Protein 8ZIJ (pdb70)

B-factor: mean 52.5, std 11.7, range [20.95, 113.13]

Radius of gyration: 31.23 Å; Cα contacts (8 Å, |Δi|>4): 1983; chains: 2; bounding box: 86×78×73 Å

Organism: NCBI:txid911720

Nearest PDB structures (foldseek):
  4l0o-assembly2_M-2  TM=8.499E-01  e=2.771E-24  Helicobacter pylori 26695
  4l0o-assembly3_K-4  TM=8.156E-01  e=4.952E-24  Helicobacter pylori 26695
  4l0o-assembly2_O-2  TM=7.856E-01  e=9.749E-25  Helicobacter pylori 26695
  4l0o-assembly2_H  TM=7.831E-01  e=1.095E-24  Helicobacter pylori 26695
  4u1t-assembly2_H  TM=8.055E-01  e=3.362E-23  Micromonospora echinospora

InterPro domains:
  IPR000277 Cys/Met metabolism, pyridoxal phosphate-dependent enzyme [PF01053] (220-529)
  IPR015421 Pyridoxal phosphate-dependent transferase, major domain [G3DSA:3.40.640.10] (189-402)
  IPR015422 Pyridoxal phosphate-dependent transferase, small domain [G3DSA:3.90.1150.10] (408-546)
  IPR015424 Pyridoxal phosphate-dependent transferase [SSF53383] (215-537)
  IPR051750 Cystathionine gamma-synthase-like [PTHR42699] (207-539)

Secondary structure (DSSP, 8-state):
-PSS----HHHHHHHHTT-SSSEEEEEESSHHHHHHHHHHHHHH-TT---EEEEEE--S-S-HHHHHHSEEEEEEEETTSPP-HHHHHHHHHHBPPHHHHHHHHHHGGG-EEEESSS-GGG-B--TTTTSPPS---S--GGGHHHHHHHHHHHHHHT--SSTTSPPPPGGGEEEESSHHHHHHHHHHHHH---EEEES---TTHHHHHHHTT-SS-EEESS--HHHHHHHHHHHHTT---SEEEEESS-TTT-----HHHHHHHHHHHT-EEEEE-TTT-TTTB--GGG-SEEEEE----S-SSS---EEEEE-TTSTTHHHHHHHHHHT----S-HHHHHHHHHHGGGHHHHHHHHHHHHHHHHHHHHTSTTEEEEE-TTTSTTHHHHHHHBPTT----SEEEEEES-HHHHHHHHHH--SEESS--S-SS-EEEETGGG--TT-EEEE--SS-HHHHHHHHHHHHHHH--/-PSS-S--HHHHHHHHTT-SSSEEEEEES-HHHHHHHHHHHHHH-TTS--EEEEEE----S-HHHHHHSEEEEEEEETTPPP-HHHHHHHHHHBPPHHHHHHHHHHGGG-EEEESSS-GGG-B--TTTTSPPSS--S--GGGHHHHHHHHHHHHHHT--SSTTSPPPPGGGEEEESSHHHHHHHHHHHHH----EEEEES--SSSHHHHHHHTT-SEEEEESS--HHHHHHHHHHHHTT---SEEEEESS-TTT-----HHHHHHHHHHHT-EEEEE-TTT-TTTB--GGG-SEEEEE----SBSSS---EEEEE-TTSTTHHHHHHHHHHT----S-HHHHHHHHHHGGGHHHHHHHHHHHHHHHHHHHHTSTTEEEEESTTTSTTHHHHHHHBPTT----SEEEEEESSHHHHHHHHHH--SEESS--SBSS-EEEETTTT---TT-EEEE--S--HHHHHHHHHHHHHHT--

Foldseek 3Di:
DDPPDAFCLLCVLCVLLVNNDFKDKAKFADVVLLVLLVVVVCVVPVPKDKWKKKKALCDDPAPLRRVQLIIIMIITGPVDDDDPQNVQSCVQGGQDRVSSVSNSLCRLQMFMDTPDPDVSRGGHRVQHPHHRPDDDPDGDQLPVLLLLLLQLVQVLQDAPDDVFDGFDSLLKAKAQFLSVLLLLLLLLLVVPAAEEEEAQAPLHNNVSSNVSSRRPHYHYHNHLDVVVVVVVVVCLVVPHAYAEYEEEQQYPPQGAGHQLVSVLVVCVVRPHFYEYEDAFVDSLFFHNLVRHQKYKYWLCLLLQANRAGMIMIGGRPPDPCSVSSSCSPVVPDDPHRRNVRSNSSSVRNVCSSVFFQQLQVLQVVVQVVQQPDPFFPHKRWLVGDPNVVSSVVTTDPPGGTGNKMKTDTPDLLLLVLLVVQQPFAEDDDASHQGKYKYALVVSCVDRSMMMIGGHNDHNVVRVVSNVRSNVRSDD/DDPPDAFCLLCVLCVLLVNNDFWDKFKFADPVLLVLVVVVLCVVPVPWDKWKKKKAQPDDPDVLCRVLLIMIMIITGPVDDDDLQNVLSCVFGGADRVSSRSNVLCVLQIFMDTPDPDVSRGGHRVQHPHDRPDDDPDPPQLVVLLLLLLQLVQVLQAFPDPPFDGFDSLLKAKAQWLLVLLLLLLLLLVCAAEEEAQAPPSSNVSSNCSSPRVDHHYHNHLDVVVVVVVVVCLVVPGAHAEYEEEAQYPAQGAGHQLVVVQVVCVVRPYFYEYECQFVGSLFFHNLVRHQKYKYWCCLLLQANRAGMIMIGGGPRDPCSVSSSCSCVVPDDYHHRNVRSNSSSVRNVCSSVFFQQLQVLQVVVQVVLQPDPFFPHKRFCCGDPCVVVSVVTTDPPGGGGQKMKTHTPDLLLLVQLVVQQPFAEDDDASHQTKYKYFQVVVVVRSMMMIGGHNDDSVVNVVSNVRSNVRSDD

Solvent-accessible surface area: 36436 Å² total

Sequence (947 aa):
GFCPIVGGLTEAALIRVKRPTGVKARIFISREAASRLEHTVKVKDPAAKVSVVQFELRQSNSPDLSNWARFVLVLFPESFEEDAFTFWLNHGDGISNRHAEFCNNLLDFMDSRCDEDEPDYQTCGPRSGDKPAGLPTWTNSGLEEKMVIKSVLAKCIRSENADMLPVQSDDVFLYSTGMMAIGKIARAMKDMDDTAVIFGWLYSGTLPLVKDSGYSKPILYGRGTEEELDKLESYLAAGGKCTVLFTEITSNPQLHSPNLVRIKNLADEYGFTVVVDDTIGTSVNLDILPYADVVTTSLTIFNGACNAMGGSLIVNPNSRHYRRIHTYLQGHFEDLLFPADAVVLSENCIDYPERVKRCSATARAIAHFLAAHPSIDYVNYPTLVPSREEYERYRRDGEGYGYLLSIVFREPDFAVRFFDALDIWKGPSIGTNSSIALPYSVLAVPKHIVRLSVGLESEAWLRDRVTEALAKATPGFCPIVGGLTEAALIRVKRPTGVKARIFISREAASRLEHTVKVKDPAAKVSVVQFELRQSNSPDLSNWARFVLVLFPESFEEDAFTFWLNHGDGISNRHAEFCNNLLDFMDSRCDEDEPDYQTCGPRSGDKPAGLPTWTNSGLEEKMVIKSVLAKCIRSENADMLPVQSDDVFLYSTGMMAIGKIARAMKDDTAVIFGWLYSGTLPLVKDSGYSKPILYGRGTEEELDKLESYLAAGGKCTVLFTEITSNPQLHSPNLVRIKNLADEYGFTVVVDDTIGTSVNLDILPYADVVTTSLTIFNGACNAMGGSLIVNPNSRHYRRIHTYLQGHFEDLLFPADAVVLSENCIDYPERVKRCSATARAIAHFLAAHPSIDYVNYPTLVPSREEYERYRRDGEGYGYLLSIVFREPDFAVRFFDALDIWKGPSIGTNSSIALPYSVLAPKHIVRLSVGLESEAWLRDRVTEALAKATP

Structure (mmCIF, N/CA/C/O backbone):
data_8ZIJ
#
_entry.id   8ZIJ
#
_cell.length_a   85.432
_cell.length_b   102.527
_cell.length_c   128.124
_cell.angle_alpha   90.000
_cell.angle_beta   90.000
_cell.angle_gamma   90.000
#
_symmetry.space_group_name_H-M   'P 21 21 21'
#
loop_
_entity.id
_entity.type
_entity.pdbx_description
1 polymer 'PLP dependent gamma-lyase CndF'
2 non-polymer 'PHOSPHATE ION'
3 non-polymer 'CHLORIDE ION'
4 water water
#
loop_
_atom_site.group_PDB
_atom_site.id
_atom_site.type_symbol
_atom_site.label_atom_id
_atom_site.label_alt_id
_atom_site.label_comp_id
_atom_site.label_asym_id
_atom_site.label_entity_id
_atom_site.label_seq_id
_atom_site.pdbx_PDB_ins_code
_atom_site.Cartn_x
_atom_site.Cartn_y
_atom_site.Cartn_z
_atom_site.occupancy
_atom_site.B_iso_or_equiv
_atom_site.auth_seq_id
_atom_site.auth_comp_id
_atom_site.auth_asym_id
_atom_site.auth_atom_id
_atom_site.pdbx_PDB_model_num
ATOM 1 N N . GLY A 1 66 ? -14.85800 -5.16300 17.05700 1.000 66.14746 64 GLY B N 1
ATOM 2 C CA . GLY A 1 66 ? -16.22100 -5.64600 16.95800 1.000 63.15409 64 GLY B CA 1
ATOM 3 C C . GLY A 1 66 ? -16.36800 -7.05100 17.50600 1.000 65.45414 64 GLY B C 1
ATOM 4 O O . GLY A 1 66 ? -16.17300 -8.02600 16.78500 1.000 67.10503 64 GLY B O 1
ATOM 5 N N . PHE A 1 67 ? -16.69800 -7.14700 18.79000 1.000 69.08708 65 PHE B N 1
ATOM 6 C CA . PHE A 1 67 ? -16.83700 -8.42600 19.47000 1.000 64.36476 65 PHE B CA 1
ATOM 7 C C . PHE A 1 67 ? -18.21300 -9.03900 19.23300 1.000 64.27233 65 PHE B C 1
ATOM 8 O O . PHE A 1 67 ? -19.21700 -8.33800 19.08200 1.000 68.82942 65 PHE B O 1
ATOM 16 N N . CYS A 1 68 ? -18.24400 -10.36000 19.18800 1.000 58.13570 66 CYS B N 1
ATOM 17 C CA . CYS A 1 68 ? -19.47800 -11.08800 18.95800 1.000 58.31504 66 CYS B CA 1
ATOM 18 C C . CYS A 1 68 ? -20.26400 -11.23300 20.25900 1.000 56.94146 66 CYS B C 1
ATOM 19 O O . CYS A 1 68 ? -19.67300 -11.34000 21.33700 1.000 56.43192 66 CYS B O 1
ATOM 22 N N . PRO A 1 69 ? -21.60600 -11.24300 20.18900 1.000 54.67892 67 PRO B N 1
ATOM 23 C CA . PRO A 1 69 ? -22.47400 -11.25700 18.99800 1.000 57.13373 67 PRO B CA 1
ATOM 24 C C . PRO A 1 69 ? -22.44200 -9.98300 18.16700 1.000 60.19280 67 PRO B C 1
ATOM 25 O O . PRO A 1 69 ? -22.22400 -8.88600 18.67000 1.000 62.97718 67 PRO B O 1
ATOM 29 N N . ILE A 1 70 ? -22.66900 -10.13600 16.86700 1.000 61.43531 68 ILE B N 1
ATOM 30 C CA . ILE A 1 70 ? -22.70300 -9.03000 15.92100 1.000 61.18681 68 ILE B CA 1
ATOM 31 C C . ILE A 1 70 ? -24.13500 -8.89300 15.42900 1.000 59.53922 68 ILE B C 1
ATOM 32 O O . ILE A 1 70 ? -24.76200 -9.88900 15.04600 1.000 61.27252 68 ILE B O 1
ATOM 37 N N . VAL A 1 71 ? -24.65400 -7.67100 15.44500 1.000 58.54175 69 VAL B N 1
ATOM 38 C CA . VAL A 1 71 ? -25.94800 -7.38200 14.84400 1.000 64.75124 69 VAL B CA 1
ATOM 39 C C . VAL A 1 71 ? -25.70200 -6.71300 13.50300 1.000 63.54184 69 VAL B C 1
ATOM 40 O O . VAL A 1 71 ? -24.67100 -6.06500 13.28300 1.000 60.48527 69 VAL B O 1
ATOM 44 N N . GLY A 1 72 ? -26.65200 -6.88400 12.58700 1.000 59.42349 70 GLY B N 1
ATOM 45 C CA . GLY A 1 72 ? -26.35700 -6.51000 11.22300 1.000 60.61044 70 GLY B CA 1
ATOM 46 C C . GLY A 1 72 ? -25.35500 -7.48800 10.63200 1.000 63.57632 70 GLY B C 1
ATOM 47 O O . GLY A 1 72 ? -25.25100 -8.64700 11.04800 1.000 64.69846 70 GLY B O 1
ATOM 48 N N . GLY A 1 73 ? -24.59300 -7.00800 9.65400 1.000 52.97189 71 GLY B N 1
ATOM 49 C CA . GLY A 1 73 ? -23.53500 -7.79500 9.06800 1.000 52.47523 71 GLY B CA 1
ATOM 50 C C . GLY A 1 73 ? -23.94500 -8.64700 7.88800 1.000 52.05347 71 GLY B C 1
ATOM 51 O O . GLY A 1 73 ? -23.07400 -9.26500 7.26300 1.000 51.23723 71 GLY B O 1
ATOM 52 N N . LEU A 1 74 ? -25.24200 -8.71400 7.57200 1.000 45.92931 72 LEU B N 1
ATOM 53 C CA . LEU A 1 74 ? -25.67200 -9.48000 6.40700 1.000 47.56471 72 LEU B CA 1
ATOM 54 C C . LEU A 1 74 ? -25.03600 -8.93800 5.13500 1.000 45.64581 72 LEU B C 1
ATOM 55 O O . LEU A 1 74 ? -24.57000 -9.70700 4.28600 1.000 42.01985 72 LEU B O 1
ATOM 60 N N . THR A 1 75 ? -25.00400 -7.61100 4.99000 1.000 44.59524 73 THR B N 1
ATOM 61 C CA . THR A 1 75 ? -24.39200 -7.00900 3.81200 1.000 42.21119 73 THR B CA 1
ATOM 62 C C . THR A 1 75 ? -22.89600 -7.29100 3.77100 1.000 45.86148 73 THR B C 1
ATOM 63 O O . THR A 1 75 ? -22.35100 -7.63200 2.71400 1.000 41.94894 73 THR B O 1
ATOM 67 N N . GLU A 1 76 ? -22.21900 -7.16500 4.91600 1.000 46.83304 74 GLU B N 1
ATOM 68 C CA . GLU A 1 76 ? -20.79100 -7.45600 4.96700 1.000 41.35599 74 GLU B CA 1
ATOM 69 C C . GLU A 1 76 ? -20.52100 -8.92500 4.67200 1.000 42.99174 74 GLU B C 1
ATOM 70 O O . GLU A 1 76 ? -19.52900 -9.26300 4.01700 1.000 51.79229 74 GLU B O 1
ATOM 72 N N . ALA A 1 77 ? -21.40400 -9.81300 5.13300 1.000 45.79060 75 ALA B N 1
ATOM 73 C CA . ALA A 1 77 ? -21.21200 -11.23800 4.88800 1.000 44.76856 75 ALA B CA 1
ATOM 74 C C . ALA A 1 77 ? -21.45900 -11.58800 3.42700 1.000 44.79483 75 ALA B C 1
ATOM 75 O O . ALA A 1 77 ? -20.76800 -12.44600 2.86600 1.000 45.76974 75 ALA B O 1
ATOM 77 N N . ALA A 1 78 ? -22.43500 -10.93600 2.79100 1.000 44.99793 76 ALA B N 1
ATOM 78 C CA . ALA A 1 78 ? -22.67400 -11.18600 1.37400 1.000 44.77780 76 ALA B CA 1
ATOM 79 C C . ALA A 1 78 ? -21.53500 -10.63900 0.52100 1.000 44.24033 76 ALA B C 1
ATOM 80 O O . ALA A 1 78 ? -21.11700 -11.27800 -0.45100 1.000 40.56181 76 ALA B O 1
ATOM 82 N N . LEU A 1 79 ? -21.00500 -9.46800 0.88600 1.000 41.35690 77 LEU B N 1
ATOM 83 C CA . LEU A 1 79 ? -19.87200 -8.90600 0.15900 1.000 41.70235 77 LEU B CA 1
ATOM 84 C C . LEU A 1 79 ? -18.65500 -9.81900 0.23200 1.000 47.54440 77 LEU B C 1
ATOM 85 O O . LEU A 1 79 ? -17.95400 -10.01000 -0.76900 1.000 53.04682 77 LEU B O 1
ATOM 90 N N . ILE A 1 80 ? -18.38200 -10.38600 1.40800 1.000 46.09915 78 ILE B N 1
ATOM 91 C CA . ILE A 1 80 ? -17.24200 -11.28600 1.54300 1.000 46.47246 78 ILE B CA 1
ATOM 92 C C . ILE A 1 80 ? -17.45700 -12.54600 0.71400 1.000 44.95944 78 ILE B C 1
ATOM 93 O O . ILE A 1 80 ? -16.51900 -13.06700 0.09800 1.000 50.57635 78 ILE B O 1
ATOM 98 N N . ARG A 1 81 ? -18.69500 -13.04700 0.67600 1.000 42.09056 79 ARG B N 1
ATOM 99 C CA . ARG A 1 81 ? -18.99700 -14.22700 -0.13000 1.000 45.91701 79 ARG B CA 1
ATOM 100 C C . ARG A 1 81 ? -18.63800 -14.00600 -1.59700 1.000 49.82379 79 ARG B C 1
ATOM 101 O O . ARG A 1 81 ? -18.13500 -14.91700 -2.26500 1.000 55.35177 79 ARG B O 1
ATOM 109 N N . VAL A 1 82 ? -18.87000 -12.79700 -2.11000 1.000 44.99346 80 VAL B N 1
ATOM 110 C CA . VAL A 1 82 ? -18.65200 -12.50200 -3.52100 1.000 47.29747 80 VAL B CA 1
ATOM 111 C C . VAL A 1 82 ? -17.32100 -11.79700 -3.76100 1.000 45.73222 80 VAL B C 1
ATOM 112 O O . VAL A 1 82 ? -17.09700 -11.26500 -4.85200 1.000 50.46277 80 VAL B O 1
ATOM 116 N N . LYS A 1 83 ? -16.42800 -11.78700 -2.76800 1.000 50.07475 81 LYS B N 1
ATOM 117 C CA . LYS A 1 83 ? -15.08400 -11.21800 -2.90600 1.000 51.12262 81 LYS B CA 1
ATOM 118 C C . LYS A 1 83 ? -15.12100 -9.74800 -3.32200 1.000 51.74678 81 LYS B C 1
ATOM 119 O O . LYS A 1 83 ? -14.27900 -9.28400 -4.09200 1.000 60.05384 81 LYS B O 1
ATOM 125 N N . ARG A 1 84 ? -16.10700 -9.00600 -2.82200 1.000 50.59446 82 ARG B N 1
ATOM 126 C CA . ARG A 1 84 ? -16.19000 -7.56100 -3.04000 1.000 53.75929 82 ARG B CA 1
ATOM 127 C C . ARG A 1 84 ? -16.31300 -6.82600 -1.71100 1.000 57.47994 82 ARG B C 1
ATOM 128 O O . ARG A 1 84 ? -17.26100 -6.07500 -1.48400 1.000 55.45690 82 ARG B O 1
ATOM 136 N N . PRO A 1 85 ? -15.34000 -7.00400 -0.79900 1.000 68.15789 83 PRO B N 1
ATOM 137 C CA . PRO A 1 85 ? -15.45000 -6.35600 0.51100 1.000 66.10022 83 PRO B CA 1
ATOM 138 C C . PRO A 1 85 ? -15.02000 -4.89700 0.53000 1.000 65.87430 83 PRO B C 1
ATOM 139 O O . PRO A 1 85 ? -15.11900 -4.26000 1.58500 1.000 64.34487 83 PRO B O 1
ATOM 143 N N . THR A 1 86 ? -14.58100 -4.35000 -0.60400 1.000 65.24920 84 THR B N 1
ATOM 144 C CA . THR A 1 86 ? -14.11000 -2.97500 -0.69300 1.000 68.70524 84 THR B CA 1
ATOM 145 C C . THR A 1 86 ? -14.30800 -2.48100 -2.11900 1.000 66.28602 84 THR B C 1
ATOM 146 O O . THR A 1 86 ? -14.16800 -3.24300 -3.07900 1.000 69.20385 84 THR B O 1
ATOM 150 N N . GLY A 1 87 ? -14.63100 -1.19500 -2.24700 1.000 65.17129 85 GLY B N 1
ATOM 151 C CA . GLY A 1 87 ? -14.69500 -0.54900 -3.54100 1.000 56.47044 85 GLY B CA 1
ATOM 152 C C . GLY A 1 87 ? -16.05600 -0.52900 -4.20100 1.000 66.07263 85 GLY B C 1
ATOM 153 O O . GLY A 1 87 ? -16.19000 0.06600 -5.27900 1.000 71.09505 85 GLY B O 1
ATOM 154 N N . VAL A 1 88 ? -17.06800 -1.15600 -3.60300 1.000 70.23162 86 VAL B N 1
ATOM 155 C CA . VAL A 1 88 ? -18.41400 -1.18800 -4.16700 1.000 56.54710 86 VAL B CA 1
ATOM 156 C C . VAL A 1 88 ? -19.42000 -0.92300 -3.05400 1.000 60.61547 86 VAL B C 1
ATOM 157 O O . VAL A 1 88 ? -19.21300 -1.32400 -1.90400 1.000 60.10110 86 VAL B O 1
ATOM 161 N N . LYS A 1 89 ? -20.50100 -0.22800 -3.39500 1.000 57.79648 87 LYS B N 1
ATOM 162 C CA . LYS A 1 89 ? -21.65500 -0.09700 -2.52000 1.000 54.05915 87 LYS B CA 1
ATOM 163 C C . LYS A 1 89 ? -22.60000 -1.27700 -2.72600 1.000 51.80480 87 LYS B C 1
ATOM 164 O O . LYS A 1 89 ? -22.56800 -1.95800 -3.75300 1.000 55.70179 87 LYS B O 1
ATOM 170 N N . ALA A 1 90 ? -23.45800 -1.50800 -1.73500 1.000 47.96257 88 ALA B N 1
ATOM 171 C CA . ALA A 1 90 ? -24.36900 -2.64200 -1.77900 1.000 49.73077 88 ALA B CA 1
ATOM 172 C C . ALA A 1 90 ? -25.74100 -2.25000 -1.24800 1.000 43.86568 88 ALA B C 1
ATOM 173 O O . ALA A 1 90 ? -25.86900 -1.38800 -0.37500 1.000 46.06818 88 ALA B O 1
ATOM 175 N N . ARG A 1 91 ? -26.76600 -2.89400 -1.80000 1.000 47.05223 89 ARG B N 1
ATOM 176 C CA . ARG A 1 91 ? -28.13000 -2.81400 -1.30000 1.000 46.54675 89 ARG B CA 1
ATOM 177 C C . ARG A 1 91 ? -28.74400 -4.20300 -1.38500 1.000 48.13330 89 ARG B C 1
ATOM 178 O O . ARG A 1 91 ? -28.39300 -4.99600 -2.26300 1.000 52.70800 89 ARG B O 1
ATOM 186 N N . ILE A 1 92 ? -29.66800 -4.49400 -0.47500 1.000 45.67525 90 ILE B N 1
ATOM 187 C CA . ILE A 1 92 ? -30.28600 -5.81200 -0.39400 1.000 46.25440 90 ILE B CA 1
ATOM 188 C C . ILE A 1 92 ? -31.79800 -5.65300 -0.46800 1.000 51.15624 90 ILE B C 1
ATOM 189 O O . ILE A 1 92 ? -32.40700 -5.03900 0.41700 1.000 52.37216 90 ILE B O 1
ATOM 194 N N . PHE A 1 93 ? -32.39700 -6.19700 -1.52300 1.000 49.56522 91 PHE B N 1
ATOM 195 C CA . PHE A 1 93 ? -33.84100 -6.26400 -1.68700 1.000 50.48801 91 PHE B CA 1
ATOM 196 C C . PHE A 1 93 ? -34.29000 -7.72000 -1.70700 1.000 52.73698 91 PHE B C 1
ATOM 197 O O . PHE A 1 93 ? -33.48400 -8.64400 -1.84300 1.000 57.09223 91 PHE B O 1
ATOM 205 N N . ILE A 1 94 ? -35.60300 -7.91800 -1.56300 1.000 58.06575 92 ILE B N 1
ATOM 206 C CA . ILE A 1 94 ? -36.20100 -9.24500 -1.64900 1.000 58.36354 92 ILE B CA 1
ATOM 207 C C . ILE A 1 94 ? -36.86000 -9.49200 -2.99900 1.000 55.85524 92 ILE B C 1
ATOM 208 O O . ILE A 1 94 ? -37.38500 -10.58800 -3.23600 1.000 64.07148 92 ILE B O 1
ATOM 213 N N . SER A 1 95 ? -36.82600 -8.51700 -3.90200 1.000 58.67186 93 SER B N 1
ATOM 214 C CA . SER A 1 95 ? -37.46300 -8.64500 -5.20500 1.000 63.28635 93 SER B CA 1
ATOM 215 C C . SER A 1 95 ? -36.48400 -8.27400 -6.30800 1.000 63.87273 93 SER B C 1
ATOM 216 O O . SER A 1 95 ? -35.72000 -7.31200 -6.17900 1.000 62.47169 93 SER B O 1
ATOM 219 N N . ARG A 1 96 ? -36.56500 -8.96300 -7.42700 1.000 64.17736 94 ARG B N 1
ATOM 220 C CA . ARG A 1 96 ? -35.72000 -8.67400 -8.55500 1.000 60.42034 94 ARG B CA 1
ATOM 221 C C . ARG A 1 96 ? -36.14400 -7.40900 -9.23400 1.000 63.03847 94 ARG B C 1
ATOM 222 O O . ARG A 1 96 ? -35.37000 -6.79900 -9.93300 1.000 62.67987 94 ARG B O 1
ATOM 230 N N . GLU A 1 97 ? -37.40200 -7.04700 -9.08400 1.000 60.08020 95 GLU B N 1
ATOM 231 C CA . GLU A 1 97 ? -37.89000 -5.83900 -9.74100 1.000 61.66020 95 GLU B CA 1
ATOM 232 C C . GLU A 1 97 ? -37.28600 -4.59200 -9.10900 1.000 61.31353 95 GLU B C 1
ATOM 233 O O . GLU A 1 97 ? -36.83100 -3.68400 -9.81500 1.000 61.47775 95 GLU B O 1
ATOM 235 N N . ALA A 1 98 ? -37.27300 -4.53200 -7.77500 1.000 66.65179 96 ALA B N 1
ATOM 236 C CA . ALA A 1 98 ? -36.65200 -3.40300 -7.09000 1.000 61.42604 96 ALA B CA 1
ATOM 237 C C . ALA A 1 98 ? -35.16500 -3.32200 -7.40800 1.000 61.95601 96 ALA B C 1
ATOM 238 O O . ALA A 1 98 ? -34.62000 -2.22700 -7.59200 1.000 62.90689 96 ALA B O 1
ATOM 240 N N . ALA A 1 99 ? -34.49100 -4.47400 -7.45800 1.000 61.84168 97 ALA B N 1
ATOM 241 C CA . ALA A 1 99 ? -33.09300 -4.50600 -7.87400 1.000 55.90816 97 ALA B CA 1
ATOM 242 C C . ALA A 1 99 ? -32.91000 -3.86500 -9.24300 1.000 60.26382 97 ALA B C 1
ATOM 243 O O . ALA A 1 99 ? -31.94400 -3.12500 -9.46800 1.000 58.68925 97 ALA B O 1
ATOM 245 N N . SER A 1 100 ? -33.82800 -4.14100 -10.17300 1.000 58.11226 98 SER B N 1
ATOM 246 C CA . SER A 1 100 ? -33.72400 -3.56500 -11.51000 1.000 59.46730 98 SER B CA 1
ATOM 247 C C . SER A 1 100 ? -33.96700 -2.06100 -11.48400 1.000 62.37967 98 SER B C 1
ATOM 248 O O . SER A 1 100 ? -33.30900 -1.30700 -12.21200 1.000 62.44506 98 SER B O 1
ATOM 251 N N . ARG A 1 101 ? -34.90900 -1.60500 -10.65400 1.000 60.21049 99 ARG B N 1
ATOM 252 C CA . ARG A 1 101 ? -35.20500 -0.17800 -10.58900 1.000 58.68104 99 ARG B CA 1
ATOM 253 C C . ARG A 1 101 ? -34.04000 0.61200 -10.01100 1.000 60.61782 99 ARG B C 1
ATOM 254 O O . ARG A 1 101 ? -33.87800 1.79500 -10.32900 1.000 70.37355 99 ARG B O 1
ATOM 256 N N . LEU A 1 102 ? -33.22100 -0.01700 -9.16600 1.000 64.53476 100 LEU B N 1
ATOM 257 C CA . LEU A 1 102 ? -31.99600 0.62800 -8.70600 1.000 60.28371 100 LEU B CA 1
ATOM 258 C C . LEU A 1 102 ? -30.90900 0.55600 -9.77100 1.000 58.37172 100 LEU B C 1
ATOM 259 O O . LEU A 1 102 ? -30.17400 1.52800 -9.97500 1.000 55.97675 100 LEU B O 1
ATOM 264 N N . GLU A 1 103 ? -30.79800 -0.58600 -10.45600 1.000 57.06875 101 GLU B N 1
ATOM 265 C CA . GLU A 1 103 ? -29.81600 -0.71700 -11.52800 1.000 59.19746 101 GLU B CA 1
ATOM 266 C C . GLU A 1 103 ? -30.05300 0.31200 -12.62600 1.000 64.19465 101 GLU B C 1
ATOM 267 O O . GLU A 1 103 ? -29.09800 0.87900 -13.17300 1.000 61.58188 101 GLU B O 1
ATOM 273 N N . HIS A 1 104 ? -31.32100 0.57800 -12.95300 1.000 65.94965 102 HIS B N 1
ATOM 274 C CA . HIS A 1 104 ? -31.62200 1.51100 -14.03400 1.000 63.21336 102 HIS B CA 1
ATOM 275 C C . HIS A 1 104 ? -31.30200 2.94800 -13.64400 1.000 61.90228 102 HIS B C 1
ATOM 276 O O . HIS A 1 104 ? -30.83600 3.73000 -14.48000 1.000 70.56054 102 HIS B O 1
ATOM 283 N N . THR A 1 105 ? -31.55100 3.32000 -12.38800 1.000 60.22170 103 THR B N 1
ATOM 284 C CA . THR A 1 105 ? -31.26900 4.68800 -11.96300 1.000 60.80413 103 THR B CA 1
ATOM 285 C C . THR A 1 105 ? -29.77200 4.96700 -11.96500 1.000 65.69142 103 THR B C 1
ATOM 286 O O . THR A 1 105 ? -29.34200 6.08200 -12.28400 1.000 68.28240 103 THR B O 1
ATOM 290 N N . VAL A 1 106 ? -28.96200 3.97100 -11.60500 1.000 66.19655 104 VAL B N 1
ATOM 291 C CA . VAL A 1 106 ? -27.51500 4.13000 -11.69800 1.000 68.92629 104 VAL B CA 1
ATOM 292 C C . VAL A 1 106 ? -27.07600 4.16400 -13.15800 1.000 65.19871 104 VAL B C 1
ATOM 293 O O . VAL A 1 106 ? -26.18400 4.93300 -13.53500 1.000 61.61010 104 VAL B O 1
ATOM 297 N N . LYS A 1 107 ? -27.70400 3.34600 -14.00700 1.000 64.67885 105 LYS B N 1
ATOM 298 C CA . LYS A 1 107 ? -27.27400 3.26100 -15.39600 1.000 67.08805 105 LYS B CA 1
ATOM 299 C C . LYS A 1 107 ? -27.64900 4.49300 -16.20800 1.000 68.67226 105 LYS B C 1
ATOM 300 O O . LYS A 1 107 ? -27.04700 4.72600 -17.26200 1.000 76.68727 105 LYS B O 1
ATOM 302 N N . VAL A 1 108 ? -28.61300 5.29000 -15.75400 1.000 64.33732 106 VAL B N 1
ATOM 303 C CA . VAL A 1 108 ? -28.91100 6.52900 -16.46300 1.000 68.25449 106 VAL B CA 1
ATOM 304 C C . VAL A 1 108 ? -28.08200 7.69300 -15.92200 1.000 70.76516 106 VAL B C 1
ATOM 305 O O . VAL A 1 108 ? -27.66500 8.56700 -16.69100 1.000 66.71552 106 VAL B O 1
ATOM 309 N N . LYS A 1 109 ? -27.83800 7.73200 -14.60900 1.000 71.08497 107 LYS B N 1
ATOM 310 C CA . LYS A 1 109 ? -26.91800 8.70700 -14.03700 1.000 69.35552 107 LYS B CA 1
ATOM 311 C C . LYS A 1 109 ? -25.48200 8.48000 -14.50700 1.000 68.54575 107 LYS B C 1
ATOM 312 O O . LYS A 1 109 ? -24.72700 9.44500 -14.65700 1.000 64.18591 107 LYS B O 1
ATOM 318 N N . ASP A 1 110 ? -25.09000 7.22100 -14.76600 1.000 70.64398 108 ASP B N 1
ATOM 319 C CA . ASP A 1 110 ? -23.74600 6.88700 -15.23200 1.000 73.48557 108 ASP B CA 1
ATOM 320 C C . ASP A 1 110 ? -23.77500 5.56200 -15.98600 1.000 72.85508 108 ASP B C 1
ATOM 321 O O . ASP A 1 110 ? -23.73700 4.49100 -15.36600 1.000 69.40370 108 ASP B O 1
ATOM 326 N N . PRO A 1 111 ? -23.83500 5.59300 -17.32100 1.000 75.24172 109 PRO B N 1
ATOM 327 C CA . PRO A 1 111 ? -23.95600 4.33700 -18.07800 1.000 69.10203 109 PRO B CA 1
ATOM 328 C C . PRO A 1 111 ? -22.73800 3.43800 -17.97800 1.000 70.14620 109 PRO B C 1
ATOM 329 O O . PRO A 1 111 ? -22.88100 2.22100 -18.14800 1.000 68.65112 109 PRO B O 1
ATOM 333 N N . ALA A 1 112 ? -21.56300 3.97500 -17.66200 1.000 69.37143 110 ALA B N 1
ATOM 334 C CA . ALA A 1 112 ? -20.35100 3.17000 -17.62300 1.000 67.58614 110 ALA B CA 1
ATOM 335 C C . ALA A 1 112 ? -20.10300 2.54200 -16.26000 1.000 69.83574 110 ALA B C 1
ATOM 336 O O . ALA A 1 112 ? -19.09000 1.85800 -16.08400 1.000 63.58261 110 ALA B O 1
ATOM 338 N N . ALA A 1 113 ? -20.99000 2.76600 -15.29500 1.000 71.29113 111 ALA B N 1
ATOM 339 C CA . ALA A 1 113 ? -20.83300 2.18300 -13.97300 1.000 65.37379 111 ALA B CA 1
ATOM 340 C C . ALA A 1 113 ? -21.22400 0.71200 -14.02000 1.000 56.57156 111 ALA B C 1
ATOM 341 O O . ALA A 1 113 ? -22.27300 0.35800 -14.56800 1.000 52.51763 111 ALA B O 1
ATOM 343 N N . LYS A 1 114 ? -20.38900 -0.14100 -13.43600 1.000 53.70200 112 LYS B N 1
ATOM 344 C CA . LYS A 1 114 ? -20.70100 -1.56200 -13.33300 1.000 49.52709 112 LYS B CA 1
ATOM 345 C C . LYS A 1 114 ? -21.76200 -1.77500 -12.25700 1.000 57.10160 112 LYS B C 1
ATOM 346 O O . LYS A 1 114 ? -21.60800 -1.29500 -11.12800 1.000 54.23879 112 LYS B O 1
ATOM 352 N N . VAL A 1 115 ? -22.85800 -2.44600 -12.61300 1.000 54.18648 113 VAL B N 1
ATOM 353 C CA . VAL A 1 115 ? -23.92600 -2.76900 -11.67000 1.000 47.31647 113 VAL B CA 1
ATOM 354 C C . VAL A 1 115 ? -24.31200 -4.23000 -11.86200 1.000 53.97115 113 VAL B C 1
ATOM 355 O O . VAL A 1 115 ? -24.75600 -4.62100 -12.94800 1.000 56.54910 113 VAL B O 1
ATOM 359 N N . SER A 1 116 ? -24.13300 -5.03400 -10.81600 1.000 57.16246 114 SER B N 1
ATOM 360 C CA . SER A 1 116 ? -24.46200 -6.45200 -10.83200 1.000 51.35897 114 SER B CA 1
ATOM 361 C C . SER A 1 116 ? -25.61100 -6.74900 -9.87700 1.000 52.82307 114 SER B C 1
ATOM 362 O O . SER A 1 116 ? -25.83700 -6.02600 -8.90300 1.000 56.68450 114 SER B O 1
ATOM 365 N N . VAL A 1 117 ? -26.34200 -7.82000 -10.17600 1.000 50.22024 115 VAL B N 1
ATOM 366 C CA . VAL A 1 117 ? -27.48500 -8.25700 -9.38300 1.000 46.91975 115 VAL B CA 1
ATOM 367 C C . VAL A 1 117 ? -27.27600 -9.72900 -9.04800 1.000 51.28223 115 VAL B C 1
ATOM 368 O O . VAL A 1 117 ? -27.32200 -10.58300 -9.94200 1.000 49.70561 115 VAL B O 1
ATOM 372 N N . VAL A 1 118 ? -27.03700 -10.02600 -7.77100 1.000 51.79192 116 VAL B N 1
ATOM 373 C CA . VAL A 1 118 ? -26.70800 -11.37100 -7.30400 1.000 48.78690 116 VAL B CA 1
ATOM 374 C C . VAL A 1 118 ? -27.85400 -11.88300 -6.44100 1.000 48.97822 116 VAL B C 1
ATOM 375 O O . VAL A 1 118 ? -28.23900 -11.23600 -5.45900 1.000 48.85593 116 VAL B O 1
ATOM 379 N N . GLN A 1 119 ? -28.39200 -13.04600 -6.80200 1.000 45.92038 117 GLN B N 1
ATOM 380 C CA . GLN A 1 119 ? -29.49400 -13.66700 -6.07600 1.000 48.91901 117 GLN B CA 1
ATOM 381 C C . GLN A 1 119 ? -28.94900 -14.69600 -5.09100 1.000 45.11785 117 GLN B C 1
ATOM 382 O O . GLN A 1 119 ? -28.27900 -15.65200 -5.49500 1.000 43.05730 117 GLN B O 1
ATOM 388 N N . PHE A 1 120 ? -29.23800 -14.49900 -3.80700 1.000 43.88051 118 PHE B N 1
ATOM 389 C CA . PHE A 1 120 ? -28.93500 -15.47400 -2.76700 1.000 45.34331 118 PHE B CA 1
ATOM 390 C C . PHE A 1 120 ? -30.19700 -16.24800 -2.41500 1.000 45.28147 118 PHE B C 1
ATOM 391 O O . PHE A 1 120 ? -31.28600 -15.67200 -2.35300 1.000 50.32420 118 PHE B O 1
ATOM 399 N N . GLU A 1 121 ? -30.05400 -17.55300 -2.18800 1.000 42.41596 119 GLU B N 1
ATOM 400 C CA . GLU A 1 121 ? -31.22700 -18.35800 -1.87900 1.000 42.90620 119 GLU B CA 1
ATOM 401 C C . GLU A 1 121 ? -30.82600 -19.66400 -1.21000 1.000 42.93746 119 GLU B C 1
ATOM 402 O O . GLU A 1 121 ? -29.79400 -20.25200 -1.54300 1.000 42.36012 119 GLU B O 1
ATOM 408 N N . LEU A 1 122 ? -31.64700 -20.09600 -0.25500 1.000 42.59780 120 LEU B N 1
ATOM 409 C CA . LEU A 1 122 ? -31.59000 -21.44800 0.29700 1.000 45.17094 120 LEU B CA 1
ATOM 410 C C . LEU A 1 122 ? -32.47700 -22.30200 -0.60400 1.000 47.09804 120 LEU B C 1
ATOM 411 O O . LEU A 1 122 ? -33.70500 -22.27700 -0.48300 1.000 42.97761 120 LEU B O 1
ATOM 416 N N . ARG A 1 123 ? -31.86300 -23.05400 -1.51900 1.000 44.21579 121 ARG B N 1
ATOM 417 C CA . ARG A 1 123 ? -32.62200 -23.63700 -2.62300 1.000 48.16241 121 ARG B CA 1
ATOM 418 C C . ARG A 1 123 ? -33.58100 -24.72200 -2.14200 1.000 49.44242 121 ARG B C 1
ATOM 419 O O . ARG A 1 123 ? -34.80100 -24.60600 -2.30700 1.000 50.36967 121 ARG B O 1
ATOM 427 N N . GLN A 1 124 ? -33.04800 -25.79300 -1.56300 1.000 48.19449 122 GLN B N 1
ATOM 428 C CA . GLN A 1 124 ? -33.84600 -26.92300 -1.10800 1.000 45.98501 122 GLN B CA 1
ATOM 429 C C . GLN A 1 124 ? -33.85200 -27.00600 0.41300 1.000 47.19629 122 GLN B C 1
ATOM 430 O O . GLN A 1 124 ? -32.83900 -26.73800 1.06500 1.000 48.51610 122 GLN B O 1
ATOM 436 N N . SER A 1 125 ? -34.99700 -27.39700 0.96800 1.000 53.03794 123 SER B N 1
ATOM 437 C CA . SER A 1 125 ? -35.16300 -27.51300 2.41000 1.000 51.39191 123 SER B CA 1
ATOM 438 C C . SER A 1 125 ? -36.38200 -28.37000 2.70400 1.000 49.75352 123 SER B C 1
ATOM 439 O O . SER A 1 125 ? -37.37500 -28.33000 1.97400 1.000 53.84105 123 SER B O 1
ATOM 442 N N . ASN A 1 126 ? -36.29600 -29.14500 3.78800 1.000 52.40486 124 ASN B N 1
ATOM 443 C CA . ASN A 1 126 ? -37.47200 -29.86600 4.25500 1.000 53.82451 124 ASN B CA 1
ATOM 444 C C . ASN A 1 126 ? -38.47000 -28.95000 4.94300 1.000 53.75395 124 ASN B C 1
ATOM 445 O O . ASN A 1 126 ? -39.59600 -29.37700 5.21700 1.000 52.23177 124 ASN B O 1
ATOM 450 N N . SER A 1 127 ? -38.08600 -27.70700 5.21400 1.000 56.16337 125 SER B N 1
ATOM 451 C CA . SER A 1 127 ? -38.97900 -26.69400 5.76100 1.000 51.59318 125 SER B CA 1
ATOM 452 C C . SER A 1 127 ? -39.31100 -25.68800 4.67000 1.000 52.61147 125 SER B C 1
ATOM 453 O O . SER A 1 127 ? -38.41400 -24.95100 4.22900 1.000 53.44649 125 SER B O 1
ATOM 456 N N . PRO A 1 128 ? -40.55600 -25.60900 4.19400 1.000 60.79141 126 PRO B N 1
ATOM 457 C CA . PRO A 1 128 ? -40.87800 -24.58000 3.19200 1.000 57.76846 126 PRO B CA 1
ATOM 458 C C . PRO A 1 128 ? -40.77200 -23.17300 3.74700 1.000 55.72021 126 PRO B C 1
ATOM 459 O O . PRO A 1 128 ? -40.57100 -22.23000 2.97200 1.000 57.11822 126 PRO B O 1
ATOM 463 N N . ASP A 1 129 ? -40.89900 -23.01200 5.06600 1.000 54.81910 127 ASP B N 1
ATOM 464 C CA . ASP A 1 129 ? -40.63700 -21.72800 5.70700 1.000 51.89908 127 ASP B CA 1
ATOM 465 C C . ASP A 1 129 ? -39.23000 -21.23300 5.38700 1.000 51.74086 127 ASP B C 1
ATOM 466 O O . ASP A 1 129 ? -39.04300 -20.08700 4.96200 1.000 53.46877 127 ASP B O 1
ATOM 471 N N . LEU A 1 130 ? -38.22300 -22.08400 5.60600 1.000 53.91022 128 LEU B N 1
ATOM 472 C CA . LEU A 1 130 ? -36.83700 -21.68900 5.36600 1.000 48.02355 128 LEU B CA 1
ATOM 473 C C . LEU A 1 130 ? -36.59200 -21.36000 3.89700 1.000 50.38717 128 LEU B C 1
ATOM 474 O O . LEU A 1 130 ? -36.06700 -20.29000 3.57000 1.000 51.58120 128 LEU B O 1
ATOM 479 N N . SER A 1 131 ? -36.97100 -22.26800 2.99400 1.000 47.99206 129 SER B N 1
ATOM 480 C CA . SER A 1 131 ? -36.67300 -22.06700 1.57800 1.000 50.48554 129 SER B CA 1
ATOM 481 C C . SER A 1 131 ? -37.37600 -20.83900 1.01500 1.000 45.84256 129 SER B C 1
ATOM 482 O O . SER A 1 131 ? -36.83200 -20.16100 0.13700 1.000 41.09584 129 SER B O 1
ATOM 485 N N . ASN A 1 132 ? -38.57500 -20.52900 1.51300 1.000 49.23875 130 ASN B N 1
ATOM 486 C CA . ASN A 1 132 ? -39.33300 -19.41700 0.95200 1.000 56.44856 130 ASN B CA 1
ATOM 487 C C . ASN A 1 132 ? -38.77500 -18.06500 1.37700 1.000 51.39052 130 ASN B C 1
ATOM 488 O O . ASN A 1 132 ? -38.86400 -17.09500 0.61600 1.000 56.38335 130 ASN B O 1
ATOM 493 N N . TRP A 1 133 ? -38.20000 -17.97400 2.57400 1.000 46.35645 131 TRP B N 1
ATOM 494 C CA . TRP A 1 133 ? -37.81500 -16.68400 3.12300 1.000 47.20107 131 TRP B CA 1
ATOM 495 C C . TRP A 1 133 ? -36.31400 -16.46600 3.21000 1.000 42.88588 131 TRP B C 1
ATOM 496 O O . TRP A 1 133 ? -35.88100 -15.31000 3.22800 1.000 46.20663 131 TRP B O 1
ATOM 507 N N . ALA A 1 134 ? -35.51300 -17.53200 3.24400 1.000 44.09698 132 ALA B N 1
ATOM 508 C CA . ALA A 1 134 ? -34.05500 -17.40100 3.25800 1.000 46.60778 132 ALA B CA 1
ATOM 509 C C . ALA A 1 134 ? -33.55100 -17.18900 1.82900 1.000 45.14873 132 ALA B C 1
ATOM 510 O O . ALA A 1 134 ? -32.86200 -18.02100 1.23500 1.000 46.69362 132 ALA B O 1
ATOM 512 N N . ARG A 1 135 ? -33.94000 -16.04600 1.26800 1.000 45.69124 133 ARG B N 1
ATOM 513 C CA . ARG A 1 135 ? -33.49200 -15.62100 -0.04900 1.000 46.65570 133 ARG B CA 1
ATOM 514 C C . ARG A 1 135 ? -33.50700 -14.10100 -0.08700 1.000 46.86388 133 ARG B C 1
ATOM 515 O O . ARG A 1 135 ? -34.33600 -13.46200 0.56800 1.000 52.68163 133 ARG B O 1
ATOM 523 N N . PHE A 1 136 ? -32.58100 -13.52500 -0.84900 1.000 36.56605 134 PHE B N 1
ATOM 524 C CA . PHE A 1 136 ? -32.52600 -12.07700 -1.00100 1.000 43.99910 134 PHE B CA 1
ATOM 525 C C . PHE A 1 136 ? -31.70800 -11.73800 -2.24000 1.000 44.39656 134 PHE B C 1
ATOM 526 O O . PHE A 1 136 ? -30.98900 -12.57800 -2.78600 1.000 41.77901 134 PHE B O 1
ATOM 534 N N . VAL A 1 137 ? -31.82700 -10.48500 -2.67100 1.000 40.76765 135 VAL B N 1
ATOM 535 C CA . VAL A 1 137 ? -31.17000 -9.99100 -3.87500 1.000 45.94898 135 VAL B CA 1
ATOM 536 C C . VAL A 1 137 ? -30.15900 -8.93100 -3.46400 1.000 46.53233 135 VAL B C 1
ATOM 537 O O . VAL A 1 137 ? -30.51900 -7.93600 -2.82400 1.000 47.93441 135 VAL B O 1
ATOM 541 N N . LEU A 1 138 ? -28.89800 -9.14600 -3.83100 1.000 44.14178 136 LEU B N 1
ATOM 542 C CA . LEU A 1 138 ? -27.81500 -8.21600 -3.54000 1.000 40.94448 136 LEU B CA 1
ATOM 543 C C . LEU A 1 138 ? -27.49000 -7.40600 -4.78800 1.000 45.80996 136 LEU B C 1
ATOM 544 O O . LEU A 1 138 ? -27.31200 -7.97400 -5.87200 1.000 49.00091 136 LEU B O 1
ATOM 549 N N . VAL A 1 139 ? -27.40500 -6.08700 -4.63400 1.000 43.48820 137 VAL B N 1
ATOM 550 C CA . VAL A 1 139 ? -27.14900 -5.17200 -5.74300 1.000 46.52187 137 VAL B CA 1
ATOM 551 C C . VAL A 1 139 ? -25.83400 -4.45600 -5.47700 1.000 49.09213 137 VAL B C 1
ATOM 552 O O . VAL A 1 139 ? -25.69500 -3.76100 -4.46300 1.000 48.70200 137 VAL B O 1
ATOM 556 N N . LEU A 1 140 ? -24.87600 -4.62100 -6.38600 1.000 50.91688 138 LEU B N 1
ATOM 557 C CA . LEU A 1 140 ? -23.56000 -4.00200 -6.28800 1.000 51.31030 138 LEU B CA 1
ATOM 558 C C . LEU A 1 140 ? -23.41500 -2.87400 -7.30400 1.000 54.14278 138 LEU B C 1
ATOM 559 O O . LEU A 1 140 ? -23.80800 -3.01700 -8.46600 1.000 51.79683 138 LEU B O 1
ATOM 564 N N . PHE A 1 141 ? -22.83800 -1.75900 -6.86100 1.000 57.27599 139 PHE B N 1
ATOM 565 C CA . PHE A 1 141 ? -22.64200 -0.58700 -7.71200 1.000 52.31713 139 PHE B CA 1
ATOM 566 C C . PHE A 1 141 ? -21.48600 0.23200 -7.12700 1.000 53.92485 139 PHE B C 1
ATOM 567 O O . PHE A 1 141 ? -21.17200 0.11000 -5.94600 1.000 57.27477 139 PHE B O 1
ATOM 575 N N . PRO A 1 142 ? -20.83400 1.05600 -7.96100 1.000 55.27677 140 PRO B N 1
ATOM 576 C CA . PRO A 1 142 ? -19.61500 1.74700 -7.49800 1.000 60.97604 140 PRO B CA 1
ATOM 577 C C . PRO A 1 142 ? -19.88400 2.73300 -6.37200 1.000 57.73081 140 PRO B C 1
ATOM 578 O O . PRO A 1 142 ? -20.99100 3.25000 -6.20300 1.000 64.11348 140 PRO B O 1
ATOM 582 N N . GLU A 1 143 ? -18.83200 2.99300 -5.58600 1.000 63.63012 141 GLU B N 1
ATOM 583 C CA . GLU A 1 143 ? -18.92100 3.95700 -4.49200 1.000 69.69046 141 GLU B CA 1
ATOM 584 C C . GLU A 1 143 ? -19.10500 5.38900 -4.97800 1.000 70.51976 141 GLU B C 1
ATOM 585 O O . GLU A 1 143 ? -19.51300 6.24700 -4.18800 1.000 67.42715 141 GLU B O 1
ATOM 591 N N . SER A 1 144 ? -18.80400 5.66700 -6.24800 1.000 68.41294 142 SER B N 1
ATOM 592 C CA . SER A 1 144 ? -18.96900 7.01800 -6.77500 1.000 65.86181 142 SER B CA 1
ATOM 593 C C . SER A 1 144 ? -20.42700 7.45500 -6.78700 1.000 70.08729 142 SER B C 1
ATOM 594 O O . SER A 1 144 ? -20.71400 8.65500 -6.69900 1.000 73.24221 142 SER B O 1
ATOM 597 N N . PHE A 1 145 ? -21.35700 6.50800 -6.88700 1.000 70.06050 143 PHE B N 1
ATOM 598 C CA . PHE A 1 145 ? -22.77000 6.84800 -6.99500 1.000 65.69692 143 PHE B CA 1
ATOM 599 C C . PHE A 1 145 ? -23.29800 7.37700 -5.66900 1.000 68.49267 143 PHE B C 1
ATOM 600 O O . PHE A 1 145 ? -23.31400 6.66100 -4.66300 1.000 71.31492 143 PHE B O 1
ATOM 608 N N . GLU A 1 146 ? -23.73400 8.63300 -5.67300 1.000 70.00508 144 GLU B N 1
ATOM 609 C CA . GLU A 1 146 ? -24.38600 9.23700 -4.52200 1.000 65.78420 144 GLU B CA 1
ATOM 610 C C . GLU A 1 146 ? -25.89000 9.02500 -4.63300 1.000 73.56511 144 GLU B C 1
ATOM 611 O O . GLU A 1 146 ? -26.47800 9.24100 -5.69800 1.000 70.36639 144 GLU B O 1
ATOM 613 N N . GLU A 1 147 ? -26.50700 8.59100 -3.53700 1.000 77.53505 145 GLU B N 1
ATOM 614 C CA . GLU A 1 147 ? -27.92700 8.27400 -3.56100 1.000 72.86587 145 GLU B CA 1
ATOM 615 C C . GLU A 1 147 ? -28.74300 9.56000 -3.59500 1.000 73.51759 145 GLU B C 1
ATOM 616 O O . GLU A 1 147 ? -28.53200 10.46300 -2.78000 1.000 75.88274 145 GLU B O 1
ATOM 618 N N . ASP A 1 148 ? -29.67500 9.64300 -4.54000 1.000 71.94126 146 ASP B N 1
ATOM 619 C CA . ASP A 1 148 ? -30.53700 10.80800 -4.65000 1.000 70.79670 146 ASP B CA 1
ATOM 620 C C . ASP A 1 148 ? -31.84300 10.54500 -3.90200 1.000 69.94608 146 ASP B C 1
ATOM 621 O O . ASP A 1 148 ? -31.98400 9.55300 -3.18100 1.000 66.04957 146 ASP B O 1
ATOM 626 N N . ALA A 1 149 ? -32.81500 11.44500 -4.06600 1.000 66.95162 147 ALA B N 1
ATOM 627 C CA . ALA A 1 149 ? -34.06500 11.32800 -3.32400 1.000 62.73278 147 ALA B CA 1
ATOM 628 C C . ALA A 1 149 ? -34.80400 10.04400 -3.67700 1.000 65.65157 147 ALA B C 1
ATOM 629 O O . ALA A 1 149 ? -35.36300 9.38100 -2.79600 1.000 70.22219 147 ALA B O 1
ATOM 631 N N . PHE A 1 150 ? -34.82000 9.67400 -4.95900 1.000 66.13776 148 PHE B N 1
ATOM 632 C CA . PHE A 1 150 ? -35.58200 8.49800 -5.36700 1.000 64.04710 148 PHE B CA 1
ATOM 633 C C . PHE A 1 150 ? -34.95000 7.21300 -4.84600 1.000 67.97531 148 PHE B C 1
ATOM 634 O O . PHE A 1 150 ? -35.62000 6.40300 -4.19300 1.000 67.23326 148 PHE B O 1
ATOM 642 N N . THR A 1 151 ? -33.66100 6.99800 -5.14200 1.000 64.99762 149 THR B N 1
ATOM 643 C CA . THR A 1 151 ? -33.00100 5.76200 -4.72600 1.000 65.95695 149 THR B CA 1
ATOM 644 C C . THR A 1 151 ? -33.04300 5.58500 -3.21600 1.000 65.49764 149 THR B C 1
ATOM 645 O O . THR A 1 151 ? -33.01200 4.45200 -2.72200 1.000 65.62339 149 THR B O 1
ATOM 649 N N . PHE A 1 152 ? -33.11700 6.68800 -2.47200 1.000 61.09359 150 PHE B N 1
ATOM 650 C CA . PHE A 1 152 ? -33.29700 6.59900 -1.03000 1.000 65.16327 150 PHE B CA 1
ATOM 651 C C . PHE A 1 152 ? -34.64400 5.97200 -0.69000 1.000 69.28606 150 PHE B C 1
ATOM 652 O O . PHE A 1 152 ? -34.72300 5.02700 0.10300 1.000 67.35715 150 PHE B O 1
ATOM 660 N N . TRP A 1 153 ? -35.71900 6.48700 -1.29000 1.000 68.49623 151 TRP B N 1
ATOM 661 C CA . TRP A 1 153 ? -37.05500 5.99100 -0.97700 1.000 65.05208 151 TRP B CA 1
ATOM 662 C C . TRP A 1 153 ? -37.33300 4.63700 -1.61700 1.000 68.11102 151 TRP B C 1
ATOM 663 O O . TRP A 1 153 ? -38.16900 3.87900 -1.11100 1.000 72.74742 151 TRP B O 1
ATOM 674 N N . LEU A 1 154 ? -36.64600 4.30700 -2.71300 1.000 63.11691 152 LEU B N 1
ATOM 675 C CA . LEU A 1 154 ? -36.79900 2.97800 -3.29600 1.000 60.89148 152 LEU B CA 1
ATOM 676 C C . LEU A 1 154 ? -36.23900 1.90700 -2.36700 1.000 64.71534 152 LEU B C 1
ATOM 677 O O . LEU A 1 154 ? -36.83300 0.83300 -2.22000 1.000 65.42970 152 LEU B O 1
ATOM 682 N N . ASN A 1 155 ? -35.10100 2.18500 -1.72400 1.000 65.69648 153 ASN B N 1
ATOM 683 C CA . ASN A 1 155 ? -34.54900 1.23700 -0.76000 1.000 65.22215 153 ASN B CA 1
ATOM 684 C C . ASN A 1 155 ? -35.35000 1.23500 0.53700 1.000 64.56484 153 ASN B C 1
ATOM 685 O O . ASN A 1 155 ? -35.51800 0.18400 1.16500 1.000 64.78715 153 ASN B O 1
ATOM 690 N N . HIS A 1 156 ? -35.84200 2.40300 0.95800 1.000 63.04286 154 HIS B N 1
ATOM 691 C CA . HIS A 1 156 ? -36.65500 2.46900 2.17000 1.000 64.76686 154 HIS B CA 1
ATOM 692 C C . HIS A 1 156 ? -37.87800 1.56600 2.06400 1.000 62.85378 154 HIS B C 1
ATOM 693 O O . HIS A 1 156 ? -38.21900 0.85600 3.01800 1.000 63.71407 154 HIS B O 1
ATOM 700 N N . GLY A 1 157 ? -38.54800 1.57700 0.91000 1.000 54.74227 155 GLY B N 1
ATOM 701 C CA . GLY A 1 157 ? -39.74400 0.77100 0.74900 1.000 53.29992 155 GLY B CA 1
ATOM 702 C C . GLY A 1 157 ? -39.47700 -0.67600 0.39900 1.000 57.29319 155 GLY B C 1
ATOM 703 O O . GLY A 1 157 ? -40.27300 -1.55200 0.75000 1.000 56.05162 155 GLY B O 1
ATOM 704 N N . ASP A 1 158 ? -38.36700 -0.95300 -0.28500 1.000 57.74244 156 ASP B N 1
ATOM 705 C CA . ASP A 1 158 ? -38.06000 -2.29200 -0.77200 1.000 59.33736 156 ASP B CA 1
ATOM 706 C C . ASP A 1 158 ? -36.87800 -2.93800 -0.06600 1.000 52.03678 156 ASP B C 1
ATOM 707 O O . ASP A 1 158 ? -36.55400 -4.09200 -0.36500 1.000 53.27607 156 ASP B O 1
ATOM 712 N N . GLY A 1 159 ? -36.21400 -2.22600 0.83900 1.000 54.72390 157 GLY B N 1
ATOM 713 C CA . GLY A 1 159 ? -35.12800 -2.82900 1.58500 1.000 55.19448 157 GLY B CA 1
ATOM 714 C C . GLY A 1 159 ? -35.60100 -3.97900 2.45600 1.000 49.87970 157 GLY B C 1
ATOM 715 O O . GLY A 1 159 ? -36.72200 -3.98800 2.96600 1.000 53.81460 157 GLY B O 1
ATOM 716 N N . ILE A 1 160 ? -34.72200 -4.97000 2.60600 1.000 52.38460 158 ILE B N 1
ATOM 717 C CA . ILE A 1 160 ? -34.99500 -6.09000 3.49500 1.000 50.77185 158 ILE B CA 1
ATOM 718 C C . ILE A 1 160 ? -35.20900 -5.57800 4.91700 1.000 45.39694 158 ILE B C 1
ATOM 719 O O . ILE A 1 160 ? -34.50000 -4.68200 5.39300 1.000 47.52527 158 ILE B O 1
ATOM 724 N N . SER A 1 161 ? -36.21100 -6.12900 5.59600 1.000 46.65820 159 SER B N 1
ATOM 725 C CA . SER A 1 161 ? -36.47100 -5.72200 6.96700 1.000 44.07185 159 SER B CA 1
ATOM 726 C C . SER A 1 161 ? -35.33400 -6.17300 7.87800 1.000 43.06862 159 SER B C 1
ATOM 727 O O . SER A 1 161 ? -34.56500 -7.08200 7.55300 1.000 45.55107 159 SER B O 1
ATOM 730 N N . ASN A 1 162 ? -35.22900 -5.50800 9.03200 1.000 46.43513 160 ASN B N 1
ATOM 731 C CA . ASN A 1 162 ? -34.18500 -5.84100 9.99700 1.000 40.56532 160 ASN B CA 1
ATOM 732 C C . ASN A 1 162 ? -34.28400 -7.29600 10.43800 1.000 39.41698 160 ASN B C 1
ATOM 733 O O . ASN A 1 162 ? -33.28800 -8.03000 10.42900 1.000 43.26426 160 ASN B O 1
ATOM 738 N N . ARG A 1 163 ? -35.47900 -7.72700 10.84700 1.000 43.96365 161 ARG B N 1
ATOM 739 C CA . ARG A 1 163 ? -35.66300 -9.11600 11.25700 1.000 45.40152 161 ARG B CA 1
ATOM 740 C C . ARG A 1 163 ? -35.38600 -10.06800 10.10100 1.000 50.71594 161 ARG B C 1
ATOM 741 O O . ARG A 1 163 ? -34.76700 -11.12300 10.28800 1.000 53.16935 161 ARG B O 1
ATOM 749 N N . HIS A 1 164 ? -35.84100 -9.70800 8.89800 1.000 39.65389 162 HIS B N 1
ATOM 750 C CA . HIS A 1 164 ? -35.56400 -10.51200 7.71200 1.000 43.10360 162 HIS B CA 1
ATOM 751 C C . HIS A 1 164 ? -34.06600 -10.58900 7.43700 1.000 46.49487 162 HIS B C 1
ATOM 752 O O . HIS A 1 164 ? -33.55500 -11.63700 7.02300 1.000 45.92926 162 HIS B O 1
ATOM 759 N N . ALA A 1 165 ? -33.34900 -9.48200 7.65200 1.000 42.16914 163 ALA B N 1
ATOM 760 C CA . ALA A 1 165 ? -31.90400 -9.48200 7.44600 1.000 43.55346 163 ALA B CA 1
ATOM 761 C C . ALA A 1 165 ? -31.19900 -10.40200 8.43400 1.000 47.41816 163 ALA B C 1
ATOM 762 O O . ALA A 1 165 ? -30.27200 -11.13000 8.05800 1.000 46.28948 163 ALA B O 1
ATOM 764 N N . GLU A 1 166 ? -31.62200 -10.38500 9.70100 1.000 46.02502 164 GLU B N 1
ATOM 765 C CA . GLU A 1 166 ? -30.98900 -11.24300 10.69800 1.000 51.38803 164 GLU B CA 1
ATOM 766 C C . GLU A 1 166 ? -31.30800 -12.71000 10.44300 1.000 51.62010 164 GLU B C 1
ATOM 767 O O . GLU A 1 166 ? -30.46300 -13.58500 10.66800 1.000 54.88128 164 GLU B O 1
ATOM 773 N N . PHE A 1 167 ? -32.52500 -12.99300 9.97700 1.000 44.64343 165 PHE B N 1
ATOM 774 C CA . PHE A 1 167 ? -32.89200 -14.35800 9.62100 1.000 42.78664 165 PHE B CA 1
ATOM 775 C C . PHE A 1 167 ? -32.01100 -14.89000 8.49600 1.000 44.26761 165 PHE B C 1
ATOM 776 O O . PHE A 1 167 ? -31.53400 -16.03000 8.55600 1.000 41.47764 165 PHE B O 1
ATOM 784 N N . CYS A 1 168 ? -31.76600 -14.06900 7.47100 1.000 42.67680 166 CYS B N 1
ATOM 785 C CA . CYS A 1 168 ? -30.92500 -14.50100 6.35800 1.000 43.41351 166 CYS B CA 1
ATOM 786 C C . CYS A 1 168 ? -29.47700 -14.69600 6.79100 1.000 42.39629 166 CYS B C 1
ATOM 787 O O . CYS A 1 168 ? -28.82700 -15.66400 6.38100 1.000 40.37437 166 CYS B O 1
ATOM 790 N N . ASN A 1 169 ? -28.95000 -13.79100 7.61800 1.000 43.41422 167 ASN B N 1
ATOM 791 C CA . ASN A 1 169 ? -27.54600 -13.89400 8.00100 1.000 43.31944 167 ASN B CA 1
ATOM 792 C C . ASN A 1 169 ? -27.27400 -15.17000 8.78800 1.000 42.94888 167 ASN B C 1
ATOM 793 O O . ASN A 1 169 ? -26.20800 -15.77900 8.64600 1.000 45.55890 167 ASN B O 1
ATOM 798 N N . ASN A 1 170 ? -28.22900 -15.59800 9.61700 1.000 41.43525 168 ASN B N 1
ATOM 799 C CA . ASN A 1 170 ? -28.05900 -16.84400 10.35500 1.000 42.89547 168 ASN B CA 1
ATOM 800 C C . ASN A 1 170 ? -28.07600 -18.06300 9.44200 1.000 40.58509 168 ASN B C 1
ATOM 801 O O . ASN A 1 170 ? -27.52900 -19.10700 9.81300 1.000 36.43449 168 ASN B O 1
ATOM 806 N N . LEU A 1 171 ? -28.69200 -17.95900 8.26500 1.000 43.96250 169 LEU B N 1
ATOM 807 C CA . LEU A 1 171 ? -28.78700 -19.07000 7.32900 1.000 37.78351 169 LEU B CA 1
ATOM 808 C C . LEU A 1 171 ? -27.89300 -18.91300 6.10800 1.000 39.29066 169 LEU B C 1
ATOM 809 O O . LEU A 1 171 ? -27.94400 -19.76400 5.21200 1.000 40.35350 169 LEU B O 1
ATOM 814 N N . LEU A 1 172 ? -27.06800 -17.86100 6.05400 1.000 38.64515 170 LEU B N 1
ATOM 815 C CA . LEU A 1 172 ? -26.31600 -17.55300 4.84000 1.000 38.10309 170 LEU B CA 1
ATOM 816 C C . LEU A 1 172 ? -25.40300 -18.69700 4.41800 1.000 39.43965 170 LEU B C 1
ATOM 817 O O . LEU A 1 172 ? -25.17300 -18.89500 3.21900 1.000 42.13564 170 LEU B O 1
ATOM 822 N N . ASP A 1 173 ? -24.87100 -19.45700 5.37600 1.000 38.41647 171 ASP B N 1
ATOM 823 C CA . ASP A 1 173 ? -24.00700 -20.57700 5.03200 1.000 39.67574 171 ASP B CA 1
ATOM 824 C C . ASP A 1 173 ? -24.75300 -21.66700 4.27400 1.000 42.02270 171 ASP B C 1
ATOM 825 O O . ASP A 1 173 ? -24.12600 -22.43600 3.53700 1.000 40.48219 171 ASP B O 1
ATOM 830 N N . PHE A 1 174 ? -26.06900 -21.74900 4.43600 1.000 41.05680 172 PHE B N 1
ATOM 831 C CA . PHE A 1 174 ? -26.88700 -22.72400 3.73100 1.000 42.50488 172 PHE B CA 1
ATOM 832 C C . PHE A 1 174 ? -27.39500 -22.20000 2.39600 1.000 40.08483 172 PHE B C 1
ATOM 833 O O . PHE A 1 174 ? -28.15100 -22.90300 1.71700 1.000 38.07063 172 PHE B O 1
ATOM 841 N N . MET A 1 175 ? -26.99300 -20.99500 2.00300 1.000 37.09209 173 MET B N 1
ATOM 842 C CA . MET A 1 175 ? -27.49700 -20.34100 0.80700 1.000 36.74223 173 MET B CA 1
ATOM 843 C C . MET A 1 175 ? -26.43300 -20.29900 -0.27900 1.000 39.56747 173 MET B C 1
ATOM 844 O O . MET A 1 175 ? -25.23300 -20.21200 -0.00200 1.000 43.84506 173 MET B O 1
ATOM 849 N N . ASP A 1 176 ? -26.89500 -20.33300 -1.52100 1.000 36.11077 174 ASP B N 1
ATOM 850 C CA . ASP A 1 176 ? -26.04600 -20.20400 -2.69100 1.000 34.75522 174 ASP B CA 1
ATOM 851 C C . ASP A 1 176 ? -26.35200 -18.88900 -3.39200 1.000 40.06303 174 ASP B C 1
ATOM 852 O O . ASP A 1 176 ? -27.39500 -18.27000 -3.16700 1.000 45.58531 174 ASP B O 1
ATOM 857 N N . SER A 1 177 ? -25.42800 -18.46000 -4.24500 1.000 36.53400 175 SER B N 1
ATOM 858 C CA . SER A 1 177 ? -25.56600 -17.20100 -4.96300 1.000 43.12749 175 SER B CA 1
ATOM 859 C C . SER A 1 177 ? -25.41700 -17.45000 -6.45500 1.000 43.18693 175 SER B C 1
ATOM 860 O O . SER A 1 177 ? -24.48800 -18.14300 -6.88300 1.000 47.32846 175 SER B O 1
ATOM 863 N N . ARG A 1 178 ? -26.33900 -16.89700 -7.23900 1.000 44.57734 176 ARG B N 1
ATOM 864 C CA . ARG A 1 178 ? -26.28200 -16.96700 -8.69000 1.000 44.56615 176 ARG B CA 1
ATOM 865 C C . ARG A 1 178 ? -26.42800 -15.57100 -9.27500 1.000 48.35458 176 ARG B C 1
ATOM 866 O O . ARG A 1 178 ? -27.04800 -14.68700 -8.67500 1.000 44.20754 176 ARG B O 1
ATOM 874 N N . CYS A 1 179 ? -25.83300 -15.37600 -10.44800 1.000 49.03796 177 CYS B N 1
ATOM 875 C CA . CYS A 1 179 ? -25.94100 -14.12500 -11.18200 1.000 53.09104 177 CYS B CA 1
ATOM 876 C C . CYS A 1 179 ? -26.18300 -14.44000 -12.65000 1.000 59.07663 177 CYS B C 1
ATOM 877 O O . CYS A 1 179 ? -25.64400 -15.41600 -13.17900 1.000 54.45921 177 CYS B O 1
ATOM 880 N N . ASP A 1 180 ? -26.99900 -13.61100 -13.30600 1.000 60.19480 178 ASP B N 1
ATOM 881 C CA . ASP A 1 180 ? -27.29800 -13.83900 -14.71600 1.000 61.04611 178 ASP B CA 1
ATOM 882 C C . ASP A 1 180 ? -26.07400 -13.57400 -15.58600 1.000 62.52607 178 ASP B C 1
ATOM 883 O O . ASP A 1 180 ? -25.75300 -14.36500 -16.48000 1.000 60.86133 178 ASP B O 1
ATOM 888 N N . GLU A 1 181 ? -25.38600 -12.46200 -15.34400 1.000 61.54097 179 GLU B N 1
ATOM 889 C CA . GLU A 1 181 ? -24.12900 -12.19300 -16.02400 1.000 63.72310 179 GLU B CA 1
ATOM 890 C C . GLU A 1 181 ? -23.09100 -13.25800 -15.67700 1.000 63.24810 179 GLU B C 1
ATOM 891 O O . GLU A 1 181 ? -23.19400 -13.96500 -14.67100 1.000 65.25314 179 GLU B O 1
ATOM 897 N N . ASP A 1 182 ? -22.07300 -13.36700 -16.53400 1.000 70.99159 180 ASP B N 1
ATOM 898 C CA . ASP A 1 182 ? -21.03400 -14.38600 -16.37900 1.000 67.30335 180 ASP B CA 1
ATOM 899 C C . ASP A 1 182 ? -19.90400 -13.81400 -15.52800 1.000 67.69430 180 ASP B C 1
ATOM 900 O O . ASP A 1 182 ? -18.82700 -13.45600 -16.01100 1.000 69.40254 180 ASP B O 1
ATOM 905 N N . GLU A 1 183 ? -20.16400 -13.73500 -14.23000 1.000 62.40923 181 GLU B N 1
ATOM 906 C CA . GLU A 1 183 ? -19.15200 -13.36700 -13.24100 1.000 63.64646 181 GLU B CA 1
ATOM 907 C C . GLU A 1 183 ? -18.97600 -14.53000 -12.28000 1.000 60.95443 181 GLU B C 1
ATOM 908 O O . GLU A 1 183 ? -19.86900 -14.77800 -11.44500 1.000 61.17906 181 GLU B O 1
ATOM 914 N N . PRO A 1 184 ? -17.87200 -15.27600 -12.35300 1.000 55.76419 182 PRO B N 1
ATOM 915 C CA . PRO A 1 184 ? -17.73700 -16.46200 -11.49200 1.000 54.51252 182 PRO B CA 1
ATOM 916 C C . PRO A 1 184 ? -17.64700 -16.13700 -10.01100 1.000 53.37661 182 PRO B C 1
ATOM 917 O O . PRO A 1 184 ? -18.02100 -16.98200 -9.18700 1.000 53.68259 182 PRO B O 1
ATOM 921 N N . ASP A 1 185 ? -17.16700 -14.94500 -9.64400 1.000 53.01275 183 ASP B N 1
ATOM 922 C CA . ASP A 1 185 ? -17.12600 -14.55900 -8.23700 1.000 46.74653 183 ASP B CA 1
ATOM 923 C C . ASP A 1 185 ? -18.51500 -14.47600 -7.61400 1.000 48.96952 183 ASP B C 1
ATOM 924 O O . ASP A 1 185 ? -18.63500 -14.55300 -6.38600 1.000 52.94024 183 ASP B O 1
ATOM 929 N N . TYR A 1 186 ? -19.55900 -14.31900 -8.42700 1.000 46.73703 184 TYR B N 1
ATOM 930 C CA . TYR A 1 186 ? -20.92700 -14.20500 -7.93900 1.000 47.44323 184 TYR B CA 1
ATOM 931 C C . TYR A 1 186 ? -21.67700 -15.52800 -7.97400 1.000 47.21988 184 TYR B C 1
ATOM 932 O O . TYR A 1 186 ? -22.86800 -15.56000 -7.64300 1.000 49.46963 184 TYR B O 1
ATOM 941 N N . GLN A 1 187 ? -21.01700 -16.61100 -8.37200 1.000 46.80696 185 GLN B N 1
ATOM 942 C CA . GLN A 1 187 ? -21.60000 -17.95100 -8.40100 1.000 46.35811 185 GLN B CA 1
ATOM 943 C C . GLN A 1 187 ? -20.94000 -18.74700 -7.27700 1.000 47.78165 185 GLN B C 1
ATOM 944 O O . GLN A 1 187 ? -19.86700 -19.32500 -7.45300 1.000 46.38966 185 GLN B O 1
ATOM 950 N N . THR A 1 188 ? -21.57800 -18.76000 -6.11100 1.000 47.23076 186 THR B N 1
ATOM 951 C CA . THR A 1 188 ? -21.00200 -19.36800 -4.92200 1.000 46.37581 186 THR B CA 1
ATOM 952 C C . THR A 1 188 ? -21.93000 -20.43600 -4.36300 1.000 42.96809 186 THR B C 1
ATOM 953 O O . THR A 1 188 ? -23.15500 -20.35500 -4.49200 1.000 39.65490 186 THR B O 1
ATOM 957 N N . CYS A 1 189 ? -21.32200 -21.44700 -3.75000 1.000 42.58298 187 CYS B N 1
ATOM 958 C CA . CYS A 1 189 ? -22.03000 -22.48400 -3.01600 1.000 43.00396 187 CYS B CA 1
ATOM 959 C C . CYS A 1 189 ? -21.81800 -22.24400 -1.52800 1.000 40.82598 187 CYS B C 1
ATOM 960 O O . CYS A 1 189 ? -20.68900 -21.99700 -1.09300 1.000 47.29867 187 CYS B O 1
ATOM 963 N N . GLY A 1 190 ? -22.89600 -22.29400 -0.75600 1.000 43.57036 188 GLY B N 1
ATOM 964 C CA . GLY A 1 190 ? -22.80300 -22.08400 0.66800 1.000 45.04585 188 GLY B CA 1
ATOM 965 C C . GLY A 1 190 ? -21.97300 -23.15500 1.34500 1.000 44.78618 188 GLY B C 1
ATOM 966 O O . GLY A 1 190 ? -22.00300 -24.32800 0.96000 1.000 44.93850 188 GLY B O 1
ATOM 967 N N . PRO A 1 191 ? -21.19800 -22.76500 2.36300 1.000 46.90881 189 PRO B N 1
ATOM 968 C CA . PRO A 1 191 ? -20.37100 -23.75600 3.07700 1.000 39.46732 189 PRO B CA 1
ATOM 969 C C . PRO A 1 191 ? -21.17000 -24.91300 3.64600 1.000 41.16067 189 PRO B C 1
ATOM 970 O O . PRO A 1 191 ? -20.65500 -26.03600 3.72000 1.000 44.03697 189 PRO B O 1
ATOM 974 N N . ARG A 1 192 ? -22.41800 -24.67400 4.04800 1.000 42.49965 190 ARG B N 1
ATOM 975 C CA . ARG A 1 192 ? -23.28400 -25.69700 4.62000 1.000 45.76700 190 ARG B CA 1
ATOM 976 C C . ARG A 1 192 ? -24.47800 -25.99800 3.71800 1.000 46.87027 190 ARG B C 1
ATOM 977 O O . ARG A 1 192 ? -25.49600 -26.52000 4.18800 1.000 43.48663 190 ARG B O 1
ATOM 985 N N . SER A 1 193 ? -24.37600 -25.65400 2.43500 1.000 42.72807 191 SER B N 1
ATOM 986 C CA . SER A 1 193 ? -25.46400 -25.88400 1.49600 1.000 45.71130 191 SER B CA 1
ATOM 987 C C . SER A 1 193 ? -25.84900 -27.35900 1.47800 1.000 44.12956 191 SER B C 1
ATOM 988 O O . SER A 1 193 ? -24.98900 -28.23800 1.36600 1.000 43.00051 191 SER B O 1
ATOM 991 N N . GLY A 1 194 ? -27.14900 -27.62800 1.61900 1.000 43.48589 192 GLY B N 1
ATOM 992 C CA . GLY A 1 194 ? -27.67200 -28.97200 1.67600 1.000 46.11332 192 GLY B CA 1
ATOM 993 C C . GLY A 1 194 ? -27.87500 -29.50600 3.08300 1.000 50.36179 192 GLY B C 1
ATOM 994 O O . GLY A 1 194 ? -28.71400 -30.39100 3.28400 1.000 48.98991 192 GLY B O 1
ATOM 995 N N . ASP A 1 195 ? -27.11500 -29.00600 4.05500 1.000 48.10548 193 ASP B N 1
ATOM 996 C CA . ASP A 1 195 ? -27.24300 -29.47200 5.42600 1.000 52.65969 193 ASP B CA 1
ATOM 997 C C . ASP A 1 195 ? -28.47300 -28.86300 6.09200 1.000 50.46687 193 ASP B C 1
ATOM 998 O O . ASP A 1 195 ? -29.05700 -27.88900 5.61100 1.000 50.79573 193 ASP B O 1
ATOM 1003 N N . LYS A 1 196 ? -28.86800 -29.46100 7.21700 1.000 53.06387 194 LYS B N 1
ATOM 1004 C CA . LYS A 1 196 ? -30.03400 -28.87900 7.87000 1.000 54.41790 194 LYS B CA 1
ATOM 1005 C C . LYS A 1 196 ? -29.60200 -27.87500 8.93900 1.000 52.42186 194 LYS B C 1
ATOM 1006 O O . LYS A 1 196 ? -28.63000 -28.11400 9.66400 1.000 52.37412 194 LYS B O 1
ATOM 1012 N N . PRO A 1 197 ? -30.28200 -26.73400 9.01200 1.000 53.25180 195 PRO B N 1
ATOM 1013 C CA . PRO A 1 197 ? -29.95200 -25.74200 10.04100 1.000 45.82490 195 PRO B CA 1
ATOM 1014 C C . PRO A 1 197 ? -30.22100 -26.27300 11.44100 1.000 54.37779 195 PRO B C 1
ATOM 1015 O O . PRO A 1 197 ? -31.10300 -27.10700 11.65900 1.000 51.81219 195 PRO B O 1
ATOM 1019 N N . ALA A 1 198 ? -29.44800 -25.77500 12.40200 1.000 58.54769 196 ALA B N 1
ATOM 1020 C CA . ALA A 1 198 ? -29.57900 -26.18800 13.79500 1.000 55.66368 196 ALA B CA 1
ATOM 1021 C C . ALA A 1 198 ? -31.01400 -26.07400 14.30100 1.000 63.37194 196 ALA B C 1
ATOM 1022 O O . ALA A 1 198 ? -31.63700 -27.07400 14.65600 1.000 67.59778 196 ALA B O 1
ATOM 1024 N N . GLY A 1 199 ? -31.53400 -24.85100 14.33200 1.000 57.85502 197 GLY B N 1
ATOM 1025 C CA . GLY A 1 199 ? -32.88900 -24.61400 14.79600 1.000 59.48357 197 GLY B CA 1
ATOM 1026 C C . GLY A 1 199 ? -33.72300 -23.82300 13.80800 1.000 61.53952 197 GLY B C 1
ATOM 1027 O O . GLY A 1 199 ? -33.19300 -23.03900 13.02100 1.000 72.25026 197 GLY B O 1
ATOM 1028 N N . LEU A 1 200 ? -35.03000 -24.06600 13.81000 1.000 51.49186 198 LEU B N 1
ATOM 1029 C CA . LEU A 1 200 ? -36.00500 -23.38900 12.96600 1.000 49.87982 198 LEU B CA 1
ATOM 1030 C C . LEU A 1 200 ? -36.57700 -22.13500 13.62600 1.000 48.55394 198 LEU B C 1
ATOM 1031 O O . LEU A 1 200 ? -36.40000 -21.94400 14.80400 1.000 50.20760 198 LEU B O 1
ATOM 1036 N N . PRO A 1 201 ? -37.26400 -21.27800 12.85600 1.000 45.97124 199 PRO B N 1
ATOM 1037 C CA . PRO A 1 201 ? -37.89500 -20.05900 13.37200 1.000 51.66237 199 PRO B CA 1
ATOM 1038 C C . PRO A 1 201 ? -39.07600 -20.37200 14.28400 1.000 55.42049 199 PRO B C 1
ATOM 1039 O O . PRO A 1 201 ? -39.69300 -21.42900 14.15200 1.000 53.33414 199 PRO B O 1
ATOM 1043 N N . THR A 1 202 ? -39.38200 -19.45800 15.20000 1.000 54.67302 200 THR B N 1
ATOM 1044 C CA . THR A 1 202 ? -40.49000 -19.64600 16.12800 1.000 54.11967 200 THR B CA 1
ATOM 1045 C C . THR A 1 202 ? -41.83000 -19.59400 15.40300 1.000 52.54675 200 THR B C 1
ATOM 1046 O O . THR A 1 202 ? -42.78900 -20.25500 15.80100 1.000 57.30776 200 THR B O 1
ATOM 1050 N N . TRP A 1 203 ? -41.89000 -18.80300 14.33600 1.000 55.51195 201 TRP B N 1
ATOM 1051 C CA . TRP A 1 203 ? -43.10900 -18.66700 13.55700 1.000 51.71144 201 TRP B CA 1
ATOM 1052 C C . TRP A 1 203 ? -43.26300 -19.85300 12.61000 1.000 48.73419 201 TRP B C 1
ATOM 1053 O O . TRP A 1 203 ? -42.29700 -20.53600 12.26000 1.000 52.65484 201 TRP B O 1
ATOM 1064 N N . THR A 1 204 ? -44.50500 -20.09900 12.20100 1.000 50.53391 202 THR B N 1
ATOM 1065 C CA . THR A 1 204 ? -44.83700 -21.23000 11.34900 1.000 49.80690 202 THR B CA 1
ATOM 1066 C C . THR A 1 204 ? -45.75700 -20.78000 10.22500 1.000 54.30759 202 THR B C 1
ATOM 1067 O O . THR A 1 204 ? -46.48400 -19.79000 10.35400 1.000 55.83755 202 THR B O 1
ATOM 1071 N N . ASN A 1 205 ? -45.71800 -21.52900 9.12300 1.000 52.47541 203 ASN B N 1
ATOM 1072 C CA . ASN A 1 205 ? -46.62300 -21.33500 7.99300 1.000 41.00840 203 ASN B CA 1
ATOM 1073 C C . ASN A 1 205 ? -46.58500 -19.89500 7.48700 1.000 45.77166 203 ASN B C 1
ATOM 1074 O O . ASN A 1 205 ? -47.61700 -19.25900 7.26100 1.000 52.70349 203 ASN B O 1
ATOM 1079 N N . SER A 1 206 ? -45.36800 -19.37600 7.32200 1.000 44.53860 204 SER B N 1
ATOM 1080 C CA . SER A 1 206 ? -45.13100 -18.03300 6.79600 1.000 48.70186 204 SER B CA 1
ATOM 1081 C C . SER A 1 206 ? -45.85300 -16.95200 7.59600 1.000 48.51486 204 SER B C 1
ATOM 1082 O O . SER A 1 206 ? -46.12500 -15.86800 7.07100 1.000 48.88709 204 SER B O 1
ATOM 1085 N N . GLY A 1 207 ? -46.17600 -17.22400 8.85900 1.000 50.47187 205 GLY B N 1
ATOM 1086 C CA . GLY A 1 207 ? -46.93400 -16.26900 9.65100 1.000 49.29830 205 GLY B CA 1
ATOM 1087 C C . GLY A 1 207 ? -48.32600 -15.99700 9.12700 1.000 52.42014 205 GLY B C 1
ATOM 1088 O O . GLY A 1 207 ? -48.84400 -14.89000 9.31100 1.000 49.59216 205 GLY B O 1
ATOM 1089 N N . LEU A 1 208 ? -48.94800 -16.98100 8.47100 1.000 48.57341 206 LEU B N 1
ATOM 1090 C CA . LEU A 1 208 ? -50.28000 -16.77200 7.91200 1.000 51.57810 206 LEU B CA 1
ATOM 1091 C C . LEU A 1 208 ? -51.31000 -16.50600 9.00300 1.000 55.68408 206 LEU B C 1
ATOM 1092 O O . LEU A 1 208 ? -52.22900 -15.69900 8.81500 1.000 59.77420 206 LEU B O 1
ATOM 1097 N N . GLU A 1 209 ? -51.16900 -17.16800 10.15500 1.000 53.82612 207 GLU B N 1
ATOM 1098 C CA . GLU A 1 209 ? -52.07200 -16.91300 11.27400 1.000 51.83165 207 GLU B CA 1
ATOM 1099 C C . GLU A 1 209 ? -51.97600 -15.46500 11.73900 1.000 50.80874 207 GLU B C 1
ATOM 1100 O O . GLU A 1 209 ? -52.99400 -14.78500 11.91000 1.000 49.50711 207 GLU B O 1
ATOM 1106 N N . GLU A 1 210 ? -50.75300 -14.97200 11.94000 1.000 48.74000 208 GLU B N 1
ATOM 1107 C CA . GLU A 1 210 ? -50.57800 -13.59800 12.39500 1.000 47.19049 208 GLU B CA 1
ATOM 1108 C C . GLU A 1 210 ? -50.94900 -12.59500 11.31000 1.000 44.97047 208 GLU B C 1
ATOM 1109 O O . GLU A 1 210 ? -51.47400 -11.51900 11.61700 1.000 48.70402 208 GLU B O 1
ATOM 1115 N N . LYS A 1 211 ? -50.69300 -12.92500 10.04300 1.000 42.61862 209 LYS B N 1
ATOM 1116 C CA . LYS A 1 211 ? -51.08200 -12.02800 8.96200 1.000 48.41511 209 LYS B CA 1
ATOM 1117 C C . LYS A 1 211 ? -52.59400 -11.87200 8.89200 1.000 49.50417 209 LYS B C 1
ATOM 1118 O O . LYS A 1 211 ? -53.09400 -10.78400 8.58400 1.000 49.29912 209 LYS B O 1
ATOM 1124 N N . MET A 1 212 ? -53.33500 -12.94100 9.19300 1.000 54.76960 210 MET B N 1
ATOM 1125 C CA . MET A 1 212 ? -54.79100 -12.85900 9.17600 1.000 52.24936 210 MET B CA 1
ATOM 1126 C C . MET A 1 212 ? -55.30300 -11.95100 10.28800 1.000 50.65605 210 MET B C 1
ATOM 1127 O O . MET A 1 212 ? -56.29100 -11.23200 10.10100 1.000 52.30075 210 MET B O 1
ATOM 1132 N N . VAL A 1 213 ? -54.64600 -11.97300 11.45100 1.000 45.98516 211 VAL B N 1
ATOM 1133 C CA . VAL A 1 213 ? -54.99200 -11.04300 12.52500 1.000 40.96229 211 VAL B CA 1
ATOM 1134 C C . VAL A 1 213 ? -54.80000 -9.60500 12.06200 1.000 52.40920 211 VAL B C 1
ATOM 1135 O O . VAL A 1 213 ? -55.65800 -8.74200 12.28500 1.000 54.96587 211 VAL B O 1
ATOM 1139 N N . ILE A 1 214 ? -53.66900 -9.32800 11.40600 1.000 48.17498 212 ILE B N 1
ATOM 1140 C CA . ILE A 1 214 ? -53.39100 -7.98000 10.91600 1.000 44.45647 212 ILE B CA 1
ATOM 1141 C C . ILE A 1 214 ? -54.49100 -7.52400 9.96400 1.000 47.12311 212 ILE B C 1
ATOM 1142 O O . ILE A 1 214 ? -55.06400 -6.43900 10.12200 1.000 46.26034 212 ILE B O 1
ATOM 1147 N N . LYS A 1 215 ? -54.80100 -8.34800 8.96000 1.000 52.00531 213 LYS B N 1
ATOM 1148 C CA . LYS A 1 215 ? -55.84600 -7.99600 8.00400 1.000 49.68095 213 LYS B CA 1
ATOM 1149 C C . LYS A 1 215 ? -57.19600 -7.83000 8.69200 1.000 53.14610 213 LYS B C 1
ATOM 1150 O O . LYS A 1 215 ? -57.99200 -6.96100 8.31600 1.000 54.67689 213 LYS B O 1
ATOM 1156 N N . SER A 1 216 ? -57.47200 -8.65600 9.70200 1.000 51.08233 214 SER B N 1
ATOM 1157 C CA . SER A 1 216 ? -58.75100 -8.58000 10.40100 1.000 49.47540 214 SER B CA 1
ATOM 1158 C C . SER A 1 216 ? -58.88900 -7.26600 11.16400 1.000 49.31606 214 SER B C 1
ATOM 1159 O O . SER A 1 216 ? -59.93900 -6.61400 11.11100 1.000 51.18369 214 SER B O 1
ATOM 1162 N N . VAL A 1 217 ? -57.84000 -6.86500 11.88700 1.000 53.87058 215 VAL B N 1
ATOM 1163 C CA . VAL A 1 217 ? -57.88900 -5.61700 12.64600 1.000 46.79307 215 VAL B CA 1
ATOM 1164 C C . VAL A 1 217 ? -58.03200 -4.42600 11.70600 1.000 48.77890 215 VAL B C 1
ATOM 1165 O O . VAL A 1 217 ? -58.81100 -3.50000 11.96700 1.000 50.10553 215 VAL B O 1
ATOM 1169 N N . LEU A 1 218 ? -57.28200 -4.42800 10.60100 1.000 47.16118 216 LEU B N 1
ATOM 1170 C CA . LEU A 1 218 ? -57.39200 -3.34400 9.63000 1.000 47.47481 216 LEU B CA 1
ATOM 1171 C C . LEU A 1 218 ? -58.80300 -3.25600 9.05900 1.000 47.61870 216 LEU B C 1
ATOM 1172 O O . LEU A 1 218 ? -59.35100 -2.15800 8.90700 1.000 50.56316 216 LEU B O 1
ATOM 1177 N N . ALA A 1 219 ? -59.40300 -4.40300 8.73300 1.000 46.60548 217 ALA B N 1
ATOM 1178 C CA . ALA A 1 219 ? -60.75800 -4.40900 8.19000 1.000 46.34514 217 ALA B CA 1
ATOM 1179 C C . ALA A 1 219 ? -61.77600 -3.92400 9.21500 1.000 49.36723 217 ALA B C 1
ATOM 1180 O O . ALA A 1 219 ? -62.68100 -3.15200 8.88000 1.000 48.02913 217 ALA B O 1
ATOM 1182 N N . LYS A 1 220 ? -61.64500 -4.36500 10.46700 1.000 48.59223 218 LYS B N 1
ATOM 1183 C CA . LYS A 1 220 ? -62.59000 -3.95200 11.50000 1.000 51.82833 218 LYS B CA 1
ATOM 1184 C C . LYS A 1 220 ? -62.52600 -2.44800 11.73600 1.000 53.81789 218 LYS B C 1
ATOM 1185 O O . LYS A 1 220 ? -63.55800 -1.78000 11.85700 1.000 57.17863 218 LYS B O 1
ATOM 1191 N N . CYS A 1 221 ? -61.32200 -1.89500 11.80700 1.000 53.54947 219 CYS B N 1
ATOM 1192 C CA . CYS A 1 221 ? -61.17000 -0.48600 12.14400 1.000 49.07152 219 CYS B CA 1
ATOM 1193 C C . CYS A 1 221 ? -61.55400 0.48600 11.01700 1.000 45.58878 219 CYS B C 1
ATOM 1194 O O . CYS A 1 221 ? -61.65100 1.68600 11.30200 1.000 51.82152 219 CYS B O 1
ATOM 1197 N N . ILE A 1 222 ? -61.66500 0.00900 9.80800 1.000 48.74489 220 ILE B N 1
ATOM 1198 C CA . ILE A 1 222 ? -61.94100 0.89600 8.72500 1.000 52.93632 220 ILE B CA 1
ATOM 1199 C C . ILE A 1 222 ? -63.39900 0.96700 8.33900 1.000 52.24474 220 ILE B C 1
ATOM 1200 O O . ILE A 1 222 ? -63.75700 1.58900 7.37300 1.000 51.88636 220 ILE B O 1
ATOM 1205 N N . ARG A 1 223 ? -64.24400 0.37000 9.14900 1.000 54.32486 221 ARG B N 1
ATOM 1206 C CA . ARG A 1 223 ? -65.67900 0.39200 8.89100 1.000 58.60077 221 ARG B CA 1
ATOM 1207 C C . ARG A 1 223 ? -66.20400 1.82300 8.95400 1.000 52.44664 221 ARG B C 1
ATOM 1208 O O . ARG A 1 223 ? -65.85900 2.57900 9.86200 1.000 56.83265 221 ARG B O 1
ATOM 1210 N N . SER A 1 224 ? -67.03900 2.19000 7.98600 1.000 56.32975 222 SER B N 1
ATOM 1211 C CA . SER A 1 224 ? -67.60400 3.52500 7.93500 1.000 58.63470 222 SER B CA 1
ATOM 1212 C C . SER A 1 224 ? -68.64200 3.67300 9.00200 1.000 64.83227 222 SER B C 1
ATOM 1213 O O . SER A 1 224 ? -69.27400 2.70500 9.34900 1.000 70.33099 222 SER B O 1
ATOM 1216 N N . GLU A 1 225 ? -68.90200 4.87800 9.48200 1.000 66.40433 223 GLU B N 1
ATOM 1217 C CA . GLU A 1 225 ? -69.84900 4.94600 10.60000 1.000 62.50194 223 GLU B CA 1
ATOM 1218 C C . GLU A 1 225 ? -71.29800 4.73600 10.16600 1.000 74.08818 223 GLU B C 1
ATOM 1219 O O . GLU A 1 225 ? -72.16300 4.55800 11.03200 1.000 80.71671 223 GLU B O 1
ATOM 1221 N N . ASN A 1 226 ? -71.57700 4.72600 8.86400 1.000 69.55608 224 ASN B N 1
ATOM 1222 C CA . ASN A 1 226 ? -72.91100 4.46600 8.33700 1.000 75.31971 224 ASN B CA 1
ATOM 1223 C C . ASN A 1 226 ? -72.98200 3.05200 7.76500 1.000 84.00121 224 ASN B C 1
ATOM 1224 O O . ASN A 1 226 ? -72.05200 2.59600 7.09200 1.000 83.40831 224 ASN B O 1
ATOM 1229 N N . ALA A 1 227 ? -74.06700 2.34500 8.07800 1.000 86.81156 225 ALA B N 1
ATOM 1230 C CA . ALA A 1 227 ? -74.13600 0.90600 7.86500 1.000 84.51097 225 ALA B CA 1
ATOM 1231 C C . ALA A 1 227 ? -74.68100 0.51900 6.49400 1.000 86.98188 225 ALA B C 1
ATOM 1232 O O . ALA A 1 227 ? -74.94900 -0.66500 6.26400 1.000 87.80479 225 ALA B O 1
ATOM 1234 N N . ASP A 1 228 ? -74.83700 1.47700 5.57700 1.000 79.77450 226 ASP B N 1
ATOM 1235 C CA . ASP A 1 228 ? -75.22800 1.14700 4.21200 1.000 83.15945 226 ASP B CA 1
ATOM 1236 C C . ASP A 1 228 ? -74.02800 0.80600 3.33600 1.000 88.30896 226 ASP B C 1
ATOM 1237 O O . ASP A 1 228 ? -74.21500 0.28300 2.23100 1.000 89.74049 226 ASP B O 1
ATOM 1242 N N . MET A 1 229 ? -72.81200 1.12600 3.78000 1.000 85.82216 227 MET B N 1
ATOM 1243 C CA . MET A 1 229 ? -71.60400 0.83100 3.02300 1.000 71.85208 227 MET B CA 1
ATOM 1244 C C . MET A 1 229 ? -71.21300 -0.61600 3.27800 1.000 71.26702 227 MET B C 1
ATOM 1245 O O . MET A 1 229 ? -71.29000 -1.09900 4.41200 1.000 72.52238 227 MET B O 1
ATOM 1250 N N . LEU A 1 230 ? -70.79800 -1.30600 2.22300 1.000 64.93559 228 LEU B N 1
ATOM 1251 C CA . LEU A 1 230 ? -70.27400 -2.65100 2.39800 1.000 67.54190 228 LEU B CA 1
ATOM 1252 C C . LEU A 1 230 ? -69.01900 -2.60400 3.26800 1.000 69.28460 228 LEU B C 1
ATOM 1253 O O . LEU A 1 230 ? -68.20000 -1.68800 3.12900 1.000 72.08457 228 LEU B O 1
ATOM 1258 N N . PRO A 1 231 ? -68.84400 -3.55300 4.18200 1.000 71.21337 229 PRO B N 1
ATOM 1259 C CA . PRO A 1 231 ? -67.65400 -3.53800 5.03200 1.000 64.83525 229 PRO B CA 1
ATOM 1260 C C . PRO A 1 231 ? -66.44000 -4.09000 4.30600 1.000 68.73119 229 PRO B C 1
ATOM 1261 O O . PRO A 1 231 ? -66.53800 -4.97400 3.45100 1.000 65.28368 229 PRO B O 1
ATOM 1265 N N . VAL A 1 232 ? -65.27800 -3.53700 4.64900 1.000 63.77452 230 VAL B N 1
ATOM 1266 C CA . VAL A 1 232 ? -64.02600 -4.10900 4.17900 1.000 58.86670 230 VAL B CA 1
ATOM 1267 C C . VAL A 1 232 ? -63.82800 -5.45500 4.85900 1.000 58.07551 230 VAL B C 1
ATOM 1268 O O . VAL A 1 232 ? -64.02400 -5.58700 6.07500 1.000 57.81179 230 VAL B O 1
ATOM 1272 N N . GLN A 1 233 ? -63.46200 -6.46400 4.07900 1.000 61.79920 231 GLN B N 1
ATOM 1273 C CA . GLN A 1 233 ? -63.21800 -7.80000 4.59800 1.000 56.29959 231 GLN B CA 1
ATOM 1274 C C . GLN A 1 233 ? -61.72100 -8.07400 4.68500 1.000 53.26412 231 GLN B C 1
ATOM 1275 O O . GLN A 1 233 ? -60.89200 -7.31400 4.18100 1.000 49.91115 231 GLN B O 1
ATOM 1281 N N . SER A 1 234 ? -61.38700 -9.18200 5.35200 1.000 55.68334 232 SER B N 1
ATOM 1282 C CA . SER A 1 234 ? -59.99500 -9.61200 5.45300 1.000 50.77388 232 SER B CA 1
ATOM 1283 C C . SER A 1 234 ? -59.34800 -9.71700 4.07700 1.000 54.43807 232 SER B C 1
ATOM 1284 O O . SER A 1 234 ? -58.18300 -9.34500 3.89800 1.000 54.71139 232 SER B O 1
ATOM 1287 N N . ASP A 1 235 ? -60.09100 -10.22500 3.09400 1.000 52.53613 233 ASP B N 1
ATOM 1288 C CA . ASP A 1 235 ? -59.54100 -10.47400 1.77000 1.000 51.72222 233 ASP B CA 1
ATOM 1289 C C . ASP A 1 235 ? -59.47100 -9.22600 0.89900 1.000 58.67833 233 ASP B C 1
ATOM 1290 O O . ASP A 1 235 ? -58.90700 -9.29100 -0.19800 1.000 58.88023 233 ASP B O 1
ATOM 1295 N N . ASP A 1 236 ? -60.01500 -8.09700 1.35100 1.000 57.56464 234 ASP B N 1
ATOM 1296 C CA . ASP A 1 236 ? -59.81500 -6.82500 0.67000 1.000 48.90706 234 ASP B CA 1
ATOM 1297 C C . ASP A 1 236 ? -58.57700 -6.08600 1.15700 1.000 50.55181 234 ASP B C 1
ATOM 1298 O O . ASP A 1 236 ? -58.27600 -5.00300 0.64400 1.000 52.26725 234 ASP B O 1
ATOM 1303 N N . VAL A 1 237 ? -57.85800 -6.64200 2.13000 1.000 51.90807 235 VAL B N 1
ATOM 1304 C CA . VAL A 1 237 ? -56.67100 -6.02300 2.70800 1.000 54.29746 235 VAL B CA 1
ATOM 1305 C C . VAL A 1 237 ? -55.44100 -6.77000 2.21400 1.000 54.66342 235 VAL B C 1
ATOM 1306 O O . VAL A 1 237 ? -55.36400 -7.99900 2.32900 1.000 54.42184 235 VAL B O 1
ATOM 1310 N N . PHE A 1 238 ? -54.48200 -6.02800 1.67100 1.000 50.44324 236 PHE B N 1
ATOM 1311 C CA . PHE A 1 238 ? -53.23300 -6.58600 1.17100 1.000 52.35318 236 PHE B CA 1
ATOM 1312 C C . PHE A 1 238 ? -52.07600 -6.08300 2.02300 1.000 46.21115 236 PHE B C 1
ATOM 1313 O O . PHE A 1 238 ? -51.97200 -4.88100 2.28800 1.000 46.04662 236 PHE B O 1
ATOM 1321 N N . LEU A 1 239 ? -51.22100 -7.00600 2.45600 1.000 46.09339 237 LEU B N 1
ATOM 1322 C CA . LEU A 1 239 ? -50.09500 -6.70300 3.32800 1.000 41.86298 237 LEU B CA 1
ATOM 1323 C C . LEU A 1 239 ? -48.79200 -6.70100 2.53900 1.000 44.43590 237 LEU B C 1
ATOM 1324 O O . LEU A 1 239 ? -48.56200 -7.57600 1.70000 1.000 45.90264 237 LEU B O 1
ATOM 1329 N N . TYR A 1 240 ? -47.94600 -5.70700 2.80800 1.000 44.44265 238 TYR B N 1
ATOM 1330 C CA . TYR A 1 240 ? -46.65000 -5.57700 2.15600 1.000 42.26809 238 TYR B CA 1
ATOM 1331 C C . TYR A 1 240 ? -45.58200 -5.26100 3.19900 1.000 46.52390 238 TYR B C 1
ATOM 1332 O O . TYR A 1 240 ? -45.85500 -5.17900 4.40000 1.000 49.61366 238 TYR B O 1
ATOM 1341 N N . SER A 1 241 ? -44.34600 -5.08000 2.72500 1.000 51.76771 239 SER B N 1
ATOM 1342 C CA . SER A 1 241 ? -43.21700 -4.92200 3.63900 1.000 56.02276 239 SER B CA 1
ATOM 1343 C C . SER A 1 241 ? -43.21200 -3.55100 4.30500 1.000 47.86537 239 SER B C 1
ATOM 1344 O O . SER A 1 241 ? -42.84000 -3.42700 5.47700 1.000 45.86054 239 SER B O 1
ATOM 1347 N N . THR A 1 242 ? -43.59200 -2.50800 3.56800 1.000 46.23192 240 THR B N 1
ATOM 1348 C CA . THR A 1 242 ? -43.60500 -1.14500 4.08200 1.000 45.81130 240 THR B CA 1
ATOM 1349 C C . THR A 1 242 ? -44.84400 -0.43200 3.56800 1.000 48.34561 240 THR B C 1
ATOM 1350 O O . THR A 1 242 ? -45.54000 -0.91600 2.67100 1.000 52.53451 240 THR B O 1
ATOM 1354 N N . GLY A 1 243 ? -45.11500 0.73800 4.14700 1.000 43.65701 241 GLY B N 1
ATOM 1355 C CA . GLY A 1 243 ? -46.12600 1.60600 3.57000 1.000 44.02479 241 GLY B CA 1
ATOM 1356 C C . GLY A 1 243 ? -45.73300 2.09200 2.18900 1.000 48.01281 241 GLY B C 1
ATOM 1357 O O . GLY A 1 243 ? -46.58200 2.25200 1.30900 1.000 46.80891 241 GLY B O 1
ATOM 1358 N N . MET A 1 244 ? -44.43400 2.32200 1.97800 1.000 52.33335 242 MET B N 1
ATOM 1359 C CA . MET A 1 244 ? -43.95200 2.76600 0.67400 1.000 51.56480 242 MET B CA 1
ATOM 1360 C C . MET A 1 244 ? -44.19300 1.71000 -0.39900 1.000 47.29665 242 MET B C 1
ATOM 1361 O O . MET A 1 244 ? -44.62400 2.03700 -1.51100 1.000 50.38031 242 MET B O 1
ATOM 1366 N N . MET A 1 245 ? -43.92100 0.43700 -0.09100 1.000 48.80196 243 MET B N 1
ATOM 1367 C CA . MET A 1 245 ? -44.15400 -0.62000 -1.07300 1.000 47.60338 243 MET B CA 1
ATOM 1368 C C . MET A 1 245 ? -45.63600 -0.73800 -1.41600 1.000 48.94258 243 MET B C 1
ATOM 1369 O O . MET A 1 245 ? -45.99400 -0.95400 -2.57900 1.000 51.07442 243 MET B O 1
ATOM 1374 N N . ALA A 1 246 ? -46.51300 -0.59700 -0.41800 1.000 46.66967 244 ALA B N 1
ATOM 1375 C CA . ALA A 1 246 ? -47.94800 -0.63200 -0.68500 1.000 46.49527 244 ALA B CA 1
ATOM 1376 C C . ALA A 1 246 ? -48.36000 0.49500 -1.62500 1.000 50.62593 244 ALA B C 1
ATOM 1377 O O . ALA A 1 246 ? -49.26400 0.32700 -2.45300 1.000 47.31506 244 ALA B O 1
ATOM 1379 N N . ILE A 1 247 ? -47.71100 1.65400 -1.50500 1.000 51.50138 245 ILE B N 1
ATOM 1380 C CA . ILE A 1 247 ? -47.99100 2.76900 -2.40400 1.000 48.42038 245 ILE B CA 1
ATOM 1381 C C . ILE A 1 247 ? -47.51500 2.44300 -3.81400 1.000 50.20021 245 ILE B C 1
ATOM 1382 O O . ILE A 1 247 ? -48.17900 2.77400 -4.80400 1.000 50.00720 245 ILE B O 1
ATOM 1387 N N . GLY A 1 248 ? -46.36500 1.77800 -3.92400 1.000 49.25487 246 GLY B N 1
ATOM 1388 C CA . GLY A 1 248 ? -45.87100 1.38200 -5.23100 1.000 48.81291 246 GLY B CA 1
ATOM 1389 C C . GLY A 1 248 ? -46.79500 0.40300 -5.92600 1.000 55.52408 246 GLY B C 1
ATOM 1390 O O . GLY A 1 248 ? -47.03800 0.51000 -7.13000 1.000 56.26040 246 GLY B O 1
ATOM 1391 N N . LYS A 1 249 ? -47.32200 -0.57000 -5.17600 1.000 53.12163 247 LYS B N 1
ATOM 1392 C CA . LYS A 1 249 ? -48.15200 -1.60300 -5.78400 1.000 51.29742 247 LYS B CA 1
ATOM 1393 C C . LYS A 1 249 ? -49.44700 -1.02700 -6.34400 1.000 58.02037 247 LYS B C 1
ATOM 1394 O O . LYS A 1 249 ? -49.90700 -1.45200 -7.41000 1.000 66.39661 247 LYS B O 1
ATOM 1400 N N . ILE A 1 250 ? -50.04600 -0.05500 -5.65500 1.000 51.99862 248 ILE B N 1
ATOM 1401 C CA . ILE A 1 250 ? -51.26800 0.54500 -6.18300 1.000 55.00262 248 ILE B CA 1
ATOM 1402 C C . ILE A 1 250 ? -50.95400 1.50000 -7.33100 1.000 55.16593 248 ILE B C 1
ATOM 1403 O O . ILE A 1 250 ? -51.78100 1.68300 -8.23200 1.000 52.72047 248 ILE B O 1
ATOM 1408 N N . ALA A 1 251 ? -49.76300 2.10500 -7.33600 1.000 55.98025 249 ALA B N 1
ATOM 1409 C CA . ALA A 1 251 ? -49.40900 3.03500 -8.40400 1.000 59.26474 249 ALA B CA 1
ATOM 1410 C C . ALA A 1 251 ? -49.19700 2.30800 -9.72700 1.000 61.39023 249 ALA B C 1
ATOM 1411 O O . ALA A 1 251 ? -49.69300 2.74500 -10.77200 1.000 57.64101 249 ALA B O 1
ATOM 1413 N N . ARG A 1 252 ? -48.46000 1.19400 -9.70500 1.000 60.23890 250 ARG B N 1
ATOM 1414 C CA . ARG A 1 252 ? -48.26800 0.42600 -10.93200 1.000 62.22979 250 ARG B CA 1
ATOM 1415 C C . ARG A 1 252 ? -49.57000 -0.22100 -11.38600 1.000 64.46057 250 ARG B C 1
ATOM 1416 O O . ARG A 1 252 ? -49.82500 -0.33300 -12.59100 1.000 74.00724 250 ARG B O 1
ATOM 1424 N N . ALA A 1 253 ? -50.40200 -0.65600 -10.43600 1.000 61.99611 251 ALA B N 1
ATOM 1425 C CA . ALA A 1 253 ? -51.66900 -1.28600 -10.79300 1.000 67.60635 251 ALA B CA 1
ATOM 1426 C C . ALA A 1 253 ? -52.54900 -0.34500 -11.60600 1.000 68.73431 251 ALA B C 1
ATOM 1427 O O . ALA A 1 253 ? -53.17000 -0.75900 -12.59100 1.000 69.59095 251 ALA B O 1
ATOM 1429 N N . MET A 1 254 ? -52.60200 0.93100 -11.21800 1.000 69.41038 252 MET B N 1
ATOM 1430 C CA . MET A 1 254 ? -53.38900 1.90500 -11.96500 1.000 65.96395 252 MET B CA 1
ATOM 1431 C C . MET A 1 254 ? -52.81900 2.15200 -13.35800 1.000 72.82028 252 MET B C 1
ATOM 1432 O O . MET A 1 254 ? -53.58100 2.39800 -14.30000 1.000 70.07349 252 MET B O 1
ATOM 1437 N N . LYS A 1 255 ? -51.49100 2.09000 -13.50600 1.000 73.21056 253 LYS B N 1
ATOM 1438 C CA . LYS A 1 255 ? -50.85300 2.41900 -14.77700 1.000 74.67035 253 LYS B CA 1
ATOM 1439 C C . LYS A 1 255 ? -51.27200 1.48300 -15.90600 1.000 81.11919 253 LYS B C 1
ATOM 1440 O O . LYS A 1 255 ? -51.11600 1.83800 -17.08000 1.000 84.89881 253 LYS B O 1
ATOM 1446 N N . ASP A 1 256 ? -51.81000 0.30700 -15.58600 1.000 81.10471 254 ASP B N 1
ATOM 1447 C CA . ASP A 1 256 ? -52.33400 -0.61900 -16.59000 1.000 83.40916 254 ASP B CA 1
ATOM 1448 C C . ASP A 1 256 ? -53.84000 -0.40100 -16.70300 1.000 83.45753 254 ASP B C 1
ATOM 1449 O O . ASP A 1 256 ? -54.61300 -0.88300 -15.87000 1.000 77.39454 254 ASP B O 1
ATOM 1454 N N . MET A 1 257 ? -54.25400 0.32200 -17.74200 1.000 79.61544 255 MET B N 1
ATOM 1455 C CA . MET A 1 257 ? -55.65800 0.68200 -17.93000 1.000 82.00961 255 MET B CA 1
ATOM 1456 C C . MET A 1 257 ? -55.89200 1.26700 -19.31900 1.000 78.83381 255 MET B C 1
ATOM 1457 O O . MET A 1 257 ? -55.52600 2.41100 -19.59000 1.000 80.81519 255 MET B O 1
ATOM 1459 N N . ASP A 1 260 ? -54.06200 6.00400 -20.19500 1.000 67.83434 258 ASP B N 1
ATOM 1460 C CA . ASP A 1 260 ? -53.99500 6.32000 -18.77400 1.000 76.10183 258 ASP B CA 1
ATOM 1461 C C . ASP A 1 260 ? -52.57100 6.69600 -18.36900 1.000 79.20746 258 ASP B C 1
ATOM 1462 O O . ASP A 1 260 ? -51.73600 5.82300 -18.12400 1.000 79.70463 258 ASP B O 1
ATOM 1464 N N . ASP A 1 261 ? -52.29200 7.99900 -18.29800 1.000 78.77442 259 ASP B N 1
ATOM 1465 C CA . ASP A 1 261 ? -50.93800 8.46000 -18.02300 1.000 74.54147 259 ASP B CA 1
ATOM 1466 C C . ASP A 1 261 ? -50.79600 9.46700 -16.89300 1.000 72.14359 259 ASP B C 1
ATOM 1467 O O . ASP A 1 261 ? -49.67100 9.65100 -16.41400 1.000 70.69642 259 ASP B O 1
ATOM 1472 N N . THR A 1 262 ? -51.86200 10.12700 -16.45100 1.000 61.31531 260 THR B N 1
ATOM 1473 C CA . THR A 1 262 ? -51.71400 11.26800 -15.55900 1.000 59.81138 260 THR B CA 1
ATOM 1474 C C . THR A 1 262 ? -52.02800 10.86400 -14.12500 1.000 60.47899 260 THR B C 1
ATOM 1475 O O . THR A 1 262 ? -53.08900 10.29600 -13.84800 1.000 59.23676 260 THR B O 1
ATOM 1479 N N . ALA A 1 263 ? -51.11200 11.18600 -13.21700 1.000 53.37200 261 ALA B N 1
ATOM 1480 C CA . ALA A 1 263 ? -51.27500 10.94800 -11.79200 1.000 54.04754 261 ALA B CA 1
ATOM 1481 C C . ALA A 1 263 ? -51.22100 12.28300 -11.06800 1.000 51.93470 261 ALA B C 1
ATOM 1482 O O . ALA A 1 263 ? -50.41900 13.15500 -11.42000 1.000 52.97868 261 ALA B O 1
ATOM 1484 N N . VAL A 1 264 ? -52.05600 12.44000 -10.04900 1.000 44.15217 262 VAL B N 1
ATOM 1485 C CA . VAL A 1 264 ? -52.10300 13.67500 -9.27900 1.000 49.60300 262 VAL B CA 1
ATOM 1486 C C . VAL A 1 264 ? -51.67700 13.36100 -7.85500 1.000 43.74369 262 VAL B C 1
ATOM 1487 O O . VAL A 1 264 ? -52.22600 12.45100 -7.22300 1.000 46.48070 262 VAL B O 1
ATOM 1491 N N . ILE A 1 265 ? -50.69700 14.10700 -7.36000 1.000 44.80886 263 ILE B N 1
ATOM 1492 C CA . ILE A 1 265 ? -50.25100 14.02000 -5.97700 1.000 46.30926 263 ILE B CA 1
ATOM 1493 C C . ILE A 1 265 ? -50.74000 15.28400 -5.28800 1.000 51.84873 263 ILE B C 1
ATOM 1494 O O . ILE A 1 265 ? -50.30100 16.39300 -5.61800 1.000 49.87523 263 ILE B O 1
ATOM 1499 N N . PHE A 1 266 ? -51.64500 15.11700 -4.32700 1.000 48.46903 264 PHE B N 1
ATOM 1500 C CA . PHE A 1 266 ? -52.40400 16.21800 -3.73700 1.000 48.55839 264 PHE B CA 1
ATOM 1501 C C . PHE A 1 266 ? -52.01000 16.37900 -2.27200 1.000 55.57592 264 PHE B C 1
ATOM 1502 O O . PHE A 1 266 ? -52.49700 15.64900 -1.40400 1.000 50.33175 264 PHE B O 1
ATOM 1510 N N . GLY A 1 267 ? -51.13900 17.34900 -2.00600 1.000 59.20578 265 GLY B N 1
ATOM 1511 C CA . GLY A 1 267 ? -50.71700 17.68200 -0.65900 1.000 59.17808 265 GLY B CA 1
ATOM 1512 C C . GLY A 1 267 ? -50.16100 16.52200 0.13800 1.000 67.26153 265 GLY B C 1
ATOM 1513 O O . GLY A 1 267 ? -50.65200 16.21200 1.22900 1.000 69.24832 265 GLY B O 1
ATOM 1514 N N . TRP A 1 268 ? -49.12700 15.87200 -0.39800 1.000 65.72535 266 TRP B N 1
ATOM 1515 C CA . TRP A 1 268 ? -48.47100 14.74000 0.25800 1.000 62.92675 266 TRP B CA 1
ATOM 1516 C C . TRP A 1 268 ? -46.97300 14.99100 0.15900 1.000 61.82678 266 TRP B C 1
ATOM 1517 O O . TRP A 1 268 ? -46.29200 14.44500 -0.71100 1.000 69.63300 266 TRP B O 1
ATOM 1528 N N . LEU A 1 269 ? -46.46700 15.81900 1.06100 1.000 62.65678 267 LEU B N 1
ATOM 1529 C CA . LEU A 1 269 ? -45.07100 16.21800 1.05100 1.000 74.50929 267 LEU B CA 1
ATOM 1530 C C . LEU A 1 269 ? -44.22400 15.30800 1.94000 1.000 72.01150 267 LEU B C 1
ATOM 1531 O O . LEU A 1 269 ? -44.73100 14.51400 2.73600 1.000 68.00172 267 LEU B O 1
ATOM 1536 N N . TYR A 1 270 ? -42.90700 15.44000 1.78100 1.000 79.33319 268 TYR B N 1
ATOM 1537 C CA . TYR A 1 270 ? -41.91200 14.81300 2.65100 1.000 80.84767 268 TYR B CA 1
ATOM 1538 C C . TYR A 1 270 ? -42.10500 13.30100 2.73700 1.000 78.70492 268 TYR B C 1
ATOM 1539 O O . TYR A 1 270 ? -42.23600 12.72100 3.81800 1.000 79.01895 268 TYR B O 1
ATOM 1548 N N . SER A 1 271 ? -42.08700 12.65600 1.57500 1.000 70.37672 269 SER B N 1
ATOM 1549 C CA . SER A 1 271 ? -42.38200 11.23400 1.48500 1.000 69.21562 269 SER B CA 1
ATOM 1550 C C . SER A 1 271 ? -41.84600 10.71800 0.15900 1.000 63.40626 269 SER B C 1
ATOM 1551 O O . SER A 1 271 ? -41.40200 11.48400 -0.70000 1.000 57.64491 269 SER B O 1
ATOM 1554 N N . GLY A 1 272 ? -41.91700 9.40300 -0.00100 1.000 62.00737 270 GLY B N 1
ATOM 1555 C CA . GLY A 1 272 ? -41.44800 8.68500 -1.16200 1.000 62.16412 270 GLY B CA 1
ATOM 1556 C C . GLY A 1 272 ? -42.50100 8.48200 -2.22200 1.000 62.69470 270 GLY B C 1
ATOM 1557 O O . GLY A 1 272 ? -42.25100 7.77900 -3.20700 1.000 63.24189 270 GLY B O 1
ATOM 1558 N N . THR A 1 273 ? -43.68100 9.07900 -2.04800 1.000 62.73526 271 THR B N 1
ATOM 1559 C CA . THR A 1 273 ? -44.76600 8.88200 -3.00200 1.000 61.37722 271 THR B CA 1
ATOM 1560 C C . THR A 1 273 ? -44.41800 9.47800 -4.36000 1.000 56.66566 271 THR B C 1
ATOM 1561 O O . THR A 1 273 ? -44.51800 8.79800 -5.38700 1.000 60.84533 271 THR B O 1
ATOM 1565 N N . LEU A 1 274 ? -44.01000 10.74800 -4.38300 1.000 55.95764 272 LEU B N 1
ATOM 1566 C CA . LEU A 1 274 ? -43.65700 11.38600 -5.65200 1.000 64.94070 272 LEU B CA 1
ATOM 1567 C C . LEU A 1 274 ? -42.56200 10.63100 -6.39400 1.000 59.64647 272 LEU B C 1
ATOM 1568 O O . LEU A 1 274 ? -42.73600 10.37100 -7.60200 1.000 58.24033 272 LEU B O 1
ATOM 1573 N N . PRO A 1 275 ? -41.43700 10.24200 -5.77800 1.000 60.00156 273 PRO B N 1
ATOM 1574 C CA . PRO A 1 275 ? -40.47100 9.41200 -6.51500 1.000 60.18496 273 PRO B CA 1
ATOM 1575 C C . PRO A 1 275 ? -41.07100 8.11500 -7.02800 1.000 59.02472 273 PRO B C 1
ATOM 1576 O O . PRO A 1 275 ? -40.77700 7.70200 -8.15600 1.000 64.24372 273 PRO B O 1
ATOM 1580 N N . LEU A 1 276 ? -41.91200 7.46000 -6.22600 1.000 57.65487 274 LEU B N 1
ATOM 1581 C CA . LEU A 1 276 ? -42.46400 6.17400 -6.63800 1.000 61.55415 274 LEU B CA 1
ATOM 1582 C C . LEU A 1 276 ? -43.52000 6.34600 -7.72000 1.000 59.96415 274 LEU B C 1
ATOM 1583 O O . LEU A 1 276 ? -43.60900 5.52700 -8.64300 1.000 58.38252 274 LEU B O 1
ATOM 1588 N N . VAL A 1 277 ? -44.33400 7.39800 -7.62200 1.000 62.40646 275 VAL B N 1
ATOM 1589 C CA . VAL A 1 277 ? -45.33100 7.65100 -8.65600 1.000 65.64038 275 VAL B CA 1
ATOM 1590 C C . VAL A 1 277 ? -44.65300 7.99400 -9.97600 1.000 61.02359 275 VAL B C 1
ATOM 1591 O O . VAL A 1 277 ? -45.03800 7.48600 -11.03600 1.000 62.84525 275 VAL B O 1
ATOM 1595 N N . LYS A 1 278 ? -43.62100 8.84200 -9.93200 1.000 61.05959 276 LYS B N 1
ATOM 1596 C CA . LYS A 1 278 ? -42.88700 9.17700 -11.14700 1.000 52.25841 276 LYS B CA 1
ATOM 1597 C C . LYS A 1 278 ? -42.21300 7.94500 -11.73700 1.000 53.64724 276 LYS B C 1
ATOM 1598 O O . LYS A 1 278 ? -42.26900 7.71800 -12.95100 1.000 61.50357 276 LYS B O 1
ATOM 1600 N N . ASP A 1 279 ? -41.58700 7.12800 -10.88800 1.000 54.34477 277 ASP B N 1
ATOM 1601 C CA . ASP A 1 279 ? -40.90800 5.92400 -11.35200 1.000 51.20628 277 ASP B CA 1
ATOM 1602 C C . ASP A 1 279 ? -41.87600 4.89700 -11.92400 1.000 53.23830 277 ASP B C 1
ATOM 1603 O O . ASP A 1 279 ? -41.46000 4.04900 -12.71900 1.000 63.17070 277 ASP B O 1
ATOM 1608 N N . SER A 1 280 ? -43.15000 4.95000 -11.54000 1.000 56.99368 278 SER B N 1
ATOM 1609 C CA . SER A 1 280 ? -44.11400 3.94300 -11.96100 1.000 60.91119 278 SER B CA 1
ATOM 1610 C C . SER A 1 280 ? -44.63700 4.14300 -13.38100 1.000 62.68876 278 SER B C 1
ATOM 1611 O O . SER A 1 280 ? -45.48800 3.35800 -13.81200 1.000 65.88108 278 SER B O 1
ATOM 1614 N N . GLY A 1 281 ? -44.17800 5.15800 -14.11400 1.000 56.94915 279 GLY B N 1
ATOM 1615 C CA . GLY A 1 281 ? -44.52400 5.29700 -15.51600 1.000 64.14959 279 GLY B CA 1
ATOM 1616 C C . GLY A 1 281 ? -45.44200 6.44800 -15.86500 1.000 69.31736 279 GLY B C 1
ATOM 1617 O O . GLY A 1 281 ? -45.85500 6.55600 -17.02800 1.000 77.20777 279 GLY B O 1
ATOM 1618 N N . TYR A 1 282 ? -45.79000 7.29700 -14.89600 1.000 67.88174 280 TYR B N 1
ATOM 1619 C CA . TYR A 1 282 ? -46.71500 8.41800 -15.09900 1.000 68.80561 280 TYR B CA 1
ATOM 1620 C C . TYR A 1 282 ? -45.96100 9.61400 -15.63000 1.000 70.18033 280 TYR B C 1
ATOM 1621 O O . TYR A 1 282 ? -45.29600 10.35200 -14.88600 1.000 70.96359 280 TYR B O 1
ATOM 1630 N N . SER A 1 283 ? -46.09100 9.79000 -16.94000 1.000 69.94396 281 SER B N 1
ATOM 1631 C CA . SER A 1 283 ? -45.27800 10.76300 -17.65000 1.000 74.34745 281 SER B CA 1
ATOM 1632 C C . SER A 1 283 ? -45.88000 12.13900 -17.61700 1.000 70.05661 281 SER B C 1
ATOM 1633 O O . SER A 1 283 ? -45.22800 13.07600 -18.04300 1.000 73.31516 281 SER B O 1
ATOM 1636 N N . LYS A 1 284 ? -47.10400 12.28400 -17.11600 1.000 68.08415 282 LYS B N 1
ATOM 1637 C CA . LYS A 1 284 ? -47.76900 13.57000 -16.87600 1.000 65.06681 282 LYS B CA 1
ATOM 1638 C C . LYS A 1 284 ? -48.20400 13.61300 -15.41600 1.000 62.76459 282 LYS B C 1
ATOM 1639 O O . LYS A 1 284 ? -49.39500 13.42700 -15.09900 1.000 67.09397 282 LYS B O 1
ATOM 1645 N N . PRO A 1 285 ? -47.28600 13.90900 -14.50200 1.000 59.40046 283 PRO B N 1
ATOM 1646 C CA . PRO A 1 285 ? -47.64100 14.09400 -13.09600 1.000 57.54110 283 PRO B CA 1
ATOM 1647 C C . PRO A 1 285 ? -48.02200 15.53300 -12.81400 1.000 59.40808 283 PRO B C 1
ATOM 1648 O O . PRO A 1 285 ? -47.49700 16.47300 -13.41500 1.000 59.05808 283 PRO B O 1
ATOM 1652 N N . ILE A 1 286 ? -48.92900 15.69500 -11.85600 1.000 53.20814 284 ILE B N 1
ATOM 1653 C CA . ILE A 1 286 ? -49.31100 17.00900 -11.36000 1.000 50.08207 284 ILE B CA 1
ATOM 1654 C C . ILE A 1 286 ? -49.17400 16.99600 -9.84700 1.000 52.21501 284 ILE B C 1
ATOM 1655 O O . ILE A 1 286 ? -49.84300 16.20600 -9.16800 1.000 52.14773 284 ILE B O 1
ATOM 1660 N N . LEU A 1 287 ? -48.31700 17.86700 -9.31800 1.000 51.84973 285 LEU B N 1
ATOM 1661 C CA . LEU A 1 287 ? -48.02900 17.92800 -7.89100 1.000 49.78518 285 LEU B CA 1
ATOM 1662 C C . LEU A 1 287 ? -48.73200 19.14700 -7.30700 1.000 48.81447 285 LEU B C 1
ATOM 1663 O O . LEU A 1 287 ? -48.42900 20.28300 -7.68500 1.000 50.03821 285 LEU B O 1
ATOM 1668 N N . TYR A 1 288 ? -49.66700 18.90600 -6.39100 1.000 51.28230 286 TYR B N 1
ATOM 1669 C CA . TYR A 1 288 ? -50.36500 19.95700 -5.65600 1.000 47.39885 286 TYR B CA 1
ATOM 1670 C C . TYR A 1 288 ? -49.87200 19.90200 -4.21500 1.000 48.98166 286 TYR B C 1
ATOM 1671 O O . TYR A 1 288 ? -50.33200 19.07500 -3.42500 1.000 55.57547 286 TYR B O 1
ATOM 1680 N N . GLY A 1 289 ? -48.93600 20.79100 -3.87600 1.000 56.64677 287 GLY B N 1
ATOM 1681 C CA . GLY A 1 289 ? -48.22400 20.66500 -2.61600 1.000 57.69004 287 GLY B CA 1
ATOM 1682 C C . GLY A 1 289 ? -49.05400 21.00000 -1.39400 1.000 63.80214 287 GLY B C 1
ATOM 1683 O O . GLY A 1 289 ? -48.87700 20.39100 -0.33500 1.000 64.95172 287 GLY B O 1
ATOM 1684 N N . ARG A 1 290 ? -49.97000 21.95900 -1.51300 1.000 58.01697 288 ARG B N 1
ATOM 1685 C CA . ARG A 1 290 ? -50.67500 22.45800 -0.34000 1.000 57.10398 288 ARG B CA 1
ATOM 1686 C C . ARG A 1 290 ? -51.95900 21.70000 -0.03800 1.000 58.70708 288 ARG B C 1
ATOM 1687 O O . ARG A 1 290 ? -52.36300 21.62500 1.12900 1.000 58.62530 288 ARG B O 1
ATOM 1695 N N . GLY A 1 291 ? -52.60500 21.12900 -1.05000 1.000 58.34898 289 GLY B N 1
ATOM 1696 C CA . GLY A 1 291 ? -53.87300 20.46500 -0.82700 1.000 50.18430 289 GLY B CA 1
ATOM 1697 C C . GLY A 1 291 ? -55.03800 21.41000 -0.65000 1.000 54.10468 289 GLY B C 1
ATOM 1698 O O . GLY A 1 291 ? -55.99300 21.08000 0.06000 1.000 55.83575 289 GLY B O 1
ATOM 1699 N N . THR A 1 292 ? -54.98600 22.58200 -1.27400 1.000 52.42571 290 THR B N 1
ATOM 1700 C CA . THR A 1 292 ? -55.99000 23.61500 -1.07800 1.000 51.10563 290 THR B CA 1
ATOM 1701 C C . THR A 1 292 ? -57.11700 23.49400 -2.10100 1.000 53.55138 290 THR B C 1
ATOM 1702 O O . THR A 1 292 ? -57.04300 22.73800 -3.07200 1.000 53.38489 290 THR B O 1
ATOM 1706 N N . GLU A 1 293 ? -58.18100 24.26400 -1.86300 1.000 53.69679 291 GLU B N 1
ATOM 1707 C CA . GLU A 1 293 ? -59.28700 24.31400 -2.81100 1.000 51.94659 291 GLU B CA 1
ATOM 1708 C C . GLU A 1 293 ? -58.87700 24.99100 -4.11200 1.000 57.10067 291 GLU B C 1
ATOM 1709 O O . GLU A 1 293 ? -59.40500 24.65100 -5.17800 1.000 53.24507 291 GLU B O 1
ATOM 1715 N N . GLU A 1 294 ? -57.94700 25.94900 -4.04600 1.000 54.47285 292 GLU B N 1
ATOM 1716 C CA . GLU A 1 294 ? -57.44700 26.58600 -5.26000 1.000 51.33451 292 GLU B CA 1
ATOM 1717 C C . GLU A 1 294 ? -56.76600 25.57000 -6.16600 1.000 55.24102 292 GLU B C 1
ATOM 1718 O O . GLU A 1 294 ? -56.87900 25.64500 -7.39600 1.000 56.04236 292 GLU B O 1
ATOM 1724 N N . GLU A 1 295 ? -56.05400 24.61000 -5.57500 1.000 51.59419 293 GLU B N 1
ATOM 1725 C CA . GLU A 1 295 ? -55.46100 23.54300 -6.36800 1.000 46.90534 293 GLU B CA 1
ATOM 1726 C C . GLU A 1 295 ? -56.52500 22.58700 -6.89200 1.000 51.62619 293 GLU B C 1
ATOM 1727 O O . GLU A 1 295 ? -56.39200 22.06400 -8.00500 1.000 50.51018 293 GLU B O 1
ATOM 1733 N N . LEU A 1 296 ? -57.58600 22.35100 -6.11400 1.000 48.40525 294 LEU B N 1
ATOM 1734 C CA . LEU A 1 296 ? -58.71400 21.58000 -6.62600 1.000 47.41157 294 LEU B CA 1
ATOM 1735 C C . LEU A 1 296 ? -59.41300 22.31000 -7.76600 1.000 50.78549 294 LEU B C 1
ATOM 1736 O O . LEU A 1 296 ? -59.96200 21.66900 -8.66900 1.000 50.38524 294 LEU B O 1
ATOM 1741 N N . ASP A 1 297 ? -59.40800 23.64500 -7.73800 1.000 48.91085 295 ASP B N 1
ATOM 1742 C CA . ASP A 1 297 ? -59.98200 24.41400 -8.83700 1.000 43.37100 295 ASP B CA 1
ATOM 1743 C C . ASP A 1 297 ? -59.19300 24.19600 -10.12300 1.000 57.93575 295 ASP B C 1
ATOM 1744 O O . ASP A 1 297 ? -59.77300 23.95700 -11.19000 1.000 59.22492 295 ASP B O 1
ATOM 1749 N N . LYS A 1 298 ? -57.86100 24.27300 -10.03700 1.000 56.80856 296 LYS B N 1
ATOM 1750 C CA . LYS A 1 298 ? -57.02000 24.01600 -11.20200 1.000 50.94912 296 LYS B CA 1
ATOM 1751 C C . LYS A 1 298 ? -57.25400 22.61800 -11.75900 1.000 49.60484 296 LYS B C 1
ATOM 1752 O O . LYS A 1 298 ? -57.32600 22.43200 -12.98000 1.000 49.04542 296 LYS B O 1
ATOM 1758 N N . LEU A 1 299 ? -57.36500 21.62000 -10.88000 1.000 48.86759 297 LEU B N 1
ATOM 1759 C CA . LEU A 1 299 ? -57.61400 20.25800 -11.34000 1.000 48.31065 297 LEU B CA 1
ATOM 1760 C C . LEU A 1 299 ? -58.96500 20.14500 -12.03500 1.000 51.34572 297 LEU B C 1
ATOM 1761 O O . LEU A 1 299 ? -59.08400 19.47900 -13.07000 1.000 55.96324 297 LEU B O 1
ATOM 1766 N N . GLU A 1 300 ? -59.99700 20.78600 -11.48100 1.000 50.50995 298 GLU B N 1
ATOM 1767 C CA . GLU A 1 300 ? -61.32300 20.70300 -12.08600 1.000 53.58560 298 GLU B CA 1
ATOM 1768 C C . GLU A 1 300 ? -61.36400 21.40400 -13.43900 1.000 53.06156 298 GLU B C 1
ATOM 1769 O O . GLU A 1 300 ? -61.96300 20.88800 -14.39000 1.000 53.32644 298 GLU B O 1
ATOM 1775 N N . SER A 1 301 ? -60.73500 22.57700 -13.54700 1.000 48.19867 299 SER B N 1
ATOM 1776 C CA . SER A 1 301 ? -60.66100 23.25800 -14.83700 1.000 51.98710 299 SER B CA 1
ATOM 1777 C C . SER A 1 301 ? -59.93900 22.40300 -15.87000 1.000 58.38251 299 SER B C 1
ATOM 1778 O O . SER A 1 301 ? -60.35200 22.33700 -17.03300 1.000 58.32105 299 SER B O 1
ATOM 1781 N N . TYR A 1 302 ? -58.86000 21.73600 -15.45900 1.000 54.92160 300 TYR B N 1
ATOM 1782 C CA . TYR A 1 302 ? -58.12500 20.86700 -16.37000 1.000 52.59983 300 TYR B CA 1
ATOM 1783 C C . TYR A 1 302 ? -58.97200 19.68100 -16.80900 1.000 55.38992 300 TYR B C 1
ATOM 1784 O O . TYR A 1 302 ? -59.02000 19.35300 -17.99900 1.000 57.87022 300 TYR B O 1
ATOM 1793 N N . LEU A 1 303 ? -59.66700 19.04000 -15.86700 1.000 57.02113 301 LEU B N 1
ATOM 1794 C CA . LEU A 1 303 ? -60.46700 17.86900 -16.21100 1.000 56.45250 301 LEU B CA 1
ATOM 1795 C C . LEU A 1 303 ? -61.65400 18.25000 -17.08600 1.000 60.38229 301 LEU B C 1
ATOM 1796 O O . LEU A 1 303 ? -61.96400 17.55300 -18.06100 1.000 56.87892 301 LEU B O 1
ATOM 1801 N N . ALA A 1 304 ? -62.33300 19.35000 -16.75200 1.000 62.58822 302 ALA B N 1
ATOM 1802 C CA . ALA A 1 304 ? -63.46600 19.79600 -17.55500 1.000 60.67630 302 ALA B CA 1
ATOM 1803 C C . ALA A 1 304 ? -63.03700 20.20600 -18.95800 1.000 60.90663 302 ALA B C 1
ATOM 1804 O O . ALA A 1 304 ? -63.79000 20.00700 -19.91800 1.000 65.38774 302 ALA B O 1
ATOM 1806 N N . ALA A 1 305 ? -61.83700 20.77100 -19.09900 1.000 64.25239 303 ALA B N 1
ATOM 1807 C CA . ALA A 1 305 ? -61.31700 21.21000 -20.39000 1.000 58.04122 303 ALA B CA 1
ATOM 1808 C C . ALA A 1 305 ? -60.78300 20.07100 -21.24900 1.000 59.21381 303 ALA B C 1
ATOM 1809 O O . ALA A 1 305 ? -60.23500 20.33900 -22.32300 1.000 67.11905 303 ALA B O 1
ATOM 1811 N N . GLY A 1 306 ? -60.90900 18.82200 -20.80800 1.000 63.96937 304 GLY B N 1
ATOM 1812 C CA . GLY A 1 306 ? -60.43000 17.68000 -21.56000 1.000 61.18959 304 GLY B CA 1
ATOM 1813 C C . GLY A 1 306 ? -59.22100 16.99300 -20.96500 1.000 63.84713 304 GLY B C 1
ATOM 1814 O O . GLY A 1 306 ? -58.84200 15.91900 -21.44900 1.000 60.75592 304 GLY B O 1
ATOM 1815 N N . GLY A 1 307 ? -58.60000 17.57500 -19.94200 1.000 58.32421 305 GLY B N 1
ATOM 1816 C CA . GLY A 1 307 ? -57.50800 16.92700 -19.24400 1.000 59.25459 305 GLY B CA 1
ATOM 1817 C C . GLY A 1 307 ? -57.88300 15.55200 -18.73200 1.000 62.73185 305 GLY B C 1
ATOM 1818 O O . GLY A 1 307 ? -59.04000 15.31000 -18.37500 1.000 66.77163 305 GLY B O 1
ATOM 1819 N N . LYS A 1 308 ? -56.91800 14.64200 -18.69400 1.000 60.90785 306 LYS B N 1
ATOM 1820 C CA . LYS A 1 308 ? -57.14800 13.28000 -18.24500 1.000 59.78118 306 LYS B CA 1
ATOM 1821 C C . LYS A 1 308 ? -56.45700 13.05100 -16.90800 1.000 61.58386 306 LYS B C 1
ATOM 1822 O O . LYS A 1 308 ? -55.44100 13.68100 -16.60100 1.000 68.60015 306 LYS B O 1
ATOM 1828 N N . CYS A 1 309 ? -57.03000 12.15800 -16.10300 1.000 53.82100 307 CYS B N 1
ATOM 1829 C CA . CYS A 1 309 ? -56.44200 11.80900 -14.81700 1.000 49.50506 307 CYS B CA 1
ATOM 1830 C C . CYS A 1 309 ? -56.70400 10.33800 -14.54100 1.000 44.89036 307 CYS B C 1
ATOM 1831 O O . CYS A 1 309 ? -57.84700 9.88300 -14.63800 1.000 50.07927 307 CYS B O 1
ATOM 1834 N N . THR A 1 310 ? -55.64900 9.60400 -14.18700 1.000 42.47216 308 THR B N 1
ATOM 1835 C CA . THR A 1 310 ? -55.77000 8.18500 -13.87400 1.000 47.75916 308 THR B CA 1
ATOM 1836 C C . THR A 1 310 ? -55.97200 7.92600 -12.38400 1.000 54.92692 308 THR B C 1
ATOM 1837 O O . THR A 1 310 ? -56.82700 7.11700 -12.00500 1.000 52.88252 308 THR B O 1
ATOM 1841 N N . VAL A 1 311 ? -55.20700 8.60300 -11.52900 1.000 53.20753 309 VAL B N 1
ATOM 1842 C CA . VAL A 1 311 ? -55.20200 8.31400 -10.10100 1.000 53.81550 309 VAL B CA 1
ATOM 1843 C C . VAL A 1 311 ? -54.81700 9.58000 -9.34800 1.000 50.28354 309 VAL B C 1
ATOM 1844 O O . VAL A 1 311 ? -54.00800 10.38400 -9.82200 1.000 47.61151 309 VAL B O 1
ATOM 1848 N N . LEU A 1 312 ? -55.41500 9.76000 -8.17000 1.000 46.22934 310 LEU B N 1
ATOM 1849 C CA . LEU A 1 312 ? -55.08200 10.85400 -7.26700 1.000 43.00388 310 LEU B CA 1
ATOM 1850 C C . LEU A 1 312 ? -54.57200 10.27600 -5.95500 1.000 45.37007 310 LEU B C 1
ATOM 1851 O O . LEU A 1 312 ? -55.24300 9.44200 -5.33600 1.000 45.32288 310 LEU B O 1
ATOM 1856 N N . PHE A 1 313 ? -53.38900 10.71600 -5.54000 1.000 44.78135 311 PHE B N 1
ATOM 1857 C CA . PHE A 1 313 ? -52.78000 10.30500 -4.28200 1.000 43.32343 311 PHE B CA 1
ATOM 1858 C C . PHE A 1 313 ? -52.87500 11.44400 -3.27800 1.000 46.41759 311 PHE B C 1
ATOM 1859 O O . PHE A 1 313 ? -52.51200 12.58400 -3.58900 1.000 41.88928 311 PHE B O 1
ATOM 1867 N N . THR A 1 314 ? -53.35900 11.13200 -2.07700 1.000 40.30309 312 THR B N 1
ATOM 1868 C CA . THR A 1 314 ? -53.40900 12.11100 -1.00300 1.000 40.85088 312 THR B CA 1
ATOM 1869 C C . THR A 1 314 ? -53.30500 11.39300 0.33500 1.000 43.61452 312 THR B C 1
ATOM 1870 O O . THR A 1 314 ? -53.54400 10.18700 0.43900 1.000 43.25100 312 THR B O 1
ATOM 1874 N N . GLU A 1 315 ? -52.94700 12.15600 1.36300 1.000 39.47953 313 GLU B N 1
ATOM 1875 C CA . GLU A 1 315 ? -52.87300 11.66900 2.73300 1.000 50.39395 313 GLU B CA 1
ATOM 1876 C C . GLU A 1 315 ? -53.84200 12.49200 3.56600 1.000 49.99260 313 GLU B C 1
ATOM 1877 O O . GLU A 1 315 ? -53.96300 13.70600 3.37100 1.000 53.08589 313 GLU B O 1
ATOM 1883 N N . ILE A 1 316 ? -54.52600 11.83800 4.50300 1.000 48.15002 314 ILE B N 1
ATOM 1884 C CA . ILE A 1 316 ? -55.68300 12.47200 5.12700 1.000 56.61648 314 ILE B CA 1
ATOM 1885 C C . ILE A 1 316 ? -55.24700 13.55100 6.10800 1.000 66.22785 314 ILE B C 1
ATOM 1886 O O . ILE A 1 316 ? -55.79400 14.65800 6.11200 1.000 72.68512 314 ILE B O 1
ATOM 1891 N N . THR A 1 317 ? -54.28700 13.25700 6.97000 1.000 49.58463 315 THR B N 1
ATOM 1892 C CA . THR A 1 317 ? -53.72300 14.27000 7.84600 1.000 45.84881 315 THR B CA 1
ATOM 1893 C C . THR A 1 317 ? -52.29400 14.47000 7.37900 1.000 48.35334 315 THR B C 1
ATOM 1894 O O . THR A 1 317 ? -51.51500 13.51300 7.33400 1.000 47.36511 315 THR B O 1
ATOM 1898 N N . SER A 1 318 ? -51.96400 15.69400 6.99500 1.000 48.57361 316 SER B N 1
ATOM 1899 C CA . SER A 1 318 ? -50.72600 15.90900 6.27100 1.000 51.62260 316 SER B CA 1
ATOM 1900 C C . SER A 1 318 ? -49.55700 16.12600 7.22500 1.000 51.05299 316 SER B C 1
ATOM 1901 O O . SER A 1 318 ? -49.72100 16.35800 8.42500 1.000 47.43408 316 SER B O 1
ATOM 1904 N N . ASN A 1 319 ? -48.35900 16.04500 6.65800 1.000 52.90123 317 ASN B N 1
ATOM 1905 C CA . ASN A 1 319 ? -47.10000 16.16100 7.35900 1.000 49.65151 317 ASN B CA 1
ATOM 1906 C C . ASN A 1 319 ? -46.32400 17.34500 6.80000 1.000 54.00932 317 ASN B C 1
ATOM 1907 O O . ASN A 1 319 ? -46.14100 17.43300 5.57800 1.000 62.75298 317 ASN B O 1
ATOM 1912 N N . PRO A 1 320 ? -45.85700 18.27100 7.64100 1.000 57.88422 318 PRO B N 1
ATOM 1913 C CA . PRO A 1 320 ? -46.03400 18.34000 9.09100 1.000 54.02056 318 PRO B CA 1
ATOM 1914 C C . PRO A 1 320 ? -47.07700 19.36100 9.53700 1.000 51.60727 318 PRO B C 1
ATOM 1915 O O . PRO A 1 320 ? -47.12300 19.71200 10.70900 1.000 54.10162 318 PRO B O 1
ATOM 1919 N N . GLN A 1 321 ? -47.92600 19.86300 8.64600 1.000 54.05060 319 GLN B N 1
ATOM 1920 C CA . GLN A 1 321 ? -48.86000 20.92400 8.99900 1.000 52.20067 319 GLN B CA 1
ATOM 1921 C C . GLN A 1 321 ? -50.23200 20.40700 9.41900 1.000 50.59048 319 GLN B C 1
ATOM 1922 O O . GLN A 1 321 ? -51.10900 21.21900 9.73600 1.000 51.44516 319 GLN B O 1
ATOM 1928 N N . LEU A 1 322 ? -50.43800 19.08900 9.42600 1.000 46.21483 320 LEU B N 1
ATOM 1929 C CA . LEU A 1 322 ? -51.67800 18.48200 9.91700 1.000 46.63384 320 LEU B CA 1
ATOM 1930 C C . LEU A 1 322 ? -52.89600 18.99400 9.14900 1.000 46.90549 320 LEU B C 1
ATOM 1931 O O . LEU A 1 322 ? -53.97700 19.18400 9.71200 1.000 48.07893 320 LEU B O 1
ATOM 1936 N N . HIS A 1 323 ? -52.72000 19.21600 7.85100 1.000 54.86321 321 HIS B N 1
ATOM 1937 C CA . HIS A 1 323 ? -53.79600 19.68700 6.99100 1.000 50.96660 321 HIS B CA 1
ATOM 1938 C C . HIS A 1 323 ? -54.71200 18.53400 6.58700 1.000 45.87567 321 HIS B C 1
ATOM 1939 O O . HIS A 1 323 ? -54.27600 17.38800 6.44200 1.000 49.81199 321 HIS B O 1
ATOM 1946 N N . SER A 1 324 ? -55.99700 18.84500 6.41600 1.000 43.26237 322 SER B N 1
ATOM 1947 C CA . SER A 1 324 ? -56.97400 17.86800 5.94400 1.000 48.85959 322 SER B CA 1
ATOM 1948 C C . SER A 1 324 ? -57.46200 18.24100 4.55100 1.000 47.99180 322 SER B C 1
ATOM 1949 O O . SER A 1 324 ? -58.05000 19.31900 4.37400 1.000 46.80078 322 SER B O 1
ATOM 1952 N N . PRO A 1 325 ? -57.25600 17.39400 3.54500 1.000 43.93791 323 PRO B N 1
ATOM 1953 C CA . PRO A 1 325 ? -57.79800 17.67900 2.21400 1.000 50.00504 323 PRO B CA 1
ATOM 1954 C C . PRO A 1 325 ? -59.30500 17.46400 2.15600 1.000 48.71600 323 PRO B C 1
ATOM 1955 O O . PRO A 1 325 ? -59.89400 16.72100 2.94500 1.000 50.30641 323 PRO B O 1
ATOM 1959 N N . ASN A 1 326 ? -59.92800 18.12900 1.18600 1.000 46.30992 324 ASN B N 1
ATOM 1960 C CA . ASN A 1 326 ? -61.37100 18.03200 0.97100 1.000 51.23235 324 ASN B CA 1
ATOM 1961 C C . ASN A 1 326 ? -61.66300 16.73000 0.23200 1.000 46.46156 324 ASN B C 1
ATOM 1962 O O . ASN A 1 326 ? -61.78000 16.69800 -0.99200 1.000 47.10200 324 ASN B O 1
ATOM 1967 N N . LEU A 1 327 ? -61.80000 15.63900 0.99200 1.000 48.98254 325 LEU B N 1
ATOM 1968 C CA . LEU A 1 327 ? -62.05600 14.34100 0.37500 1.000 48.73216 325 LEU B CA 1
ATOM 1969 C C . LEU A 1 327 ? -63.42700 14.29600 -0.28000 1.000 51.20702 325 LEU B C 1
ATOM 1970 O O . LEU A 1 327 ? -63.60600 13.60700 -1.29100 1.000 51.60864 325 LEU B O 1
ATOM 1975 N N . VAL A 1 328 ? -64.40400 15.00700 0.28600 1.000 58.53560 326 VAL B N 1
ATOM 1976 C CA . VAL A 1 328 ? -65.74000 15.04200 -0.30200 1.000 53.32174 326 VAL B CA 1
ATOM 1977 C C . VAL A 1 328 ? -65.68000 15.60300 -1.71900 1.000 48.88517 326 VAL B C 1
ATOM 1978 O O . VAL A 1 328 ? -66.22600 15.01800 -2.66100 1.000 48.37348 326 VAL B O 1
ATOM 1982 N N . ARG A 1 329 ? -65.00700 16.74300 -1.89200 1.000 46.69201 327 ARG B N 1
ATOM 1983 C CA . ARG A 1 329 ? -64.87000 17.31700 -3.22600 1.000 44.70830 327 ARG B CA 1
ATOM 1984 C C . ARG A 1 329 ? -64.01300 16.43400 -4.12600 1.000 49.09745 327 ARG B C 1
ATOM 1985 O O . ARG A 1 329 ? -64.32400 16.25800 -5.31000 1.000 42.79051 327 ARG B O 1
ATOM 1993 N N . ILE A 1 330 ? -62.92700 15.87500 -3.58500 1.000 48.72809 328 ILE B N 1
ATOM 1994 C CA . ILE A 1 330 ? -62.08300 14.97300 -4.36400 1.000 44.33423 328 ILE B CA 1
ATOM 1995 C C . ILE A 1 330 ? -62.89400 13.78300 -4.86100 1.000 49.06055 328 ILE B C 1
ATOM 1996 O O . ILE A 1 330 ? -62.84100 13.42300 -6.04300 1.000 56.15720 328 ILE B O 1
ATOM 2001 N N . LYS A 1 331 ? -63.66000 13.15500 -3.96600 1.000 49.32217 329 LYS B N 1
ATOM 2002 C CA . LYS A 1 331 ? -64.45800 12.00100 -4.36500 1.000 46.69562 329 LYS B CA 1
ATOM 2003 C C . LYS A 1 331 ? -65.51900 12.38700 -5.38500 1.000 54.99932 329 LYS B C 1
ATOM 2004 O O . LYS A 1 331 ? -65.87800 11.57500 -6.24600 1.000 60.40152 329 LYS B O 1
ATOM 2010 N N . ASN A 1 332 ? -66.02300 13.62100 -5.31700 1.000 46.69590 330 ASN B N 1
ATOM 2011 C CA . ASN A 1 332 ? -67.00100 14.06800 -6.30200 1.000 47.88548 330 ASN B CA 1
ATOM 2012 C C . ASN A 1 332 ? -66.37000 14.20300 -7.68300 1.000 50.14886 330 ASN B C 1
ATOM 2013 O O . ASN A 1 332 ? -66.95800 13.77500 -8.68200 1.000 52.69062 330 ASN B O 1
ATOM 2018 N N . LEU A 1 333 ? -65.17600 14.79900 -7.75800 1.000 49.06977 331 LEU B N 1
ATOM 2019 C CA . LEU A 1 333 ? -64.46000 14.87200 -9.02800 1.000 48.42827 331 LEU B CA 1
ATOM 2020 C C . LEU A 1 333 ? -64.14000 13.48300 -9.56200 1.000 54.60647 331 LEU B C 1
ATOM 2021 O O . LEU A 1 333 ? -64.22200 13.23900 -10.77300 1.000 53.17104 331 LEU B O 1
ATOM 2026 N N . ALA A 1 334 ? -63.76900 12.55800 -8.67300 1.000 51.72146 332 ALA B N 1
ATOM 2027 C CA . ALA A 1 334 ? -63.46200 11.19800 -9.10200 1.000 54.34757 332 ALA B CA 1
ATOM 2028 C C . ALA A 1 334 ? -64.68500 10.52300 -9.71000 1.000 54.43395 332 ALA B C 1
ATOM 2029 O O . ALA A 1 334 ? -64.57300 9.80000 -10.70600 1.000 49.93430 332 ALA B O 1
ATOM 2031 N N . ASP A 1 335 ? -65.86400 10.74900 -9.12300 1.000 51.57409 333 ASP B N 1
ATOM 2032 C CA . ASP A 1 335 ? -67.08500 10.16700 -9.66800 1.000 53.86557 333 ASP B CA 1
ATOM 2033 C C . ASP A 1 335 ? -67.43500 10.75500 -11.03100 1.000 56.59795 333 ASP B C 1
ATOM 2034 O O . ASP A 1 335 ? -67.99100 10.05300 -11.88200 1.000 53.56451 333 ASP B O 1
ATOM 2039 N N . GLU A 1 336 ? -67.12100 12.03100 -11.26100 1.000 50.81943 334 GLU B N 1
ATOM 2040 C CA . GLU A 1 336 ? -67.44700 12.65300 -12.53900 1.000 53.75149 334 GLU B CA 1
ATOM 2041 C C . GLU A 1 336 ? -66.45200 12.23700 -13.61700 1.000 59.44460 334 GLU B C 1
ATOM 2042 O O . GLU A 1 336 ? -66.84500 11.72600 -14.67100 1.000 59.88675 334 GLU B O 1
ATOM 2048 N N . TYR A 1 337 ? -65.15800 12.34300 -13.33200 1.000 59.14795 335 TYR B N 1
ATOM 2049 C CA . TYR A 1 337 ? -64.14400 12.18100 -14.36200 1.000 50.41288 335 TYR B CA 1
ATOM 2050 C C . TYR A 1 337 ? -63.50400 10.80500 -14.34900 1.000 53.08194 335 TYR B C 1
ATOM 2051 O O . TYR A 1 337 ? -62.68400 10.51000 -15.22400 1.000 56.44011 335 TYR B O 1
ATOM 2060 N N . GLY A 1 338 ? -63.85900 9.96100 -13.38800 1.000 51.69388 336 GLY B N 1
ATOM 2061 C CA . GLY A 1 338 ? -63.50500 8.55800 -13.43700 1.000 52.98142 336 GLY B CA 1
ATOM 2062 C C . GLY A 1 338 ? -62.05200 8.25300 -13.15200 1.000 49.79705 336 GLY B C 1
ATOM 2063 O O . GLY A 1 338 ? -61.43600 7.45600 -13.86400 1.000 61.73783 336 GLY B O 1
ATOM 2064 N N . PHE A 1 339 ? -61.49600 8.85000 -12.10500 1.000 47.00292 337 PHE B N 1
ATOM 2065 C CA . PHE A 1 339 ? -60.17800 8.46500 -11.63400 1.000 50.01129 337 PHE B CA 1
ATOM 2066 C C . PHE A 1 339 ? -60.30800 7.87900 -10.23600 1.000 48.41630 337 PHE B C 1
ATOM 2067 O O . PHE A 1 339 ? -61.28700 8.12200 -9.52600 1.000 56.00949 337 PHE B O 1
ATOM 2075 N N . THR A 1 340 ? -59.31000 7.09600 -9.84700 1.000 40.48745 338 THR B N 1
ATOM 2076 C CA . THR A 1 340 ? -59.32100 6.43300 -8.55300 1.000 48.52202 338 THR B CA 1
ATOM 2077 C C . THR A 1 340 ? -58.57500 7.26700 -7.52300 1.000 48.26559 338 THR B C 1
ATOM 2078 O O . THR A 1 340 ? -57.57300 7.91600 -7.83600 1.000 48.24984 338 THR B O 1
ATOM 2082 N N . VAL A 1 341 ? -59.07800 7.25000 -6.29300 1.000 43.31636 339 VAL B N 1
ATOM 2083 C CA . VAL A 1 341 ? -58.51700 8.02700 -5.19500 1.000 47.02695 339 VAL B CA 1
ATOM 2084 C C . VAL A 1 341 ? -57.81100 7.06700 -4.24800 1.000 44.80761 339 VAL B C 1
ATOM 2085 O O . VAL A 1 341 ? -58.41800 6.10700 -3.75600 1.000 41.31655 339 VAL B O 1
ATOM 2089 N N . VAL A 1 342 ? -56.52700 7.31700 -4.00800 1.000 44.43050 340 VAL B N 1
ATOM 2090 C CA . VAL A 1 342 ? -55.72700 6.56100 -3.05100 1.000 46.62245 340 VAL B CA 1
ATOM 2091 C C . VAL A 1 342 ? -55.44100 7.48500 -1.87400 1.000 44.41330 340 VAL B C 1
ATOM 2092 O O . VAL A 1 342 ? -54.85700 8.56200 -2.04900 1.000 38.75240 340 VAL B O 1
ATOM 2096 N N . VAL A 1 343 ? -55.86600 7.07600 -0.68000 1.000 43.53576 341 VAL B N 1
ATOM 2097 C CA . VAL A 1 343 ? -55.74600 7.89400 0.52200 1.000 40.11890 341 VAL B CA 1
ATOM 2098 C C . VAL A 1 343 ? -54.90700 7.14800 1.54800 1.000 41.46710 341 VAL B C 1
ATOM 2099 O O . VAL A 1 343 ? -55.21300 6.00200 1.89600 1.000 45.68601 341 VAL B O 1
ATOM 2103 N N . ASP A 1 344 ? -53.85500 7.80400 2.03000 1.000 41.66445 342 ASP B N 1
ATOM 2104 C CA . ASP A 1 344 ? -53.02600 7.28600 3.11100 1.000 44.42099 342 ASP B CA 1
ATOM 2105 C C . ASP A 1 344 ? -53.55600 7.81600 4.43800 1.000 42.08509 342 ASP B C 1
ATOM 2106 O O . ASP A 1 344 ? -53.65600 9.03400 4.62600 1.000 39.86899 342 ASP B O 1
ATOM 2111 N N . ASP A 1 345 ? -53.90200 6.90800 5.35200 1.000 40.06901 343 ASP B N 1
ATOM 2112 C CA . ASP A 1 345 ? -54.43800 7.28100 6.65700 1.000 40.62055 343 ASP B CA 1
ATOM 2113 C C . ASP A 1 345 ? -53.46600 6.97200 7.79400 1.000 43.26235 343 ASP B C 1
ATOM 2114 O O . ASP A 1 345 ? -53.88800 6.72900 8.92500 1.000 50.87422 343 ASP B O 1
ATOM 2119 N N . THR A 1 346 ? -52.16400 6.96000 7.50300 1.000 41.00468 344 THR B N 1
ATOM 2120 C CA . THR A 1 346 ? -51.17500 6.66000 8.53400 1.000 39.79333 344 THR B CA 1
ATOM 2121 C C . THR A 1 346 ? -51.24400 7.66500 9.67900 1.000 44.06488 344 THR B C 1
ATOM 2122 O O . THR A 1 346 ? -51.32700 7.28400 10.85200 1.000 45.05209 344 THR B O 1
ATOM 2126 N N . ILE A 1 347 ? -51.19400 8.94600 9.32800 1.000 41.13841 345 ILE B N 1
ATOM 2127 C CA . ILE A 1 347 ? -51.22700 10.02200 10.31100 1.000 39.43538 345 ILE B CA 1
ATOM 2128 C C . ILE A 1 347 ? -52.59900 10.20500 10.94900 1.000 41.65841 345 ILE B C 1
ATOM 2129 O O . ILE A 1 347 ? -52.71800 10.23700 12.17400 1.000 48.45771 345 ILE B O 1
ATOM 2134 N N . GLY A 1 348 ? -53.63300 10.32700 10.12300 1.000 44.44788 346 GLY B N 1
ATOM 2135 C CA . GLY A 1 348 ? -54.95300 10.52200 10.63900 1.000 43.36445 346 GLY B CA 1
ATOM 2136 C C . GLY A 1 348 ? -55.55200 9.36200 11.37300 1.000 45.17467 346 GLY B C 1
ATOM 2137 O O . GLY A 1 348 ? -56.28600 9.56300 12.30400 1.000 48.09161 346 GLY B O 1
ATOM 2138 N N . THR A 1 349 ? -55.20600 8.15900 10.91100 1.000 45.22807 347 THR B N 1
ATOM 2139 C CA . THR A 1 349 ? -55.65000 6.86000 11.44400 1.000 38.75351 347 THR B CA 1
ATOM 2140 C C . THR A 1 349 ? -57.12700 6.49600 11.23500 1.000 44.50842 347 THR B C 1
ATOM 2141 O O . THR A 1 349 ? -58.03400 7.32700 11.26300 1.000 46.58615 347 THR B O 1
ATOM 2145 N N . SER A 1 350 ? -57.36400 5.21900 11.00400 1.000 45.92830 348 SER B N 1
ATOM 2146 C CA . SER A 1 350 ? -58.71000 4.77700 10.80800 1.000 44.63780 348 SER B CA 1
ATOM 2147 C C . SER A 1 350 ? -59.44900 4.80300 12.11900 1.000 41.49732 348 SER B C 1
ATOM 2148 O O . SER A 1 350 ? -60.63400 4.82200 12.12700 1.000 40.27841 348 SER B O 1
ATOM 2151 N N . VAL A 1 351 ? -58.73800 4.80400 13.23000 1.000 41.66177 349 VAL B N 1
ATOM 2152 C CA . VAL A 1 351 ? -59.41000 4.85300 14.52400 1.000 42.84526 349 VAL B CA 1
ATOM 2153 C C . VAL A 1 351 ? -60.13000 6.18200 14.70500 1.000 40.45217 349 VAL B C 1
ATOM 2154 O O . VAL A 1 351 ? -61.26800 6.22800 15.18800 1.000 44.49929 349 VAL B O 1
ATOM 2158 N N . ASN A 1 352 ? -59.47800 7.28400 14.33500 1.000 40.91851 350 ASN B N 1
ATOM 2159 C CA . ASN A 1 352 ? -60.05000 8.60900 14.52800 1.000 39.89058 350 ASN B CA 1
ATOM 2160 C C . ASN A 1 352 ? -60.88600 9.08100 13.34700 1.000 42.53400 350 ASN B C 1
ATOM 2161 O O . ASN A 1 352 ? -61.75400 9.94300 13.52800 1.000 42.20562 350 ASN B O 1
ATOM 2166 N N . LEU A 1 353 ? -60.65700 8.54400 12.15100 1.000 42.16118 351 LEU B N 1
ATOM 2167 C CA . LEU A 1 353 ? -61.24700 9.09500 10.94100 1.000 42.08003 351 LEU B CA 1
ATOM 2168 C C . LEU A 1 353 ? -61.99600 8.02800 10.16000 1.000 44.78659 351 LEU B C 1
ATOM 2169 O O . LEU A 1 353 ? -61.56700 6.87200 10.08800 1.000 46.19237 351 LEU B O 1
ATOM 2174 N N . ASP A 1 354 ? -63.10700 8.43700 9.56000 1.000 40.82896 352 ASP B N 1
ATOM 2175 C CA . ASP A 1 354 ? -63.90200 7.59500 8.67700 1.000 42.81701 352 ASP B CA 1
ATOM 2176 C C . ASP A 1 354 ? -63.78000 8.17800 7.27300 1.000 43.24791 352 ASP B C 1
ATOM 2177 O O . ASP A 1 354 ? -64.54800 9.05700 6.88100 1.000 47.67161 352 ASP B O 1
ATOM 2182 N N . ILE A 1 355 ? -62.80400 7.68200 6.51500 1.000 42.24475 353 ILE B N 1
ATOM 2183 C CA . ILE A 1 355 ? -62.52600 8.17700 5.17300 1.000 46.97389 353 ILE B CA 1
ATOM 2184 C C . ILE A 1 355 ? -62.83300 7.15000 4.10000 1.000 47.71169 353 ILE B C 1
ATOM 2185 O O . ILE A 1 355 ? -62.70300 7.46100 2.90700 1.000 50.99876 353 ILE B O 1
ATOM 2190 N N . LEU A 1 356 ? -63.23600 5.93900 4.48200 1.000 48.76817 354 LEU B N 1
ATOM 2191 C CA . LEU A 1 356 ? -63.59400 4.90800 3.50800 1.000 48.32318 354 LEU B CA 1
ATOM 2192 C C . LEU A 1 356 ? -64.63200 5.34600 2.47900 1.000 55.40148 354 LEU B C 1
ATOM 2193 O O . LEU A 1 356 ? -64.51700 4.91800 1.31600 1.000 50.50740 354 LEU B O 1
ATOM 2198 N N . PRO A 1 357 ? -65.64600 6.15600 2.80600 1.000 53.97869 355 PRO B N 1
ATOM 2199 C CA . PRO A 1 357 ? -66.60500 6.57500 1.77000 1.000 53.08934 355 PRO B CA 1
ATOM 2200 C C . PRO A 1 357 ? -65.98700 7.30300 0.58900 1.000 56.14052 355 PRO B C 1
ATOM 2201 O O . PRO A 1 357 ? -66.60900 7.34100 -0.48100 1.000 65.69211 355 PRO B O 1
ATOM 2205 N N . TYR A 1 358 ? -64.79100 7.87100 0.73000 1.000 50.72662 356 TYR B N 1
ATOM 2206 C CA . TYR A 1 358 ? -64.23800 8.75200 -0.28900 1.000 54.29900 356 TYR B CA 1
ATOM 2207 C C . TYR A 1 358 ? -63.02900 8.17200 -1.00600 1.000 56.60344 356 TYR B C 1
ATOM 2208 O O . TYR A 1 358 ? -62.52500 8.80000 -1.94300 1.000 59.24775 356 TYR B O 1
ATOM 2217 N N . ALA A 1 359 ? -62.55700 6.99700 -0.60800 1.000 52.22135 357 ALA B N 1
ATOM 2218 C CA . ALA A 1 359 ? -61.34500 6.41900 -1.16400 1.000 44.27830 357 ALA B CA 1
ATOM 2219 C C . ALA A 1 359 ? -61.65700 5.09500 -1.84300 1.000 48.32170 357 ALA B C 1
ATOM 2220 O O . ALA A 1 359 ? -62.44900 4.29500 -1.33500 1.000 43.99016 357 ALA B O 1
ATOM 2222 N N . ASP A 1 360 ? -61.03100 4.87300 -3.00000 1.000 45.22770 358 ASP B N 1
ATOM 2223 C CA . ASP A 1 360 ? -61.09400 3.56100 -3.62800 1.000 43.63527 358 ASP B CA 1
ATOM 2224 C C . ASP A 1 360 ? -60.07900 2.61700 -2.99900 1.000 47.71816 358 ASP B C 1
ATOM 2225 O O . ASP A 1 360 ? -60.35500 1.42400 -2.82800 1.000 48.40590 358 ASP B O 1
ATOM 2230 N N . VAL A 1 361 ? -58.91000 3.14100 -2.64000 1.000 44.88060 359 VAL B N 1
ATOM 2231 C CA . VAL A 1 361 ? -57.85600 2.37900 -1.98500 1.000 43.84890 359 VAL B CA 1
ATOM 2232 C C . VAL A 1 361 ? -57.34700 3.18400 -0.79500 1.000 43.42351 359 VAL B C 1
ATOM 2233 O O . VAL A 1 361 ? -57.07000 4.38200 -0.92300 1.000 43.68076 359 VAL B O 1
ATOM 2237 N N . VAL A 1 362 ? -57.24000 2.53100 0.36100 1.000 45.53715 360 VAL B N 1
ATOM 2238 C CA . VAL A 1 362 ? -56.63400 3.11200 1.55500 1.000 42.12085 360 VAL B CA 1
ATOM 2239 C C . VAL A 1 362 ? -55.30500 2.41400 1.80000 1.000 42.20398 360 VAL B C 1
ATOM 2240 O O . VAL A 1 362 ? -55.23100 1.17900 1.76700 1.000 42.85642 360 VAL B O 1
ATOM 2244 N N . THR A 1 363 ? -54.25600 3.20000 2.03300 1.000 40.08288 361 THR B N 1
ATOM 2245 C CA . THR A 1 363 ? -52.93500 2.67600 2.34400 1.000 39.88072 361 THR B CA 1
ATOM 2246 C C . THR A 1 363 ? -52.52900 3.09000 3.75100 1.000 40.87389 361 THR B C 1
ATOM 2247 O O . THR A 1 363 ? -52.91000 4.15800 4.23800 1.000 37.65156 361 THR B O 1
ATOM 2251 N N . THR A 1 364 ? -51.74200 2.23600 4.39900 1.000 42.28574 362 THR B N 1
ATOM 2252 C CA . THR A 1 364 ? -51.33200 2.47800 5.77300 1.000 42.74268 362 THR B CA 1
ATOM 2253 C C . THR A 1 364 ? -49.93000 1.93000 5.98000 1.000 43.25353 362 THR B C 1
ATOM 2254 O O . THR A 1 364 ? -49.60200 0.84400 5.49300 1.000 39.14938 362 THR B O 1
ATOM 2258 N N . SER A 1 365 ? -49.10300 2.69900 6.68600 1.000 37.69221 363 SER B N 1
ATOM 2259 C CA . SER A 1 365 ? -47.78600 2.23800 7.11400 1.000 40.36330 363 SER B CA 1
ATOM 2260 C C . SER A 1 365 ? -47.95100 1.58000 8.48000 1.000 47.83019 363 SER B C 1
ATOM 2261 O O . SER A 1 365 ? -48.08200 2.26000 9.50200 1.000 43.29174 363 SER B O 1
ATOM 2264 N N . LEU A 1 366 ? -47.95900 0.24600 8.49500 1.000 46.56612 364 LEU B N 1
ATOM 2265 C CA . LEU A 1 366 ? -48.09800 -0.49100 9.74500 1.000 43.10920 364 LEU B CA 1
ATOM 2266 C C . LEU A 1 366 ? -46.89500 -0.30700 10.66000 1.000 48.41410 364 LEU B C 1
ATOM 2267 O O . LEU A 1 366 ? -47.00100 -0.57100 11.86300 1.000 52.00208 364 LEU B O 1
ATOM 2272 N N . THR A 1 367 ? -45.76000 0.14300 10.11500 1.000 50.64706 365 THR B N 1
ATOM 2273 C CA . THR A 1 367 ? -44.58500 0.42900 10.93500 1.000 45.90522 365 THR B CA 1
ATOM 2274 C C . THR A 1 367 ? -44.86500 1.51900 11.96700 1.000 49.43450 365 THR B C 1
ATOM 2275 O O . THR A 1 367 ? -44.21600 1.56100 13.02000 1.000 49.09422 365 THR B O 1
ATOM 2288 N N . ILE A 1 369 ? -47.94000 4.00600 14.08300 1.000 39.51746 367 ILE B N 1
ATOM 2289 C CA . ILE A 1 369 ? -48.68000 3.84200 15.33100 1.000 38.67813 367 ILE B CA 1
ATOM 2290 C C . ILE A 1 369 ? -49.49900 2.55800 15.35500 1.000 39.50456 367 ILE B C 1
ATOM 2291 O O . ILE A 1 369 ? -49.89100 2.10200 16.43600 1.000 39.68232 367 ILE B O 1
ATOM 2296 N N . PHE A 1 370 ? -49.78400 1.97000 14.19100 1.000 38.42933 368 PHE B N 1
ATOM 2297 C CA . PHE A 1 370 ? -50.39000 0.64300 14.15900 1.000 37.94097 368 PHE B CA 1
ATOM 2298 C C . PHE A 1 370 ? -49.58500 -0.34600 14.99300 1.000 41.55620 368 PHE B C 1
ATOM 2299 O O . PHE A 1 370 ? -50.15200 -1.20900 15.67400 1.000 40.88455 368 PHE B O 1
ATOM 2307 N N . ASN A 1 371 ? -48.25800 -0.22500 14.95900 1.000 44.30020 369 ASN B N 1
ATOM 2308 C CA . ASN A 1 371 ? -47.34800 -1.03700 15.75700 1.000 45.67785 369 ASN B CA 1
ATOM 2309 C C . ASN A 1 371 ? -46.88400 -0.32800 17.02000 1.000 42.87121 369 ASN B C 1
ATOM 2310 O O . ASN A 1 371 ? -46.84100 -0.94300 18.08800 1.000 38.40312 369 ASN B O 1
ATOM 2315 N N . GLY A 1 372 ? -46.51200 0.94700 16.91400 1.000 42.59567 370 GLY B N 1
ATOM 2316 C CA . GLY A 1 372 ? -46.16700 1.74800 18.07200 1.000 41.81763 370 GLY B CA 1
ATOM 2317 C C . GLY A 1 372 ? -44.80300 1.48100 18.67500 1.000 41.34977 370 GLY B C 1
ATOM 2318 O O . GLY A 1 372 ? -44.17800 2.39400 19.22300 1.000 44.19015 370 GLY B O 1
ATOM 2319 N N . ALA A 1 373 ? -44.31700 0.24700 18.56600 1.000 38.36851 371 ALA B N 1
ATOM 2320 C CA . ALA A 1 373 ? -43.15200 -0.19000 19.32300 1.000 40.93258 371 ALA B CA 1
ATOM 2321 C C . ALA A 1 373 ? -41.83300 0.00500 18.58500 1.000 43.35445 371 ALA B C 1
ATOM 2322 O O . ALA A 1 373 ? -40.78000 -0.31800 19.14600 1.000 40.58776 371 ALA B O 1
ATOM 2324 N N . CYS A 1 374 ? -41.85900 0.53700 17.36000 1.000 45.06070 372 CYS B N 1
ATOM 2325 C CA . CYS A 1 374 ? -40.64200 0.82400 16.59500 1.000 47.07458 372 CYS B CA 1
ATOM 2326 C C . CYS A 1 374 ? -39.74300 -0.40600 16.48100 1.000 51.65489 372 CYS B C 1
ATOM 2327 O O . CYS A 1 374 ? -38.51400 -0.30900 16.51600 1.000 48.49306 372 CYS B O 1
ATOM 2330 N N . ASN A 1 375 ? -40.36200 -1.58100 16.32300 1.000 49.14891 373 ASN B N 1
ATOM 2331 C CA . ASN A 1 375 ? -39.60900 -2.82900 16.28800 1.000 44.40979 373 ASN B CA 1
ATOM 2332 C C . ASN A 1 375 ? -40.17300 -3.80300 15.25700 1.000 43.65278 373 ASN B C 1
ATOM 2333 O O . ASN A 1 375 ? -39.99600 -5.02000 15.38500 1.000 39.86418 373 ASN B O 1
ATOM 2338 N N . ALA A 1 376 ? -40.84100 -3.28900 14.22900 1.000 46.67834 374 ALA B N 1
ATOM 2339 C CA . ALA A 1 376 ? -41.40500 -4.12700 13.18200 1.000 41.38120 374 ALA B CA 1
ATOM 2340 C C . ALA A 1 376 ? -41.74000 -3.24700 11.99200 1.000 45.80378 374 ALA B C 1
ATOM 2341 O O . ALA A 1 376 ? -42.01200 -2.05300 12.14400 1.000 48.75264 374 ALA B O 1
ATOM 2343 N N . MET A 1 377 ? -41.71600 -3.85100 10.80900 1.000 41.60956 375 MET B N 1
ATOM 2344 C CA . MET A 1 377 ? -42.00000 -3.15900 9.56300 1.000 38.79362 375 MET B CA 1
ATOM 2345 C C . MET A 1 377 ? -43.22700 -3.76600 8.89800 1.000 45.52893 375 MET B C 1
ATOM 2346 O O . MET A 1 377 ? -43.40700 -4.98800 8.90300 1.000 44.74320 375 MET B O 1
ATOM 2351 N N . GLY A 1 378 ? -44.05200 -2.91200 8.29600 1.000 43.76800 376 GLY B N 1
ATOM 2352 C CA . GLY A 1 378 ? -45.24100 -3.37900 7.61300 1.000 38.78679 376 GLY B CA 1
ATOM 2353 C C . GLY A 1 378 ? -45.99600 -2.29900 6.86400 1.000 44.92789 376 GLY B C 1
ATOM 2354 O O . GLY A 1 378 ? -45.97200 -1.12600 7.24900 1.000 45.48600 376 GLY B O 1
ATOM 2355 N N . GLY A 1 379 ? -46.66600 -2.69000 5.79000 1.000 41.15311 377 GLY B N 1
ATOM 2356 C CA . GLY A 1 379 ? -47.52000 -1.78000 5.05000 1.000 37.67126 377 GLY B CA 1
ATOM 2357 C C . GLY A 1 379 ? -48.77400 -2.49400 4.60300 1.000 42.82413 377 GLY B C 1
ATOM 2358 O O . GLY A 1 379 ? -48.78500 -3.71100 4.40200 1.000 41.46898 377 GLY B O 1
ATOM 2359 N N . SER A 1 380 ? -49.84500 -1.72200 4.44100 1.000 40.81459 378 SER B N 1
ATOM 2360 C CA . SER A 1 380 ? -51.15100 -2.29200 4.15600 1.000 39.62395 378 SER B CA 1
ATOM 2361 C C . SER A 1 380 ? -51.80400 -1.57400 2.98500 1.000 41.10883 378 SER B C 1
ATOM 2362 O O . SER A 1 380 ? -51.55900 -0.39000 2.73600 1.000 35.24394 378 SER B O 1
ATOM 2365 N N . LEU A 1 381 ? -52.63900 -2.31800 2.26600 1.000 40.47323 379 LEU B N 1
ATOM 2366 C CA . LEU A 1 381 ? -53.36700 -1.81000 1.10900 1.000 42.38857 379 LEU B CA 1
ATOM 2367 C C . LEU A 1 381 ? -54.79900 -2.31500 1.22200 1.000 44.81900 379 LEU B C 1
ATOM 2368 O O . LEU A 1 381 ? -55.03600 -3.52500 1.14100 1.000 46.86808 379 LEU B O 1
ATOM 2373 N N . ILE A 1 382 ? -55.74600 -1.40300 1.42500 1.000 45.80909 380 ILE B N 1
ATOM 2374 C CA . ILE A 1 382 ? -57.15500 -1.74700 1.60600 1.000 49.01884 380 ILE B CA 1
ATOM 2375 C C . ILE A 1 382 ? -57.92100 -1.30600 0.36600 1.000 44.61385 380 ILE B C 1
ATOM 2376 O O . ILE A 1 382 ? -57.92200 -0.11900 0.01900 1.000 48.63451 380 ILE B O 1
ATOM 2381 N N . VAL A 1 383 ? -58.57900 -2.25500 -0.29500 1.000 45.88727 381 VAL B N 1
ATOM 2382 C CA . VAL A 1 383 ? -59.39600 -1.97600 -1.47200 1.000 47.43565 381 VAL B CA 1
ATOM 2383 C C . VAL A 1 383 ? -60.84400 -1.81600 -1.02600 1.000 48.09899 381 VAL B C 1
ATOM 2384 O O . VAL A 1 383 ? -61.42500 -2.73300 -0.43400 1.000 49.90771 381 VAL B O 1
ATOM 2388 N N . ASN A 1 384 ? -61.42300 -0.65400 -1.30800 1.000 50.58331 382 ASN B N 1
ATOM 2389 C CA . ASN A 1 384 ? -62.78900 -0.35300 -0.88500 1.000 53.65072 382 ASN B CA 1
ATOM 2390 C C . ASN A 1 384 ? -63.78300 -1.18700 -1.68600 1.000 55.68074 382 ASN B C 1
ATOM 2391 O O . ASN A 1 384 ? -63.85500 -1.03600 -2.91300 1.000 55.68703 382 ASN B O 1
ATOM 2396 N N . PRO A 1 385 ? -64.56300 -2.06600 -1.04800 1.000 54.72362 383 PRO B N 1
ATOM 2397 C CA . PRO A 1 385 ? -65.56700 -2.83700 -1.80100 1.000 53.79177 383 PRO B CA 1
ATOM 2398 C C . PRO A 1 385 ? -66.66400 -1.98000 -2.40400 1.000 55.68887 383 PRO B C 1
ATOM 2399 O O . PRO A 1 385 ? -67.36300 -2.44300 -3.31500 1.000 55.82421 383 PRO B O 1
ATOM 2403 N N . ASN A 1 386 ? -66.83600 -0.74900 -1.93400 1.000 55.30923 384 ASN B N 1
ATOM 2404 C CA . ASN A 1 386 ? -67.81200 0.17500 -2.49300 1.000 53.59238 384 ASN B CA 1
ATOM 2405 C C . ASN A 1 386 ? -67.26500 0.96100 -3.67300 1.000 56.61537 384 ASN B C 1
ATOM 2406 O O . ASN A 1 386 ? -67.96400 1.84000 -4.18900 1.000 57.07058 384 ASN B O 1
ATOM 2411 N N . SER A 1 387 ? -66.03900 0.67500 -4.10500 1.000 57.25407 385 SER B N 1
ATOM 2412 C CA . SER A 1 387 ? -65.43000 1.42200 -5.19200 1.000 55.74995 385 SER B CA 1
ATOM 2413 C C . SER A 1 387 ? -65.96200 0.95100 -6.53500 1.000 54.49102 385 SER B C 1
ATOM 2414 O O . SER A 1 387 ? -66.20300 -0.24100 -6.74800 1.000 57.36772 385 SER B O 1
ATOM 2417 N N . ARG A 1 388 ? -66.12100 1.90500 -7.44800 1.000 54.46009 386 ARG B N 1
ATOM 2418 C CA . ARG A 1 388 ? -66.55400 1.60300 -8.80300 1.000 57.22038 386 ARG B CA 1
ATOM 2419 C C . ARG A 1 388 ? -65.53100 0.73800 -9.53200 1.000 62.28793 386 ARG B C 1
ATOM 2420 O O . ARG A 1 388 ? -65.86500 0.10900 -10.54000 1.000 69.87570 386 ARG B O 1
ATOM 2428 N N . HIS A 1 389 ? -64.28800 0.70000 -9.04100 1.000 59.38212 387 HIS B N 1
ATOM 2429 C CA . HIS A 1 389 ? -63.20600 -0.08500 -9.62700 1.000 53.63269 387 HIS B CA 1
ATOM 2430 C C . HIS A 1 389 ? -62.74500 -1.22800 -8.72700 1.000 57.12928 387 HIS B C 1
ATOM 2431 O O . HIS A 1 389 ? -61.62800 -1.72400 -8.90000 1.000 62.40039 387 HIS B O 1
ATOM 2438 N N . TYR A 1 390 ? -63.56700 -1.64400 -7.76000 1.000 51.41352 388 TYR B N 1
ATOM 2439 C CA . TYR A 1 390 ? -63.15300 -2.69700 -6.83400 1.000 56.22947 388 TYR B CA 1
ATOM 2440 C C . TYR A 1 390 ? -62.74900 -3.96500 -7.57700 1.000 58.26705 388 TYR B C 1
ATOM 2441 O O . TYR A 1 390 ? -61.70000 -4.55400 -7.29400 1.000 59.67190 388 TYR B O 1
ATOM 2450 N N . ARG A 1 391 ? -63.51700 -4.38100 -8.54900 1.000 62.21707 389 ARG B N 1
ATOM 2451 C CA . ARG A 1 391 ? -63.18600 -5.60700 -9.22100 1.000 61.44576 389 ARG B CA 1
ATOM 2452 C C . ARG A 1 391 ? -61.88900 -5.52600 -9.98600 1.000 62.99237 389 ARG B C 1
ATOM 2453 O O . ARG A 1 391 ? -61.10400 -6.44900 -9.96700 1.000 55.81872 389 ARG B O 1
ATOM 2455 N N . ARG A 1 392 ? -61.66200 -4.41500 -10.66100 1.000 64.71211 390 ARG B N 1
ATOM 2456 C CA . ARG A 1 392 ? -60.45700 -4.27200 -11.44300 1.000 59.90448 390 ARG B CA 1
ATOM 2457 C C . ARG A 1 392 ? -59.25500 -4.17900 -10.57200 1.000 64.67212 390 ARG B C 1
ATOM 2458 O O . ARG A 1 392 ? -58.23900 -4.76800 -10.86900 1.000 65.89150 390 ARG B O 1
ATOM 2460 N N . ILE A 1 393 ? -59.37700 -3.45500 -9.47400 1.000 60.90783 391 ILE B N 1
ATOM 2461 C CA . ILE A 1 393 ? -58.22700 -3.24200 -8.60100 1.000 56.42143 391 ILE B CA 1
ATOM 2462 C C . ILE A 1 393 ? -57.90400 -4.50900 -7.81300 1.000 57.75923 391 ILE B C 1
ATOM 2463 O O . ILE A 1 393 ? -56.73600 -4.89300 -7.67900 1.000 54.69398 391 ILE B O 1
ATOM 2468 N N . HIS A 1 394 ? -58.93100 -5.17200 -7.27100 1.000 56.26550 392 HIS B N 1
ATOM 2469 C CA . HIS A 1 394 ? -58.69100 -6.34800 -6.43700 1.000 55.64217 392 HIS B CA 1
ATOM 2470 C C . HIS A 1 394 ? -58.05600 -7.49000 -7.22900 1.000 59.97624 392 HIS B C 1
ATOM 2471 O O . HIS A 1 394 ? -57.08200 -8.10200 -6.77300 1.000 61.55624 392 HIS B O 1
ATOM 2478 N N . THR A 1 395 ? -58.59200 -7.79800 -8.41700 1.000 55.96891 393 THR B N 1
ATOM 2479 C CA . THR A 1 395 ? -58.03400 -8.90500 -9.19600 1.000 60.16718 393 THR B CA 1
ATOM 2480 C C . THR A 1 395 ? -56.59100 -8.63200 -9.59900 1.000 62.79260 393 THR B C 1
ATOM 2481 O O . THR A 1 395 ? -55.76000 -9.54900 -9.60600 1.000 65.04330 393 THR B O 1
ATOM 2485 N N . TYR A 1 396 ? -56.26900 -7.38300 -9.94600 1.000 56.45110 394 TYR B N 1
ATOM 2486 C CA . TYR A 1 396 ? -54.88100 -7.05900 -10.25700 1.000 55.42226 394 TYR B CA 1
ATOM 2487 C C . TYR A 1 396 ? -53.98900 -7.26600 -9.04000 1.000 62.95562 394 TYR B C 1
ATOM 2488 O O . TYR A 1 396 ? -52.92400 -7.88500 -9.13600 1.000 64.44992 394 TYR B O 1
ATOM 2497 N N . LEU A 1 397 ? -54.40300 -6.74100 -7.88300 1.000 60.99579 395 LEU B N 1
ATOM 2498 C CA . LEU A 1 397 ? -53.55900 -6.84100 -6.69700 1.000 58.19416 395 LEU B CA 1
ATOM 2499 C C . LEU A 1 397 ? -53.38400 -8.28700 -6.24900 1.000 62.50963 395 LEU B C 1
ATOM 2500 O O . LEU A 1 397 ? -52.27500 -8.69600 -5.88800 1.000 64.91925 395 LEU B O 1
ATOM 2505 N N . GLN A 1 398 ? -54.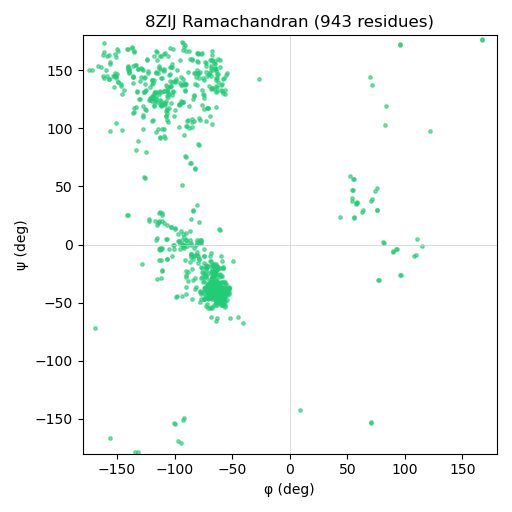46000 -9.08100 -6.25600 1.000 60.03126 396 GLN B N 1
ATOM 2506 C CA . GLN A 1 398 ? -54.29500 -10.49200 -5.91200 1.000 67.11386 396 GLN B CA 1
ATOM 2507 C C . GLN A 1 398 ? -53.57500 -11.25000 -7.01800 1.000 63.32143 396 GLN B C 1
ATOM 2508 O O . GLN A 1 398 ? -52.73800 -12.11500 -6.73800 1.000 62.39962 396 GLN B O 1
ATOM 2514 N N . GLY A 1 399 ? -53.88100 -10.93900 -8.27900 1.000 65.76793 397 GLY B N 1
ATOM 2515 C CA . GLY A 1 399 ? -53.24400 -11.64100 -9.37800 1.000 63.81804 397 GLY B CA 1
ATOM 2516 C C . GLY A 1 399 ? -51.75900 -11.37100 -9.49600 1.000 67.54183 397 GLY B C 1
ATOM 2517 O O . GLY A 1 399 ? -51.05600 -12.12300 -10.17700 1.000 76.71235 397 GLY B O 1
ATOM 2518 N N . HIS A 1 400 ? -51.26900 -10.31000 -8.85200 1.000 65.01081 398 HIS B N 1
ATOM 2519 C CA . HIS A 1 400 ? -49.85500 -9.94900 -8.86700 1.000 67.16192 398 HIS B CA 1
ATOM 2520 C C . HIS A 1 400 ? -49.23200 -10.01400 -7.47500 1.000 65.84720 398 HIS B C 1
ATOM 2521 O O . HIS A 1 400 ? -48.18300 -9.40600 -7.24100 1.000 67.56485 398 HIS B O 1
ATOM 2528 N N . PHE A 1 401 ? -49.84900 -10.74700 -6.54900 1.000 60.27791 399 PHE B N 1
ATOM 2529 C CA . PHE A 1 401 ? -49.44300 -10.71100 -5.14900 1.000 62.81436 399 PHE B CA 1
ATOM 2530 C C . PHE A 1 401 ? -48.27600 -11.65300 -4.88100 1.000 67.33624 399 PHE B C 1
ATOM 2531 O O . PHE A 1 401 ? -48.34200 -12.84900 -5.18500 1.000 64.49286 399 PHE B O 1
ATOM 2539 N N . GLU A 1 402 ? -47.20800 -11.10300 -4.31000 1.000 61.78289 400 GLU B N 1
ATOM 2540 C CA . GLU A 1 402 ? -46.14700 -11.87700 -3.68200 1.000 63.23774 400 GLU B CA 1
ATOM 2541 C C . GLU A 1 402 ? -46.07800 -11.52600 -2.20200 1.000 61.85983 400 GLU B C 1
ATOM 2542 O O . GLU A 1 402 ? -46.06500 -10.34400 -1.84100 1.000 62.13358 400 GLU B O 1
ATOM 2548 N N . ASP A 1 403 ? -46.05200 -12.54900 -1.34900 1.000 52.82071 401 ASP B N 1
ATOM 2549 C CA . ASP A 1 403 ? -45.97300 -12.33200 0.09300 1.000 54.86184 401 ASP B CA 1
ATOM 2550 C C . ASP A 1 403 ? -44.56700 -11.85900 0.44600 1.000 53.85965 401 ASP B C 1
ATOM 2551 O O . ASP A 1 403 ? -43.62100 -12.65300 0.45000 1.000 55.13011 401 ASP B O 1
ATOM 2556 N N . LEU A 1 404 ? -44.42600 -10.57200 0.76000 1.000 48.32380 402 LEU B N 1
ATOM 2557 C CA . LEU A 1 404 ? -43.12600 -10.00100 1.08100 1.000 46.96867 402 LEU B CA 1
ATOM 2558 C C . LEU A 1 404 ? -43.02800 -9.48300 2.50800 1.000 46.06403 402 LEU B C 1
ATOM 2559 O O . LEU A 1 404 ? -41.99500 -8.91200 2.87300 1.000 50.07086 402 LEU B O 1
ATOM 2564 N N . LEU A 1 405 ? -44.06300 -9.66500 3.32100 1.000 48.52490 403 LEU B N 1
ATOM 2565 C CA . LEU A 1 405 ? -44.03500 -9.27900 4.72700 1.000 46.21235 403 LEU B CA 1
ATOM 2566 C C . LEU A 1 405 ? -43.41200 -10.42000 5.52300 1.000 48.90896 403 LEU B C 1
ATOM 2567 O O . LEU A 1 405 ? -44.03300 -11.47500 5.69400 1.000 46.07359 403 LEU B O 1
ATOM 2572 N N . PHE A 1 406 ? -42.18400 -10.21700 5.99400 1.000 41.86887 404 PHE B N 1
ATOM 2573 C CA . PHE A 1 406 ? -41.47200 -11.27200 6.70000 1.000 37.61449 404 PHE B CA 1
ATOM 2574 C C . PHE A 1 406 ? -42.26900 -11.71800 7.91700 1.000 43.55461 404 PHE B C 1
ATOM 2575 O O . PHE A 1 406 ? -42.75900 -10.86800 8.68100 1.000 45.29375 404 PHE B O 1
ATOM 2583 N N . PRO A 1 407 ? -42.44700 -13.02400 8.13200 1.000 42.35516 405 PRO B N 1
ATOM 2584 C CA . PRO A 1 407 ? -43.33800 -13.50000 9.20300 1.000 45.35188 405 PRO B CA 1
ATOM 2585 C C . PRO A 1 407 ? -43.03700 -12.94400 10.58800 1.000 47.51370 405 PRO B C 1
ATOM 2586 O O . PRO A 1 407 ? -43.97700 -12.59900 11.31600 1.000 48.09468 405 PRO B O 1
ATOM 2590 N N . ALA A 1 408 ? -41.76400 -12.87100 10.98900 1.000 48.68733 406 ALA B N 1
ATOM 2591 C CA . ALA A 1 408 ? -41.44700 -12.35000 12.31600 1.000 47.99847 406 ALA B CA 1
ATOM 2592 C C . ALA A 1 408 ? -41.96400 -10.92600 12.48600 1.000 49.01245 406 ALA B C 1
ATOM 2593 O O . ALA A 1 408 ? -42.45200 -10.55900 13.56200 1.000 47.08675 406 ALA B O 1
ATOM 2595 N N . ASP A 1 409 ? -41.87600 -10.11400 11.43000 1.000 44.46321 407 ASP B N 1
ATOM 2596 C CA . ASP A 1 409 ? -42.45900 -8.77800 11.48200 1.000 45.17849 407 ASP B CA 1
ATOM 2597 C C . ASP A 1 409 ? -43.97100 -8.85300 11.63600 1.000 44.21521 407 ASP B C 1
ATOM 2598 O O . ASP A 1 409 ? -44.56400 -8.08300 12.39900 1.000 49.81390 407 ASP B O 1
ATOM 2603 N N . ALA A 1 410 ? -44.61100 -9.78000 10.92100 1.000 42.24175 408 ALA B N 1
ATOM 2604 C CA . ALA A 1 410 ? -46.05800 -9.92800 11.03000 1.000 47.83914 408 ALA B CA 1
ATOM 2605 C C . ALA A 1 410 ? -46.46600 -10.43500 12.40700 1.000 46.51777 408 ALA B C 1
ATOM 2606 O O . ALA A 1 410 ? -47.58200 -10.15700 12.86100 1.000 44.62848 408 ALA B O 1
ATOM 2608 N N . VAL A 1 411 ? -45.58900 -11.18400 13.07800 1.000 44.78226 409 VAL B N 1
ATOM 2609 C CA . VAL A 1 411 ? -45.89300 -11.65700 14.42600 1.000 45.40710 409 VAL B CA 1
ATOM 2610 C C . VAL A 1 411 ? -45.94800 -10.48600 15.39900 1.000 48.44257 409 VAL B C 1
ATOM 2611 O O . VAL A 1 411 ? -46.87600 -10.37200 16.20900 1.000 51.94428 409 VAL B O 1
ATOM 2615 N N . VAL A 1 412 ? -44.95200 -9.59900 15.33600 1.000 44.41945 410 VAL B N 1
ATOM 2616 C CA . VAL A 1 412 ? -44.92900 -8.44600 16.22900 1.000 44.92108 410 VAL B CA 1
ATOM 2617 C C . VAL A 1 412 ? -46.07800 -7.49800 15.90700 1.000 49.04059 410 VAL B C 1
ATOM 2618 O O . VAL A 1 412 ? -46.72700 -6.95900 16.81300 1.000 48.68290 410 VAL B O 1
ATOM 2622 N N . LEU A 1 413 ? -46.35300 -7.28300 14.61800 1.000 48.82005 411 LEU B N 1
ATOM 2623 C CA . LEU A 1 413 ? -47.46300 -6.41500 14.23600 1.000 45.82761 411 LEU B CA 1
ATOM 2624 C C . LEU A 1 413 ? -48.79300 -6.97500 14.72600 1.000 49.23984 411 LEU B C 1
ATOM 2625 O O . LEU A 1 413 ? -49.63300 -6.23100 15.24400 1.000 49.00963 411 LEU B O 1
ATOM 2630 N N . SER A 1 414 ? -48.99400 -8.28800 14.58700 1.000 46.42262 412 SER B N 1
ATOM 2631 C CA . SER A 1 414 ? -50.24400 -8.89300 15.03500 1.000 46.04540 412 SER B CA 1
ATOM 2632 C C . SER A 1 414 ? -50.40800 -8.79600 16.54700 1.000 44.14500 412 SER B C 1
ATOM 2633 O O . SER A 1 414 ? -51.53500 -8.66500 17.03800 1.000 45.42508 412 SER B O 1
ATOM 2636 N N . GLU A 1 415 ? -49.30800 -8.85100 17.29600 1.000 40.55071 413 GLU B N 1
ATOM 2637 C CA . GLU A 1 415 ? -49.39300 -8.70400 18.74600 1.000 47.79717 413 GLU B CA 1
ATOM 2638 C C . GLU A 1 415 ? -49.64900 -7.25200 19.13800 1.000 50.15964 413 GLU B C 1
ATOM 2639 O O . GLU A 1 415 ? -50.51600 -6.96600 19.97200 1.000 53.15097 413 GLU B O 1
ATOM 2645 N N . ASN A 1 416 ? -48.90300 -6.32000 18.54200 1.000 49.59373 414 ASN B N 1
ATOM 2646 C CA . ASN A 1 416 ? -48.97400 -4.92100 18.94300 1.000 45.90840 414 ASN B CA 1
ATOM 2647 C C . ASN A 1 416 ? -50.21100 -4.20500 18.41400 1.000 48.43445 414 ASN B C 1
ATOM 2648 O O . ASN A 1 416 ? -50.58000 -3.15700 18.95400 1.000 50.54486 414 ASN B O 1
ATOM 2653 N N . CYS A 1 417 ? -50.85700 -4.73200 17.37600 1.000 48.01485 415 CYS B N 1
ATOM 2654 C CA . CYS A 1 417 ? -52.02900 -4.06400 16.82300 1.000 53.69109 415 CYS B CA 1
ATOM 2655 C C . CYS A 1 417 ? -53.30400 -4.33600 17.60900 1.000 47.03068 415 CYS B C 1
ATOM 2656 O O . CYS A 1 417 ? -54.32600 -3.69900 17.33000 1.000 43.87343 415 CYS B O 1
ATOM 2659 N N . ILE A 1 418 ? -53.27300 -5.26400 18.56800 1.000 45.80228 416 ILE B N 1
ATOM 2660 C CA . ILE A 1 418 ? -54.46200 -5.57400 19.35800 1.000 48.02291 416 ILE B CA 1
ATOM 2661 C C . ILE A 1 418 ? -54.93600 -4.34900 20.13100 1.000 52.57205 416 ILE B C 1
ATOM 2662 O O . ILE A 1 418 ? -56.14100 -4.16300 20.33800 1.000 48.21023 416 ILE B O 1
ATOM 2667 N N . ASP A 1 419 ? -54.00900 -3.48600 20.55200 1.000 49.89097 417 ASP B N 1
ATOM 2668 C CA . ASP A 1 419 ? -54.34700 -2.25100 21.24900 1.000 48.44915 417 ASP B CA 1
ATOM 2669 C C . ASP A 1 419 ? -54.01400 -1.01800 20.41300 1.000 51.46414 417 ASP B C 1
ATOM 2670 O O . ASP A 1 419 ? -53.72000 0.05100 20.95800 1.000 45.28887 417 ASP B O 1
ATOM 2675 N N . TYR A 1 420 ? -54.03100 -1.16300 19.08700 1.000 48.01143 418 TYR B N 1
ATOM 2676 C CA . TYR A 1 420 ? -53.85400 -0.00300 18.21800 1.000 44.67882 418 TYR B CA 1
ATOM 2677 C C . TYR A 1 420 ? -54.98100 1.01400 18.36700 1.000 46.49345 418 TYR B C 1
ATOM 2678 O O . TYR A 1 420 ? -54.67500 2.21800 18.43700 1.000 46.24524 418 TYR B O 1
ATOM 2687 N N . PRO A 1 421 ? -56.26300 0.63100 18.43700 1.000 45.09617 419 PRO B N 1
ATOM 2688 C CA . PRO A 1 421 ? -57.29200 1.64100 18.74800 1.000 43.29631 419 PRO B CA 1
ATOM 2689 C C . PRO A 1 421 ? -57.04300 2.36800 20.05800 1.000 45.33873 419 PRO B C 1
ATOM 2690 O O . PRO A 1 421 ? -57.04900 3.60500 20.08600 1.000 49.15988 419 PRO B O 1
ATOM 2694 N N . GLU A 1 422 ? -56.80300 1.63000 21.14500 1.000 44.13222 420 GLU B N 1
ATOM 2695 C CA . GLU A 1 422 ? -56.61600 2.26200 22.44900 1.000 43.36756 420 GLU B CA 1
ATOM 2696 C C . GLU A 1 422 ? -55.39500 3.17200 22.45500 1.000 43.46834 420 GLU B C 1
ATOM 2697 O O . GLU A 1 422 ? -55.41700 4.25100 23.05800 1.000 44.11597 420 GLU B O 1
ATOM 2703 N N . ARG A 1 423 ? -54.31800 2.75800 21.78600 1.000 41.31500 421 ARG B N 1
ATOM 2704 C CA . ARG A 1 423 ? -53.10900 3.57200 21.79300 1.000 44.41395 421 ARG B CA 1
ATOM 2705 C C . ARG A 1 423 ? -53.31000 4.85900 21.00200 1.000 44.08845 421 ARG B C 1
ATOM 2706 O O . ARG A 1 423 ? -52.76700 5.90800 21.36800 1.000 45.45710 421 ARG B O 1
ATOM 2714 N N . VAL A 1 424 ? -54.09200 4.80400 19.92000 1.000 40.05126 422 VAL B N 1
ATOM 2715 C CA . VAL A 1 424 ? -54.44400 6.02700 19.20400 1.000 44.35878 422 VAL B CA 1
ATOM 2716 C C . VAL A 1 424 ? -55.24500 6.96000 20.10400 1.000 42.05890 422 VAL B C 1
ATOM 2717 O O . VAL A 1 424 ? -54.98700 8.16900 20.15600 1.000 37.13026 422 VAL B O 1
ATOM 2721 N N . LYS A 1 425 ? -56.18800 6.39200 20.84800 1.000 46.15914 423 LYS B N 1
ATOM 2722 C CA . LYS A 1 425 ? -57.01500 7.17200 21.76200 1.000 40.28768 423 LYS B CA 1
ATOM 2723 C C . LYS A 1 425 ? -56.17000 7.85900 22.83600 1.000 38.15932 423 LYS B C 1
ATOM 2724 O O . LYS A 1 425 ? -56.42900 9.00600 23.19900 1.000 43.83294 423 LYS B O 1
ATOM 2730 N N . ARG A 1 426 ? -55.16200 7.15100 23.33900 1.000 41.70622 424 ARG B N 1
ATOM 2731 C CA . ARG A 1 426 ? -54.28100 7.69000 24.36900 1.000 38.29626 424 ARG B CA 1
ATOM 2732 C C . ARG A 1 426 ? -53.37400 8.77700 23.80400 1.000 40.65642 424 ARG B C 1
ATOM 2733 O O . ARG A 1 426 ? -53.34100 9.90100 24.32100 1.000 36.67666 424 ARG B O 1
ATOM 2741 N N . CYS A 1 427 ? -52.63300 8.46100 22.73700 1.000 40.59272 425 CYS B N 1
ATOM 2742 C CA . CYS A 1 427 ? -51.74300 9.44700 22.12800 1.000 41.11823 425 CYS B CA 1
ATOM 2743 C C . CYS A 1 427 ? -52.50200 10.69200 21.68200 1.000 43.86954 425 CYS B C 1
ATOM 2744 O O . CYS A 1 427 ? -52.04800 11.81800 21.91600 1.000 43.97054 425 CYS B O 1
ATOM 2747 N N . SER A 1 428 ? -53.66500 10.51100 21.04800 1.000 36.54483 426 SER B N 1
ATOM 2748 C CA . SER A 1 428 ? -54.43000 11.66200 20.57600 1.000 37.89671 426 SER B CA 1
ATOM 2749 C C . SER A 1 428 ? -54.89400 12.53500 21.73400 1.000 43.83245 426 SER B C 1
ATOM 2750 O O . SER A 1 428 ? -54.88600 13.76800 21.63300 1.000 46.30577 426 SER B O 1
ATOM 2753 N N . ALA A 1 429 ? -55.30900 11.91700 22.84100 1.000 41.81887 427 ALA B N 1
ATOM 2754 C CA . ALA A 1 429 ? -55.71700 12.69300 24.00600 1.000 40.41973 427 ALA B CA 1
ATOM 2755 C C . ALA A 1 429 ? -54.54800 13.49800 24.55900 1.000 39.23480 427 ALA B C 1
ATOM 2756 O O . ALA A 1 429 ? -54.68200 14.69300 24.84700 1.000 41.10572 427 ALA B O 1
ATOM 2758 N N . THR A 1 430 ? -53.38400 12.86000 24.70700 1.000 43.90561 428 THR B N 1
ATOM 2759 C CA . THR A 1 430 ? -52.20400 13.58400 25.16700 1.000 45.09725 428 THR B CA 1
ATOM 2760 C C . THR A 1 430 ? -51.78700 14.65100 24.16100 1.000 49.37328 428 THR B C 1
ATOM 2761 O O . THR A 1 430 ? -51.45300 15.77800 24.54500 1.000 52.99518 428 THR B O 1
ATOM 2765 N N . ALA A 1 431 ? -51.80000 14.31200 22.86800 1.000 44.47346 429 ALA B N 1
ATOM 2766 C CA . ALA A 1 431 ? -51.35300 15.25400 21.84500 1.000 42.49916 429 ALA B CA 1
ATOM 2767 C C . ALA A 1 431 ? -52.26300 16.47300 21.77500 1.000 42.02669 429 ALA B C 1
ATOM 2768 O O . ALA A 1 431 ? -51.79400 17.59000 21.53300 1.000 37.80498 429 ALA B O 1
ATOM 2770 N N . ARG A 1 432 ? -53.56900 16.27600 21.97000 1.000 41.87660 430 ARG B N 1
ATOM 2771 C CA . ARG A 1 432 ? -54.49300 17.40500 21.97700 1.000 41.41841 430 ARG B CA 1
ATOM 2772 C C . ARG A 1 432 ? -54.22600 18.33400 23.15600 1.000 47.27893 430 ARG B C 1
ATOM 2773 O O . ARG A 1 432 ? -54.22000 19.56100 22.99900 1.000 47.40521 430 ARG B O 1
ATOM 2781 N N . ALA A 1 433 ? -53.98900 17.76900 24.34300 1.000 42.91230 431 ALA B N 1
ATOM 2782 C CA . ALA A 1 433 ? -53.72600 18.59800 25.51500 1.000 44.66770 431 ALA B CA 1
ATOM 2783 C C . ALA A 1 433 ? -52.40800 19.35000 25.37900 1.000 46.14130 431 ALA B C 1
ATOM 2784 O O . ALA A 1 433 ? -52.33000 20.53900 25.71000 1.000 46.78634 431 ALA B O 1
ATOM 2786 N N . ILE A 1 434 ? -51.36100 18.67400 24.90400 1.000 42.58934 432 ILE B N 1
ATOM 2787 C CA . ILE A 1 434 ? -50.06300 19.32500 24.76400 1.000 45.73032 432 ILE B CA 1
ATOM 2788 C C . ILE A 1 434 ? -50.11500 20.40500 23.68800 1.000 49.80194 432 ILE B C 1
ATOM 2789 O O . ILE A 1 434 ? -49.54000 21.48900 23.85000 1.000 50.52812 432 ILE B O 1
ATOM 2794 N N . ALA A 1 435 ? -50.81900 20.13800 22.58300 1.000 42.31919 433 ALA B N 1
ATOM 2795 C CA . ALA A 1 435 ? -50.92400 21.13100 21.51700 1.000 46.15696 433 ALA B CA 1
ATOM 2796 C C . ALA A 1 435 ? -51.60400 22.40300 22.00800 1.000 49.32284 433 ALA B C 1
ATOM 2797 O O . ALA A 1 435 ? -51.13600 23.51300 21.72900 1.000 48.13963 433 ALA B O 1
ATOM 2799 N N . HIS A 1 436 ? -52.70600 22.26100 22.75000 1.000 45.84149 434 HIS B N 1
ATOM 2800 C CA . HIS A 1 436 ? -53.39000 23.43400 23.28400 1.000 45.63899 434 HIS B CA 1
ATOM 2801 C C . HIS A 1 436 ? -52.55500 24.13000 24.34900 1.000 46.65848 434 HIS B C 1
ATOM 2802 O O . HIS A 1 436 ? -52.61400 25.35800 24.47600 1.000 46.81957 434 HIS B O 1
ATOM 2809 N N . PHE A 1 437 ? -51.77500 23.36900 25.12100 1.000 47.76135 435 PHE B N 1
ATOM 2810 C CA . PHE A 1 437 ? -50.83500 23.97900 26.05500 1.000 48.90937 435 PHE B CA 1
ATOM 2811 C C . PHE A 1 437 ? -49.79200 24.80000 25.31000 1.000 53.50160 435 PHE B C 1
ATOM 2812 O O . PHE A 1 437 ? -49.50000 25.94300 25.68300 1.000 55.34108 435 PHE B O 1
ATOM 2820 N N . LEU A 1 438 ? -49.22300 24.23400 24.24400 1.000 51.46363 436 LEU B N 1
ATOM 2821 C CA . LEU A 1 438 ? -48.22900 24.96400 23.46700 1.000 49.92304 436 LEU B CA 1
ATOM 2822 C C . LEU A 1 438 ? -48.84700 26.16800 22.76600 1.000 57.34356 436 LEU B C 1
ATOM 2823 O O . LEU A 1 438 ? -48.24900 27.24800 22.74100 1.000 55.82534 436 LEU B O 1
ATOM 2828 N N . ALA A 1 439 ? -50.05800 26.01400 22.22100 1.000 56.16506 437 ALA B N 1
ATOM 2829 C CA . ALA A 1 439 ? -50.67200 27.10200 21.46300 1.000 56.66663 437 ALA B CA 1
ATOM 2830 C C . ALA A 1 439 ? -50.86200 28.34500 22.32400 1.000 56.19578 437 ALA B C 1
ATOM 2831 O O . ALA A 1 439 ? -50.69300 29.47300 21.84600 1.000 56.77093 437 ALA B O 1
ATOM 2833 N N . ALA A 1 440 ? -51.20400 28.16000 23.59700 1.000 58.59474 438 ALA B N 1
ATOM 2834 C CA . ALA A 1 440 ? -51.38600 29.27000 24.52400 1.000 60.63291 438 ALA B CA 1
ATOM 2835 C C . ALA A 1 440 ? -50.07200 29.85200 25.02700 1.000 55.42133 438 ALA B C 1
ATOM 2836 O O . ALA A 1 440 ? -50.10000 30.75600 25.86800 1.000 54.94229 438 ALA B O 1
ATOM 2838 N N . HIS A 1 441 ? -48.93100 29.37000 24.54000 1.000 58.25074 439 HIS B N 1
ATOM 2839 C CA . HIS A 1 441 ? -47.72900 29.92200 25.15000 1.000 54.72061 439 HIS B CA 1
ATOM 2840 C C . HIS A 1 441 ? -47.26600 31.16300 24.39100 1.000 57.55063 439 HIS B C 1
ATOM 2841 O O . HIS A 1 441 ? -47.28400 31.18000 23.15700 1.000 57.72180 439 HIS B O 1
ATOM 2848 N N . PRO A 1 442 ? -46.84700 32.19700 25.12700 1.000 63.66500 440 PRO B N 1
ATOM 2849 C CA . PRO A 1 442 ? -46.49100 33.47000 24.47500 1.000 62.10040 440 PRO B CA 1
ATOM 2850 C C . PRO A 1 442 ? -45.34900 33.36200 23.47500 1.000 58.37243 440 PRO B C 1
ATOM 2851 O O . PRO A 1 442 ? -45.26400 34.19100 22.56000 1.000 57.92639 440 PRO B O 1
ATOM 2855 N N . SER A 1 443 ? -44.45900 32.38200 23.62500 1.000 59.73515 441 SER B N 1
ATOM 2856 C CA . SER A 1 443 ? -43.36600 32.20000 22.67700 1.000 58.11975 441 SER B CA 1
ATOM 2857 C C . SER A 1 443 ? -43.80400 31.49200 21.40200 1.000 58.04746 441 SER B C 1
ATOM 2858 O O . SER A 1 443 ? -43.02600 31.43400 20.44400 1.000 59.72700 441 SER B O 1
ATOM 2861 N N . ILE A 1 444 ? -45.02000 30.95600 21.37200 1.000 57.80418 442 ILE B N 1
ATOM 2862 C CA . ILE A 1 444 ? -45.50400 30.15400 20.25500 1.000 55.06539 442 ILE B CA 1
ATOM 2863 C C . ILE A 1 444 ? -46.26000 31.05000 19.28400 1.000 62.47719 442 ILE B C 1
ATOM 2864 O O . ILE A 1 444 ? -47.22700 31.71700 19.66800 1.000 59.68093 442 ILE B O 1
ATOM 2869 N N . ASP A 1 445 ? -45.82000 31.06800 18.02600 1.000 60.80885 443 ASP B N 1
ATOM 2870 C CA . ASP A 1 445 ? -46.59400 31.70900 16.97200 1.000 56.65833 443 ASP B CA 1
ATOM 2871 C C . ASP A 1 445 ? -47.91200 30.96300 16.80000 1.000 59.67006 443 ASP B C 1
ATOM 2872 O O . ASP A 1 445 ? -48.98300 31.51300 17.07600 1.000 65.50135 443 ASP B O 1
ATOM 2877 N N . TYR A 1 446 ? -47.84200 29.70900 16.36000 1.000 55.32355 444 TYR B N 1
ATOM 2878 C CA . TYR A 1 446 ? -49.02900 28.87000 16.26400 1.000 57.12575 444 TYR B CA 1
ATOM 2879 C C . TYR A 1 446 ? -48.60400 27.40800 16.25400 1.000 54.16049 444 TYR B C 1
ATOM 2880 O O . TYR A 1 446 ? -47.44500 27.07900 15.98400 1.000 53.70367 444 TYR B O 1
ATOM 2889 N N . VAL A 1 447 ? -49.56600 26.53600 16.54800 1.000 47.74021 445 VAL B N 1
ATOM 2890 C CA . VAL A 1 447 ? -49.35400 25.09400 16.59900 1.000 48.48734 445 VAL B CA 1
ATOM 2891 C C . VAL A 1 447 ? -50.22100 24.45500 15.52500 1.000 50.65704 445 VAL B C 1
ATOM 2892 O O . VAL A 1 447 ? -51.41200 24.77000 15.41500 1.000 43.92017 445 VAL B O 1
ATOM 2896 N N . ASN A 1 448 ? -49.62600 23.57100 14.72900 1.000 45.09341 446 ASN B N 1
ATOM 2897 C CA . ASN A 1 448 ? -50.36700 22.82700 13.71700 1.000 44.45577 446 ASN B CA 1
ATOM 2898 C C . ASN A 1 448 ? -50.91100 21.55500 14.35700 1.000 41.22712 446 ASN B C 1
ATOM 2899 O O . ASN A 1 448 ? -50.15500 20.62300 14.64900 1.000 42.24804 446 ASN B O 1
ATOM 2904 N N . TYR A 1 449 ? -52.22700 21.52800 14.58100 1.000 44.23442 447 TYR B N 1
ATOM 2905 C CA . TYR A 1 449 ? -52.95000 20.39700 15.14200 1.000 40.36707 447 TYR B CA 1
ATOM 2906 C C . TYR A 1 449 ? -54.39100 20.56300 14.70100 1.000 38.33066 447 TYR B C 1
ATOM 2907 O O . TYR A 1 449 ? -54.86700 21.70500 14.63400 1.000 40.33269 447 TYR B O 1
ATOM 2916 N N . PRO A 1 450 ? -55.10800 19.48000 14.37800 1.000 45.91691 448 PRO B N 1
ATOM 2917 C CA . PRO A 1 450 ? -56.42900 19.62900 13.73800 1.000 41.36041 448 PRO B CA 1
ATOM 2918 C C . PRO A 1 450 ? -57.44700 20.42600 14.54800 1.000 45.54396 448 PRO B C 1
ATOM 2919 O O . PRO A 1 450 ? -58.46800 20.82300 13.97700 1.000 50.19375 448 PRO B O 1
ATOM 2923 N N . THR A 1 451 ? -57.21700 20.67600 15.83900 1.000 38.92502 449 THR B N 1
ATOM 2924 C CA . THR A 1 451 ? -58.12900 21.53100 16.59200 1.000 44.61359 449 THR B CA 1
ATOM 2925 C C . THR A 1 451 ? -57.81800 23.01100 16.42500 1.000 43.66794 449 THR B C 1
ATOM 2926 O O . THR A 1 451 ? -58.64200 23.84700 16.81200 1.000 44.77885 449 THR B O 1
ATOM 2930 N N . LEU A 1 452 ? -56.66100 23.35200 15.86300 1.000 43.78553 450 LEU B N 1
ATOM 2931 C CA . LEU A 1 452 ? -56.23900 24.73800 15.72200 1.000 41.01875 450 LEU B CA 1
ATOM 2932 C C . LEU A 1 452 ? -56.11000 25.20500 14.28000 1.000 45.68899 450 LEU B C 1
ATOM 2933 O O . LEU A 1 452 ? -56.32500 26.38900 14.01400 1.000 47.63267 450 LEU B O 1
ATOM 2938 N N . VAL A 1 453 ? -55.78200 24.31600 13.34600 1.000 47.80862 451 VAL B N 1
ATOM 2939 C CA . VAL A 1 453 ? -55.47000 24.69300 11.96800 1.000 43.16465 451 VAL B CA 1
ATOM 2940 C C . VAL A 1 453 ? -56.71700 25.19200 11.24200 1.000 45.30701 451 VAL B C 1
ATOM 2941 O O . VAL A 1 453 ? -57.84400 24.88100 11.65800 1.000 44.59037 451 VAL B O 1
ATOM 2945 N N . PRO A 1 454 ? -56.56600 25.95900 10.15600 1.000 45.57741 452 PRO B N 1
ATOM 2946 C CA . PRO A 1 454 ? -57.75500 26.44200 9.43000 1.000 38.44591 452 PRO B CA 1
ATOM 2947 C C . PRO A 1 454 ? -58.58200 25.34000 8.79100 1.000 43.31789 452 PRO B C 1
ATOM 2948 O O . PRO A 1 454 ? -59.77500 25.55200 8.54600 1.000 49.67812 452 PRO B O 1
ATOM 2952 N N . SER A 1 455 ? -57.99800 24.17700 8.50200 1.000 40.23902 453 SER B N 1
ATOM 2953 C CA . SER A 1 455 ? -58.75000 23.06800 7.93200 1.000 40.44051 453 SER B CA 1
ATOM 2954 C C . SER A 1 455 ? -59.42600 22.21100 8.99400 1.000 40.77567 453 SER B C 1
ATOM 2955 O O . SER A 1 455 ? -59.72400 21.04000 8.72800 1.000 41.49144 453 SER B O 1
ATOM 2958 N N . ARG A 1 456 ? -59.65700 22.75900 10.19100 1.000 46.28376 454 ARG B N 1
ATOM 2959 C CA . ARG A 1 456 ? -60.32400 21.99000 11.23800 1.000 42.28958 454 ARG B CA 1
ATOM 2960 C C . ARG A 1 456 ? -61.71100 21.54300 10.80100 1.000 47.27775 454 ARG B C 1
ATOM 2961 O O . ARG A 1 456 ? -62.12200 20.41000 11.08000 1.000 47.15414 454 ARG B O 1
ATOM 2969 N N . GLU A 1 457 ? -62.43200 22.40500 10.08100 1.000 47.27973 455 GLU B N 1
ATOM 2970 C CA . GLU A 1 457 ? -63.78700 22.05200 9.67900 1.000 45.15703 455 GLU B CA 1
ATOM 2971 C C . GLU A 1 457 ? -63.78000 20.86400 8.73500 1.000 46.18373 455 GLU B C 1
ATOM 2972 O O . GLU A 1 457 ? -64.72000 20.06100 8.74000 1.000 51.35581 455 GLU B O 1
ATOM 2978 N N . GLU A 1 458 ? -62.69700 20.67000 8.01700 1.000 46.66926 456 GLU B N 1
ATOM 2979 C CA . GLU A 1 458 ? -62.60400 19.53700 7.13000 1.000 47.07197 456 GLU B CA 1
ATOM 2980 C C . GLU A 1 458 ? -62.32500 18.30400 7.95400 1.000 49.90391 456 GLU B C 1
ATOM 2981 O O . GLU A 1 458 ? -62.90000 17.27900 7.72100 1.000 46.27799 456 GLU B O 1
ATOM 2987 N N . TYR A 1 459 ? -61.43400 18.40900 8.92400 1.000 44.61764 457 TYR B N 1
ATOM 2988 C CA . TYR A 1 459 ? -61.17200 17.28700 9.82100 1.000 44.03975 457 TYR B CA 1
ATOM 2989 C C . TYR A 1 459 ? -62.44600 16.82500 10.51500 1.000 43.68339 457 TYR B C 1
ATOM 2990 O O . TYR A 1 459 ? -62.67200 15.61900 10.67300 1.000 47.94644 457 TYR B O 1
ATOM 2999 N N . GLU A 1 460 ? -63.29200 17.76900 10.94000 1.000 44.52599 458 GLU B N 1
ATOM 3000 C CA . GLU A 1 460 ? -64.52600 17.41200 11.63000 1.000 45.37346 458 GLU B CA 1
ATOM 3001 C C . GLU A 1 460 ? -65.53600 16.74200 10.70800 1.000 43.78519 458 GLU B C 1
ATOM 3002 O O . GLU A 1 460 ? -66.50900 16.16100 11.19900 1.000 49.04429 458 GLU B O 1
ATOM 3008 N N . ARG A 1 461 ? -65.28900 16.74700 9.42500 1.000 47.12006 459 ARG B N 1
ATOM 3009 C CA . ARG A 1 461 ? -66.17600 16.11800 8.48500 1.000 51.68679 459 ARG B CA 1
ATOM 3010 C C . ARG A 1 461 ? -66.00800 14.62200 8.49100 1.000 51.23425 459 ARG B C 1
ATOM 3011 O O . ARG A 1 461 ? -66.92300 13.90200 8.21300 1.000 55.57193 459 ARG B O 1
ATOM 3019 N N . TYR A 1 462 ? -64.82000 14.16600 8.82200 1.000 48.60778 460 TYR B N 1
ATOM 3020 C CA . TYR A 1 462 ? -64.48700 12.74900 8.80200 1.000 50.09674 460 TYR B CA 1
ATOM 3021 C C . TYR A 1 462 ? -64.20300 12.17000 10.17900 1.000 44.89229 460 TYR B C 1
ATOM 3022 O O . TYR A 1 462 ? -64.15200 10.94200 10.31200 1.000 41.44364 460 TYR B O 1
ATOM 3031 N N . ARG A 1 463 ? -64.01500 13.01200 11.19500 1.000 40.50726 461 ARG B N 1
ATOM 3032 C CA . ARG A 1 463 ? -63.74900 12.51900 12.54100 1.000 44.20077 461 ARG B CA 1
ATOM 3033 C C . ARG A 1 463 ? -64.93300 11.72100 13.06500 1.000 37.34358 461 ARG B C 1
ATOM 3034 O O . ARG A 1 463 ? -66.08100 12.16400 12.98200 1.000 40.25757 461 ARG B O 1
ATOM 3042 N N . ARG A 1 464 ? -64.65200 10.54000 13.60500 1.000 44.07893 462 ARG B N 1
ATOM 3043 C CA . ARG A 1 464 ? -65.69700 9.75800 14.24600 1.000 44.47940 462 ARG B CA 1
ATOM 3044 C C . ARG A 1 464 ? -66.09200 10.40500 15.56900 1.000 46.47745 462 ARG B C 1
ATOM 3045 O O . ARG A 1 464 ? -65.26100 10.97900 16.27700 1.000 48.36352 462 ARG B O 1
ATOM 3053 N N . ASP A 1 465 ? -67.37500 10.30600 15.90500 1.000 43.30394 463 ASP B N 1
ATOM 3054 C CA . ASP A 1 465 ? -67.84500 10.89600 17.15000 1.000 55.15206 463 ASP B CA 1
ATOM 3055 C C . ASP A 1 465 ? -67.26000 10.14600 18.34100 1.000 45.94729 463 ASP B C 1
ATOM 3056 O O . ASP A 1 465 ? -67.21800 8.91300 18.36700 1.000 47.18227 463 ASP B O 1
ATOM 3061 N N . GLY A 1 466 ? -66.78400 10.90400 19.32300 1.000 47.15397 464 GLY B N 1
ATOM 3062 C CA . GLY A 1 466 ? -66.11500 10.33300 20.47000 1.000 49.06752 464 GLY B CA 1
ATOM 3063 C C . GLY A 1 466 ? -64.65800 9.98900 20.25900 1.000 48.16374 464 GLY B C 1
ATOM 3064 O O . GLY A 1 466 ? -64.02100 9.47800 21.19000 1.000 39.23650 464 GLY B O 1
ATOM 3065 N N . GLU A 1 467 ? -64.10700 10.25300 19.07700 1.000 46.24114 465 GLU B N 1
ATOM 3066 C CA . GLU A 1 467 ? -62.69000 10.05900 18.81800 1.000 42.12505 465 GLU B CA 1
ATOM 3067 C C . GLU A 1 467 ? -62.01000 11.41600 18.69000 1.000 43.74901 465 GLU B C 1
ATOM 3068 O O . GLU A 1 467 ? -62.66300 12.44700 18.50400 1.000 38.76007 465 GLU B O 1
ATOM 3074 N N . GLY A 1 468 ? -60.68600 11.40400 18.78100 1.000 41.73796 466 GLY B N 1
ATOM 3075 C CA . GLY A 1 468 ? -59.90100 12.61000 18.94600 1.000 36.30829 466 GLY B CA 1
ATOM 3076 C C . GLY A 1 468 ? -59.27700 13.11400 17.66300 1.000 39.58543 466 GLY B C 1
ATOM 3077 O O . GLY A 1 468 ? -59.76500 12.85100 16.55700 1.000 47.77360 466 GLY B O 1
ATOM 3078 N N . TYR A 1 469 ? -58.16700 13.84000 17.81200 1.000 40.60842 467 TYR B N 1
ATOM 3079 C CA . TYR A 1 469 ? -57.61400 14.65700 16.73800 1.000 38.37773 467 TYR B CA 1
ATOM 3080 C C . TYR A 1 469 ? -56.17400 14.28900 16.39200 1.000 41.26503 467 TYR B C 1
ATOM 3081 O O . TYR A 1 469 ? -55.44500 15.11500 15.83400 1.000 39.95540 467 TYR B O 1
ATOM 3090 N N . GLY A 1 470 ? -55.74000 13.07900 16.72400 1.000 39.31790 468 GLY B N 1
ATOM 3091 C CA . GLY A 1 470 ? -54.48600 12.55000 16.23000 1.000 34.98526 468 GLY B CA 1
ATOM 3092 C C . GLY A 1 470 ? -53.33100 12.74500 17.19600 1.000 40.58738 468 GLY B C 1
ATOM 3093 O O . GLY A 1 470 ? -53.41800 13.44800 18.20500 1.000 44.42415 468 GLY B O 1
ATOM 3094 N N . TYR A 1 471 ? -52.21100 12.11300 16.84100 1.000 39.39951 469 TYR B N 1
ATOM 3095 C CA . TYR A 1 471 ? -51.02700 12.06600 17.68200 1.000 39.36547 469 TYR B CA 1
ATOM 3096 C C . TYR A 1 471 ? -49.89500 12.95400 17.19000 1.000 41.28752 469 TYR B C 1
ATOM 3097 O O . TYR A 1 471 ? -48.93000 13.16500 17.93300 1.000 43.18762 469 TYR B O 1
ATOM 3106 N N . LEU A 1 472 ? -49.98000 13.47000 15.97000 1.000 40.65661 470 LEU B N 1
ATOM 3107 C CA . LEU A 1 472 ? -48.93000 14.29200 15.39000 1.000 39.17193 470 LEU B CA 1
ATOM 3108 C C . LEU A 1 472 ? -49.27600 15.76700 15.52800 1.000 40.85873 470 LEU B C 1
ATOM 3109 O O . LEU A 1 472 ? -50.44100 16.15800 15.41000 1.000 45.55615 470 LEU B O 1
ATOM 3114 N N . LEU A 1 473 ? -48.25800 16.57700 15.79400 1.000 42.41601 471 LEU B N 1
ATOM 3115 C CA . LEU A 1 473 ? -48.40200 18.02400 15.79700 1.000 40.49228 471 LEU B CA 1
ATOM 3116 C C . LEU A 1 473 ? -47.07500 18.63000 15.36900 1.000 46.69426 471 LEU B C 1
ATOM 3117 O O . LEU A 1 473 ? -46.04400 17.95200 15.32700 1.000 45.95239 471 LEU B O 1
ATOM 3122 N N . SER A 1 474 ? -47.10500 19.92200 15.05700 1.000 44.45657 472 SER B N 1
ATOM 3123 C CA . SER A 1 474 ? -45.88100 20.66100 14.79200 1.000 49.94174 472 SER B CA 1
ATOM 3124 C C . SER A 1 474 ? -45.99400 22.04900 15.40300 1.000 47.42656 472 SER B C 1
ATOM 3125 O O . SER A 1 474 ? -47.09000 22.59300 15.55600 1.000 47.51729 472 SER B O 1
ATOM 3128 N N . ILE A 1 475 ? -44.84300 22.61200 15.75600 1.000 53.76377 473 ILE B N 1
ATOM 3129 C CA . ILE A 1 475 ? -44.76600 23.87000 16.48700 1.000 58.23972 473 ILE B CA 1
ATOM 3130 C C . ILE A 1 475 ? -44.04900 24.89700 15.62200 1.000 58.51173 473 ILE B C 1
ATOM 3131 O O . ILE A 1 475 ? -42.92400 24.65700 15.16500 1.000 62.66049 473 ILE B O 1
ATOM 3136 N N . VAL A 1 476 ? -44.69700 26.03700 15.40200 1.000 54.85112 474 VAL B N 1
ATOM 3137 C CA . VAL A 1 476 ? -44.09800 27.18100 14.72500 1.000 57.21434 474 VAL B CA 1
ATOM 3138 C C . VAL A 1 476 ? -43.81400 28.23500 15.78600 1.000 57.74656 474 VAL B C 1
ATOM 3139 O O . VAL A 1 476 ? -44.74000 28.86100 16.31600 1.000 61.77578 474 VAL B O 1
ATOM 3143 N N . PHE A 1 477 ? -42.54100 28.41800 16.11800 1.000 61.46877 475 PHE B N 1
ATOM 3144 C CA . PHE A 1 477 ? -42.16200 29.36800 17.15200 1.000 63.32171 475 PHE B CA 1
ATOM 3145 C C . PHE A 1 477 ? -42.13800 30.79200 16.60100 1.000 65.55548 475 PHE B C 1
ATOM 3146 O O . PHE A 1 477 ? -42.13400 31.01900 15.38800 1.000 64.92277 475 PHE B O 1
ATOM 3154 N N . ARG A 1 478 ? -42.12300 31.76200 17.52100 1.000 67.75475 476 ARG B N 1
ATOM 3155 C CA . ARG A 1 478 ? -42.05100 33.16200 17.11300 1.000 66.14294 476 ARG B CA 1
ATOM 3156 C C . ARG A 1 478 ? -40.67200 33.50500 16.56400 1.000 70.05238 476 ARG B C 1
ATOM 3157 O O . ARG A 1 478 ? -40.55800 34.20600 15.55200 1.000 70.04388 476 ARG B O 1
ATOM 3165 N N . GLU A 1 479 ? -39.61600 33.01400 17.21000 1.000 76.96504 477 GLU B N 1
ATOM 3166 C CA . GLU A 1 479 ? -38.24400 33.30800 16.81500 1.000 76.06685 477 GLU B CA 1
ATOM 3167 C C . GLU A 1 479 ? -37.51500 32.00600 16.51300 1.000 72.09130 477 GLU B C 1
ATOM 3168 O O . GLU A 1 479 ? -37.48400 31.10800 17.37300 1.000 72.92213 477 GLU B O 1
ATOM 3174 N N . PRO A 1 480 ? -36.92800 31.85000 15.32200 1.000 69.70773 478 PRO B N 1
ATOM 3175 C CA . PRO A 1 480 ? -36.17600 30.61800 15.02900 1.000 72.09957 478 PRO B CA 1
ATOM 3176 C C . PRO A 1 480 ? -35.07400 30.31600 16.02900 1.000 70.56814 478 PRO B C 1
ATOM 3177 O O . PRO A 1 480 ? -34.81100 29.13700 16.29900 1.000 71.61860 478 PRO B O 1
ATOM 3181 N N . ASP A 1 481 ? -34.41500 31.33900 16.58000 1.000 69.29409 479 ASP B N 1
ATOM 3182 C CA . ASP A 1 481 ? -33.41700 31.10100 17.61900 1.000 73.08367 479 ASP B CA 1
ATOM 3183 C C . ASP A 1 481 ? -34.02800 30.34900 18.79400 1.000 72.84778 479 ASP B C 1
ATOM 3184 O O . ASP A 1 481 ? -33.44700 29.38100 19.29600 1.000 71.60967 479 ASP B O 1
ATOM 3189 N N . PHE A 1 482 ? -35.21500 30.77400 19.23200 1.000 71.33197 480 PHE B N 1
ATOM 3190 C CA . PHE A 1 482 ? -35.89700 30.08900 20.32600 1.000 65.64069 480 PHE B CA 1
ATOM 3191 C C . PHE A 1 482 ? -36.21200 28.64500 19.95500 1.000 65.13871 480 PHE B C 1
ATOM 3192 O O . PHE A 1 482 ? -36.15300 27.75000 20.80600 1.000 63.79472 480 PHE B O 1
ATOM 3200 N N . ALA A 1 483 ? -36.55300 28.40100 18.68600 1.000 65.38583 481 ALA B N 1
ATOM 3201 C CA . ALA A 1 483 ? -36.87000 27.04500 18.24700 1.000 66.90888 481 ALA B CA 1
ATOM 3202 C C . ALA A 1 483 ? -35.68900 26.10200 18.44300 1.000 65.08448 481 ALA B C 1
ATOM 3203 O O . ALA A 1 483 ? -35.86400 24.97000 18.91100 1.000 65.03726 481 ALA B O 1
ATOM 3205 N N . VAL A 1 484 ? -34.47800 26.54700 18.09700 1.000 64.83579 482 VAL B N 1
ATOM 3206 C CA . VAL A 1 484 ? -33.32100 25.66300 18.21100 1.000 67.07789 482 VAL B CA 1
ATOM 3207 C C . VAL A 1 484 ? -32.94200 25.45800 19.67500 1.000 61.72353 482 VAL B C 1
ATOM 3208 O O . VAL A 1 484 ? -32.57400 24.34800 20.07800 1.000 65.00582 482 VAL B O 1
ATOM 3212 N N . ARG A 1 485 ? -33.02300 26.51100 20.49800 1.000 62.28705 483 ARG B N 1
ATOM 3213 C CA . ARG A 1 485 ? -32.75700 26.33100 21.92200 1.000 59.74438 483 ARG B CA 1
ATOM 3214 C C . ARG A 1 485 ? -33.81700 25.45800 22.57700 1.000 60.97596 483 ARG B C 1
ATOM 3215 O O . ARG A 1 485 ? -33.51000 24.71300 23.51400 1.000 66.58920 483 ARG B O 1
ATOM 3223 N N . PHE A 1 486 ? -35.06400 25.53800 22.10200 1.000 63.36612 484 PHE B N 1
ATOM 3224 C CA . PHE A 1 486 ? -36.11600 24.68600 22.64700 1.000 61.18042 484 PHE B CA 1
ATOM 3225 C C . PHE A 1 486 ? -35.91800 23.23500 22.23200 1.000 63.18004 484 PHE B C 1
ATOM 3226 O O . PHE A 1 486 ? -36.07500 22.32200 23.05200 1.000 61.79354 484 PHE B O 1
ATOM 3234 N N . PHE A 1 487 ? -35.52400 23.01700 20.99800 1.000 59.62233 485 PHE B N 1
ATOM 3235 C CA . PHE A 1 487 ? -35.32000 21.67600 20.53500 1.000 56.37569 485 PHE B CA 1
ATOM 3236 C C . PHE A 1 487 ? -34.12700 21.02000 21.17400 1.000 59.52202 485 PHE B C 1
ATOM 3237 O O . PHE A 1 487 ? -34.16000 19.85100 21.45800 1.000 61.84818 485 PHE B O 1
ATOM 3245 N N . ASP A 1 488 ? -33.06600 21.76600 21.40400 1.000 60.78087 486 ASP B N 1
ATOM 3246 C CA . ASP A 1 488 ? -31.88700 21.18400 21.98800 1.000 57.49240 486 ASP B CA 1
ATOM 3247 C C . ASP A 1 488 ? -32.10200 20.87900 23.43000 1.000 55.40737 486 ASP B C 1
ATOM 3248 O O . ASP A 1 488 ? -31.50700 19.98200 23.96700 1.000 57.54214 486 ASP B O 1
ATOM 3253 N N . ALA A 1 489 ? -32.97400 21.62700 24.05900 1.000 51.93132 487 ALA B N 1
ATOM 3254 C CA . ALA A 1 489 ? -33.26800 21.40300 25.46600 1.000 51.04994 487 ALA B CA 1
ATOM 3255 C C . ALA A 1 489 ? -34.34600 20.35200 25.69400 1.000 57.81321 487 ALA B C 1
ATOM 3256 O O . ALA A 1 489 ? -34.54200 19.93200 26.84000 1.000 64.89003 487 ALA B O 1
ATOM 3258 N N . LEU A 1 490 ? -35.04300 19.91300 24.64800 1.000 57.55002 488 LEU B N 1
ATOM 3259 C CA . LEU A 1 490 ? -36.17200 19.00200 24.80600 1.000 55.41727 488 LEU B CA 1
ATOM 3260 C C . LEU A 1 490 ? -35.64300 17.59100 25.03200 1.000 61.21386 488 LEU B C 1
ATOM 3261 O O . LEU A 1 490 ? -35.15300 16.94600 24.10100 1.000 60.69112 488 LEU B O 1
ATOM 3266 N N . ASP A 1 491 ? -35.75600 17.10100 26.26700 1.000 62.07220 489 ASP B N 1
ATOM 3267 C CA . ASP A 1 491 ? -35.24000 15.77800 26.62300 1.000 64.84766 489 ASP B CA 1
ATOM 3268 C C . ASP A 1 491 ? -36.28800 14.70500 26.32400 1.000 59.96887 489 ASP B C 1
ATOM 3269 O O . ASP A 1 491 ? -36.88000 14.08800 27.21000 1.000 62.41462 489 ASP B O 1
ATOM 3274 N N . ILE A 1 492 ? -36.50600 14.49200 25.02700 1.000 58.97154 490 ILE B N 1
ATOM 3275 C CA . ILE A 1 492 ? -37.27800 13.36500 24.51800 1.000 59.36609 490 ILE B CA 1
ATOM 3276 C C . ILE A 1 492 ? -36.53500 12.80400 23.31300 1.000 52.85126 490 ILE B C 1
ATOM 3277 O O . ILE A 1 492 ? -35.57900 13.39900 22.81300 1.000 58.36450 490 ILE B O 1
ATOM 3282 N N . TRP A 1 493 ? -36.98200 11.63700 22.85300 1.000 59.31788 491 TRP B N 1
ATOM 3283 C CA . TRP A 1 493 ? -36.36300 11.01500 21.69100 1.000 52.65487 491 TRP B CA 1
ATOM 3284 C C . TRP A 1 493 ? -36.41500 11.95900 20.49700 1.000 52.82729 491 TRP B C 1
ATOM 3285 O O . TRP A 1 493 ? -37.38800 12.69300 20.30500 1.000 54.01583 491 TRP B O 1
ATOM 3296 N N . LYS A 1 494 ? -35.36400 11.94500 19.69900 1.000 57.87593 492 LYS B N 1
ATOM 3297 C CA . LYS A 1 494 ? -35.23800 12.76500 18.50800 1.000 52.78507 492 LYS B CA 1
ATOM 3298 C C . LYS A 1 494 ? -34.95800 11.88400 17.32500 1.000 48.90441 492 LYS B C 1
ATOM 3299 O O . LYS A 1 494 ? -34.11400 11.04400 17.39100 1.000 49.60490 492 LYS B O 1
ATOM 3305 N N . GLY A 1 495 ? -35.66000 12.09600 16.23300 1.000 51.89145 493 GLY B N 1
ATOM 3306 C CA . GLY A 1 495 ? -35.50900 11.27500 15.05800 1.000 49.98206 493 GLY B CA 1
ATOM 3307 C C . GLY A 1 495 ? -36.63000 11.50000 14.06700 1.000 54.06603 493 GLY B C 1
ATOM 3308 O O . GLY A 1 495 ? -37.57700 12.25300 14.32000 1.000 51.01385 493 GLY B O 1
ATOM 3309 N N . PRO A 1 496 ? -36.54400 10.84300 12.90900 1.000 60.27377 494 PRO B N 1
ATOM 3310 C CA . PRO A 1 496 ? -37.50700 11.09500 11.83100 1.000 55.87169 494 PRO B CA 1
ATOM 3311 C C . PRO A 1 496 ? -38.79700 10.29200 11.90000 1.000 54.33516 494 PRO B C 1
ATOM 3312 O O . PRO A 1 496 ? -39.71400 10.57600 11.11800 1.000 55.19831 494 PRO B O 1
ATOM 3316 N N . SER A 1 497 ? -38.90400 9.31600 12.79600 1.000 48.96639 495 SER B N 1
ATOM 3317 C CA . SER A 1 497 ? -40.06800 8.44300 12.80100 1.000 52.97599 495 SER B CA 1
ATOM 3318 C C . SER A 1 497 ? -41.22500 9.05800 13.58500 1.000 47.41558 495 SER B C 1
ATOM 3319 O O . SER A 1 497 ? -41.04900 9.94800 14.42100 1.000 45.56956 495 SER B O 1
ATOM 3322 N N . ILE A 1 498 ? -42.42900 8.56500 13.29500 1.000 42.81654 496 ILE B N 1
ATOM 3323 C CA . ILE A 1 498 ? -43.65300 9.01100 13.94600 1.000 45.36481 496 ILE B CA 1
ATOM 3324 C C . ILE A 1 498 ? -44.48300 7.78300 14.29800 1.000 48.13434 496 ILE B C 1
ATOM 3325 O O . ILE A 1 498 ? -44.23900 6.67600 13.81200 1.000 43.41706 496 ILE B O 1
ATOM 3330 N N . GLY A 1 499 ? -45.48300 7.99300 15.14600 1.000 44.68273 497 GLY B N 1
ATOM 3331 C CA . GLY A 1 499 ? -46.32600 6.89100 15.57100 1.000 49.20793 497 GLY B CA 1
ATOM 3332 C C . GLY A 1 499 ? -45.62900 5.91700 16.49500 1.000 41.43114 497 GLY B C 1
ATOM 3333 O O . GLY A 1 499 ? -45.85000 4.70400 16.39400 1.000 43.44446 497 GLY B O 1
ATOM 3334 N N . THR A 1 500 ? -44.78100 6.41400 17.38100 1.000 43.82857 498 THR B N 1
ATOM 3335 C CA . THR A 1 500 ? -44.07400 5.57700 18.33600 1.000 49.62458 498 THR B CA 1
ATOM 3336 C C . THR A 1 500 ? -44.73500 5.68100 19.70500 1.000 47.45254 498 THR B C 1
ATOM 3337 O O . THR A 1 500 ? -45.40600 6.66600 20.02300 1.000 48.42262 498 THR B O 1
ATOM 3341 N N . ASN A 1 501 ? -44.54700 4.63700 20.51400 1.000 45.60937 499 ASN B N 1
ATOM 3342 C CA . ASN A 1 501 ? -45.07100 4.66200 21.87500 1.000 41.69854 499 ASN B CA 1
ATOM 3343 C C . ASN A 1 501 ? -44.36400 5.69700 22.74200 1.000 45.92664 499 ASN B C 1
ATOM 3344 O O . ASN A 1 501 ? -44.92100 6.12300 23.75900 1.000 43.76156 499 ASN B O 1
ATOM 3349 N N . SER A 1 502 ? -43.16100 6.11400 22.35900 1.000 47.80004 500 SER B N 1
ATOM 3350 C CA . SER A 1 502 ? -42.44300 7.18400 23.03100 1.000 43.97816 500 SER B CA 1
ATOM 3351 C C . SER A 1 502 ? -42.52300 8.45300 22.19400 1.000 49.45069 500 SER B C 1
ATOM 3352 O O . SER A 1 502 ? -42.55600 8.40300 20.96200 1.000 49.84991 500 SER B O 1
ATOM 3355 N N . SER A 1 503 ? -42.56400 9.59600 22.87200 1.000 47.85117 501 SER B N 1
ATOM 3356 C CA . SER A 1 503 ? -42.63300 10.86300 22.15900 1.000 50.93421 501 SER B CA 1
ATOM 3357 C C . SER A 1 503 ? -41.31500 11.14300 21.44700 1.000 49.02813 501 SER B C 1
ATOM 3358 O O . SER A 1 503 ? -40.23500 10.78400 21.92400 1.000 48.58746 501 SER B O 1
ATOM 3361 N N . ILE A 1 504 ? -41.41200 11.80000 20.29400 1.000 47.52565 502 ILE B N 1
ATOM 3362 C CA . ILE A 1 504 ? -40.25900 12.01000 19.42500 1.000 46.79475 502 ILE B CA 1
ATOM 3363 C C . ILE A 1 504 ? -40.43800 13.33000 18.68300 1.000 51.19847 502 ILE B C 1
ATOM 3364 O O . ILE A 1 504 ? -41.54600 13.67900 18.26300 1.000 52.06124 502 ILE B O 1
ATOM 3369 N N . ALA A 1 505 ? -39.34100 14.07000 18.54100 1.000 48.82561 503 ALA B N 1
ATOM 3370 C CA . ALA A 1 505 ? -39.34200 15.38700 17.92200 1.000 51.42699 503 ALA B CA 1
ATOM 3371 C C . ALA A 1 505 ? -38.35400 15.43600 16.76300 1.000 52.32449 503 ALA B C 1
ATOM 3372 O O . ALA A 1 505 ? -37.43200 14.62100 16.66900 1.000 57.63584 503 ALA B O 1
ATOM 3374 N N . LEU A 1 506 ? -38.55600 16.41300 15.87000 1.000 53.97252 504 LEU B N 1
ATOM 3375 C CA . LEU A 1 506 ? -37.66100 16.59400 14.73100 1.000 54.19556 504 LEU B CA 1
ATOM 3376 C C . LEU A 1 506 ? -37.74600 18.00000 14.22800 1.000 54.13789 504 LEU B C 1
ATOM 3377 O O . LEU A 1 506 ? -38.84400 18.59700 14.21800 1.000 51.84984 504 LEU B O 1
ATOM 3382 N N . PRO A 1 507 ? -36.64600 18.62600 13.78500 1.000 64.28719 505 PRO B N 1
ATOM 3383 C CA . PRO A 1 507 ? -36.68200 19.90600 13.12500 1.000 62.51810 505 PRO B CA 1
ATOM 3384 C C . PRO A 1 507 ? -36.74000 19.78400 11.59700 1.000 66.11797 505 PRO B C 1
ATOM 3385 O O . PRO A 1 507 ? -36.63700 18.69200 11.03400 1.000 62.85856 505 PRO B O 1
ATOM 3389 N N . TYR A 1 508 ? -36.90400 20.93800 10.94800 1.000 70.48487 506 TYR B N 1
ATOM 3390 C CA . TYR A 1 508 ? -36.94300 20.99600 9.48800 1.000 71.93279 506 TYR B CA 1
ATOM 3391 C C . TYR A 1 508 ? -35.62400 20.55400 8.86300 1.000 77.56598 506 TYR B C 1
ATOM 3392 O O . TYR A 1 508 ? -35.62300 19.98900 7.76400 1.000 77.87334 506 TYR B O 1
ATOM 3401 N N . SER A 1 509 ? -34.49600 20.85300 9.51600 1.000 76.81216 507 SER B N 1
ATOM 3402 C CA . SER A 1 509 ? -33.18100 20.42800 9.04400 1.000 76.43732 507 SER B CA 1
ATOM 3403 C C . SER A 1 509 ? -33.16700 18.96900 8.59100 1.000 81.30780 507 SER B C 1
ATOM 3404 O O . SER A 1 509 ? -32.90500 18.66800 7.42100 1.000 82.41942 507 SER B O 1
ATOM 3407 N N . VAL A 1 510 ? -33.45200 18.04800 9.51700 1.000 78.55959 508 VAL B N 1
ATOM 3408 C CA . VAL A 1 510 ? -33.48700 16.62700 9.18600 1.000 78.01890 508 VAL B CA 1
ATOM 3409 C C . VAL A 1 510 ? -34.62500 16.30600 8.21700 1.000 80.27606 508 VAL B C 1
ATOM 3410 O O . VAL A 1 510 ? -34.60600 15.25800 7.56000 1.000 82.67471 508 VAL B O 1
ATOM 3414 N N . LEU A 1 511 ? -35.60000 17.20400 8.07700 1.000 78.63317 509 LEU B N 1
ATOM 3415 C CA . LEU A 1 511 ? -36.72900 16.98800 7.17800 1.000 84.24880 509 LEU B CA 1
ATOM 3416 C C . LEU A 1 511 ? -36.36300 17.30000 5.73000 1.000 86.96991 509 LEU B C 1
ATOM 3417 O O . LEU A 1 511 ? -37.20100 17.78600 4.96300 1.000 83.79873 509 LEU B O 1
ATOM 3422 N N . ALA A 1 512 ? -35.11700 17.03200 5.35100 1.000 84.41455 510 ALA B N 1
ATOM 3423 C CA . ALA A 1 512 ? -34.66300 17.22500 3.97900 1.000 85.60264 510 ALA B CA 1
ATOM 3424 C C . ALA A 1 512 ? -33.46400 16.33100 3.67900 1.000 86.08255 510 ALA B C 1
ATOM 3425 O O . ALA A 1 512 ? -33.36600 15.74700 2.59900 1.000 93.90750 510 ALA B O 1
ATOM 3427 N N . VAL A 1 525 ? -44.60300 26.51500 4.20100 1.000 74.06182 523 VAL B N 1
ATOM 3428 C CA . VAL A 1 525 ? -44.10800 25.90300 5.42900 1.000 81.45633 523 VAL B CA 1
ATOM 3429 C C . VAL A 1 525 ? -42.86100 26.63500 5.94800 1.000 80.10349 523 VAL B C 1
ATOM 3430 O O . VAL A 1 525 ? -41.85400 26.75600 5.24800 1.000 80.13452 523 VAL B O 1
ATOM 3434 N N . PRO A 1 526 ? -42.95400 27.18400 7.16000 1.000 76.19780 524 PRO B N 1
ATOM 3435 C CA . PRO A 1 526 ? -41.78200 27.83300 7.76100 1.000 73.44604 524 PRO B CA 1
ATOM 3436 C C . PRO A 1 526 ? -40.66900 26.82200 7.99400 1.000 76.28078 524 PRO B C 1
ATOM 3437 O O . PRO A 1 526 ? -40.91800 25.66600 8.34200 1.000 79.33000 524 PRO B O 1
ATOM 3441 N N . LYS A 1 527 ? -39.43000 27.27000 7.80200 1.000 78.53833 525 LYS B N 1
ATOM 3442 C CA . LYS A 1 527 ? -38.28000 26.37500 7.79200 1.000 79.26611 525 LYS B CA 1
ATOM 3443 C C . LYS A 1 527 ? -37.60700 26.23300 9.15300 1.000 77.99085 525 LYS B C 1
ATOM 3444 O O . LYS A 1 527 ? -36.52800 25.63900 9.23400 1.000 81.80603 525 LYS B O 1
ATOM 3450 N N . HIS A 1 528 ? -38.21000 26.76400 10.21800 1.000 72.36529 526 HIS B N 1
ATOM 3451 C CA . HIS A 1 528 ? -37.78500 26.48800 11.58500 1.000 69.45117 526 HIS B CA 1
ATOM 3452 C C . HIS A 1 528 ? -38.81100 25.65200 12.34600 1.000 69.37854 526 HIS B C 1
ATOM 3453 O O . HIS A 1 528 ? -38.80900 25.64200 13.58100 1.000 60.74661 526 HIS B O 1
ATOM 3460 N N . ILE A 1 529 ? -39.69100 24.95300 11.62600 1.000 68.82423 527 ILE B N 1
ATOM 3461 C CA . ILE A 1 529 ? -40.76900 24.20200 12.25700 1.000 63.24429 527 ILE B CA 1
ATOM 3462 C C . ILE A 1 529 ? -40.21200 23.00900 13.02900 1.000 62.53560 527 ILE B C 1
ATOM 3463 O O . ILE A 1 529 ? -39.21700 22.38600 12.63400 1.000 67.65315 527 ILE B O 1
ATOM 3468 N N . VAL A 1 530 ? -40.85700 22.69400 14.15000 1.000 61.16070 528 VAL B N 1
ATOM 3469 C CA . VAL A 1 530 ? -40.49500 21.56100 14.99500 1.000 58.17455 528 VAL B CA 1
ATOM 3470 C C . VAL A 1 530 ? -41.69600 20.63000 15.05500 1.000 58.82059 528 VAL B C 1
ATOM 3471 O O . VAL A 1 530 ? -42.79100 21.04900 15.45300 1.000 53.25223 528 VAL B O 1
ATOM 3475 N N . ARG A 1 531 ? -41.49300 19.37100 14.67800 1.000 53.55875 529 ARG B N 1
ATOM 3476 C CA . ARG A 1 531 ? -42.56700 18.39100 14.62900 1.000 43.23667 529 ARG B CA 1
ATOM 3477 C C . ARG A 1 531 ? -42.47800 17.44700 15.81800 1.000 48.65638 529 ARG B C 1
ATOM 3478 O O . ARG A 1 531 ? -41.38600 17.03800 16.22000 1.000 50.22065 529 ARG B O 1
ATOM 3486 N N . LEU A 1 532 ? -43.63600 17.09700 16.37200 1.000 48.42392 530 LEU B N 1
ATOM 3487 C CA . LEU A 1 532 ? -43.72300 16.26700 17.56500 1.000 42.10334 530 LEU B CA 1
ATOM 3488 C C . LEU A 1 532 ? -44.71800 15.14200 17.32900 1.000 42.10177 530 LEU B C 1
ATOM 3489 O O . LEU A 1 532 ? -45.86500 15.39400 16.94800 1.000 44.56207 530 LEU B O 1
ATOM 3494 N N . SER A 1 533 ? -44.27500 13.90600 17.53900 1.000 39.97691 531 SER B N 1
ATOM 3495 C CA . SER A 1 533 ? -45.14800 12.73800 17.50100 1.000 42.92207 531 SER B CA 1
ATOM 3496 C C . SER A 1 533 ? -45.32900 12.26300 18.93800 1.000 46.09380 531 SER B C 1
ATOM 3497 O O . SER A 1 533 ? -44.38500 11.75300 19.55000 1.000 48.67878 531 SER B O 1
ATOM 3500 N N . VAL A 1 534 ? -46.53600 12.43200 19.47100 1.000 39.88217 532 VAL B N 1
ATOM 3501 C CA . VAL A 1 534 ? -46.79100 12.21100 20.89100 1.000 42.85588 532 VAL B CA 1
ATOM 3502 C C . VAL A 1 534 ? -47.02600 10.72700 21.14400 1.000 46.00483 532 VAL B C 1
ATOM 3503 O O . VAL A 1 534 ? -47.86600 10.09600 20.49100 1.000 43.11292 532 VAL B O 1
ATOM 3507 N N . GLY A 1 535 ? -46.29400 10.17200 22.10300 1.000 40.75633 533 GLY B N 1
ATOM 3508 C CA . GLY A 1 535 ? -46.40700 8.77200 22.47000 1.000 45.36750 533 GLY B CA 1
ATOM 3509 C C . GLY A 1 535 ? -47.40200 8.52600 23.58400 1.000 49.81736 533 GLY B C 1
ATOM 3510 O O . GLY A 1 535 ? -48.38900 9.25100 23.74100 1.000 47.10688 533 GLY B O 1
ATOM 3511 N N . LEU A 1 536 ? -47.13400 7.48700 24.37700 1.000 44.17974 534 LEU B N 1
ATOM 3512 C CA . LEU A 1 536 ? -48.06700 7.01100 25.39200 1.000 43.97297 534 LEU B CA 1
ATOM 3513 C C . LEU A 1 536 ? -47.84200 7.64100 26.76100 1.000 47.08045 534 LEU B C 1
ATOM 3514 O O . LEU A 1 536 ? -48.58500 7.33300 27.69900 1.000 43.59066 534 LEU B O 1
ATOM 3519 N N . GLU A 1 537 ? -46.82600 8.48500 26.90500 1.000 50.07760 535 GLU B N 1
ATOM 3520 C CA . GLU A 1 537 ? -46.58400 9.15600 28.17400 1.000 45.65981 535 GLU B CA 1
ATOM 3521 C C . GLU A 1 537 ? -47.74000 10.09200 28.53200 1.000 45.05558 535 GLU B C 1
ATOM 3522 O O . GLU A 1 537 ? -48.43600 10.62000 27.66200 1.000 48.60810 535 GLU B O 1
ATOM 3528 N N . SER A 1 538 ? -47.94100 10.28200 29.83500 1.000 42.66435 536 SER B N 1
ATOM 3529 C CA . SER A 1 538 ? -48.97100 11.16000 30.38200 1.000 44.70938 536 SER B CA 1
ATOM 3530 C C . SER A 1 538 ? -48.66500 12.62600 30.07300 1.000 42.46168 536 SER B C 1
ATOM 3531 O O . SER A 1 538 ? -47.53700 12.98200 29.72300 1.000 45.34715 536 SER B O 1
ATOM 3534 N N . GLU A 1 539 ? -49.64800 13.46400 30.27200 1.000 43.53532 537 GLU B N 1
ATOM 3535 C CA . GLU A 1 539 ? -49.49300 14.86400 30.05000 1.000 46.85974 537 GLU B CA 1
ATOM 3536 C C . GLU A 1 539 ? -48.54600 15.47500 31.05300 1.000 49.16599 537 GLU B C 1
ATOM 3537 O O . GLU A 1 539 ? -47.83500 16.38000 30.71700 1.000 54.59184 537 GLU B O 1
ATOM 3543 N N . ALA A 1 540 ? -48.53000 14.95700 32.27500 1.000 52.64302 538 ALA B N 1
ATOM 3544 C CA . ALA A 1 540 ? -47.63500 15.43500 33.32300 1.000 50.07241 538 ALA B CA 1
ATOM 3545 C C . ALA A 1 540 ? -46.18400 15.21600 32.92600 1.000 49.47785 538 ALA B C 1
ATOM 3546 O O . ALA A 1 540 ? -45.34900 16.11700 33.05800 1.000 48.86821 538 ALA B O 1
ATOM 3548 N N . TRP A 1 541 ? -45.87300 14.02900 32.40500 1.000 46.64153 539 TRP B N 1
ATOM 3549 C CA . TRP A 1 541 ? -44.53000 13.77200 31.90000 1.000 43.11488 539 TRP B CA 1
ATOM 3550 C C . TRP A 1 541 ? -44.21500 14.67000 30.70700 1.000 47.81936 539 TRP B C 1
ATOM 3551 O O . TRP A 1 541 ? -43.17000 15.33100 30.66900 1.000 53.83190 539 TRP B O 1
ATOM 3562 N N . LEU A 1 542 ? -45.12100 14.71900 29.72500 1.000 44.44087 540 LEU B N 1
ATOM 3563 C CA . LEU A 1 542 ? -44.83400 15.46300 28.50100 1.000 49.30533 540 LEU B CA 1
ATOM 3564 C C . LEU A 1 542 ? -44.88400 16.97000 28.72800 1.000 50.21488 540 LEU B C 1
ATOM 3565 O O . LEU A 1 542 ? -44.01800 17.70200 28.23300 1.000 49.39575 540 LEU B O 1
ATOM 3570 N N . ARG A 1 543 ? -45.89100 17.45700 29.46200 1.000 45.67035 541 ARG B N 1
ATOM 3571 C CA . ARG A 1 543 ? -45.91600 18.87300 29.82300 1.000 47.72439 541 ARG B CA 1
ATOM 3572 C C . ARG A 1 543 ? -44.64400 19.27400 30.55600 1.000 52.86388 541 ARG B C 1
ATOM 3573 O O . ARG A 1 543 ? -44.12500 20.37800 30.35500 1.000 51.88354 541 ARG B O 1
ATOM 3581 N N . ASP A 1 544 ? -44.11800 18.38300 31.39900 1.000 48.90868 542 ASP B N 1
ATOM 3582 C CA . ASP A 1 544 ? -42.91000 18.70100 32.15100 1.000 51.31096 542 ASP B CA 1
ATOM 3583 C C . ASP A 1 544 ? -41.70000 18.78000 31.22900 1.000 52.89155 542 ASP B C 1
ATOM 3584 O O . ASP A 1 544 ? -40.89100 19.71000 31.32900 1.000 54.42840 542 ASP B O 1
ATOM 3589 N N . ARG A 1 545 ? -41.55500 17.80400 30.32900 1.000 49.50782 543 ARG B N 1
ATOM 3590 C CA . ARG A 1 545 ? -40.46500 17.85200 29.36000 1.000 48.60317 543 ARG B CA 1
ATOM 3591 C C . ARG A 1 545 ? -40.54600 19.11300 28.51000 1.000 48.94244 543 ARG B C 1
ATOM 3592 O O . ARG A 1 545 ? -39.51900 19.71800 28.18200 1.000 49.33891 543 ARG B O 1
ATOM 3600 N N . VAL A 1 546 ? -41.76200 19.53300 28.15800 1.000 52.66359 544 VAL B N 1
ATOM 3601 C CA . VAL A 1 546 ? -41.92900 20.71400 27.31800 1.000 54.22384 544 VAL B CA 1
ATOM 3602 C C . VAL A 1 546 ? -41.68700 21.98800 28.11900 1.000 54.77006 544 VAL B C 1
ATOM 3603 O O . VAL A 1 546 ? -41.05300 22.93100 27.63000 1.000 57.49703 544 VAL B O 1
ATOM 3607 N N . THR A 1 547 ? -42.17700 22.03700 29.35900 1.000 52.46735 545 THR B N 1
ATOM 3608 C CA . THR A 1 547 ? -42.00000 23.22800 30.18500 1.000 51.48542 545 THR B CA 1
ATOM 3609 C C . THR A 1 547 ? -40.52500 23.51400 30.44900 1.000 59.70882 545 THR B C 1
ATOM 3610 O O . THR A 1 547 ? -40.06400 24.65000 30.28700 1.000 62.26167 545 THR B O 1
ATOM 3614 N N . GLU A 1 548 ? -39.76700 22.49100 30.85600 1.000 56.64894 546 GLU B N 1
ATOM 3615 C CA . GLU A 1 548 ? -38.34700 22.68500 31.14000 1.000 58.23307 546 GLU B CA 1
ATOM 3616 C C . GLU A 1 548 ? -37.59000 23.16400 29.90500 1.000 61.59112 546 GLU B C 1
ATOM 3617 O O . GLU A 1 548 ? -36.71100 24.02800 30.00400 1.000 64.16081 546 GLU B O 1
ATOM 3623 N N . ALA A 1 549 ? -37.91000 22.61000 28.73500 1.000 57.35416 547 ALA B N 1
ATOM 3624 C CA . ALA A 1 549 ? -37.27000 23.07100 27.50700 1.000 61.71002 547 ALA B CA 1
ATOM 3625 C C . ALA A 1 549 ? -37.63300 24.52100 27.20800 1.000 65.29599 547 ALA B C 1
ATOM 3626 O O . ALA A 1 549 ? -36.78000 25.30300 26.77200 1.000 66.25458 547 ALA B O 1
ATOM 3628 N N . LEU A 1 550 ? -38.89800 24.89500 27.42400 1.000 67.44646 548 LEU B N 1
ATOM 3629 C CA . LEU A 1 550 ? -39.30000 26.28500 27.22900 1.000 64.97445 548 LEU B CA 1
ATOM 3630 C C . LEU A 1 550 ? -38.50000 27.21500 28.13200 1.000 67.13120 548 LEU B C 1
ATOM 3631 O O . LEU A 1 550 ? -38.08500 28.30000 27.70700 1.000 68.53408 548 LEU B O 1
ATOM 3636 N N . ALA A 1 551 ? -38.28600 26.81000 29.38600 1.000 57.23306 549 ALA B N 1
ATOM 3637 C CA . ALA A 1 551 ? -37.47300 27.60800 30.29900 1.000 59.10675 549 ALA B CA 1
ATOM 3638 C C . ALA A 1 551 ? -36.03800 27.71200 29.79900 1.000 64.88161 549 ALA B C 1
ATOM 3639 O O . ALA A 1 551 ? -35.46600 28.80600 29.73400 1.000 68.65652 549 ALA B O 1
ATOM 3641 N N . LYS A 1 552 ? -35.43700 26.57200 29.44500 1.000 64.55068 550 LYS B N 1
ATOM 3642 C CA . LYS A 1 552 ? -34.05600 26.55300 28.97600 1.000 61.33205 550 LYS B CA 1
ATOM 3643 C C . LYS A 1 552 ? -33.87100 27.31500 27.67000 1.000 59.67574 550 LYS B C 1
ATOM 3644 O O . LYS A 1 552 ? -32.75000 27.73100 27.36200 1.000 65.38985 550 LYS B O 1
ATOM 3650 N N . ALA A 1 553 ? -34.93900 27.50500 26.89600 1.000 67.42246 551 ALA B N 1
ATOM 3651 C CA . ALA A 1 553 ? -34.84400 28.19000 25.61400 1.000 68.61220 551 ALA B CA 1
ATOM 3652 C C . ALA A 1 553 ? -34.77400 29.70700 25.74800 1.000 70.16102 551 ALA B C 1
ATOM 3653 O O . ALA A 1 553 ? -34.45500 30.38300 24.76300 1.000 68.68193 551 ALA B O 1
ATOM 3655 N N . THR A 1 554 ? -35.06100 30.25600 26.92500 1.000 71.41503 552 THR B N 1
ATOM 3656 C CA . THR A 1 554 ? -34.97400 31.70500 27.06200 1.000 75.87467 552 THR B CA 1
ATOM 3657 C C . THR A 1 554 ? -33.57600 32.11300 27.52000 1.000 82.31419 552 THR B C 1
ATOM 3658 O O . THR A 1 554 ? -32.99700 31.46700 28.39900 1.000 81.59169 552 THR B O 1
ATOM 3662 N N . PRO A 1 555 ? -33.01300 33.18200 26.93600 1.000 84.07460 553 PRO B N 1
ATOM 3663 C CA . PRO A 1 555 ? -31.68000 33.68000 27.29800 1.000 84.61958 553 PRO B CA 1
ATOM 3664 C C . PRO A 1 555 ? -31.63000 34.26300 28.70800 1.000 83.27626 553 PRO B C 1
ATOM 3665 O O . PRO A 1 555 ? -32.56700 34.95900 29.10400 1.000 85.10873 553 PRO B O 1
ATOM 3669 N N . GLY B 1 66 ? -31.92300 8.14300 12.32600 1.000 69.72919 64 GLY A N 1
ATOM 3670 C CA . GLY B 1 66 ? -32.36200 6.82000 12.73100 1.000 72.19524 64 GLY A CA 1
ATOM 3671 C C . GLY B 1 66 ? -33.80600 6.51100 12.38700 1.000 75.16505 64 GLY A C 1
ATOM 3672 O O . GLY B 1 66 ? -34.71600 6.74600 13.18700 1.000 84.62429 64 GLY A O 1
ATOM 3673 N N . PHE B 1 67 ? -34.03700 5.95600 11.20600 1.000 66.82255 65 PHE A N 1
ATOM 3674 C CA . PHE B 1 67 ? -35.38100 5.60500 10.75200 1.000 69.97374 65 PHE A CA 1
ATOM 3675 C C . PHE B 1 67 ? -35.89600 4.30300 11.32000 1.000 66.66853 65 PHE A C 1
ATOM 3676 O O . PHE B 1 67 ? -35.23400 3.31000 11.30300 1.000 72.52188 65 PHE A O 1
ATOM 3684 N N . CYS B 1 68 ? -37.13800 4.30700 11.71400 1.000 61.77375 66 CYS A N 1
ATOM 3685 C CA . CYS B 1 68 ? -37.77200 3.20000 12.41900 1.000 61.99209 66 CYS A CA 1
ATOM 3686 C C . CYS B 1 68 ? -38.07000 2.05400 11.45100 1.000 61.96263 66 CYS A C 1
ATOM 3687 O O . CYS B 1 68 ? -38.45200 2.30000 10.30400 1.000 65.02948 66 CYS A O 1
ATOM 3690 N N . PRO B 1 69 ? -37.92700 0.78000 11.88000 1.000 64.02835 67 PRO A N 1
ATOM 3691 C CA . PRO B 1 69 ? -37.59100 0.23700 13.21700 1.000 55.94204 67 PRO A CA 1
ATOM 3692 C C . PRO B 1 69 ? -36.17000 0.51500 13.70000 1.000 60.18748 67 PRO A C 1
ATOM 3693 O O . PRO B 1 69 ? -35.24500 0.66200 12.90700 1.000 64.44680 67 PRO A O 1
ATOM 3697 N N . ILE B 1 70 ? -35.98400 0.57900 15.01700 1.000 63.02662 68 ILE A N 1
ATOM 3698 C CA . ILE B 1 70 ? -34.69400 0.85000 15.64200 1.000 52.22808 68 ILE A CA 1
ATOM 3699 C C . ILE B 1 70 ? -34.22800 -0.39700 16.38100 1.000 59.66692 68 ILE A C 1
ATOM 3700 O O . ILE B 1 70 ? -35.00700 -1.01900 17.11500 1.000 61.65681 68 ILE A O 1
ATOM 3705 N N . VAL B 1 71 ? -32.96600 -0.77400 16.17100 1.000 56.26147 69 VAL A N 1
ATOM 3706 C CA . VAL B 1 71 ? -32.30500 -1.79800 16.97200 1.000 60.44584 69 VAL A CA 1
ATOM 3707 C C . VAL B 1 71 ? -31.35400 -1.10000 17.93600 1.000 61.40347 69 VAL A C 1
ATOM 3708 O O . VAL B 1 71 ? -30.86800 0.00700 17.67300 1.000 58.20207 69 VAL A O 1
ATOM 3712 N N . GLY B 1 72 ? -31.09000 -1.74300 19.07300 1.000 65.35869 70 GLY A N 1
ATOM 3713 C CA . GLY B 1 72 ? -30.39200 -1.03400 20.12900 1.000 64.64655 70 GLY A CA 1
ATOM 3714 C C . GLY B 1 72 ? -31.29400 0.01600 20.75700 1.000 62.41666 70 GLY A C 1
ATOM 3715 O O . GLY B 1 72 ? -32.52300 -0.10900 20.77600 1.000 65.55606 70 GLY A O 1
ATOM 3716 N N . GLY B 1 73 ? -30.67400 1.06500 21.29400 1.000 51.35128 71 GLY A N 1
ATOM 3717 C CA . GLY B 1 73 ? -31.41600 2.18800 21.82000 1.000 52.18957 71 GLY A CA 1
ATOM 3718 C C . GLY B 1 73 ? -31.80500 2.09100 23.28000 1.000 54.39149 71 GLY A C 1
ATOM 3719 O O . GLY B 1 73 ? -32.36900 3.05700 23.81500 1.000 50.46372 71 GLY A O 1
ATOM 3720 N N . LEU B 1 74 ? -31.54500 0.95800 23.93900 1.000 46.67217 72 LEU A N 1
ATOM 3721 C CA . LEU B 1 74 ? -31.88900 0.83700 25.35200 1.000 44.79117 72 LEU A CA 1
ATOM 3722 C C . LEU B 1 74 ? -31.17800 1.89100 26.18900 1.000 48.23573 72 LEU A C 1
ATOM 3723 O O . LEU B 1 74 ? -31.79000 2.51300 27.06500 1.000 49.80223 72 LEU A O 1
ATOM 3728 N N . THR B 1 75 ? -29.88800 2.11600 25.92700 1.000 47.04284 73 THR A N 1
ATOM 3729 C CA . THR B 1 75 ? -29.14800 3.11100 26.69500 1.000 47.22672 73 THR A CA 1
ATOM 3730 C C . THR B 1 75 ? -29.68400 4.51500 26.44500 1.000 54.75291 73 THR A C 1
ATOM 3731 O O . THR B 1 75 ? -29.88200 5.28600 27.39100 1.000 53.34447 73 THR A O 1
ATOM 3735 N N . GLU B 1 76 ? -29.94600 4.85800 25.18100 1.000 47.52150 74 GLU A N 1
ATOM 3736 C CA . GLU B 1 76 ? -30.47700 6.18100 24.87300 1.000 48.70019 74 GLU A CA 1
ATOM 3737 C C . GLU B 1 76 ? -31.86500 6.37400 25.47300 1.000 49.57326 74 GLU A C 1
ATOM 3738 O O . GLU B 1 76 ? -32.19600 7.46500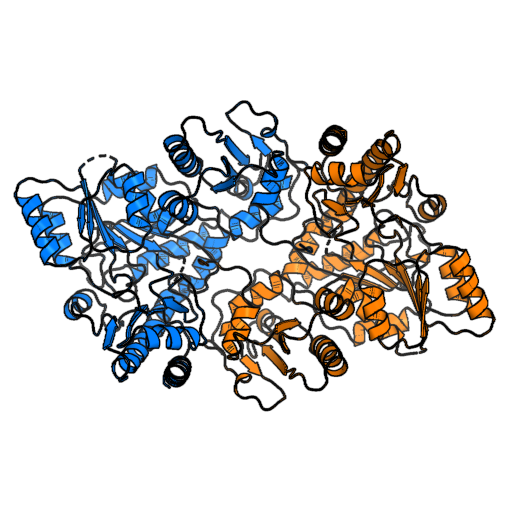 25.95000 1.000 49.72444 74 GLU A O 1
ATOM 3744 N N . ALA B 1 77 ? -32.68700 5.32200 25.46900 1.000 49.59484 75 ALA A N 1
ATOM 3745 C CA . ALA B 1 77 ? -34.03200 5.43700 26.02400 1.000 47.65199 75 ALA A CA 1
ATOM 3746 C C . ALA B 1 77 ? -34.00100 5.52200 27.54600 1.000 50.35024 75 ALA A C 1
ATOM 3747 O O . ALA B 1 77 ? -34.81400 6.23200 28.14900 1.000 48.34558 75 ALA A O 1
ATOM 3749 N N . ALA B 1 78 ? -33.07800 4.79900 28.18500 1.000 49.30369 76 ALA A N 1
ATOM 3750 C CA . ALA B 1 78 ? -32.95600 4.88100 29.63700 1.000 51.62011 76 ALA A CA 1
ATOM 3751 C C . ALA B 1 78 ? -32.41700 6.24100 30.06700 1.000 49.43806 76 ALA A C 1
ATOM 3752 O O . ALA B 1 78 ? -32.82800 6.77800 31.10200 1.000 45.91725 76 ALA A O 1
ATOM 3754 N N . LEU B 1 79 ? -31.48400 6.80200 29.29300 1.000 45.78695 77 LEU A N 1
ATOM 3755 C CA . LEU B 1 79 ? -30.98200 8.14000 29.59000 1.000 50.30989 77 LEU A CA 1
ATOM 3756 C C . LEU B 1 79 ? -32.09800 9.17400 29.52400 1.000 57.47389 77 LEU A C 1
ATOM 3757 O O . LEU B 1 79 ? -32.16900 10.07700 30.36600 1.000 61.23419 77 LEU A O 1
ATOM 3762 N N . ILE B 1 80 ? -32.97900 9.05900 28.52600 1.000 48.18239 78 ILE A N 1
ATOM 3763 C CA . ILE B 1 80 ? -34.08300 10.00300 28.38500 1.000 44.37472 78 ILE A CA 1
ATOM 3764 C C . ILE B 1 80 ? -35.04400 9.88900 29.56300 1.000 50.41351 78 ILE A C 1
ATOM 3765 O O . ILE B 1 80 ? -35.55900 10.89800 30.06100 1.000 53.75234 78 ILE A O 1
ATOM 3770 N N . ARG B 1 81 ? -35.29900 8.66300 30.02900 1.000 46.10948 79 ARG A N 1
ATOM 3771 C CA . ARG B 1 81 ? -36.19700 8.46700 31.16400 1.000 47.86948 79 ARG A CA 1
ATOM 3772 C C . ARG B 1 81 ? -35.72100 9.22900 32.39600 1.000 52.75026 79 ARG A C 1
ATOM 3773 O O . ARG B 1 81 ? -36.53700 9.76700 33.15300 1.000 57.94933 79 ARG A O 1
ATOM 3781 N N . VAL B 1 82 ? -34.40700 9.28900 32.61400 1.000 53.22524 80 VAL A N 1
ATOM 3782 C CA . VAL B 1 82 ? -33.84600 9.92000 33.80300 1.000 54.69700 80 VAL A CA 1
ATOM 3783 C C . VAL B 1 82 ? -33.35800 11.33800 33.52200 1.000 55.18130 80 VAL A C 1
ATOM 3784 O O . VAL B 1 82 ? -32.62000 11.90600 34.33200 1.000 55.00036 80 VAL A O 1
ATOM 3788 N N . LYS B 1 83 ? -33.75100 11.91900 32.38500 1.000 54.15640 81 LYS A N 1
ATOM 3789 C CA . LYS B 1 83 ? -33.42300 13.30100 32.02800 1.000 50.67765 81 LYS A CA 1
ATOM 3790 C C . LYS B 1 83 ? -31.91800 13.54800 32.00100 1.000 61.80482 81 LYS A C 1
ATOM 3791 O O . LYS B 1 83 ? -31.45300 14.63600 32.35100 1.000 61.64047 81 LYS A O 1
ATOM 3797 N N . ARG B 1 84 ? -31.14200 12.55000 31.58500 1.000 62.59348 82 ARG A N 1
ATOM 3798 C CA . ARG B 1 84 ? -29.69800 12.70200 31.39200 1.000 64.95770 82 ARG A CA 1
ATOM 3799 C C . ARG B 1 84 ? -29.29400 12.27100 29.98900 1.000 70.11409 82 ARG A C 1
ATOM 3800 O O . ARG B 1 84 ? -28.44400 11.39000 29.81800 1.000 73.34854 82 ARG A O 1
ATOM 3808 N N . PRO B 1 85 ? -29.86800 12.87800 28.94700 1.000 76.88413 83 PRO A N 1
ATOM 3809 C CA . PRO B 1 85 ? -29.49500 12.49800 27.58300 1.000 74.39694 83 PRO A CA 1
ATOM 3810 C C . PRO B 1 85 ? -28.20000 13.13900 27.11900 1.000 78.80790 83 PRO A C 1
ATOM 3811 O O . PRO B 1 85 ? -27.79800 12.92700 25.96900 1.000 76.97060 83 PRO A O 1
ATOM 3815 N N . THR B 1 86 ? -27.54400 13.90600 27.99000 1.000 80.90300 84 THR A N 1
ATOM 3816 C CA . THR B 1 86 ? -26.33300 14.63900 27.65900 1.000 80.08116 84 THR A CA 1
ATOM 3817 C C . THR B 1 86 ? -25.49300 14.81600 28.91600 1.000 79.58850 84 THR A C 1
ATOM 3818 O O . THR B 1 86 ? -26.03200 14.98500 30.01300 1.000 81.06337 84 THR A O 1
ATOM 3822 N N . GLY B 1 87 ? -24.17200 14.76900 28.74800 1.000 80.21663 85 GLY A N 1
ATOM 3823 C CA . GLY B 1 87 ? -23.24500 15.11000 29.80700 1.000 84.22933 85 GLY A CA 1
ATOM 3824 C C . GLY B 1 87 ? -22.75900 13.96800 30.67400 1.000 82.13245 85 GLY A C 1
ATOM 3825 O O . GLY B 1 87 ? -21.91100 14.19900 31.54600 1.000 77.49542 85 GLY A O 1
ATOM 3826 N N . VAL B 1 88 ? -23.26000 12.75000 30.47700 1.000 78.93270 86 VAL A N 1
ATOM 3827 C CA . VAL B 1 88 ? -22.85600 11.60700 31.28600 1.000 69.60224 86 VAL A CA 1
ATOM 3828 C C . VAL B 1 88 ? -22.63100 10.39900 30.38800 1.000 70.95500 86 VAL A C 1
ATOM 3829 O O . VAL B 1 88 ? -23.29500 10.22900 29.36100 1.000 72.22206 86 VAL A O 1
ATOM 3833 N N . LYS B 1 89 ? -21.78100 9.50800 30.85700 1.000 63.26783 87 LYS A N 1
ATOM 3834 C CA . LYS B 1 89 ? -21.56600 8.25800 30.18300 1.000 57.06753 87 LYS A CA 1
ATOM 3835 C C . LYS B 1 89 ? -22.46800 7.24300 30.84600 1.000 58.11815 87 LYS A C 1
ATOM 3836 O O . LYS B 1 89 ? -22.86900 7.39500 31.96900 1.000 61.92961 87 LYS A O 1
ATOM 3842 N N . ALA B 1 90 ? -22.77000 6.17600 30.16100 1.000 51.99014 88 ALA A N 1
ATOM 3843 C CA . ALA B 1 90 ? -23.70800 5.20100 30.69100 1.000 49.40776 88 ALA A CA 1
ATOM 3844 C C . ALA B 1 90 ? -23.22900 3.78800 30.39500 1.000 48.37243 88 ALA A C 1
ATOM 3845 O O . ALA B 1 90 ? -22.58800 3.52900 29.37400 1.000 51.82478 88 ALA A O 1
ATOM 3847 N N . ARG B 1 91 ? -23.54900 2.88200 31.31600 1.000 49.00802 89 ARG A N 1
ATOM 3848 C CA . ARG B 1 91 ? -23.36600 1.45000 31.13600 1.000 43.83565 89 ARG A CA 1
ATOM 3849 C C . ARG B 1 91 ? -24.56600 0.74400 31.74400 1.000 45.20716 89 ARG A C 1
ATOM 3850 O O . ARG B 1 91 ? -25.17000 1.23300 32.70200 1.000 50.39778 89 ARG A O 1
ATOM 3858 N N . ILE B 1 92 ? -24.91200 -0.41000 31.18300 1.000 42.84092 90 ILE A N 1
ATOM 3859 C CA . ILE B 1 92 ? -26.07000 -1.16900 31.63300 1.000 43.58867 90 ILE A CA 1
ATOM 3860 C C . ILE B 1 92 ? -25.62100 -2.58200 31.96600 1.000 50.07727 90 ILE A C 1
ATOM 3861 O O . ILE B 1 92 ? -25.16300 -3.31700 31.08400 1.000 56.22867 90 ILE A O 1
ATOM 3866 N N . PHE B 1 93 ? -25.74800 -2.95600 33.23300 1.000 49.90700 91 PHE A N 1
ATOM 3867 C CA . PHE B 1 93 ? -25.50200 -4.31100 33.69700 1.000 46.39440 91 PHE A CA 1
ATOM 3868 C C . PHE B 1 93 ? -26.80700 -4.90600 34.20800 1.000 47.53338 91 PHE A C 1
ATOM 3869 O O . PHE B 1 93 ? -27.79700 -4.20200 34.42400 1.000 50.18202 91 PHE A O 1
ATOM 3877 N N . ILE B 1 94 ? -26.80500 -6.22700 34.39600 1.000 54.84685 92 ILE A N 1
ATOM 3878 C CA . ILE B 1 94 ? -27.96900 -6.92500 34.92600 1.000 52.54516 92 ILE A CA 1
ATOM 3879 C C . ILE B 1 94 ? -27.83400 -7.24100 36.40500 1.000 52.73039 92 ILE A C 1
ATOM 3880 O O . ILE B 1 94 ? -28.75300 -7.82800 36.99100 1.000 55.56057 92 ILE A O 1
ATOM 3885 N N . SER B 1 95 ? -26.71700 -6.87400 37.02800 1.000 52.77801 93 SER A N 1
ATOM 3886 C CA . SER B 1 95 ? -26.48100 -7.13900 38.43900 1.000 61.03178 93 SER A CA 1
ATOM 3887 C C . SER B 1 95 ? -26.03000 -5.86100 39.12700 1.000 60.37101 93 SER A C 1
ATOM 3888 O O . SER B 1 95 ? -25.25100 -5.08600 38.56300 1.000 60.52146 93 SER A O 1
ATOM 3891 N N . ARG B 1 96 ? -26.52300 -5.64700 40.34900 1.000 59.50019 94 ARG A N 1
ATOM 3892 C CA . ARG B 1 96 ? -26.07300 -4.50900 41.14000 1.000 60.94890 94 ARG A CA 1
ATOM 3893 C C . ARG B 1 96 ? -24.61000 -4.63200 41.53700 1.000 60.64768 94 ARG A C 1
ATOM 3894 O O . ARG B 1 96 ? -23.96600 -3.61400 41.80800 1.000 63.19240 94 ARG A O 1
ATOM 3902 N N . GLU B 1 97 ? -24.07500 -5.85400 41.57300 1.000 56.57093 95 GLU A N 1
ATOM 3903 C CA . GLU B 1 97 ? -22.68400 -6.04900 41.96500 1.000 59.29567 95 GLU A CA 1
ATOM 3904 C C . GLU B 1 97 ? -21.73300 -5.54300 40.88700 1.000 57.70987 95 GLU A C 1
ATOM 3905 O O . GLU B 1 97 ? -20.76200 -4.83800 41.18300 1.000 63.74821 95 GLU A O 1
ATOM 3911 N N . ALA B 1 98 ? -21.99900 -5.89200 39.62600 1.000 59.90454 96 ALA A N 1
ATOM 3912 C CA . ALA B 1 98 ? -21.16800 -5.40000 38.53100 1.000 61.91502 96 ALA A CA 1
ATOM 3913 C C . ALA B 1 98 ? -21.24600 -3.88400 38.41100 1.000 59.06360 96 ALA A C 1
ATOM 3914 O O . ALA B 1 98 ? -20.23100 -3.21900 38.16900 1.000 57.28102 96 ALA A O 1
ATOM 3916 N N . ALA B 1 99 ? -22.44700 -3.32200 38.56300 1.000 59.73280 97 ALA A N 1
ATOM 3917 C CA . ALA B 1 99 ? -22.60400 -1.87100 38.56500 1.000 60.61123 97 ALA A CA 1
ATOM 3918 C C . ALA B 1 99 ? -21.71400 -1.21600 39.61300 1.000 58.47757 97 ALA A C 1
ATOM 3919 O O . ALA B 1 99 ? -21.10400 -0.17100 39.36200 1.000 57.06893 97 ALA A O 1
ATOM 3921 N N . SER B 1 100 ? -21.62700 -1.82400 40.79600 1.000 60.27109 98 SER A N 1
ATOM 3922 C CA . SER B 1 100 ? -20.81700 -1.25800 41.86800 1.000 58.31404 98 SER A CA 1
ATOM 3923 C C . SER B 1 100 ? -19.33200 -1.31200 41.53300 1.000 59.70597 98 SER A C 1
ATOM 3924 O O . SER B 1 100 ? -18.58100 -0.38800 41.86800 1.000 59.71295 98 SER A O 1
ATOM 3927 N N . ARG B 1 101 ? -18.88700 -2.38400 40.87400 1.000 57.03830 99 ARG A N 1
ATOM 3928 C CA . ARG B 1 101 ? -17.47300 -2.50700 40.53900 1.000 57.50231 99 ARG A CA 1
ATOM 3929 C C . ARG B 1 101 ? -17.03700 -1.44700 39.53600 1.000 57.45015 99 ARG A C 1
ATOM 3930 O O . ARG B 1 101 ? -15.86100 -1.06900 39.51000 1.000 58.97542 99 ARG A O 1
ATOM 3938 N N . LEU B 1 102 ? -17.96100 -0.95300 38.71100 1.000 56.66727 100 LEU A N 1
ATOM 3939 C CA . LEU B 1 102 ? -17.64200 0.17900 37.84900 1.000 57.17223 100 LEU A CA 1
ATOM 3940 C C . LEU B 1 102 ? -17.66300 1.48700 38.63100 1.000 56.92536 100 LEU A C 1
ATOM 3941 O O . LEU B 1 102 ? -16.79900 2.34700 38.42800 1.000 57.42872 100 LEU A O 1
ATOM 3946 N N . GLU B 1 103 ? -18.63800 1.64700 39.53000 1.000 58.64290 101 GLU A N 1
ATOM 3947 C CA . GLU B 1 103 ? -18.69600 2.84200 40.36600 1.000 58.06169 101 GLU A CA 1
ATOM 3948 C C . GLU B 1 103 ? -17.43500 2.98600 41.20800 1.000 63.73842 101 GLU A C 1
ATOM 3949 O O . GLU B 1 103 ? -16.93100 4.09900 41.40200 1.000 66.07528 101 GLU A O 1
ATOM 3955 N N . HIS B 1 104 ? -16.90400 1.86900 41.70700 1.000 63.48256 102 HIS A N 1
ATOM 3956 C CA . HIS B 1 104 ? -15.71700 1.92800 42.55100 1.000 65.28704 102 HIS A CA 1
ATOM 3957 C C . HIS B 1 104 ? -14.48400 2.32000 41.74400 1.000 63.41138 102 HIS A C 1
ATOM 3958 O O . HIS B 1 104 ? -13.62800 3.06600 42.23200 1.000 69.00233 102 HIS A O 1
ATOM 3965 N N . THR B 1 105 ? -14.37800 1.82800 40.50700 1.000 63.53142 103 THR A N 1
ATOM 3966 C CA . THR B 1 105 ? -13.22700 2.15700 39.67100 1.000 62.74952 103 THR A CA 1
ATOM 3967 C C . THR B 1 105 ? -13.23100 3.62700 39.26700 1.000 68.88635 103 THR A C 1
ATOM 3968 O O . THR B 1 105 ? -12.17000 4.25800 39.18900 1.000 74.86948 103 THR A O 1
ATOM 3972 N N . VAL B 1 106 ? -14.41300 4.19400 39.01900 1.000 66.55167 104 VAL A N 1
ATOM 3973 C CA . VAL B 1 106 ? -14.49600 5.62000 38.72000 1.000 70.93955 104 VAL A CA 1
ATOM 3974 C C . VAL B 1 106 ? -14.16100 6.44400 39.95700 1.000 71.81462 104 VAL A C 1
ATOM 3975 O O . VAL B 1 106 ? -13.49000 7.48000 39.86900 1.000 68.76899 104 VAL A O 1
ATOM 3979 N N . LYS B 1 107 ? -14.61700 5.99400 41.12800 1.000 68.30773 105 LYS A N 1
ATOM 3980 C CA . LYS B 1 107 ? -14.39800 6.71500 42.37300 1.000 70.17441 105 LYS A CA 1
ATOM 3981 C C . LYS B 1 107 ? -12.95000 6.62400 42.84600 1.000 75.98542 105 LYS A C 1
ATOM 3982 O O . LYS B 1 107 ? -12.57500 7.35400 43.76900 1.000 75.38300 105 LYS A O 1
ATOM 3988 N N . VAL B 1 108 ? -12.18300 5.68000 42.34500 1.000 74.59997 106 VAL A N 1
ATOM 3989 C CA . VAL B 1 108 ? -10.80600 5.57300 42.76900 1.000 73.26122 106 VAL A CA 1
ATOM 3990 C C . VAL B 1 108 ? -9.93700 6.50700 41.94800 1.000 76.12386 106 VAL A C 1
ATOM 3991 O O . VAL B 1 108 ? -8.85600 6.89000 42.33400 1.000 73.94992 106 VAL A O 1
ATOM 3995 N N . LYS B 1 109 ? -10.43000 6.87700 40.79400 1.000 76.09799 107 LYS A N 1
ATOM 3996 C CA . LYS B 1 109 ? -9.70800 7.77400 39.96100 1.000 77.00209 107 LYS A CA 1
ATOM 3997 C C . LYS B 1 109 ? -10.12700 9.16800 40.38100 1.000 77.89741 107 LYS A C 1
ATOM 3998 O O . LYS B 1 109 ? -9.33500 10.07200 40.34300 1.000 82.72694 107 LYS A O 1
ATOM 4004 N N . ASP B 1 110 ? -11.35700 9.34300 40.83100 1.000 72.10264 108 ASP A N 1
ATOM 4005 C CA . ASP B 1 110 ? -11.80100 10.65000 41.27700 1.000 75.66835 108 ASP A CA 1
ATOM 4006 C C . ASP B 1 110 ? -12.85000 10.42800 42.34200 1.000 77.54023 108 ASP A C 1
ATOM 4007 O O . ASP B 1 110 ? -13.94900 10.05700 42.02100 1.000 73.23667 108 ASP A O 1
ATOM 4012 N N . PRO B 1 111 ? -12.50500 10.63800 43.62100 1.000 77.65704 109 PRO A N 1
ATOM 4013 C CA . PRO B 1 111 ? -13.41400 10.40100 44.74400 1.000 74.00865 109 PRO A CA 1
ATOM 4014 C C . PRO B 1 111 ? -14.60900 11.33200 44.73000 1.000 75.29030 109 PRO A C 1
ATOM 4015 O O . PRO B 1 111 ? -15.62700 11.01900 45.35600 1.000 76.28051 109 PRO A O 1
ATOM 4019 N N . ALA B 1 112 ? -14.51900 12.46200 44.03000 1.000 74.25783 110 ALA A N 1
ATOM 4020 C CA . ALA B 1 112 ? -15.59400 13.44300 43.93900 1.000 75.25417 110 ALA A CA 1
ATOM 4021 C C . ALA B 1 112 ? -16.50700 13.25900 42.72400 1.000 79.80074 110 ALA A C 1
ATOM 4022 O O . ALA B 1 112 ? -17.41800 14.07200 42.53800 1.000 83.96535 110 ALA A O 1
ATOM 4024 N N . ALA B 1 113 ? -16.31800 12.21100 41.91800 1.000 75.08703 111 ALA A N 1
ATOM 4025 C CA . ALA B 1 113 ? -17.09300 12.02800 40.68900 1.000 69.79631 111 ALA A CA 1
ATOM 4026 C C . ALA B 1 113 ? -18.54900 11.67800 40.99800 1.000 71.33784 111 ALA A C 1
ATOM 4027 O O . ALA B 1 113 ? -18.81600 10.87400 41.89700 1.000 69.83536 111 ALA A O 1
ATOM 4029 N N . LYS B 1 114 ? -19.50300 12.30300 40.28100 1.000 71.81431 112 LYS A N 1
ATOM 4030 C CA . LYS B 1 114 ? -20.90200 11.93700 40.47800 1.000 72.85785 112 LYS A CA 1
ATOM 4031 C C . LYS B 1 114 ? -21.07900 10.61100 39.75500 1.000 68.18169 112 LYS A C 1
ATOM 4032 O O . LYS B 1 114 ? -20.81600 10.52600 38.55100 1.000 66.97570 112 LYS A O 1
ATOM 4038 N N . VAL B 1 115 ? -21.47300 9.56800 40.47600 1.000 67.89601 113 VAL A N 1
ATOM 4039 C CA . VAL B 1 115 ? -21.74300 8.26300 39.88800 1.000 67.19552 113 VAL A CA 1
ATOM 4040 C C . VAL B 1 115 ? -23.04100 7.79500 40.51000 1.000 69.92940 113 VAL A C 1
ATOM 4041 O O . VAL B 1 115 ? -23.12200 7.64400 41.73300 1.000 69.55144 113 VAL A O 1
ATOM 4045 N N . SER B 1 116 ? -24.06100 7.61700 39.68600 1.000 66.62173 114 SER A N 1
ATOM 4046 C CA . SER B 1 116 ? -25.36000 7.17300 40.15100 1.000 64.44212 114 SER A CA 1
ATOM 4047 C C . SER B 1 116 ? -25.62000 5.78000 39.61000 1.000 63.02205 114 SER A C 1
ATOM 4048 O O . SER B 1 116 ? -25.12200 5.40200 38.54400 1.000 59.13096 114 SER A O 1
ATOM 4051 N N . VAL B 1 117 ? -26.40600 5.02200 40.36300 1.000 56.56454 115 VAL A N 1
ATOM 4052 C CA . VAL B 1 117 ? -26.76600 3.65700 40.02000 1.000 51.70817 115 VAL A CA 1
ATOM 4053 C C . VAL B 1 117 ? -28.28300 3.59100 40.08200 1.000 53.70679 115 VAL A C 1
ATOM 4054 O O . VAL B 1 117 ? -28.86600 3.65500 41.17100 1.000 53.81257 115 VAL A O 1
ATOM 4058 N N . VAL B 1 118 ? -28.92200 3.45800 38.92400 1.000 54.19713 116 VAL A N 1
ATOM 4059 C CA . VAL B 1 118 ? -30.37400 3.50800 38.81000 1.000 51.48676 116 VAL A CA 1
ATOM 4060 C C . VAL B 1 118 ? -30.86500 2.12000 38.43300 1.000 52.32213 116 VAL A C 1
ATOM 4061 O O . VAL B 1 118 ? -30.44300 1.55700 37.41500 1.000 53.81432 116 VAL A O 1
ATOM 4065 N N . GLN B 1 119 ? -31.76100 1.57500 39.24800 1.000 50.32869 117 GLN A N 1
ATOM 4066 C CA . GLN B 1 119 ? -32.30700 0.24600 39.01800 1.000 51.23130 117 GLN A CA 1
ATOM 4067 C C . GLN B 1 119 ? -33.62400 0.36800 38.26600 1.000 53.86939 117 GLN A C 1
ATOM 4068 O O . GLN B 1 119 ? -34.56400 1.01200 38.74500 1.000 54.73701 117 GLN A O 1
ATOM 4074 N N . PHE B 1 120 ? -33.68800 -0.24400 37.09000 1.000 54.51369 118 PHE A N 1
ATOM 4075 C CA . PHE B 1 120 ? -34.92400 -0.35600 36.33400 1.000 46.97517 118 PHE A CA 1
ATOM 4076 C C . PHE B 1 120 ? -35.50900 -1.74200 36.55700 1.000 52.69805 118 PHE A C 1
ATOM 4077 O O . PHE B 1 120 ? -34.77800 -2.73700 36.58900 1.000 57.34367 118 PHE A O 1
ATOM 4085 N N . GLU B 1 121 ? -36.82800 -1.80600 36.70200 1.000 52.54277 119 GLU A N 1
ATOM 4086 C CA . GLU B 1 121 ? -37.48000 -3.07600 36.97900 1.000 57.01418 119 GLU A CA 1
ATOM 4087 C C . GLU B 1 121 ? -38.95100 -2.97900 36.61000 1.000 53.71882 119 GLU A C 1
ATOM 4088 O O . GLU B 1 121 ? -39.57500 -1.92300 36.75100 1.000 55.54060 119 GLU A O 1
ATOM 4094 N N . LEU B 1 122 ? -39.52400 -4.09400 36.21200 1.000 51.40830 120 LEU A N 1
ATOM 4095 C CA . LEU B 1 122 ? -40.92400 -4.18200 35.87700 1.000 56.93896 120 LEU A CA 1
ATOM 4096 C C . LEU B 1 122 ? -41.63400 -4.42300 37.17700 1.000 59.60049 120 LEU A C 1
ATOM 4097 O O . LEU B 1 122 ? -41.59800 -5.49800 37.70200 1.000 62.15866 120 LEU A O 1
ATOM 4102 N N . ARG B 1 123 ? -42.29500 -3.38800 37.68200 1.000 61.35625 121 ARG A N 1
ATOM 4103 C CA . ARG B 1 123 ? -42.95600 -3.41200 38.99200 1.000 69.67677 121 ARG A CA 1
ATOM 4104 C C . ARG B 1 123 ? -44.15400 -4.32200 39.31900 1.000 73.53124 121 ARG A C 1
ATOM 4105 O O . ARG B 1 123 ? -44.14800 -4.97600 40.36300 1.000 84.10886 121 ARG A O 1
ATOM 4107 N N . GLN B 1 124 ? -45.17200 -4.37900 38.46500 1.000 67.80892 122 GLN A N 1
ATOM 4108 C CA . GLN B 1 124 ? -46.34800 -5.13800 38.81900 1.000 71.28203 122 GLN A CA 1
ATOM 4109 C C . GLN B 1 124 ? -46.79500 -6.15900 37.81800 1.000 77.35256 122 GLN A C 1
ATOM 4110 O O . GLN B 1 124 ? -47.50100 -5.80500 36.89600 1.000 81.22230 122 GLN A O 1
ATOM 4112 N N . SER B 1 125 ? -46.45800 -7.43100 38.02600 1.000 73.60334 123 SER A N 1
ATOM 4113 C CA . SER B 1 125 ? -46.86400 -8.46200 37.07800 1.000 77.85402 123 SER A CA 1
ATOM 4114 C C . SER B 1 125 ? -47.02900 -9.88800 37.61900 1.000 81.38693 123 SER A C 1
ATOM 4115 O O . SER B 1 125 ? -46.20400 -10.35700 38.37200 1.000 83.11106 123 SER A O 1
ATOM 4118 N N . ASN B 1 126 ? -48.10600 -10.56600 37.22500 1.000 85.39962 124 ASN A N 1
ATOM 4119 C CA . ASN B 1 126 ? -48.37000 -11.94600 37.61000 1.000 90.35517 124 ASN A CA 1
ATOM 4120 C C . ASN B 1 126 ? -47.48200 -12.93000 36.86200 1.000 89.75324 124 ASN A C 1
ATOM 4121 O O . ASN B 1 126 ? -47.54400 -14.13300 37.14000 1.000 92.72501 124 ASN A O 1
ATOM 4126 N N . SER B 1 127 ? -46.66100 -12.44700 35.92700 1.000 87.10736 125 SER A N 1
ATOM 4127 C CA . SER B 1 127 ? -45.74700 -13.30500 35.19200 1.000 80.76652 125 SER A CA 1
ATOM 4128 C C . SER B 1 127 ? -44.35900 -13.18000 35.79400 1.000 79.95619 125 SER A C 1
ATOM 4129 O O . SER B 1 127 ? -43.73200 -12.11500 35.67400 1.000 72.81197 125 SER A O 1
ATOM 4132 N N . PRO B 1 128 ? -43.84900 -14.21900 36.45900 1.000 80.31309 126 PRO A N 1
ATOM 4133 C CA . PRO B 1 128 ? -42.49100 -14.13700 37.01300 1.000 75.45126 126 PRO A CA 1
ATOM 4134 C C . PRO B 1 128 ? -41.40000 -14.14200 35.95500 1.000 70.43673 126 PRO A C 1
ATOM 4135 O O . PRO B 1 128 ? -40.30000 -13.64600 36.22600 1.000 67.22777 126 PRO A O 1
ATOM 4139 N N . ASP B 1 129 ? -41.66100 -14.70000 34.76900 1.000 71.44124 127 ASP A N 1
ATOM 4140 C CA . ASP B 1 129 ? -40.69600 -14.60500 33.67500 1.000 65.76633 127 ASP A CA 1
ATOM 4141 C C . ASP B 1 129 ? -40.35300 -13.15300 33.37200 1.000 62.40660 127 ASP A C 1
ATOM 4142 O O . ASP B 1 129 ? -39.17800 -12.77000 33.35200 1.000 60.31686 127 ASP A O 1
ATOM 4147 N N . LEU B 1 130 ? -41.37400 -12.32700 33.13400 1.000 63.42503 128 LEU A N 1
ATOM 4148 C CA . LEU B 1 130 ? -41.13200 -10.92300 32.82800 1.000 60.04973 128 LEU A CA 1
ATOM 4149 C C . LEU B 1 130 ? -40.45800 -10.21900 33.99900 1.000 58.54018 128 LEU A C 1
ATOM 4150 O O . LEU B 1 130 ? -39.43900 -9.54200 33.82600 1.000 60.18631 128 LEU A O 1
ATOM 4155 N N . SER B 1 131 ? -41.00100 -10.38600 35.20700 1.000 59.59271 129 SER A N 1
ATOM 4156 C CA . SER B 1 131 ? -40.46300 -9.67300 36.36200 1.000 60.05736 129 SER A CA 1
ATOM 4157 C C . SER B 1 131 ? -39.01800 -10.06300 36.64900 1.000 52.29582 129 SER A C 1
ATOM 4158 O O . SER B 1 131 ? -38.23400 -9.23000 37.11600 1.000 55.62769 129 SER A O 1
ATOM 4161 N N . ASN B 1 132 ? -38.64600 -11.31700 36.37800 1.000 56.94021 130 ASN A N 1
ATOM 4162 C CA . ASN B 1 132 ? -37.28900 -11.76600 36.67100 1.000 56.17167 130 ASN A CA 1
ATOM 4163 C C . ASN B 1 132 ? -36.27800 -11.22600 35.66700 1.000 53.85242 130 ASN A C 1
ATOM 4164 O O . ASN B 1 132 ? -35.11900 -10.98900 36.02600 1.000 56.22519 130 ASN A O 1
ATOM 4169 N N . TRP B 1 133 ? -36.68900 -11.03300 34.41200 1.000 51.10846 131 TRP A N 1
ATOM 4170 C CA . TRP B 1 133 ? -35.76200 -10.68300 33.34500 1.000 55.14397 131 TRP A CA 1
ATOM 4171 C C . TRP B 1 133 ? -35.93200 -9.26800 32.81600 1.000 54.59083 131 TRP A C 1
ATOM 4172 O O . TRP B 1 133 ? -34.98000 -8.72600 32.24300 1.000 44.85402 131 TRP A O 1
ATOM 4183 N N . ALA B 1 134 ? -37.10400 -8.65700 32.99400 1.000 53.71442 132 ALA A N 1
ATOM 4184 C CA . ALA B 1 134 ? -37.31500 -7.26300 32.60300 1.000 51.65092 132 ALA A CA 1
ATOM 4185 C C . ALA B 1 134 ? -36.76900 -6.36400 33.71300 1.000 48.82829 132 ALA A C 1
ATOM 4186 O O . ALA B 1 134 ? -37.49000 -5.62000 34.38100 1.000 51.22335 132 ALA A O 1
ATOM 4188 N N . ARG B 1 135 ? -35.45100 -6.44200 33.89200 1.000 53.80313 133 ARG A N 1
ATOM 4189 C CA . ARG B 1 135 ? -34.74100 -5.64900 34.88400 1.000 55.67875 133 ARG A CA 1
ATOM 4190 C C . ARG B 1 135 ? -33.33000 -5.37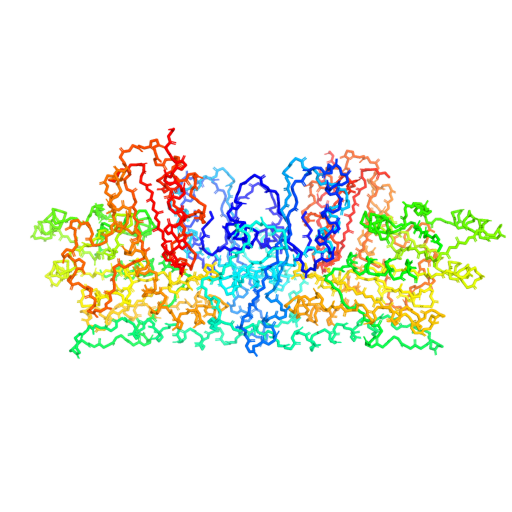600 34.38600 1.000 53.55337 133 ARG A C 1
ATOM 4191 O O . ARG B 1 135 ? -32.72300 -6.21200 33.71200 1.000 56.91981 133 ARG A O 1
ATOM 4199 N N . PHE B 1 136 ? -32.81000 -4.20300 34.73500 1.000 45.95454 134 PHE A N 1
ATOM 4200 C CA . PHE B 1 136 ? -31.43200 -3.86800 34.40700 1.000 48.72766 134 PHE A CA 1
ATOM 4201 C C . PHE B 1 136 ? -30.99400 -2.70300 35.28100 1.000 52.39918 134 PHE A C 1
ATOM 4202 O O . PHE B 1 136 ? -31.81800 -2.00200 35.87500 1.000 55.19464 134 PHE A O 1
ATOM 4210 N N . VAL B 1 137 ? -29.68200 -2.50900 35.35000 1.000 51.40166 135 VAL A N 1
ATOM 4211 C CA . VAL B 1 137 ? -29.07300 -1.48200 36.18600 1.000 54.17295 135 VAL A CA 1
ATOM 4212 C C . VAL B 1 137 ? -28.35300 -0.49500 35.27900 1.000 51.13906 135 VAL A C 1
ATOM 4213 O O . VAL B 1 137 ? -27.47300 -0.88800 34.50200 1.000 50.78360 135 VAL A O 1
ATOM 4217 N N . LEU B 1 138 ? -28.71700 0.77900 35.38300 1.000 48.78960 136 LEU A N 1
ATOM 4218 C CA . LEU B 1 138 ? -28.09000 1.84500 34.61400 1.000 47.90659 136 LEU A CA 1
ATOM 4219 C C . LEU B 1 138 ? -27.09400 2.58700 35.49800 1.000 51.97001 136 LEU A C 1
ATOM 4220 O O . LEU B 1 138 ? -27.42000 2.95800 36.63000 1.000 53.79192 136 LEU A O 1
ATOM 4225 N N . VAL B 1 139 ? -25.88400 2.79500 34.98300 1.000 54.84141 137 VAL A N 1
ATOM 4226 C CA . VAL B 1 139 ? -24.81000 3.45200 35.72200 1.000 50.63240 137 VAL A CA 1
ATOM 4227 C C . VAL B 1 139 ? -24.43500 4.73100 34.99000 1.000 52.89625 137 VAL A C 1
ATOM 4228 O O . VAL B 1 139 ? -24.00500 4.68500 33.83100 1.000 53.13316 137 VAL A O 1
ATOM 4232 N N . LEU B 1 140 ? -24.58400 5.86500 35.66600 1.000 57.87286 138 LEU A N 1
ATOM 4233 C CA . LEU B 1 140 ? -24.22200 7.16100 35.11700 1.000 55.38718 138 LEU A CA 1
ATOM 4234 C C . LEU B 1 140 ? -22.95200 7.65300 35.79300 1.000 57.12531 138 LEU A C 1
ATOM 4235 O O . LEU B 1 140 ? -22.81900 7.57300 37.01800 1.000 63.22401 138 LEU A O 1
ATOM 4240 N N . PHE B 1 141 ? -22.02700 8.16600 34.99100 1.000 56.04824 139 PHE A N 1
ATOM 4241 C CA . PHE B 1 141 ? -20.75100 8.66100 35.48400 1.000 61.33383 139 PHE A CA 1
ATOM 4242 C C . PHE B 1 141 ? -20.21600 9.66600 34.47500 1.000 61.47892 139 PHE A C 1
ATOM 4243 O O . PHE B 1 141 ? -20.58600 9.61800 33.29600 1.000 66.19032 139 PHE A O 1
ATOM 4251 N N . PRO B 1 142 ? -19.35500 10.59400 34.90200 1.000 66.55182 140 PRO A N 1
ATOM 4252 C CA . PRO B 1 142 ? -18.95400 11.67900 34.00000 1.000 71.24260 140 PRO A CA 1
ATOM 4253 C C . PRO B 1 142 ? -18.16800 11.16000 32.80700 1.000 70.80739 140 PRO A C 1
ATOM 4254 O O . PRO B 1 142 ? -17.49500 10.13000 32.87600 1.000 73.72207 140 PRO A O 1
ATOM 4258 N N . GLU B 1 143 ? -18.26600 11.89600 31.69700 1.000 62.23604 141 GLU A N 1
ATOM 4259 C CA . GLU B 1 143 ? -17.48300 11.56800 30.51500 1.000 69.43056 141 GLU A C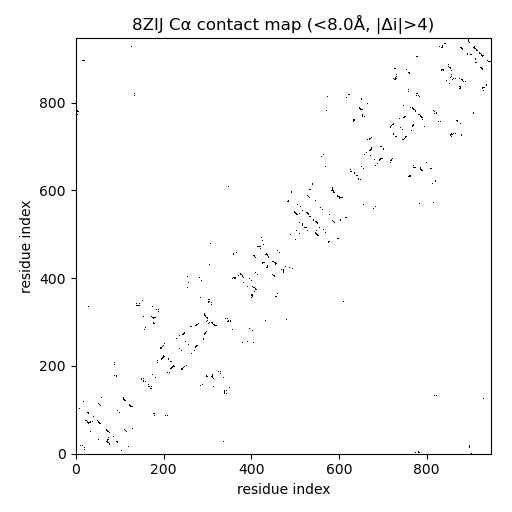A 1
ATOM 4260 C C . GLU B 1 143 ? -15.99800 11.82900 30.71300 1.000 72.89658 141 GLU A C 1
ATOM 4261 O O . GLU B 1 143 ? -15.19200 11.36600 29.90000 1.000 73.64695 141 GLU A O 1
ATOM 4267 N N . SER B 1 144 ? -15.62200 12.56300 31.76400 1.000 77.10645 142 SER A N 1
ATOM 4268 C CA . SER B 1 144 ? -14.20900 12.79600 32.03900 1.000 70.24924 142 SER A CA 1
ATOM 4269 C C . SER B 1 144 ? -13.47500 11.49000 32.30500 1.000 74.14732 142 SER A C 1
ATOM 4270 O O . SER B 1 144 ? -12.26600 11.39600 32.06200 1.000 82.92296 142 SER A O 1
ATOM 4273 N N . PHE B 1 145 ? -14.17800 10.48100 32.81300 1.000 74.64130 143 PHE A N 1
ATOM 4274 C CA . PHE B 1 145 ? -13.56300 9.19100 33.09300 1.000 76.58385 143 PHE A CA 1
ATOM 4275 C C . PHE B 1 145 ? -13.31400 8.44500 31.78700 1.000 75.43897 143 PHE A C 1
ATOM 4276 O O . PHE B 1 145 ? -14.26000 8.11100 31.06600 1.000 76.25100 143 PHE A O 1
ATOM 4284 N N . GLU B 1 146 ? -12.04500 8.18200 31.48200 1.000 76.68950 144 GLU A N 1
ATOM 4285 C CA . GLU B 1 146 ? -11.68300 7.36400 30.33200 1.000 76.48037 144 GLU A CA 1
ATOM 4286 C C . GLU B 1 146 ? -11.58500 5.91100 30.77500 1.000 73.75918 144 GLU A C 1
ATOM 4287 O O . GLU B 1 146 ? -10.95100 5.60900 31.79100 1.000 77.41735 144 GLU A O 1
ATOM 4289 N N . GLU B 1 147 ? -12.20700 5.01600 30.01300 1.000 72.63965 145 GLU A N 1
ATOM 4290 C CA . GLU B 1 147 ? -12.29200 3.61700 30.41300 1.000 72.21677 145 GLU A CA 1
ATOM 4291 C C . GLU B 1 147 ? -10.95400 2.91200 30.20700 1.000 69.27322 145 GLU A C 1
ATOM 4292 O O . GLU B 1 147 ? -10.32400 3.04000 29.15200 1.000 70.64644 145 GLU A O 1
ATOM 4298 N N . ASP B 1 148 ? -10.49200 2.22000 31.24700 1.000 71.26359 146 ASP A N 1
ATOM 4299 C CA . ASP B 1 148 ? -9.25700 1.45700 31.20100 1.000 61.79483 146 ASP A CA 1
ATOM 4300 C C . ASP B 1 148 ? -9.56200 -0.01300 30.90700 1.000 64.10957 146 ASP A C 1
ATOM 4301 O O . ASP B 1 148 ? -10.68700 -0.38200 30.55300 1.000 63.88962 146 ASP A O 1
ATOM 4306 N N . ALA B 1 149 ? -8.54300 -0.86300 31.05500 1.000 60.07245 147 ALA A N 1
ATOM 4307 C CA . ALA B 1 149 ? -8.67700 -2.27100 30.69500 1.000 63.72925 147 ALA A CA 1
ATOM 4308 C C . ALA B 1 149 ? -9.75500 -2.97000 31.51600 1.000 64.61069 147 ALA A C 1
ATOM 4309 O O . ALA B 1 149 ? -10.50800 -3.79500 30.98500 1.000 61.80077 147 ALA A O 1
ATOM 4311 N N . PHE B 1 150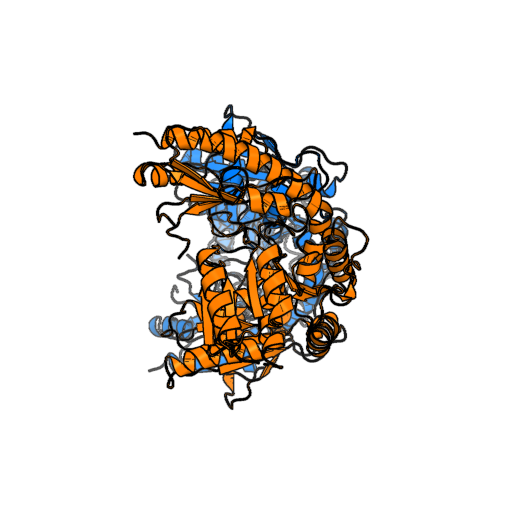 ? -9.85000 -2.65800 32.81100 1.000 62.30308 148 PHE A N 1
ATOM 4312 C CA . PHE B 1 150 ? -10.80000 -3.37400 33.65700 1.000 64.92512 148 PHE A CA 1
ATOM 4313 C C . PHE B 1 150 ? -12.23900 -3.04800 33.27400 1.000 65.98358 148 PHE A C 1
ATOM 4314 O O . PHE B 1 150 ? -13.04300 -3.95500 33.02700 1.000 64.99982 148 PHE A O 1
ATOM 4322 N N . THR B 1 151 ? -12.59000 -1.75800 33.24500 1.000 69.41234 149 THR A N 1
ATOM 4323 C CA . THR B 1 151 ? -13.96000 -1.37500 32.91500 1.000 66.20641 149 THR A CA 1
ATOM 4324 C C . THR B 1 151 ? -14.36000 -1.86700 31.53000 1.000 62.27467 149 THR A C 1
ATOM 4325 O O . THR B 1 151 ? -15.54600 -2.10300 31.27300 1.000 68.65990 149 THR A O 1
ATOM 4329 N N . PHE B 1 152 ? -13.39000 -2.03100 30.63000 1.000 62.63980 150 PHE A N 1
ATOM 4330 C CA . PHE B 1 152 ? -13.68000 -2.64100 29.33800 1.000 62.75692 150 PHE A CA 1
ATOM 4331 C C . PHE B 1 152 ? -14.11500 -4.08900 29.51700 1.000 61.12057 150 PHE A C 1
ATOM 4332 O O . PHE B 1 152 ? -15.15900 -4.50800 29.00400 1.000 62.07614 150 PHE A O 1
ATOM 4340 N N . TRP B 1 153 ? -13.32100 -4.87000 30.24800 1.000 61.59729 151 TRP A N 1
ATOM 4341 C CA . TRP B 1 153 ? -13.63300 -6.27500 30.46100 1.000 60.53693 151 TRP A CA 1
ATOM 4342 C C . TRP B 1 153 ? -14.73800 -6.48400 31.48400 1.000 61.05741 151 TRP A C 1
ATOM 4343 O O . TRP B 1 153 ? -15.39400 -7.53100 31.46100 1.000 62.23458 151 TRP A O 1
ATOM 4354 N N . LEU B 1 154 ? -14.95000 -5.52400 32.38600 1.000 57.94280 152 LEU A N 1
ATOM 4355 C CA . LEU B 1 154 ? -16.10300 -5.60400 33.27200 1.000 55.52306 152 LEU A CA 1
ATOM 4356 C C . LEU B 1 154 ? -17.39700 -5.42600 32.48900 1.000 61.66490 152 LEU A C 1
ATOM 4357 O O . LEU B 1 154 ? -18.38000 -6.13700 32.73000 1.000 58.22022 152 LEU A O 1
ATOM 4362 N N . ASN B 1 155 ? -17.41000 -4.49200 31.53300 1.000 61.84953 153 ASN A N 1
ATOM 4363 C CA . ASN B 1 155 ? -18.58600 -4.32100 30.68700 1.000 57.60258 153 ASN A CA 1
ATOM 4364 C C . ASN B 1 155 ? -18.69600 -5.45100 29.67200 1.000 60.06539 153 ASN A C 1
ATOM 4365 O O . ASN B 1 155 ? -19.80100 -5.90700 29.35800 1.000 60.48508 153 ASN A O 1
ATOM 4370 N N . HIS B 1 156 ? -17.55900 -5.91100 29.14400 1.000 59.69478 154 HIS A N 1
ATOM 4371 C CA . HIS B 1 156 ? -17.57800 -7.04300 28.22400 1.000 57.28626 154 HIS A CA 1
ATOM 4372 C C . HIS B 1 156 ? -18.18900 -8.27200 28.88300 1.000 58.85050 154 HIS A C 1
ATOM 4373 O O . HIS B 1 156 ? -19.01800 -8.96300 28.28000 1.000 56.48353 154 HIS A O 1
ATOM 4380 N N . GLY B 1 157 ? -17.80000 -8.55400 30.12900 1.000 55.81369 155 GLY A N 1
ATOM 4381 C CA . GLY B 1 157 ? -18.30400 -9.73500 30.80500 1.000 49.50985 155 GLY A CA 1
ATOM 4382 C C . GLY B 1 157 ? -19.64600 -9.56100 31.47900 1.000 46.94138 155 GLY A C 1
ATOM 4383 O O . GLY B 1 157 ? -20.41700 -10.52200 31.57100 1.000 49.34606 155 GLY A O 1
ATOM 4384 N N . ASP B 1 158 ? -19.95200 -8.35500 31.95700 1.000 48.41463 156 ASP A N 1
ATOM 4385 C CA . ASP B 1 158 ? -21.17200 -8.11700 32.71800 1.000 52.81138 156 ASP A CA 1
ATOM 4386 C C . ASP B 1 158 ? -22.17400 -7.22200 32.00700 1.000 51.01206 156 ASP A C 1
ATOM 4387 O O . ASP B 1 158 ? -23.27600 -7.01800 32.52900 1.000 50.09575 156 ASP A O 1
ATOM 4392 N N . GLY B 1 159 ? -21.83100 -6.67900 30.84100 1.000 53.15518 157 GLY A N 1
ATOM 4393 C CA . GLY B 1 159 ? -22.78900 -5.88200 30.10500 1.000 50.34500 157 GLY A CA 1
ATOM 4394 C C . GLY B 1 159 ? -24.00400 -6.70800 29.70400 1.000 48.29417 157 GLY A C 1
ATOM 4395 O O . GLY B 1 159 ? -23.90900 -7.90900 29.45300 1.000 48.32625 157 GLY A O 1
ATOM 4396 N N . ILE B 1 160 ? -25.15600 -6.04300 29.67600 1.000 45.94781 158 ILE A N 1
ATOM 4397 C CA . ILE B 1 160 ? -26.37400 -6.71000 29.23700 1.000 49.63076 158 ILE A CA 1
ATOM 4398 C C . ILE B 1 160 ? -26.18800 -7.22600 27.81500 1.000 46.48081 158 ILE A C 1
ATOM 4399 O O . ILE B 1 160 ? -25.57400 -6.56800 26.96400 1.000 44.52820 158 ILE A O 1
ATOM 4404 N N . SER B 1 161 ? -26.67300 -8.44100 27.56900 1.000 42.47660 159 SER A N 1
ATOM 4405 C CA . SER B 1 161 ? -26.58400 -9.02100 26.23900 1.000 44.57467 159 SER A CA 1
ATOM 4406 C C . SER B 1 161 ? -27.47600 -8.25500 25.26500 1.000 42.00937 159 SER A C 1
ATOM 4407 O O . SER B 1 161 ? -28.41400 -7.55600 25.65900 1.000 42.43221 159 SER A O 1
ATOM 4410 N N . ASN B 1 162 ? -27.16400 -8.39200 23.97300 1.000 42.64568 160 ASN A N 1
ATOM 4411 C CA . ASN B 1 162 ? -27.94000 -7.70800 22.94200 1.000 40.59781 160 ASN A CA 1
ATOM 4412 C C . ASN B 1 162 ? -29.41000 -8.10000 23.00900 1.000 36.64951 160 ASN A C 1
ATOM 4413 O O . ASN B 1 162 ? -30.29500 -7.23700 23.01600 1.000 42.14998 160 ASN A O 1
ATOM 4418 N N . ARG B 1 163 ? -29.68700 -9.40500 23.05100 1.000 38.73752 161 ARG A N 1
ATOM 4419 C CA . ARG B 1 163 ? -31.06900 -9.86800 23.12900 1.000 38.65358 161 ARG A CA 1
ATOM 4420 C C . ARG B 1 163 ? -31.74500 -9.38600 24.40600 1.000 42.34804 161 ARG A C 1
ATOM 4421 O O . ARG B 1 163 ? -32.90700 -8.96300 24.37800 1.000 45.67589 161 ARG A O 1
ATOM 4429 N N . HIS B 1 164 ? -31.03400 -9.44000 25.53500 1.000 39.24175 162 HIS A N 1
ATOM 4430 C CA . HIS B 1 164 ? -31.59400 -8.93800 26.78600 1.000 41.27492 162 HIS A CA 1
ATOM 4431 C C . HIS B 1 164 ? -31.86900 -7.44100 26.70800 1.000 44.01960 162 HIS A C 1
ATOM 4432 O O . HIS B 1 164 ? -32.88300 -6.96100 27.23100 1.000 43.99141 162 HIS A O 1
ATOM 4439 N N . ALA B 1 165 ? -30.97800 -6.68500 26.06000 1.000 35.64534 163 ALA A N 1
ATOM 4440 C CA . ALA B 1 165 ? -31.20000 -5.25000 25.91300 1.000 38.29766 163 ALA A CA 1
ATOM 4441 C C . ALA B 1 165 ? -32.43100 -4.96600 25.06100 1.000 44.82787 163 ALA A C 1
ATOM 4442 O O . ALA B 1 165 ? -33.21900 -4.06500 25.37400 1.000 44.99945 163 ALA A O 1
ATOM 4444 N N . GLU B 1 166 ? -32.61800 -5.72500 23.97800 1.000 40.44668 164 GLU A N 1
ATOM 4445 C CA . GLU B 1 166 ? -33.78400 -5.51100 23.12600 1.000 46.60861 164 GLU A CA 1
ATOM 4446 C C . GLU B 1 166 ? -35.06700 -5.91700 23.84200 1.000 47.11702 164 GLU A C 1
ATOM 4447 O O . GLU B 1 166 ? -36.11200 -5.27900 23.66800 1.000 44.99097 164 GLU A O 1
ATOM 4453 N N . PHE B 1 167 ? -35.00300 -6.98000 24.64800 1.000 40.37520 165 PHE A N 1
ATOM 4454 C CA . PHE B 1 167 ? -36.15200 -7.39700 25.44400 1.000 39.39981 165 PHE A CA 1
ATOM 4455 C C . PHE B 1 167 ? -36.56100 -6.31200 26.43200 1.000 42.77594 165 PHE A C 1
ATOM 4456 O O . PHE B 1 167 ? -37.75200 -6.01500 26.58600 1.000 41.63443 165 PHE A O 1
ATOM 4464 N N . CYS B 1 168 ? -35.58600 -5.70100 27.10700 1.000 39.24191 166 CYS A N 1
ATOM 4465 C CA . CYS B 1 168 ? -35.90400 -4.64500 28.06100 1.000 46.11035 166 CYS A CA 1
ATOM 4466 C C . CYS B 1 168 ? -36.45800 -3.41300 27.35800 1.000 45.88563 166 CYS A C 1
ATOM 4467 O O . CYS B 1 168 ? -37.40500 -2.78700 27.84900 1.000 50.72273 166 CYS A O 1
ATOM 4470 N N . ASN B 1 169 ? -35.88400 -3.04800 26.20900 1.000 42.25221 167 ASN A N 1
ATOM 4471 C CA . ASN B 1 169 ? -36.33500 -1.84500 25.51800 1.000 45.18088 167 ASN A CA 1
ATOM 4472 C C . ASN B 1 169 ? -37.78400 -1.97700 25.06000 1.000 43.53676 167 ASN A C 1
ATOM 4473 O O . ASN B 1 169 ? -38.53800 -0.99700 25.07600 1.000 45.14924 167 ASN A O 1
ATOM 4478 N N . ASN B 1 170 ? -38.19700 -3.18300 24.65800 1.000 41.19214 168 ASN A N 1
ATOM 4479 C CA . ASN B 1 170 ? -39.58800 -3.39000 24.27300 1.000 39.04736 168 ASN A CA 1
ATOM 4480 C C . ASN B 1 170 ? -40.53200 -3.26300 25.45900 1.000 46.24585 168 ASN A C 1
ATOM 4481 O O . ASN B 1 170 ? -41.71000 -2.94400 25.26900 1.000 44.35419 168 ASN A O 1
ATOM 4486 N N . LEU B 1 171 ? -40.03600 -3.49200 26.67500 1.000 48.03228 169 LEU A N 1
ATOM 4487 C CA . LEU B 1 171 ? -40.84100 -3.42500 27.88400 1.000 42.09738 169 LEU A CA 1
ATOM 4488 C C . LEU B 1 171 ? -40.55100 -2.19500 28.73100 1.000 44.48119 169 LEU A C 1
ATOM 4489 O O . LEU B 1 171 ? -41.10200 -2.08000 29.83100 1.000 46.46091 169 LEU A O 1
ATOM 4494 N N . LEU B 1 172 ? -39.70200 -1.27800 28.25500 1.000 41.36554 170 LEU A N 1
ATOM 4495 C CA . LEU B 1 172 ? -39.25800 -0.16600 29.09300 1.000 47.54475 170 LEU A CA 1
ATOM 4496 C C . LEU B 1 172 ? -40.42300 0.68500 29.58400 1.000 49.56531 170 LEU A C 1
ATOM 4497 O O . LEU B 1 172 ? -40.36300 1.23500 30.69000 1.000 50.95134 170 LEU A O 1
ATOM 4502 N N . ASP B 1 173 ? -41.48600 0.80700 28.78600 1.000 49.74634 171 ASP A N 1
ATOM 4503 C CA . ASP B 1 173 ? -42.64100 1.58800 29.21000 1.000 53.28884 171 ASP A CA 1
ATOM 4504 C C . ASP B 1 173 ? -43.34700 0.97300 30.41300 1.000 51.74581 171 ASP A C 1
ATOM 4505 O O . ASP B 1 173 ? -44.03300 1.69100 31.14800 1.000 51.48004 171 ASP A O 1
ATOM 4510 N N . PHE B 1 174 ? -43.20100 -0.33300 30.62100 1.000 47.25761 172 PHE A N 1
ATOM 4511 C CA . PHE B 1 174 ? -43.80400 -1.02500 31.75200 1.000 46.81323 172 PHE A CA 1
ATOM 4512 C C . PHE B 1 174 ? -42.89700 -1.06200 32.97700 1.000 49.07700 172 PHE A C 1
ATOM 4513 O O . PHE B 1 174 ? -43.26400 -1.68100 33.98000 1.000 49.91850 172 PHE A O 1
ATOM 4521 N N . MET B 1 175 ? -41.73100 -0.42400 32.92200 1.000 44.35345 173 MET A N 1
ATOM 4522 C CA . MET B 1 175 ? -40.74300 -0.49200 33.98600 1.000 49.51345 173 MET A CA 1
ATOM 4523 C C . MET B 1 175 ? -40.65000 0.83900 34.71800 1.000 55.68042 173 MET A C 1
ATOM 4524 O O . MET B 1 175 ? -40.88600 1.90400 34.14000 1.000 52.78619 173 MET A O 1
ATOM 4529 N N . ASP B 1 176 ? -40.29300 0.76500 35.99700 1.000 50.28304 174 ASP A N 1
ATOM 4530 C CA . ASP B 1 176 ? -40.04200 1.93500 36.82200 1.000 53.01633 174 ASP A CA 1
ATOM 4531 C C . ASP B 1 176 ? -38.56500 1.99800 37.18500 1.000 53.41163 174 ASP A C 1
ATOM 4532 O O . ASP B 1 176 ? -37.83500 1.00800 37.08300 1.000 55.70081 174 ASP A O 1
ATOM 4537 N N . SER B 1 177 ? -38.12400 3.18000 37.61000 1.000 47.29797 175 SER A N 1
ATOM 4538 C CA . SER B 1 177 ? -36.73200 3.40100 37.97500 1.000 45.52497 175 SER A CA 1
ATOM 4539 C C . SER B 1 177 ? -36.66200 3.98700 39.37600 1.000 57.20995 175 SER A C 1
ATOM 4540 O O . SER B 1 177 ? -37.36600 4.95400 39.68700 1.000 57.46162 175 SER A O 1
ATOM 4543 N N . ARG B 1 178 ? -35.81300 3.40000 40.21500 1.000 57.84398 176 ARG A N 1
ATOM 4544 C CA . ARG B 1 178 ? -35.55500 3.89700 41.55600 1.000 56.69643 176 ARG A CA 1
ATOM 4545 C C . ARG B 1 178 ? -34.05300 4.02100 41.75900 1.000 58.89248 176 ARG A C 1
ATOM 4546 O O . ARG B 1 178 ? -33.26600 3.30000 41.14100 1.000 52.69582 176 ARG A O 1
ATOM 4554 N N . CYS B 1 179 ? -33.66200 4.95100 42.62500 1.000 62.85427 177 CYS A N 1
ATOM 4555 C CA . CYS B 1 179 ? -32.26400 5.13300 42.98000 1.000 59.90132 177 CYS A CA 1
ATOM 4556 C C . CYS B 1 179 ? -32.14500 5.31500 44.48500 1.000 63.52006 177 CYS A C 1
ATOM 4557 O O . CYS B 1 179 ? -33.00800 5.93400 45.11300 1.000 68.50968 177 CYS A O 1
ATOM 4560 N N . ASP B 1 180 ? -31.06900 4.77200 45.05500 1.000 67.30261 178 ASP A N 1
ATOM 4561 C CA . ASP B 1 180 ? -30.85200 4.89300 46.49300 1.000 66.90196 178 ASP A CA 1
ATOM 4562 C C . ASP B 1 180 ? -30.51400 6.32900 46.87100 1.000 67.21949 178 ASP A C 1
ATOM 4563 O O . ASP B 1 180 ? -31.05300 6.87000 47.84300 1.000 71.07389 178 ASP A O 1
ATOM 4568 N N . GLU B 1 181 ? -29.62200 6.96000 46.11200 1.000 66.03112 179 GLU A N 1
ATOM 4569 C CA . GLU B 1 181 ? -29.32200 8.37100 46.30100 1.000 69.60544 179 GLU A CA 1
ATOM 4570 C C . GLU B 1 181 ? -30.57600 9.21400 46.07800 1.000 72.82946 179 GLU A C 1
ATOM 4571 O O . GLU B 1 181 ? -31.53800 8.79100 45.43000 1.000 77.22371 179 GLU A O 1
ATOM 4577 N N . ASP B 1 182 ? -30.55900 10.43100 46.62500 1.000 77.62390 180 ASP A N 1
ATOM 4578 C CA . ASP B 1 182 ? -31.72200 11.31600 46.55700 1.000 78.59187 180 ASP A CA 1
ATOM 4579 C C . ASP B 1 182 ? -31.61700 12.17800 45.30400 1.000 79.22200 180 ASP A C 1
ATOM 4580 O O . ASP B 1 182 ? -31.28000 13.36300 45.34300 1.000 81.14095 180 ASP A O 1
ATOM 4585 N N . GLU B 1 183 ? -31.90400 11.55600 44.16900 1.000 78.22877 181 GLU A N 1
ATOM 4586 C CA . GLU B 1 183 ? -32.04200 12.27000 42.90300 1.000 73.59553 181 GLU A CA 1
ATOM 4587 C C . GLU B 1 183 ? -33.45600 12.04600 42.38900 1.000 71.69228 181 GLU A C 1
ATOM 4588 O O . GLU B 1 183 ? -33.77800 10.93400 41.93600 1.000 64.07061 181 GLU A O 1
ATOM 4590 N N . PRO B 1 184 ? -34.33700 13.05100 42.46100 1.000 76.01912 182 PRO A N 1
ATOM 4591 C CA . PRO B 1 184 ? -35.72800 12.82400 42.03700 1.000 68.27993 182 PRO A CA 1
ATOM 4592 C C . PRO B 1 184 ? -35.86600 12.54900 40.55000 1.000 63.45804 182 PRO A C 1
ATOM 4593 O O . PRO B 1 184 ? -36.83700 11.90100 40.14100 1.000 66.19030 182 PRO A O 1
ATOM 4597 N N . ASP B 1 185 ? -34.92400 13.02000 39.72800 1.000 66.22159 183 ASP A N 1
ATOM 4598 C CA . ASP B 1 185 ? -34.95600 12.71400 38.30200 1.000 64.91183 183 ASP A CA 1
ATOM 4599 C C . ASP B 1 185 ? -34.82700 11.22100 38.02600 1.000 63.70448 183 ASP A C 1
ATOM 4600 O O . ASP B 1 185 ? -35.21100 10.76700 36.94200 1.000 63.98254 183 ASP A O 1
ATOM 4605 N N . TYR B 1 186 ? -34.29400 10.45000 38.97500 1.000 61.19071 184 TYR A N 1
ATOM 4606 C CA . TYR B 1 186 ? -34.09200 9.01800 38.80400 1.000 56.72271 184 TYR A CA 1
ATOM 4607 C C . TYR B 1 186 ? -35.21100 8.18100 39.40900 1.000 57.61049 184 TYR A C 1
ATOM 4608 O O . TYR B 1 186 ? -35.12500 6.94900 39.38700 1.000 57.04768 184 TYR A O 1
ATOM 4617 N N . GLN B 1 187 ? -36.24900 8.81000 39.95000 1.000 56.26787 185 GLN A N 1
ATOM 4618 C CA . GLN B 1 187 ? -37.40200 8.10500 40.50800 1.000 56.32339 185 GLN A CA 1
ATOM 4619 C C . GLN B 1 187 ? -38.56400 8.33400 39.54700 1.000 61.18018 185 GLN A C 1
ATOM 4620 O O . GLN B 1 187 ? -39.30400 9.31200 39.66400 1.000 64.61490 185 GLN A O 1
ATOM 4626 N N . THR B 1 188 ? -38.72300 7.41700 38.59700 1.000 58.14363 186 THR A N 1
ATOM 4627 C CA . THR B 1 188 ? -39.69300 7.56400 37.52500 1.000 49.87759 186 THR A CA 1
ATOM 4628 C C . THR B 1 188 ? -40.64400 6.37700 37.50600 1.000 49.89109 186 THR A C 1
ATOM 4629 O O . THR B 1 188 ? -40.26900 5.24900 37.84100 1.000 44.55166 186 THR A O 1
ATOM 4633 N N . CYS B 1 189 ? -41.88300 6.64700 37.10800 1.000 52.98614 187 CYS A N 1
ATOM 4634 C CA . CYS B 1 189 ? -42.89800 5.62400 36.91100 1.000 55.57298 187 CYS A CA 1
ATOM 4635 C C . CYS B 1 189 ? -43.12700 5.43500 35.41900 1.000 56.96122 187 CYS A C 1
ATOM 4636 O O . CYS B 1 189 ? -43.29700 6.41500 34.68400 1.000 59.28650 187 CYS A O 1
ATOM 4639 N N . GLY B 1 190 ? -43.12800 4.18200 34.97600 1.000 57.40399 188 GLY A N 1
ATOM 4640 C CA . GLY B 1 190 ? -43.32900 3.87900 33.58100 1.000 53.02285 188 GLY A CA 1
ATOM 4641 C C . GLY B 1 190 ? -44.70500 4.29900 33.11400 1.000 52.34805 188 GLY A C 1
ATOM 4642 O O . GLY B 1 190 ? -45.69400 4.18700 33.84500 1.000 56.50216 188 GLY A O 1
ATOM 4643 N N . PRO B 1 191 ? -44.78900 4.81300 31.88500 1.000 58.52874 189 PRO A N 1
ATOM 4644 C CA . PRO B 1 191 ? -46.09800 5.22500 31.35300 1.000 51.11668 189 PRO A CA 1
ATOM 4645 C C . PRO B 1 191 ? -47.12500 4.10700 31.33700 1.000 54.19822 189 PRO A C 1
ATOM 4646 O O . PRO B 1 191 ? -48.32100 4.37800 31.50000 1.000 57.95496 189 PRO A O 1
ATOM 4650 N N . ARG B 1 192 ? -46.69800 2.85700 31.14900 1.000 54.05705 190 ARG A N 1
ATOM 4651 C CA . ARG B 1 192 ? -47.61200 1.72300 31.09300 1.000 56.64451 190 ARG A CA 1
ATOM 4652 C C . ARG B 1 192 ? -47.41800 0.75600 32.25700 1.000 55.52593 190 ARG A C 1
ATOM 4653 O O . ARG B 1 192 ? -47.84900 -0.40000 32.17400 1.000 56.05899 190 ARG A O 1
ATOM 4661 N N . SER B 1 193 ? -46.77200 1.20200 33.33400 1.000 52.17418 191 SER A N 1
ATOM 4662 C CA . SER B 1 193 ? -46.53700 0.34000 34.48600 1.000 57.30440 191 SER A CA 1
ATOM 4663 C C . SER B 1 193 ? -47.85400 -0.19800 35.03800 1.000 58.78222 191 SER A C 1
ATOM 4664 O O . SER B 1 193 ? -48.80300 0.55900 35.26700 1.000 51.84995 191 SER A O 1
ATOM 4667 N N . GLY B 1 194 ? -47.91000 -1.51600 35.24300 1.000 55.70170 192 GLY A N 1
ATOM 4668 C CA . GLY B 1 194 ? -49.09300 -2.19700 35.70900 1.000 51.34400 192 GLY A CA 1
ATOM 4669 C C . GLY B 1 194 ? -49.93300 -2.81400 34.60600 1.000 59.56825 192 GLY A C 1
ATOM 4670 O O . GLY B 1 194 ? -50.64100 -3.79700 34.85500 1.000 60.46654 192 GLY A O 1
ATOM 4671 N N . ASP B 1 195 ? -49.86600 -2.26700 33.39700 1.000 54.45093 193 ASP A N 1
ATOM 4672 C CA . ASP B 1 195 ? -50.65300 -2.78700 32.29300 1.000 53.47811 193 ASP A CA 1
ATOM 4673 C C . ASP B 1 195 ? -50.03400 -4.07500 31.75500 1.000 57.74621 193 ASP A C 1
ATOM 4674 O O . ASP B 1 195 ? -48.88100 -4.41300 32.03500 1.000 60.78913 193 ASP A O 1
ATOM 4679 N N . LYS B 1 196 ? -50.82000 -4.79600 30.96300 1.000 59.66110 194 LYS A N 1
ATOM 4680 C CA . LYS B 1 196 ? -50.22200 -6.02500 30.46300 1.000 58.15485 194 LYS A CA 1
ATOM 4681 C C . LYS B 1 196 ? -49.52500 -5.76000 29.13500 1.000 65.28868 194 LYS A C 1
ATOM 4682 O O . LYS B 1 196 ? -50.06400 -5.04300 28.28700 1.000 66.19698 194 LYS A O 1
ATOM 4688 N N . PRO B 1 197 ? -48.32700 -6.30900 28.94500 1.000 67.28247 195 PRO A N 1
ATOM 4689 C CA . PRO B 1 197 ? -47.63500 -6.12200 27.66900 1.000 64.36728 195 PRO A CA 1
ATOM 4690 C C . PRO B 1 197 ? -48.40500 -6.77100 26.53400 1.000 62.93083 195 PRO A C 1
ATOM 4691 O O . PRO B 1 197 ? -49.09900 -7.77600 26.71100 1.000 60.71261 195 PRO A O 1
ATOM 4695 N N . ALA B 1 198 ? -48.27600 -6.17500 25.35300 1.000 70.11978 196 ALA A N 1
ATOM 4696 C CA . ALA B 1 198 ? -48.92700 -6.73700 24.18000 1.000 65.48176 196 ALA A CA 1
ATOM 4697 C C . ALA B 1 198 ? -48.34200 -8.09600 23.80600 1.000 62.15797 196 ALA A C 1
ATOM 4698 O O . ALA B 1 198 ? -49.04200 -8.91900 23.20800 1.000 61.11049 196 ALA A O 1
ATOM 4700 N N . GLY B 1 199 ? -47.10200 -8.38500 24.18100 1.000 61.52623 197 GLY A N 1
ATOM 4701 C CA . GLY B 1 199 ? -46.48800 -9.64400 23.78200 1.000 64.40989 197 GLY A CA 1
ATOM 4702 C C . GLY B 1 199 ? -45.74100 -10.32800 24.89100 1.000 71.36359 197 GLY A C 1
ATOM 4703 O O . GLY B 1 199 ? -45.01700 -9.72400 25.68900 1.000 75.68149 197 GLY A O 1
ATOM 4704 N N . LEU B 1 200 ? -45.91600 -11.64100 24.92400 1.000 64.35238 198 LEU A N 1
ATOM 4705 C CA . LEU B 1 200 ? -45.20600 -12.58900 25.77600 1.000 60.23957 198 LEU A CA 1
ATOM 4706 C C . LEU B 1 200 ? -44.01200 -13.17400 25.00000 1.000 62.16600 198 LEU A C 1
ATOM 4707 O O . LEU B 1 200 ? -44.14300 -13.40300 23.78100 1.000 60.05643 198 LEU A O 1
ATOM 4712 N N . PRO B 1 201 ? -42.84400 -13.34600 25.60700 1.000 58.81292 199 PRO A N 1
ATOM 4713 C CA . PRO B 1 201 ? -41.71400 -13.91400 24.85600 1.000 51.35074 199 PRO A CA 1
ATOM 4714 C C . PRO B 1 201 ? -41.98900 -15.35700 24.46100 1.000 48.35242 199 PRO A C 1
ATOM 4715 O O . PRO B 1 201 ? -42.80600 -16.05200 25.06700 1.000 52.64951 199 PRO A O 1
ATOM 4719 N N . THR B 1 202 ? -41.29900 -15.79900 23.40200 1.000 47.65207 200 THR A N 1
ATOM 4720 C CA . THR B 1 202 ? -41.49000 -17.16000 22.90800 1.000 43.14706 200 THR A CA 1
ATOM 4721 C C . THR B 1 202 ? -40.85100 -18.19400 23.82500 1.000 47.70277 200 THR A C 1
ATOM 4722 O O . THR B 1 202 ? -41.28100 -19.35000 23.83400 1.000 58.89529 200 THR A O 1
ATOM 4726 N N . TRP B 1 203 ? -39.82000 -17.81800 24.57500 1.000 44.87524 201 TRP A N 1
ATOM 4727 C CA . TRP B 1 203 ? -39.24000 -18.75900 25.51700 1.000 44.01436 201 TRP A CA 1
ATOM 4728 C C . TRP B 1 203 ? -40.08000 -18.81600 26.78900 1.000 47.50193 201 TRP A C 1
ATOM 4729 O O . TRP B 1 203 ? -40.84400 -17.89800 27.10300 1.000 48.01643 201 TRP A O 1
ATOM 4740 N N . THR B 1 204 ? -39.94000 -19.92000 27.52100 1.000 51.34394 202 THR A N 1
ATOM 4741 C CA . THR B 1 204 ? -40.71800 -20.15900 28.72800 1.000 47.50217 202 THR A CA 1
ATOM 4742 C C . THR B 1 204 ? -39.81300 -20.64200 29.85500 1.000 52.65765 202 THR A C 1
ATOM 4743 O O . THR B 1 204 ? -38.74800 -21.21900 29.61500 1.000 48.16492 202 THR A O 1
ATOM 4747 N N . ASN B 1 205 ? -40.26000 -20.39600 31.09000 1.000 56.84933 203 ASN A N 1
ATOM 4748 C CA . ASN B 1 205 ? -39.59400 -20.87700 32.30200 1.000 50.32333 203 ASN A CA 1
ATOM 4749 C C . ASN B 1 205 ? -38.12900 -20.45500 32.34000 1.000 46.69709 203 ASN A C 1
ATOM 4750 O O . ASN B 1 205 ? -37.23200 -21.25500 32.61000 1.000 46.87607 203 ASN A O 1
ATOM 4755 N N . SER B 1 206 ? -37.88900 -19.17700 32.05000 1.000 42.82539 204 SER A N 1
ATOM 4756 C CA . SER B 1 206 ? -36.55200 -18.58900 32.07400 1.000 46.00824 204 SER A CA 1
ATOM 4757 C C . SER B 1 206 ? -35.57000 -19.34000 31.17900 1.000 44.00960 204 SER A C 1
ATOM 4758 O O . SER B 1 206 ? -34.35600 -19.26600 31.38900 1.000 44.18098 204 SER A O 1
ATOM 4761 N N . GLY B 1 207 ? -36.07400 -20.06100 30.18000 1.000 39.62194 205 GLY A N 1
ATOM 4762 C CA . GLY B 1 207 ? -35.21900 -20.88300 29.34000 1.000 42.22149 205 GLY A CA 1
ATOM 4763 C C . GLY B 1 207 ? -34.51000 -21.99500 30.07900 1.000 41.51173 205 GLY A C 1
ATOM 4764 O O . GLY B 1 207 ? -33.43000 -22.42100 29.65500 1.000 43.09084 205 GLY A O 1
ATOM 4765 N N . LEU B 1 208 ? -35.09300 -22.48500 31.17700 1.000 45.49820 206 LEU A N 1
ATOM 4766 C CA . LEU B 1 208 ? -34.46300 -23.55400 31.94800 1.000 43.15773 206 LEU A CA 1
ATOM 4767 C C . LEU B 1 208 ? -34.37400 -24.84400 31.14500 1.000 41.50887 206 LEU A C 1
ATOM 4768 O O . LEU B 1 208 ? -33.42600 -25.61800 31.32000 1.000 45.55407 206 LEU A O 1
ATOM 4773 N N . GLU B 1 209 ? -35.35700 -25.09900 30.28100 1.000 50.35307 207 GLU A N 1
ATOM 4774 C CA . GLU B 1 209 ? -35.29100 -26.25500 29.39400 1.000 48.13576 207 GLU A CA 1
ATOM 4775 C C . GLU B 1 209 ? -34.05800 -26.17700 28.50300 1.000 46.56607 207 GLU A C 1
ATOM 4776 O O . GLU B 1 209 ? -33.30600 -27.15000 28.36800 1.000 47.54661 207 GLU A O 1
ATOM 4782 N N . GLU B 1 210 ? -33.83400 -25.01500 27.89100 1.000 42.62994 208 GLU A N 1
ATOM 4783 C CA . GLU B 1 210 ? -32.68500 -24.84200 27.01400 1.000 46.27745 208 GLU A CA 1
ATOM 4784 C C . GLU B 1 210 ? -31.38000 -24.81700 27.79900 1.000 48.07949 208 GLU A C 1
ATOM 4785 O O . GLU B 1 210 ? -30.34800 -25.28600 27.30000 1.000 37.83432 208 GLU A O 1
ATOM 4791 N N . LYS B 1 211 ? -31.40600 -24.27600 29.02100 1.000 41.57363 209 LYS A N 1
ATOM 4792 C CA . LYS B 1 211 ? -30.20700 -24.26300 29.85200 1.000 39.58561 209 LYS A CA 1
ATOM 4793 C C . LYS B 1 211 ? -29.76900 -25.67500 30.21500 1.000 41.94142 209 LYS A C 1
ATOM 4794 O O . LYS B 1 211 ? -28.56800 -25.95900 30.29900 1.000 42.76684 209 LYS A O 1
ATOM 4800 N N . MET B 1 212 ? -30.72700 -26.57600 30.43900 1.000 47.04972 210 MET A N 1
ATOM 4801 C CA . MET B 1 212 ? -30.37200 -27.95300 30.76500 1.000 46.36115 210 MET A CA 1
ATOM 4802 C C . MET B 1 212 ? -29.76000 -28.66300 29.56500 1.000 40.11370 210 MET A C 1
ATOM 4803 O O . MET B 1 212 ? -28.85500 -29.48900 29.72500 1.000 45.03286 210 MET A O 1
ATOM 4808 N N . VAL B 1 213 ? -30.24100 -28.36100 28.35700 1.000 38.36546 211 VAL A N 1
ATOM 4809 C CA . VAL B 1 213 ? -29.60500 -28.89500 27.15600 1.000 39.78787 211 VAL A CA 1
ATOM 4810 C C . VAL B 1 213 ? -28.15300 -28.44000 27.09100 1.000 42.17030 211 VAL A C 1
ATOM 4811 O O . VAL B 1 213 ? -27.24400 -29.23600 26.82500 1.000 43.15006 211 VAL A O 1
ATOM 4815 N N . ILE B 1 214 ? -27.91600 -27.15000 27.35200 1.000 40.77943 212 ILE A N 1
ATOM 4816 C CA . ILE B 1 214 ? -26.55700 -26.61300 27.35400 1.000 35.06353 212 ILE A CA 1
ATOM 4817 C C . ILE B 1 214 ? -25.69700 -27.35300 28.37000 1.000 41.75034 212 ILE A C 1
ATOM 4818 O O . ILE B 1 214 ? -24.60800 -27.84600 28.04800 1.000 42.77986 212 ILE A O 1
ATOM 4823 N N . LYS B 1 215 ? -26.17500 -27.43900 29.61500 1.000 37.94403 213 LYS A N 1
ATOM 4824 C CA . LYS B 1 215 ? -25.41400 -28.11000 30.66600 1.000 39.12944 213 LYS A CA 1
ATOM 4825 C C . LYS B 1 215 ? -25.18000 -29.57900 30.33600 1.000 39.06509 213 LYS A C 1
ATOM 4826 O O . LYS B 1 215 ? -24.11600 -30.13000 30.64300 1.000 38.78918 213 LYS A O 1
ATOM 4832 N N . SER B 1 216 ? -26.16200 -30.23100 29.71300 1.000 43.08914 214 SER A N 1
ATOM 4833 C CA . SER B 1 216 ? -26.01500 -31.64300 29.37400 1.000 44.80042 214 SER A CA 1
ATOM 4834 C C . SER B 1 216 ? -24.92500 -31.85000 28.32900 1.000 39.82577 214 SER A C 1
ATOM 4835 O O . SER B 1 216 ? -24.09000 -32.75200 28.46100 1.000 42.94819 214 SER A O 1
ATOM 4838 N N . VAL B 1 217 ? -24.92300 -31.02700 27.27600 1.000 35.82315 215 VAL A N 1
ATOM 4839 C CA . VAL B 1 217 ? -23.91000 -31.15100 26.22800 1.000 36.84970 215 VAL A CA 1
ATOM 4840 C C . VAL B 1 217 ? -22.52200 -30.85200 26.78300 1.000 41.73334 215 VAL A C 1
ATOM 4841 O O . VAL B 1 217 ? -21.55000 -31.55900 26.48200 1.000 37.34143 215 VAL A O 1
ATOM 4845 N N . LEU B 1 218 ? -22.40400 -29.80300 27.60200 1.000 35.99207 216 LEU A N 1
ATOM 4846 C CA . LEU B 1 218 ? -21.11600 -29.47900 28.20600 1.000 35.40514 216 LEU A CA 1
ATOM 4847 C C . LEU B 1 218 ? -20.61500 -30.62300 29.07700 1.000 43.57126 216 LEU A C 1
ATOM 4848 O O . LEU B 1 218 ? -19.42800 -30.97400 29.03500 1.000 40.99488 216 LEU A O 1
ATOM 4853 N N . ALA B 1 219 ? -21.50900 -31.22300 29.86800 1.000 41.93858 217 ALA A N 1
ATOM 4854 C CA . ALA B 1 219 ? -21.11200 -32.32700 30.73700 1.000 43.15700 217 ALA A CA 1
ATOM 4855 C C . ALA B 1 219 ? -20.66100 -33.53200 29.92400 1.000 40.65265 217 ALA A C 1
ATOM 4856 O O . ALA B 1 219 ? -19.66500 -34.18100 30.26500 1.000 47.08953 217 ALA A O 1
ATOM 4858 N N . LYS B 1 220 ? -21.38900 -33.85600 28.85200 1.000 39.26995 218 LYS A N 1
ATOM 4859 C CA . LYS B 1 220 ? -21.00100 -34.98400 28.00900 1.000 46.57659 218 LYS A CA 1
ATOM 4860 C C . LYS B 1 220 ? -19.67200 -34.72700 27.31100 1.000 40.89635 218 LYS A C 1
ATOM 4861 O O . LYS B 1 220 ? -18.81500 -35.61700 27.25200 1.000 46.40975 218 LYS A O 1
ATOM 4867 N N . CYS B 1 221 ? -19.48400 -33.52400 26.76500 1.000 36.29971 219 CYS A N 1
ATOM 4868 C CA . CYS B 1 221 ? -18.28300 -33.25600 25.98400 1.000 38.21209 219 CYS A CA 1
ATOM 4869 C C . CYS B 1 221 ? -17.03100 -33.14800 26.84400 1.000 40.55110 219 CYS A C 1
ATOM 4870 O O . CYS B 1 221 ? -15.92200 -33.26000 26.31000 1.000 41.62797 219 CYS A O 1
ATOM 4873 N N . ILE B 1 222 ? -17.17100 -32.93300 28.15800 1.000 35.52820 220 ILE A N 1
ATOM 4874 C CA . ILE B 1 222 ? -16.00000 -32.87300 29.02300 1.000 36.70577 220 ILE A CA 1
ATOM 4875 C C . ILE B 1 222 ? -15.71800 -34.21500 29.68500 1.000 46.11860 220 ILE A C 1
ATOM 4876 O O . ILE B 1 222 ? -14.74200 -34.33200 30.44000 1.000 41.87770 220 ILE A O 1
ATOM 4881 N N . ARG B 1 223 ? -16.52500 -35.23800 29.40400 1.000 46.59659 221 ARG A N 1
ATOM 4882 C CA . ARG B 1 223 ? -16.27300 -36.56400 29.95300 1.000 49.80792 221 ARG A CA 1
ATOM 4883 C C . ARG B 1 223 ? -14.86700 -37.01000 29.56900 1.000 50.84469 221 ARG A C 1
ATOM 4884 O O . ARG B 1 223 ? -14.45700 -36.88700 28.41200 1.000 49.16804 221 ARG A O 1
ATOM 4892 N N . SER B 1 224 ? -14.12600 -37.52700 30.54200 1.000 54.42511 222 SER A N 1
ATOM 4893 C CA . SER B 1 224 ? -12.78800 -38.03300 30.27300 1.000 55.98514 222 SER A CA 1
ATOM 4894 C C . SER B 1 224 ? -12.83300 -39.37200 29.55300 1.000 60.11183 222 SER A C 1
ATOM 4895 O O . SER B 1 224 ? -13.67800 -40.22400 29.84000 1.000 59.19560 222 SER A O 1
ATOM 4898 N N . GLU B 1 225 ? -11.90300 -39.55200 28.61200 1.000 62.89248 223 GLU A N 1
ATOM 4899 C CA . GLU B 1 225 ? -11.82800 -40.78800 27.84700 1.000 65.67719 223 GLU A CA 1
ATOM 4900 C C . GLU B 1 225 ? -11.39300 -41.97400 28.70000 1.000 68.68124 223 GLU A C 1
ATOM 4901 O O . GLU B 1 225 ? -11.53700 -43.11900 28.25400 1.000 79.78056 223 GLU A O 1
ATOM 4903 N N . ASN B 1 226 ? -11.00700 -41.67600 29.93800 1.000 65.27526 224 ASN A N 1
ATOM 4904 C CA . ASN B 1 226 ? -10.55300 -42.61200 30.95600 1.000 69.21618 224 ASN A CA 1
ATOM 4905 C C . ASN B 1 226 ? -11.62200 -42.88200 31.98600 1.000 79.40012 224 ASN A C 1
ATOM 4906 O O . ASN B 1 226 ? -12.04700 -41.98600 32.68200 1.000 78.41090 224 ASN A O 1
ATOM 4911 N N . ALA B 1 227 ? -12.00100 -44.14000 32.14400 1.000 83.97967 225 ALA A N 1
ATOM 4912 C CA . ALA B 1 227 ? -13.08900 -44.49300 33.04600 1.000 77.89815 225 ALA A CA 1
ATOM 4913 C C . ALA B 1 227 ? -12.81700 -44.68300 34.51000 1.000 78.91110 225 ALA A C 1
ATOM 4914 O O . ALA B 1 227 ? -13.51900 -45.43300 35.13900 1.000 79.21999 225 ALA A O 1
ATOM 4916 N N . ASP B 1 228 ? -11.82800 -44.00600 35.06500 1.000 82.17109 226 ASP A N 1
ATOM 4917 C CA . ASP B 1 228 ? -11.59600 -44.12800 36.49300 1.000 80.67839 226 ASP A CA 1
ATOM 4918 C C . ASP B 1 228 ? -12.15200 -42.91300 37.20600 1.000 76.35437 226 ASP A C 1
ATOM 4919 O O . ASP B 1 228 ? -12.33200 -42.93700 38.39800 1.000 83.48024 226 ASP A O 1
ATOM 4924 N N . MET B 1 229 ? -12.53900 -41.89400 36.45500 1.000 69.07848 227 MET A N 1
ATOM 4925 C CA . MET B 1 229 ? -13.09900 -40.70000 37.06100 1.000 63.16974 227 MET A CA 1
ATOM 4926 C C . MET B 1 229 ? -14.61800 -40.62500 37.06700 1.000 61.35899 227 MET A C 1
ATOM 4927 O O . MET B 1 229 ? -15.24400 -41.18700 36.20400 1.000 60.65156 227 MET A O 1
ATOM 4932 N N . LEU B 1 230 ? -15.18300 -39.95000 38.07100 1.000 56.77591 228 LEU A N 1
ATOM 4933 C CA . LEU B 1 230 ? -16.58700 -39.65000 38.16200 1.000 55.82224 228 LEU A CA 1
ATOM 4934 C C . LEU B 1 230 ? -16.91500 -38.74000 36.98400 1.000 48.81760 228 LEU A C 1
ATOM 4935 O O . LEU B 1 230 ? -16.13900 -37.82000 36.67600 1.000 46.72854 228 LEU A O 1
ATOM 4940 N N . PRO B 1 231 ? -18.02100 -38.97700 36.29600 1.000 55.22327 229 PRO A N 1
ATOM 4941 C CA . PRO B 1 231 ? -18.36200 -38.12500 35.16100 1.000 51.52913 229 PRO A CA 1
ATOM 4942 C C . PRO B 1 231 ? -18.95300 -36.82100 35.65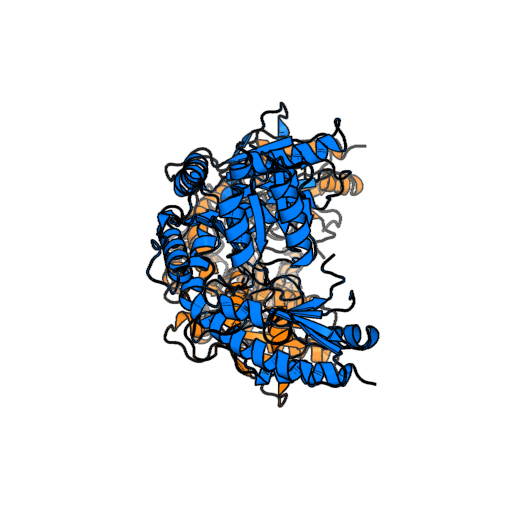300 1.000 48.85863 229 PRO A C 1
ATOM 4943 O O . PRO B 1 231 ? -19.57100 -36.75200 36.71600 1.000 46.98234 229 PRO A O 1
ATOM 4947 N N . VAL B 1 232 ? -18.70800 -35.76400 34.88600 1.000 46.82115 230 VAL A N 1
ATOM 4948 C CA . VAL B 1 232 ? -19.34200 -34.48900 35.18100 1.000 44.66437 230 VAL A CA 1
ATOM 4949 C C . VAL B 1 232 ? -20.83600 -34.61700 34.92600 1.000 45.49005 230 VAL A C 1
ATOM 4950 O O . VAL B 1 232 ? -21.26300 -35.18000 33.91000 1.000 52.66284 230 VAL A O 1
ATOM 4954 N N . GLN B 1 233 ? -21.63800 -34.11900 35.85900 1.000 40.17397 231 GLN A N 1
ATOM 4955 C CA . GLN B 1 233 ? -23.08500 -34.16100 35.73500 1.000 44.12288 231 GLN A CA 1
ATOM 4956 C C . GLN B 1 233 ? -23.60700 -32.79700 35.29900 1.000 43.50187 231 GLN A C 1
ATOM 4957 O O . GLN B 1 233 ? -22.88700 -31.79500 35.29800 1.000 42.90199 231 GLN A O 1
ATOM 4963 N N . SER B 1 234 ? -24.88600 -32.77800 34.91500 1.000 39.38639 232 SER A N 1
ATOM 4964 C CA . SER B 1 234 ? -25.52900 -31.53900 34.48800 1.000 39.62542 232 SER A CA 1
ATOM 4965 C C . SER B 1 234 ? -25.39900 -30.44300 35.53800 1.000 42.24704 232 SER A C 1
ATOM 4966 O O . SER B 1 234 ? -25.13100 -29.28200 35.21100 1.000 46.55818 232 SER A O 1
ATOM 4969 N N . ASP B 1 235 ? -25.58600 -30.79500 36.80400 1.000 41.83315 233 ASP A N 1
ATOM 4970 C CA . ASP B 1 235 ? -25.60600 -29.82500 37.89000 1.000 45.42247 233 ASP A CA 1
ATOM 4971 C C . ASP B 1 235 ? -24.22000 -29.44400 38.39400 1.000 43.99866 233 ASP A C 1
ATOM 4972 O O . ASP B 1 235 ? -24.12000 -28.60400 39.29500 1.000 40.97235 233 ASP A O 1
ATOM 4977 N N . ASP B 1 236 ? -23.16000 -30.04500 37.85900 1.000 42.63736 234 ASP A N 1
ATOM 4978 C CA . ASP B 1 236 ? -21.81000 -29.56000 38.10700 1.000 40.45922 234 ASP A CA 1
ATOM 4979 C C . ASP B 1 236 ? -21.42400 -28.45500 37.13500 1.000 43.97617 234 ASP A C 1
ATOM 4980 O O . ASP B 1 236 ? -20.31300 -27.92000 37.22700 1.000 41.71118 234 ASP A O 1
ATOM 4985 N N . VAL B 1 237 ? -22.32200 -28.10200 36.21600 1.000 38.89803 235 VAL A N 1
ATOM 4986 C CA . VAL B 1 237 ? -22.09100 -27.07000 35.21500 1.000 39.36791 235 VAL A CA 1
ATOM 4987 C C . VAL B 1 237 ? -22.89200 -25.83900 35.61000 1.000 41.69458 235 VAL A C 1
ATOM 4988 O O . VAL B 1 237 ? -24.10600 -25.92600 35.83200 1.000 42.41726 235 VAL A O 1
ATOM 4992 N N . PHE B 1 238 ? -22.21800 -24.69500 35.68900 1.000 40.18471 236 PHE A N 1
ATOM 4993 C CA . PHE B 1 238 ? -22.85500 -23.43000 36.02500 1.000 42.23799 236 PHE A CA 1
ATOM 4994 C C . PHE B 1 238 ? -22.79800 -22.51400 34.81300 1.000 46.21972 236 PHE A C 1
ATOM 4995 O O . PHE B 1 238 ? -21.72600 -22.31900 34.22900 1.000 41.96803 236 PHE A O 1
ATOM 5003 N N . LEU B 1 239 ? -23.94400 -21.94500 34.45100 1.000 39.61057 237 LEU A N 1
ATOM 5004 C CA . LEU B 1 239 ? -24.05900 -21.08600 33.28200 1.000 38.33446 237 LEU A CA 1
ATOM 5005 C C . LEU B 1 239 ? -24.12100 -19.62800 33.71200 1.000 39.72591 237 LEU A C 1
ATOM 5006 O O . LEU B 1 239 ? -24.83800 -19.27400 34.65200 1.000 45.88949 237 LEU A O 1
ATOM 5011 N N . TYR B 1 240 ? -23.38000 -18.78200 33.00300 1.000 38.85754 238 TYR A N 1
ATOM 5012 C CA . TYR B 1 240 ? -23.32200 -17.35700 33.28000 1.000 38.34349 238 TYR A CA 1
ATOM 5013 C C . TYR B 1 240 ? -23.51400 -16.59600 31.97500 1.000 40.78640 238 TYR A C 1
ATOM 5014 O O . TYR B 1 240 ? -23.71300 -17.18700 30.90800 1.000 44.65334 238 TYR A O 1
ATOM 5023 N N . SER B 1 241 ? -23.44700 -15.26700 32.06300 1.000 43.59345 239 SER A N 1
ATOM 5024 C CA . SER B 1 241 ? -23.78500 -14.44100 30.90900 1.000 40.48453 239 SER A CA 1
ATOM 5025 C C . SER B 1 241 ? -22.70200 -14.50700 29.84100 1.000 43.78933 239 SER A C 1
ATOM 5026 O O . SER B 1 241 ? -23.00600 -14.53000 28.64300 1.000 48.30893 239 SER A O 1
ATOM 5029 N N . THR B 1 242 ? -21.43700 -14.53600 30.25200 1.000 48.46510 240 THR A N 1
ATOM 5030 C CA . THR B 1 242 ? -20.31200 -14.58200 29.32900 1.000 43.50764 240 THR A CA 1
ATOM 5031 C C . THR B 1 242 ? -19.24700 -15.50900 29.89400 1.000 46.78725 240 THR A C 1
ATOM 5032 O O . THR B 1 242 ? -19.30200 -15.92500 31.05500 1.000 42.59996 240 THR A O 1
ATOM 5036 N N . GLY B 1 243 ? -18.26500 -15.83400 29.05000 1.000 45.16911 241 GLY A N 1
ATOM 5037 C CA . GLY B 1 243 ? -17.08500 -16.52100 29.54200 1.000 44.75308 241 GLY A CA 1
ATOM 5038 C C . GLY B 1 243 ? -16.29500 -15.67900 30.52200 1.000 45.80773 241 GLY A C 1
ATOM 5039 O O . GLY B 1 243 ? -15.70500 -16.20600 31.46800 1.000 41.33870 241 GLY A O 1
ATOM 5040 N N . MET B 1 244 ? -16.26900 -14.36200 30.30600 1.000 48.27412 242 MET A N 1
ATOM 5041 C CA . MET B 1 244 ? -15.57900 -13.46800 31.22800 1.000 41.89544 242 MET A CA 1
ATOM 5042 C C . MET B 1 244 ? -16.22600 -13.50200 32.60400 1.000 48.85300 242 MET A C 1
ATOM 5043 O O . MET B 1 244 ? -15.53000 -13.55700 33.62500 1.000 44.95811 242 MET A O 1
ATOM 5048 N N . MET B 1 245 ? -17.56200 -13.47900 32.65000 1.000 45.48915 243 MET A N 1
ATOM 5049 C CA . MET B 1 245 ? -18.25700 -13.55400 33.93100 1.000 38.37920 243 MET A CA 1
ATOM 5050 C C . MET B 1 245 ? -17.98200 -14.87700 34.62900 1.000 41.71461 243 MET A C 1
ATOM 5051 O O . MET B 1 245 ? -17.78000 -14.91200 35.84800 1.000 48.11280 243 MET A O 1
ATOM 5056 N N . ALA B 1 246 ? -17.94900 -15.97700 33.87000 1.000 42.35666 244 ALA A N 1
ATOM 5057 C CA . ALA B 1 246 ? -17.62600 -17.26700 34.46700 1.000 42.55356 244 ALA A CA 1
ATOM 5058 C C . ALA B 1 246 ? -16.24100 -17.23400 35.10300 1.000 46.56092 244 ALA A C 1
ATOM 5059 O O . ALA B 1 246 ? -16.01600 -17.84600 36.15300 1.000 46.13422 244 ALA A O 1
ATOM 5061 N N . ILE B 1 247 ? -15.30300 -16.51200 34.48400 1.000 47.13212 245 ILE A N 1
ATOM 5062 C CA . ILE B 1 247 ? -13.96300 -16.37500 35.04700 1.000 46.99270 245 ILE A CA 1
ATOM 5063 C C . ILE B 1 247 ? -13.99800 -15.51300 36.30400 1.000 46.70764 245 ILE A C 1
ATOM 5064 O O . ILE B 1 247 ? -13.28800 -15.78000 37.27800 1.000 42.59767 245 ILE A O 1
ATOM 5069 N N . GLY B 1 248 ? -14.82600 -14.49800 36.32900 1.000 46.65121 246 GLY A N 1
ATOM 5070 C CA . GLY B 1 248 ? -14.89000 -13.68000 37.49900 1.000 46.42188 246 GLY A CA 1
ATOM 5071 C C . GLY B 1 248 ? -15.50400 -14.38700 38.66900 1.000 52.91046 246 GLY A C 1
ATOM 5072 O O . GLY B 1 248 ? -15.05200 -14.24300 39.77100 1.000 51.80686 246 GLY A O 1
ATOM 5073 N N . LYS B 1 249 ? -16.54100 -15.15900 38.42300 1.000 49.58879 247 LYS A N 1
ATOM 5074 C CA . LYS B 1 249 ? -17.21200 -15.85000 39.49200 1.000 47.11913 247 LYS A CA 1
ATOM 5075 C C . LYS B 1 249 ? -16.30800 -16.85600 40.16100 1.000 48.54460 247 LYS A C 1
ATOM 5076 O O . LYS B 1 249 ? -16.31400 -17.00000 41.35400 1.000 50.46177 247 LYS A O 1
ATOM 5078 N N . ILE B 1 250 ? -15.55500 -17.59400 39.38900 1.000 48.19900 248 ILE A N 1
ATOM 5079 C CA . ILE B 1 250 ? -14.59400 -18.53800 39.99100 1.000 47.37883 248 ILE A CA 1
ATOM 5080 C C . ILE B 1 250 ? -13.45000 -17.81700 40.72900 1.000 46.17264 248 ILE A C 1
ATOM 5081 O O . ILE B 1 250 ? -12.86500 -18.37500 41.66500 1.000 46.39204 248 ILE A O 1
ATOM 5086 N N . ALA B 1 251 ? -13.08400 -16.59900 40.31500 1.000 49.15517 249 ALA A N 1
ATOM 5087 C CA . ALA B 1 251 ? -11.99300 -15.88800 40.98000 1.000 48.35777 249 ALA A CA 1
ATOM 5088 C C . ALA B 1 251 ? -12.39100 -15.45700 42.38600 1.000 52.52589 249 ALA A C 1
ATOM 5089 O O . ALA B 1 251 ? -11.60500 -15.59600 43.33100 1.000 51.84879 249 ALA A O 1
ATOM 5091 N N . ARG B 1 252 ? -13.60900 -14.92700 42.53800 1.000 46.51958 250 ARG A N 1
ATOM 5092 C CA . ARG B 1 252 ? -14.10200 -14.55700 43.86200 1.000 51.22840 250 ARG A CA 1
ATOM 5093 C C . ARG B 1 252 ? -14.31700 -15.78500 44.73500 1.000 48.54025 250 ARG A C 1
ATOM 5094 O O . ARG B 1 252 ? -14.10000 -15.73300 45.95100 1.000 57.09164 250 ARG A O 1
ATOM 5102 N N . ALA B 1 253 ? -14.76100 -16.89000 44.13400 1.000 47.65674 251 ALA A N 1
ATOM 5103 C CA . ALA B 1 253 ? -14.95400 -18.11700 44.89700 1.000 49.24285 251 ALA A CA 1
ATOM 5104 C C . ALA B 1 253 ? -13.64900 -18.56400 45.53600 1.000 51.93806 251 ALA A C 1
ATOM 5105 O O . ALA B 1 253 ? -13.63300 -19.01200 46.68700 1.000 55.81067 251 ALA A O 1
ATOM 5107 N N . MET B 1 254 ? -12.54400 -18.44600 44.79800 1.000 49.16985 252 MET A N 1
ATOM 5108 C CA . MET B 1 254 ? -11.23600 -18.78200 45.34700 1.000 50.13344 252 MET A CA 1
ATOM 5109 C C . MET B 1 254 ? -10.84200 -17.81900 46.46200 1.000 51.21289 252 MET A C 1
ATOM 5110 O O . MET B 1 254 ? -10.22200 -18.22600 47.45200 1.000 58.13401 252 MET A O 1
ATOM 5115 N N . LYS B 1 255 ? -11.20300 -16.54100 46.32500 1.000 51.19150 253 LYS A N 1
ATOM 5116 C CA . LYS B 1 255 ? -10.79900 -15.52900 47.29900 1.000 60.30413 253 LYS A CA 1
ATOM 5117 C C . LYS B 1 255 ? -11.40800 -15.74900 48.68200 1.000 58.61003 253 LYS A C 1
ATOM 5118 O O . LYS B 1 255 ? -10.88000 -15.21500 49.66500 1.000 68.34666 253 LYS A O 1
ATOM 5124 N N . ASP B 1 256 ? -12.48000 -16.53700 48.79900 1.000 55.94839 254 ASP A N 1
ATOM 5125 C CA . ASP B 1 256 ? -13.07400 -16.83500 50.10500 1.000 65.19167 254 ASP A CA 1
ATOM 5126 C C . ASP B 1 256 ? -12.48000 -18.13500 50.62900 1.000 65.52096 254 ASP A C 1
ATOM 5127 O O . ASP B 1 256 ? -13.02300 -19.21400 50.37900 1.000 62.15898 254 ASP A O 1
ATOM 5132 N N . ASP B 1 261 ? -4.81800 -17.27200 50.15900 1.000 65.88096 259 ASP A N 1
ATOM 5133 C CA . ASP B 1 261 ? -3.45700 -17.00600 49.70500 1.000 67.15915 259 ASP A CA 1
ATOM 5134 C C . ASP B 1 261 ? -3.41200 -16.34800 48.32600 1.000 66.96539 259 ASP A C 1
ATOM 5135 O O . ASP B 1 261 ? -4.26300 -15.51800 47.99100 1.000 67.89925 259 ASP A O 1
ATOM 5140 N N . THR B 1 262 ? -2.42200 -16.73500 47.52500 1.000 58.52314 260 THR A N 1
ATOM 5141 C CA . THR B 1 262 ? -2.02300 -16.05700 46.29900 1.000 59.43255 260 THR A CA 1
ATOM 5142 C C . THR B 1 262 ? -2.51400 -16.79100 45.05400 1.000 56.93233 260 THR A C 1
ATOM 5143 O O . THR B 1 262 ? -2.72200 -18.00700 45.06700 1.000 58.69901 260 THR A O 1
ATOM 5147 N N . ALA B 1 263 ? -2.70200 -16.03300 43.97700 1.000 49.93200 261 ALA A N 1
ATOM 5148 C CA . ALA B 1 263 ? -3.14600 -16.56600 42.69600 1.000 49.80920 261 ALA A CA 1
ATOM 5149 C C . ALA B 1 263 ? -2.02800 -16.47600 41.66400 1.000 51.58485 261 ALA A C 1
ATOM 5150 O O . ALA B 1 263 ? -1.24600 -15.51900 41.65600 1.000 47.33778 261 ALA A O 1
ATOM 5152 N N . VAL B 1 264 ? -1.94800 -17.49300 40.80800 1.000 46.55851 262 VAL A N 1
ATOM 5153 C CA . VAL B 1 264 ? -0.92600 -17.59900 39.77400 1.000 45.88243 262 VAL A CA 1
ATOM 5154 C C . VAL B 1 264 ? -1.60100 -17.56600 38.41000 1.000 43.88877 262 VAL A C 1
ATOM 5155 O O . VAL B 1 264 ? -2.56800 -18.29900 38.17400 1.000 41.43242 262 VAL A O 1
ATOM 5159 N N . ILE B 1 265 ? -1.10000 -16.70800 37.52400 1.000 48.28219 263 ILE A N 1
ATOM 5160 C CA . ILE B 1 265 ? -1.55000 -16.62900 36.13700 1.000 49.31585 263 ILE A CA 1
ATOM 5161 C C . ILE B 1 265 ? -0.45900 -17.23700 35.26500 1.000 49.47281 263 ILE A C 1
ATOM 5162 O O . ILE B 1 265 ? 0.66800 -16.72500 35.22100 1.000 49.22601 263 ILE A O 1
ATOM 5167 N N . PHE B 1 266 ? -0.78100 -18.34100 34.59500 1.000 46.30319 264 PHE A N 1
ATOM 5168 C CA . PHE B 1 266 ? 0.20500 -19.15300 33.88300 1.000 50.85120 264 PHE A CA 1
ATOM 5169 C C . PHE B 1 266 ? -0.09000 -19.13700 32.38500 1.000 48.92878 264 PHE A C 1
ATOM 5170 O O . PHE B 1 266 ? -0.92200 -19.91300 31.90600 1.000 47.58205 264 PHE A O 1
ATOM 5178 N N . GLY B 1 267 ? 0.60500 -18.26700 31.64800 1.000 53.14353 265 GLY A N 1
ATOM 5179 C CA . GLY B 1 267 ? 0.51100 -18.22900 30.19900 1.000 51.95311 265 GLY A CA 1
ATOM 5180 C C . GLY B 1 267 ? -0.89800 -18.12800 29.65200 1.000 69.34749 265 GLY A C 1
ATOM 5181 O O . GLY B 1 267 ? -1.33900 -18.99600 28.89100 1.000 70.87707 265 GLY A O 1
ATOM 5182 N N . TRP B 1 268 ? -1.61800 -17.07500 30.03200 1.000 74.50673 266 TRP A N 1
ATOM 5183 C CA . TRP B 1 268 ? -3.01300 -16.87300 29.63700 1.000 66.69885 266 TRP A CA 1
ATOM 5184 C C . TRP B 1 268 ? -3.16200 -15.43800 29.14000 1.000 68.89488 266 TRP A C 1
ATOM 5185 O O . TRP B 1 268 ? -3.48800 -14.53600 29.91500 1.000 74.96088 266 TRP A O 1
ATOM 5196 N N . LEU B 1 269 ? -2.93500 -15.23700 27.84400 1.000 73.30837 267 LEU A N 1
ATOM 5197 C CA . LEU B 1 269 ? -2.93600 -13.90800 27.25100 1.000 74.59993 267 LEU A CA 1
ATOM 5198 C C . LEU B 1 269 ? -4.31300 -13.42300 26.81400 1.000 76.32617 267 LEU A C 1
ATOM 5199 O O . LEU B 1 269 ? -4.39000 -12.41300 26.10500 1.000 76.68144 267 LEU A O 1
ATOM 5204 N N . TYR B 1 270 ? -5.40100 -14.09700 27.19200 1.000 69.88659 268 TYR A N 1
ATOM 5205 C CA . TYR B 1 270 ? -6.70300 -13.47700 26.96000 1.000 74.70279 268 TYR A CA 1
ATOM 5206 C C . TYR B 1 270 ? -6.78500 -12.26100 27.86800 1.000 64.62299 268 TYR A C 1
ATOM 5207 O O . TYR B 1 270 ? -6.97100 -12.39200 29.08200 1.000 61.90259 268 TYR A O 1
ATOM 5216 N N . SER B 1 271 ? -6.61200 -11.08300 27.27500 1.000 60.49218 269 SER A N 1
ATOM 5217 C CA . SER B 1 271 ? -6.41300 -9.82800 27.98900 1.000 65.87154 269 SER A CA 1
ATOM 5218 C C . SER B 1 271 ? -7.40900 -9.52900 29.10700 1.000 59.16528 269 SER A C 1
ATOM 5219 O O . SER B 1 271 ? -7.15400 -8.63300 29.91700 1.000 61.21312 269 SER A O 1
ATOM 5222 N N . GLY B 1 272 ? -8.53500 -10.23500 29.18300 1.000 54.17683 270 GLY A N 1
ATOM 5223 C CA . GLY B 1 272 ? -9.46400 -9.92200 30.24700 1.000 55.53489 270 GLY A CA 1
ATOM 5224 C C . GLY B 1 272 ? -9.36700 -10.75200 31.51100 1.000 56.43547 270 GLY A C 1
ATOM 5225 O O . GLY B 1 272 ? -10.05800 -10.44300 32.48700 1.000 56.68803 270 GLY A O 1
ATOM 5226 N N . THR B 1 273 ? -8.50300 -11.76800 31.55000 1.000 52.25655 271 THR A N 1
ATOM 5227 C CA . THR B 1 273 ? -8.39800 -12.59700 32.74700 1.000 49.47287 271 THR A CA 1
ATOM 5228 C C . THR B 1 273 ? -7.70500 -11.84900 33.88100 1.000 54.67740 271 THR A C 1
ATOM 5229 O O . THR B 1 273 ? -8.23300 -11.76200 34.99400 1.000 53.29476 271 THR A O 1
ATOM 5233 N N . LEU B 1 274 ? -6.52100 -11.30200 33.60800 1.000 53.66473 272 LEU A N 1
ATOM 5234 C CA . LEU B 1 274 ? -5.75900 -10.59100 34.63700 1.000 50.88768 272 LEU A CA 1
ATOM 5235 C C . LEU B 1 274 ? -6.52800 -9.44000 35.27200 1.000 54.75797 272 LEU A C 1
ATOM 5236 O O . LEU B 1 274 ? -6.50500 -9.32900 36.51400 1.000 50.60394 272 LEU A O 1
ATOM 5241 N N . PRO B 1 275 ? -7.19700 -8.54700 34.52900 1.000 52.41425 273 PRO A N 1
ATOM 5242 C CA . PRO B 1 275 ? -7.98900 -7.50200 35.20100 1.000 50.65215 273 PRO A CA 1
ATOM 5243 C C . PRO B 1 275 ? -9.04800 -8.04100 36.15000 1.000 53.98119 273 PRO A C 1
ATOM 5244 O O . PRO B 1 275 ? -9.23900 -7.48000 37.23600 1.000 59.80963 273 PRO A O 1
ATOM 5248 N N . LEU B 1 276 ? -9.74800 -9.11300 35.77400 1.000 51.68690 274 LEU A N 1
ATOM 5249 C CA . LEU B 1 276 ? -10.82400 -9.61100 36.62600 1.000 54.04062 274 LEU A CA 1
ATOM 5250 C C . LEU B 1 276 ? -10.28200 -10.32100 37.86000 1.000 54.32355 274 LEU A C 1
ATOM 5251 O O . LEU B 1 276 ? -10.85700 -10.20500 38.94900 1.000 51.56935 274 LEU A O 1
ATOM 5256 N N . VAL B 1 277 ? -9.18300 -11.06600 37.71300 1.000 48.64721 275 VAL A N 1
ATOM 5257 C CA . VAL B 1 277 ? -8.57400 -11.70600 38.87600 1.000 52.45977 275 VAL A CA 1
ATOM 5258 C C . VAL B 1 277 ? -8.06900 -10.65000 39.84800 1.000 53.84975 275 VAL A C 1
ATOM 5259 O O . VAL B 1 277 ? -8.21700 -10.78600 41.06900 1.000 53.29758 275 VAL A O 1
ATOM 5263 N N . LYS B 1 278 ? -7.45600 -9.58500 39.32400 1.000 51.77790 276 LYS A N 1
ATOM 5264 C CA . LYS B 1 278 ? -7.01500 -8.48800 40.17700 1.000 53.11794 276 LYS A CA 1
ATOM 5265 C C . LYS B 1 278 ? -8.19600 -7.81300 40.86600 1.000 57.15516 276 LYS A C 1
ATOM 5266 O O . LYS B 1 278 ? -8.13800 -7.51200 42.06400 1.000 58.26564 276 LYS A O 1
ATOM 5268 N N . ASP B 1 279 ? -9.27900 -7.57000 40.12400 1.000 52.77085 277 ASP A N 1
ATOM 5269 C CA . ASP B 1 279 ? -10.44200 -6.90700 40.70300 1.000 53.01734 277 ASP A CA 1
ATOM 5270 C C . ASP B 1 279 ? -11.12400 -7.76500 41.76400 1.000 55.71505 277 ASP A C 1
ATOM 5271 O O . ASP B 1 279 ? -11.79400 -7.23100 42.65600 1.000 64.72602 277 ASP A O 1
ATOM 5276 N N . SER B 1 280 ? -10.96200 -9.08300 41.69300 1.000 54.42077 278 SER A N 1
ATOM 5277 C CA . SER B 1 280 ? -11.64300 -9.99600 42.60200 1.000 53.95897 278 SER A CA 1
ATOM 5278 C C . SER B 1 280 ? -10.96100 -10.10000 43.96300 1.000 60.32849 278 SER A C 1
ATOM 5279 O O . SER B 1 280 ? -11.40900 -10.88400 44.80800 1.000 61.54778 278 SER A O 1
ATOM 5282 N N . GLY B 1 281 ? -9.90600 -9.32400 44.19600 1.000 60.18636 279 GLY A N 1
ATOM 5283 C CA . GLY B 1 281 ? -9.23600 -9.25600 45.47900 1.000 60.51199 279 GLY A CA 1
ATOM 5284 C C . GLY B 1 281 ? -7.81100 -9.76700 45.48700 1.000 56.16041 279 GLY A C 1
ATOM 5285 O O . GLY B 1 281 ? -7.16800 -9.72800 46.54200 1.000 59.14402 279 GLY A O 1
ATOM 5286 N N . TYR B 1 282 ? -7.29800 -10.25800 44.35900 1.000 54.55117 280 TYR A N 1
ATOM 5287 C CA . TYR B 1 282 ? -5.89400 -10.64900 44.25000 1.000 52.31837 280 TYR A CA 1
ATOM 5288 C C . TYR B 1 282 ? -5.15500 -9.41800 43.74600 1.000 57.45245 280 TYR A C 1
ATOM 5289 O O . TYR B 1 282 ? -5.15400 -9.13500 42.54700 1.000 52.83981 280 TYR A O 1
ATOM 5298 N N . SER B 1 283 ? -4.60900 -8.64800 44.65500 1.000 60.64647 281 SER A N 1
ATOM 5299 C CA . SER B 1 283 ? -3.94100 -7.41300 44.31200 1.000 58.06072 281 SER A CA 1
ATOM 5300 C C . SER B 1 283 ? -2.85600 -7.58900 43.27600 1.000 56.43843 281 SER A C 1
ATOM 5301 O O . SER B 1 283 ? -2.78300 -6.85000 42.34000 1.000 57.07041 281 SER A O 1
ATOM 5304 N N . LYS B 1 284 ? -1.99400 -8.56100 43.45300 1.000 54.79699 282 LYS A N 1
ATOM 5305 C CA . LYS B 1 284 ? -0.95500 -8.75400 42.48800 1.000 57.61053 282 LYS A CA 1
ATOM 5306 C C . LYS B 1 284 ? -0.66800 -10.21200 42.35700 1.000 58.61940 282 LYS A C 1
ATOM 5307 O O . LYS B 1 284 ? 0.05000 -10.77000 43.14000 1.000 61.93559 282 LYS A O 1
ATOM 5309 N N . PRO B 1 285 ? -1.23200 -10.84000 41.34500 1.000 53.99960 283 PRO A N 1
ATOM 5310 C CA . PRO B 1 285 ? -0.98300 -12.27300 41.19000 1.000 44.76391 283 PRO A CA 1
ATOM 5311 C C . PRO B 1 285 ? 0.35600 -12.54400 40.52400 1.000 44.77536 283 PRO A C 1
ATOM 5312 O O . PRO B 1 285 ? 0.87800 -11.73400 39.75400 1.000 49.24444 283 PRO A O 1
ATOM 5316 N N . ILE B 1 286 ? 0.93700 -13.69000 40.88200 1.000 48.63873 284 ILE A N 1
ATOM 5317 C CA . ILE B 1 286 ? 2.16400 -14.13400 40.23200 1.000 46.08054 284 ILE A CA 1
ATOM 5318 C C . ILE B 1 286 ? 1.85800 -14.39800 38.76800 1.000 49.02921 284 ILE A C 1
ATOM 5319 O O . ILE B 1 286 ? 1.03000 -15.25500 38.43600 1.000 52.01803 284 ILE A O 1
ATOM 5324 N N . LEU B 1 287 ? 2.51600 -13.65600 37.88400 1.000 49.17976 285 LEU A N 1
ATOM 5325 C CA . LEU B 1 287 ? 2.27400 -13.73800 36.45000 1.000 51.67949 285 LEU A CA 1
ATOM 5326 C C . LEU B 1 287 ? 3.43600 -14.46400 35.78300 1.000 55.14318 285 LEU A C 1
ATOM 5327 O O . LEU B 1 287 ? 4.57400 -13.98500 35.81700 1.000 57.31360 285 LEU A O 1
ATOM 5332 N N . TYR B 1 288 ? 3.14700 -15.61800 35.18600 1.000 53.70207 286 TYR A N 1
ATOM 5333 C CA . TYR B 1 288 ? 4.10500 -16.36000 34.36900 1.000 48.84193 286 TYR A CA 1
ATOM 5334 C C . TYR B 1 288 ? 3.60400 -16.25400 32.93100 1.000 53.21536 286 TYR A C 1
ATOM 5335 O O . TYR B 1 288 ? 2.69400 -16.98200 32.52400 1.000 54.47181 286 TYR A O 1
ATOM 5344 N N . GLY B 1 289 ? 4.20400 -15.34000 32.16400 1.000 50.31941 287 GLY A N 1
ATOM 5345 C CA . GLY B 1 289 ? 3.62400 -14.95100 30.89000 1.000 49.72570 287 GLY A CA 1
ATOM 5346 C C . GLY B 1 289 ? 3.71300 -16.00500 29.80500 1.000 51.31485 287 GLY A C 1
ATOM 5347 O O . GLY B 1 289 ? 2.81200 -16.11100 28.96900 1.000 53.93592 287 GLY A O 1
ATOM 5348 N N . ARG B 1 290 ? 4.78700 -16.79100 29.79200 1.000 52.35931 288 ARG A N 1
ATOM 5349 C CA . ARG B 1 290 ? 5.02400 -17.70000 28.67800 1.000 53.19423 288 ARG A CA 1
ATOM 5350 C C . ARG B 1 290 ? 4.40300 -19.07400 28.87800 1.000 48.03232 288 ARG A C 1
ATOM 5351 O O . ARG B 1 290 ? 4.11100 -19.75900 27.89100 1.000 53.10037 288 ARG A O 1
ATOM 5359 N N . GLY B 1 291 ? 4.21000 -19.50700 30.11900 1.000 51.54732 289 GLY A N 1
ATOM 5360 C CA . GLY B 1 291 ? 3.66000 -20.82700 30.34700 1.000 48.63248 289 GLY A CA 1
ATOM 5361 C C . GLY B 1 291 ? 4.63500 -21.95700 30.11900 1.000 44.76381 289 GLY A C 1
ATOM 5362 O O . GLY B 1 291 ? 4.22200 -23.05400 29.73300 1.000 41.05431 289 GLY A O 1
ATOM 5363 N N . THR B 1 292 ? 5.92300 -21.71800 30.33900 1.000 49.05282 290 THR A N 1
ATOM 5364 C CA . THR B 1 292 ? 6.96300 -22.69000 30.04400 1.000 47.13578 290 THR A CA 1
ATOM 5365 C C . THR B 1 292 ? 7.28600 -23.55300 31.26400 1.000 51.16749 290 THR A C 1
ATOM 5366 O O . THR B 1 292 ? 6.85800 -23.28200 32.39000 1.000 49.42732 290 THR A O 1
ATOM 5370 N N . GLU B 1 293 ? 8.11300 -24.53600 31.02700 1.000 50.02705 291 GLU A N 1
ATOM 5371 C CA . GLU B 1 293 ? 8.53300 -25.43900 32.03800 1.000 50.21189 291 GLU A CA 1
ATOM 5372 C C . GLU B 1 293 ? 9.50400 -24.73300 32.95600 1.000 52.10918 291 GLU A C 1
ATOM 5373 O O . GLU B 1 293 ? 9.59900 -25.04700 34.10400 1.000 49.77220 291 GLU A O 1
ATOM 5379 N N . GLU B 1 294 ? 10.20500 -23.75400 32.42700 1.000 52.04362 292 GLU A N 1
ATOM 5380 C CA . GLU B 1 294 ? 11.12700 -22.94400 33.15000 1.000 50.43754 292 GLU A CA 1
ATOM 5381 C C . GLU B 1 294 ? 10.38000 -22.11900 34.17600 1.000 53.91837 292 GLU A C 1
ATOM 5382 O O . GLU B 1 294 ? 10.85600 -21.93800 35.25600 1.000 54.03413 292 GLU A O 1
ATOM 5388 N N . GLU B 1 295 ? 9.21800 -21.60200 33.82300 1.000 49.54310 293 GLU A N 1
ATOM 5389 C CA . GLU B 1 295 ? 8.36800 -20.86600 34.75300 1.000 50.06699 293 GLU A CA 1
ATOM 5390 C C . GLU B 1 295 ? 7.74600 -21.78900 35.79200 1.000 52.30064 293 GLU A C 1
ATOM 5391 O O . GLU B 1 295 ? 7.53700 -21.37800 36.93900 1.000 47.91127 293 GLU A O 1
ATOM 5397 N N . LEU B 1 296 ? 7.43500 -23.03100 35.41000 1.000 46.05658 294 LEU A N 1
ATOM 5398 C CA . LEU B 1 296 ? 6.98400 -24.00500 36.39600 1.000 44.29745 294 LEU A CA 1
ATOM 5399 C C . LEU B 1 296 ? 8.07800 -24.31100 37.40800 1.000 48.73286 294 LEU A C 1
ATOM 5400 O O . LEU B 1 296 ? 7.78100 -24.62100 38.56800 1.000 47.86658 294 LEU A O 1
ATOM 5405 N N . ASP B 1 297 ? 9.34400 -24.22900 36.99000 1.000 45.73198 295 ASP A N 1
ATOM 5406 C CA . ASP B 1 297 ? 10.45100 -24.41000 37.92300 1.000 43.55304 295 ASP A CA 1
ATOM 5407 C C . ASP B 1 297 ? 10.45800 -23.30600 38.97500 1.000 47.16631 295 ASP A C 1
ATOM 5408 O O . ASP B 1 297 ? 10.63200 -23.57300 40.17000 1.000 46.30209 295 ASP A O 1
ATOM 5413 N N . LYS B 1 298 ? 10.28900 -22.05200 38.54300 1.000 42.56801 296 LYS A N 1
ATOM 5414 C CA . LYS B 1 298 ? 10.18300 -20.94900 39.49300 1.000 47.56434 296 LYS A CA 1
ATOM 5415 C C . LYS B 1 298 ? 9.01000 -21.15100 40.44700 1.000 46.75069 296 LYS A C 1
ATOM 5416 O O . LYS B 1 298 ? 9.13800 -20.92900 41.65700 1.000 46.53926 296 LYS A O 1
ATOM 5422 N N . LEU B 1 299 ? 7.85800 -21.57600 39.91900 1.000 43.81190 297 LEU A N 1
ATOM 5423 C CA . LEU B 1 299 ? 6.69500 -21.80700 40.77200 1.000 46.08411 297 LEU A CA 1
ATOM 5424 C C . LEU B 1 299 ? 6.96000 -22.92400 41.77100 1.000 45.53761 297 LEU A C 1
ATOM 5425 O O . LEU B 1 299 ? 6.60700 -22.80800 42.95000 1.000 44.70822 297 LEU A O 1
ATOM 5430 N N . GLU B 1 300 ? 7.59100 -24.01200 41.32200 1.000 44.48425 298 GLU A N 1
ATOM 5431 C CA . GLU B 1 300 ? 7.89600 -25.10700 42.23600 1.000 44.20215 298 GLU A CA 1
ATOM 5432 C C . GLU B 1 300 ? 8.92900 -24.68500 43.27200 1.000 45.99078 298 GLU A C 1
ATOM 5433 O O . GLU B 1 300 ? 8.82400 -25.05700 44.44600 1.000 49.29648 298 GLU A O 1
ATOM 5439 N N . SER B 1 301 ? 9.93800 -23.91600 42.85400 1.000 43.06589 299 SER A N 1
ATOM 5440 C CA . SER B 1 301 ? 10.93100 -23.40900 43.79600 1.000 40.84695 299 SER A CA 1
ATOM 5441 C C . SER B 1 301 ? 10.27600 -22.55800 44.87800 1.000 48.59964 299 SER A C 1
ATOM 5442 O O . SER B 1 301 ? 10.64000 -22.64900 46.05600 1.000 49.39334 299 SER A O 1
ATOM 5445 N N . TYR B 1 302 ? 9.30700 -21.72600 44.49400 1.000 50.33022 300 TYR A N 1
ATOM 5446 C CA . TYR B 1 302 ? 8.57600 -20.92400 45.47100 1.000 53.13219 300 TYR A CA 1
ATOM 5447 C C . TYR B 1 302 ? 7.75200 -21.80600 46.40400 1.000 52.45037 300 TYR A C 1
ATOM 5448 O O . TYR B 1 302 ? 7.72200 -21.57800 47.61900 1.000 49.41035 300 TYR A O 1
ATOM 5457 N N . LEU B 1 303 ? 7.06800 -22.81100 45.85100 1.000 50.37841 301 LEU A N 1
ATOM 5458 C CA . LEU B 1 303 ? 6.22300 -23.67200 46.67100 1.000 48.49645 301 LEU A CA 1
ATOM 5459 C C . LEU B 1 303 ? 7.05300 -24.53800 47.60800 1.000 51.14836 301 LEU A C 1
ATOM 5460 O O . LEU B 1 303 ? 6.70900 -24.69300 48.78600 1.000 49.98120 301 LEU A O 1
ATOM 5465 N N . ALA B 1 304 ? 8.15400 -25.10300 47.10600 1.000 50.66421 302 ALA A N 1
ATOM 5466 C CA . ALA B 1 304 ? 9.00700 -25.93700 47.94600 1.000 52.96864 302 ALA A CA 1
ATOM 5467 C C . ALA B 1 304 ? 9.60700 -25.13900 49.09500 1.000 49.01442 302 ALA A C 1
ATOM 5468 O O . ALA B 1 304 ? 9.82500 -25.68500 50.18300 1.000 44.91970 302 ALA A O 1
ATOM 5470 N N . ALA B 1 305 ? 9.87200 -23.85300 48.88000 1.000 46.23354 303 ALA A N 1
ATOM 5471 C CA . ALA B 1 305 ? 10.44300 -23.00500 49.91500 1.000 48.83579 303 ALA A CA 1
ATOM 5472 C C . ALA B 1 305 ? 9.42800 -22.57000 50.96100 1.000 52.18099 303 ALA A C 1
ATOM 5473 O O . ALA B 1 305 ? 9.79400 -21.83100 51.88100 1.000 50.99356 303 ALA A O 1
ATOM 5475 N N . GLY B 1 306 ? 8.17600 -23.01000 50.85800 1.000 50.30239 304 GLY A N 1
ATOM 5476 C CA . GLY B 1 306 ? 7.14500 -22.64500 51.80600 1.000 49.18770 304 GLY A CA 1
ATOM 5477 C C . GLY B 1 306 ? 6.11400 -21.67800 51.27100 1.000 48.16873 304 GLY A C 1
ATOM 5478 O O . GLY B 1 306 ? 5.11400 -21.43000 51.95300 1.000 53.45507 304 GLY A O 1
ATOM 5479 N N . GLY B 1 307 ? 6.33800 -21.10500 50.09200 1.000 53.12198 305 GLY A N 1
ATOM 5480 C CA . GLY B 1 307 ? 5.32400 -20.26900 49.48000 1.000 49.36801 305 GLY A CA 1
ATOM 5481 C C . GLY B 1 307 ? 4.00600 -21.00100 49.32500 1.000 50.44502 305 GLY A C 1
ATOM 5482 O O . GLY B 1 307 ? 3.96000 -22.21600 49.12500 1.000 49.04486 305 GLY A O 1
ATOM 5483 N N . LYS B 1 308 ? 2.91900 -20.24900 49.45900 1.000 55.00066 306 LYS A N 1
ATOM 5484 C CA . LYS B 1 308 ? 1.57600 -20.79100 49.33400 1.000 56.43210 306 LYS A CA 1
ATOM 5485 C C . LYS B 1 308 ? 0.88400 -20.21400 48.10600 1.000 56.31220 306 LYS A C 1
ATOM 5486 O O . LYS B 1 308 ? 1.17500 -19.09600 47.67100 1.000 55.94169 306 LYS A O 1
ATOM 5492 N N . CYS B 1 309 ? -0.04200 -20.99400 47.55500 1.000 54.62564 307 CYS A N 1
ATOM 5493 C CA . CYS B 1 309 ? -0.82600 -20.60600 46.39100 1.000 46.05616 307 CYS A CA 1
ATOM 5494 C C . CYS B 1 309 ? -2.23500 -21.15300 46.54600 1.000 46.80049 307 CYS A C 1
ATOM 5495 O O . CYS B 1 309 ? -2.41000 -22.31800 46.91300 1.000 47.91497 307 CYS A O 1
ATOM 5498 N N . THR B 1 310 ? -3.23400 -20.31000 46.29100 1.000 43.38715 308 THR A N 1
ATOM 5499 C CA . THR B 1 310 ? -4.62100 -20.74700 46.38500 1.000 48.40445 308 THR A CA 1
ATOM 5500 C C . THR B 1 310 ? -5.14400 -21.28800 45.06000 1.000 51.29635 308 THR A C 1
ATOM 5501 O O . THR B 1 310 ? -5.82300 -22.32200 45.03800 1.000 47.22381 308 THR A O 1
ATOM 5505 N N . VAL B 1 311 ? -4.82600 -20.62900 43.94900 1.000 49.55479 309 VAL A N 1
ATOM 5506 C CA . VAL B 1 311 ? -5.41200 -20.98400 42.66200 1.000 49.07389 309 VAL A CA 1
ATOM 5507 C C . VAL B 1 311 ? -4.42500 -20.63700 41.55500 1.000 46.03865 309 VAL A C 1
ATOM 5508 O O . VAL B 1 311 ? -3.69000 -19.65000 41.64300 1.000 42.33701 309 VAL A O 1
ATOM 5512 N N . LEU B 1 312 ? -4.40800 -21.47000 40.51600 1.000 40.24959 310 LEU A N 1
ATOM 5513 C CA . LEU B 1 312 ? -3.62800 -21.23700 39.30900 1.000 43.06070 310 LEU A CA 1
ATOM 5514 C C . LEU B 1 312 ? -4.57800 -21.13700 38.12600 1.000 42.73068 310 LEU A C 1
ATOM 5515 O O . LEU B 1 312 ? -5.40300 -22.03300 37.91200 1.000 44.88831 310 LEU A O 1
ATOM 5520 N N . PHE B 1 313 ? -4.46600 -20.05500 37.36200 1.000 43.10830 311 PHE A N 1
ATOM 5521 C CA . PHE B 1 313 ? -5.27300 -19.85600 36.16500 1.000 43.74514 311 PHE A CA 1
ATOM 5522 C C . PHE B 1 313 ? -4.42000 -20.10900 34.93100 1.000 40.32069 311 PHE A C 1
ATOM 5523 O O . PHE B 1 313 ? -3.32200 -19.55700 34.80700 1.000 44.99658 311 PHE A O 1
ATOM 5531 N N . THR B 1 314 ? -4.92500 -20.94600 34.02800 1.000 42.08814 312 THR A N 1
ATOM 5532 C CA . THR B 1 314 ? -4.26800 -21.19700 32.75400 1.000 40.47660 312 THR A CA 1
ATOM 5533 C C . THR B 1 314 ? -5.32800 -21.56900 31.72900 1.000 42.69146 312 THR A C 1
ATOM 5534 O O . THR B 1 314 ? -6.45700 -21.92400 32.07800 1.000 42.98821 312 THR A O 1
ATOM 5538 N N . GLU B 1 315 ? -4.94100 -21.51200 30.47000 1.000 39.04269 313 GLU A N 1
ATOM 5539 C CA . GLU B 1 315 ? -5.80500 -21.86900 29.38000 1.000 42.25240 313 GLU A CA 1
ATOM 5540 C C . GLU B 1 315 ? -5.13700 -22.90600 28.51300 1.000 45.83133 313 GLU A C 1
ATOM 5541 O O . GLU B 1 315 ? -3.97500 -22.83400 28.26600 1.000 46.90480 313 GLU A O 1
ATOM 5547 N N . ILE B 1 316 ? -5.88500 -23.89800 28.07900 1.000 39.30635 314 ILE A N 1
ATOM 5548 C CA . ILE B 1 316 ? -5.32800 -24.95000 27.27400 1.000 42.92950 314 ILE A CA 1
ATOM 5549 C C . ILE B 1 316 ? -5.64900 -24.68000 25.85200 1.000 50.40216 314 ILE A C 1
ATOM 5550 O O . ILE B 1 316 ? -6.77700 -24.64600 25.42000 1.000 43.93947 314 ILE A O 1
ATOM 5555 N N . THR B 1 317 ? -4.53400 -24.46200 25.18800 1.000 50.49134 315 THR A N 1
ATOM 5556 C CA . THR B 1 317 ? -4.28500 -24.02500 23.84800 1.000 42.50874 315 THR A CA 1
ATOM 5557 C C . THR B 1 317 ? -4.41600 -22.54100 23.95900 1.000 42.19575 315 THR A C 1
ATOM 5558 O O . THR B 1 317 ? -5.46800 -22.00000 24.11300 1.000 45.47273 315 THR A O 1
ATOM 5562 N N . SER B 1 318 ? -3.26700 -21.91400 23.98200 1.000 37.43295 316 SER A N 1
ATOM 5563 C CA . SER B 1 318 ? -3.14400 -20.49800 24.15500 1.000 44.20567 316 SER A CA 1
ATOM 5564 C C . SER B 1 318 ? -3.38200 -19.67400 22.93900 1.000 41.12739 316 SER A C 1
ATOM 5565 O O . SER B 1 318 ? -3.38900 -20.15500 21.85100 1.000 39.49259 316 SER A O 1
ATOM 5568 N N . ASN B 1 319 ? -3.56800 -18.39600 23.17500 1.000 43.56526 317 ASN A N 1
ATOM 5569 C CA . ASN B 1 319 ? -3.84500 -17.40400 22.15800 1.000 47.00133 317 ASN A CA 1
ATOM 5570 C C . ASN B 1 319 ? -2.73200 -16.36400 22.15800 1.000 50.08137 317 ASN A C 1
ATOM 5571 O O . ASN B 1 319 ? -2.41600 -15.81200 23.22200 1.000 59.48890 317 ASN A O 1
ATOM 5576 N N . PRO B 1 320 ? -2.10100 -16.07000 21.00700 1.000 57.23744 318 PRO A N 1
ATOM 5577 C CA . PRO B 1 320 ? -2.28800 -16.66700 19.68100 1.000 51.64501 318 PRO A CA 1
ATOM 5578 C C . PRO B 1 320 ? -1.20300 -17.66200 19.28300 1.000 48.56844 318 PRO A C 1
ATOM 5579 O O . PRO B 1 320 ? -1.11100 -18.02000 18.11300 1.000 45.95555 318 PRO A O 1
ATOM 5583 N N . GLN B 1 321 ? -0.37400 -18.14000 20.20600 1.000 45.01563 319 GLN A N 1
ATOM 5584 C CA . GLN B 1 321 ? 0.74400 -19.00000 19.83900 1.000 48.56726 319 GLN A CA 1
ATOM 5585 C C . GLN B 1 321 ? 0.40400 -20.48400 19.91200 1.000 46.76178 319 GLN A C 1
ATOM 5586 O O . GLN B 1 321 ? 1.26300 -21.31600 19.59900 1.000 45.87060 319 GLN A O 1
ATOM 5592 N N . LEU B 1 322 ? -0.82500 -20.82800 20.30300 1.000 43.53957 320 LEU A N 1
ATOM 5593 C CA . LEU B 1 322 ? -1.30400 -22.21200 20.30700 1.000 38.93636 320 LEU A CA 1
ATOM 5594 C C . LEU B 1 322 ? -0.42100 -23.10600 21.17700 1.000 41.48085 320 LEU A C 1
ATOM 5595 O O . LEU B 1 322 ? -0.19200 -24.27800 20.86800 1.000 41.34732 320 LEU A O 1
ATOM 5600 N N . HIS B 1 323 ? 0.07100 -22.54600 22.27700 1.000 41.83264 321 HIS A N 1
ATOM 5601 C CA . HIS B 1 323 ? 0.90200 -23.28500 23.21300 1.000 42.22347 321 HIS A CA 1
ATOM 5602 C C . HIS B 1 323 ? 0.03700 -24.14700 24.12500 1.000 42.98913 321 HIS A C 1
ATOM 5603 O O . HIS B 1 323 ? -1.08400 -23.77900 24.48100 1.000 44.33923 321 HIS A O 1
ATOM 5610 N N . SER B 1 324 ? 0.57100 -25.30500 24.50900 1.000 43.47340 322 SER A N 1
ATOM 5611 C CA . SER B 1 324 ? -0.11300 -26.18100 25.45200 1.000 42.49960 322 SER A CA 1
ATOM 5612 C C . SER B 1 324 ? 0.64400 -26.19700 26.76800 1.000 47.89021 322 SER A C 1
ATOM 5613 O O . SER B 1 324 ? 1.82400 -26.58000 26.79500 1.000 43.89282 322 SER A O 1
ATOM 5616 N N . PRO B 1 325 ? 0.02200 -25.79200 27.87100 1.000 43.20970 323 PRO A N 1
ATOM 5617 C CA . PRO B 1 325 ? 0.69400 -25.88300 29.16600 1.000 40.51935 323 PRO A CA 1
ATOM 5618 C C . PRO B 1 325 ? 0.78600 -27.32800 29.62800 1.000 44.07541 323 PRO A C 1
ATOM 5619 O O . PRO B 1 325 ? 0.01000 -28.19600 29.22200 1.000 41.92802 323 PRO A O 1
ATOM 5623 N N . ASN B 1 326 ? 1.76800 -27.57700 30.49000 1.000 44.71710 324 ASN A N 1
ATOM 5624 C CA . ASN B 1 326 ? 1.99900 -28.90600 31.05100 1.000 44.27536 324 ASN A CA 1
ATOM 5625 C C . ASN B 1 326 ? 0.99700 -29.12300 32.17600 1.000 42.34734 324 ASN A C 1
ATOM 5626 O O . ASN B 1 326 ? 1.28000 -28.86600 33.34700 1.000 45.91270 324 ASN A O 1
ATOM 5631 N N . LEU B 1 327 ? -0.19600 -29.60200 31.81600 1.000 38.45566 325 LEU A N 1
ATOM 5632 C CA . LEU B 1 327 ? -1.23800 -29.80200 32.81900 1.000 40.90697 325 LEU A CA 1
ATOM 5633 C C . LEU B 1 327 ? -0.89600 -30.93000 33.78500 1.000 45.18630 325 LEU A C 1
ATOM 5634 O O . LEU B 1 327 ? -1.23600 -30.84800 34.97100 1.000 45.53952 325 LEU A O 1
ATOM 5639 N N . VAL B 1 328 ? -0.21900 -31.97800 33.31000 1.000 45.79132 326 VAL A N 1
ATOM 5640 C CA . VAL B 1 328 ? 0.15200 -33.08700 34.18900 1.000 43.96687 326 VAL A CA 1
ATOM 5641 C C . VAL B 1 328 ? 1.04300 -32.59400 35.32400 1.000 47.15343 326 VAL A C 1
ATOM 5642 O O . VAL B 1 328 ? 0.81600 -32.90800 36.49900 1.000 49.85971 326 VAL A O 1
ATOM 5646 N N . ARG B 1 329 ? 2.07900 -31.82100 34.98900 1.000 44.73370 327 ARG A N 1
ATOM 5647 C CA . ARG B 1 329 ? 2.95200 -31.28100 36.02500 1.000 45.67096 327 ARG A CA 1
ATOM 5648 C C . ARG B 1 329 ? 2.21400 -30.28000 36.90700 1.000 49.22446 327 ARG A C 1
ATOM 5649 O O . ARG B 1 329 ? 2.40400 -30.26700 38.12900 1.000 49.86070 327 ARG A O 1
ATOM 5657 N N . ILE B 1 330 ? 1.37100 -29.43300 36.30800 1.000 45.11371 328 ILE A N 1
ATOM 5658 C CA . ILE B 1 330 ? 0.58300 -28.48700 37.09400 1.000 45.68554 328 ILE A CA 1
ATOM 5659 C C . ILE B 1 330 ? -0.27900 -29.23200 38.10600 1.000 48.76053 328 ILE A C 1
ATOM 5660 O O . ILE B 1 330 ? -0.31400 -28.88800 39.29400 1.000 46.86137 328 ILE A O 1
ATOM 5665 N N . LYS B 1 331 ? -0.97600 -30.27700 37.65000 1.000 41.73366 329 LYS A N 1
ATOM 5666 C CA . LYS B 1 331 ? -1.83100 -31.04400 38.54900 1.000 44.90658 329 LYS A CA 1
ATOM 5667 C C . LYS B 1 331 ? -1.02000 -31.74300 39.63400 1.000 48.20833 329 LYS A C 1
ATOM 5668 O O . LYS B 1 331 ? -1.48800 -31.87100 40.77100 1.000 51.88857 329 LYS A O 1
ATOM 5674 N N . ASN B 1 332 ? 0.20600 -32.16700 39.31800 1.000 46.47133 330 ASN A N 1
ATOM 5675 C CA . ASN B 1 332 ? 1.04900 -32.79600 40.33000 1.000 48.40983 330 ASN A CA 1
ATOM 5676 C C . ASN B 1 332 ? 1.48300 -31.79000 41.38800 1.000 49.30057 330 ASN A C 1
ATOM 5677 O O . ASN B 1 332 ? 1.45200 -32.09000 42.58700 1.000 49.26600 330 ASN A O 1
ATOM 5682 N N . LEU B 1 333 ? 1.89900 -30.59400 40.96400 1.000 46.17334 331 LEU A N 1
ATOM 5683 C CA . LEU B 1 333 ? 2.21200 -29.54300 41.92600 1.000 46.26917 331 LEU A CA 1
ATOM 5684 C C . LEU B 1 333 ? 0.98900 -29.17600 42.75300 1.000 46.43500 331 LEU A C 1
ATOM 5685 O O . LEU B 1 333 ? 1.09800 -28.92500 43.95800 1.000 51.19638 331 LEU A O 1
ATOM 5690 N N . ALA B 1 334 ? -0.18700 -29.13600 42.12100 1.000 52.54328 332 ALA A N 1
ATOM 5691 C CA . ALA B 1 334 ? -1.41000 -28.80100 42.84400 1.000 49.95323 332 ALA A CA 1
ATOM 5692 C C . ALA B 1 334 ? -1.72400 -29.83600 43.91500 1.000 49.82780 332 ALA A C 1
ATOM 5693 O O . ALA B 1 334 ? -2.14200 -29.48400 45.02400 1.000 51.12309 332 ALA A O 1
ATOM 5695 N N . ASP B 1 335 ? -1.54000 -31.12100 43.60000 1.000 51.56783 333 ASP A N 1
ATOM 5696 C CA . ASP B 1 335 ? -1.78200 -32.16800 44.58600 1.000 48.73173 333 ASP A CA 1
ATOM 5697 C C . ASP B 1 335 ? -0.75900 -32.12100 45.71300 1.000 55.95938 333 ASP A C 1
ATOM 5698 O O . ASP B 1 335 ? -1.08000 -32.45900 46.85900 1.000 52.85061 333 ASP A O 1
ATOM 5703 N N . GLU B 1 336 ? 0.47000 -31.70500 45.40700 1.000 51.81524 334 GLU A N 1
ATOM 5704 C CA . GLU B 1 336 ? 1.52400 -31.64400 46.41000 1.000 54.06969 334 GLU A CA 1
ATOM 5705 C C . GLU B 1 336 ? 1.36200 -30.42500 47.31100 1.000 53.40562 334 GLU A C 1
ATOM 5706 O O . GLU B 1 336 ? 1.44300 -30.53600 48.53800 1.000 59.58442 334 GLU A O 1
ATOM 5712 N N . TYR B 1 337 ? 1.13000 -29.25300 46.72100 1.000 48.63188 335 TYR A N 1
ATOM 5713 C CA . TYR B 1 337 ? 1.14100 -27.99400 47.45300 1.000 47.82541 335 TYR A CA 1
ATOM 5714 C C . TYR B 1 337 ? -0.24700 -27.42300 47.71700 1.000 52.89600 335 TYR A C 1
ATOM 5715 O O . TYR B 1 337 ? -0.35900 -26.39600 48.39500 1.000 51.92905 335 TYR A O 1
ATOM 5724 N N . GLY B 1 338 ? -1.30300 -28.05200 47.20800 1.000 52.94881 336 GLY A N 1
ATOM 5725 C CA . GLY B 1 338 ? -2.65500 -27.71400 47.61300 1.000 51.72219 336 GLY A CA 1
ATOM 5726 C C . GLY B 1 338 ? -3.26900 -26.43700 47.06900 1.000 58.79341 336 GLY A C 1
ATOM 5727 O O . GLY B 1 338 ? -3.81900 -25.64500 47.84000 1.000 70.00031 336 GLY A O 1
ATOM 5728 N N . PHE B 1 339 ? -3.18400 -26.20900 45.75900 1.000 56.54318 337 PHE A N 1
ATOM 5729 C CA . PHE B 1 339 ? -3.91700 -25.12600 45.12000 1.000 50.38602 337 PHE A CA 1
ATOM 5730 C C . PHE B 1 339 ? -4.89900 -25.68100 44.09600 1.000 49.58478 337 PHE A C 1
ATOM 5731 O O . PHE B 1 339 ? -4.79800 -26.83100 43.66000 1.000 48.54675 337 PHE A O 1
ATOM 5739 N N . THR B 1 340 ? -5.85900 -24.84000 43.72000 1.000 42.86785 338 THR A N 1
ATOM 5740 C CA . THR B 1 340 ? -6.89000 -25.20700 42.76100 1.000 46.81656 338 THR A CA 1
ATOM 5741 C C . THR B 1 340 ? -6.45000 -24.80800 41.35700 1.000 41.54037 338 THR A C 1
ATOM 5742 O O . THR B 1 340 ? -5.82300 -23.76400 41.16500 1.000 39.60641 338 THR A O 1
ATOM 5746 N N . VAL B 1 341 ? -6.77500 -25.65100 40.37800 1.000 36.84297 339 VAL A N 1
ATOM 5747 C CA . VAL B 1 341 ? -6.39200 -25.44000 38.98600 1.000 41.82882 339 VAL A CA 1
ATOM 5748 C C . VAL B 1 341 ? -7.63700 -25.05300 38.19600 1.000 42.68302 339 VAL A C 1
ATOM 5749 O O . VAL B 1 341 ? -8.61400 -25.81200 38.15000 1.000 38.05729 339 VAL A O 1
ATOM 5753 N N . VAL B 1 342 ? -7.59900 -23.88000 37.57100 1.000 38.60852 340 VAL A N 1
ATOM 5754 C CA . VAL B 1 342 ? -8.66800 -23.40400 36.69900 1.000 37.70384 340 VAL A CA 1
ATOM 5755 C C . VAL B 1 342 ? -8.13200 -23.38600 35.27500 1.000 36.42883 340 VAL A C 1
ATOM 5756 O O . VAL B 1 342 ? -7.15000 -22.69000 34.98400 1.000 35.14782 340 VAL A O 1
ATOM 5760 N N . VAL B 1 343 ? -8.77200 -24.14400 34.38800 1.000 36.53475 341 VAL A N 1
ATOM 5761 C CA . VAL B 1 343 ? -8.32200 -24.29100 33.00900 1.000 35.85865 341 VAL A CA 1
ATOM 5762 C C . VAL B 1 343 ? -9.42900 -23.83100 32.07400 1.000 35.82397 341 VAL A C 1
ATOM 5763 O O . VAL B 1 343 ? -10.56600 -24.30700 32.16400 1.000 33.34282 341 VAL A O 1
ATOM 5767 N N . ASP B 1 344 ? -9.09300 -22.90600 31.17900 1.000 38.52371 342 ASP A N 1
ATOM 5768 C CA . ASP B 1 344 ? -10.00300 -22.45700 30.13300 1.000 36.72896 342 ASP A CA 1
ATOM 5769 C C . ASP B 1 344 ? -9.77000 -23.28900 28.87700 1.000 38.95723 342 ASP A C 1
ATOM 5770 O O . ASP B 1 344 ? -8.65400 -23.31800 28.34800 1.000 42.57847 342 ASP A O 1
ATOM 5775 N N . ASP B 1 345 ? -10.82200 -23.95500 28.39400 1.000 34.31291 343 ASP A N 1
ATOM 5776 C CA . ASP B 1 345 ? -10.72900 -24.79600 27.20700 1.000 36.51890 343 ASP A CA 1
ATOM 5777 C C . ASP B 1 345 ? -11.48300 -24.20400 26.01800 1.000 39.89212 343 ASP A C 1
ATOM 5778 O O . ASP B 1 345 ? -11.91800 -24.93600 25.12500 1.000 37.83735 343 ASP A O 1
ATOM 5783 N N . THR B 1 346 ? -11.64400 -22.88500 26.01700 1.000 33.58591 344 THR A N 1
ATOM 5784 C CA . THR B 1 346 ? -12.35700 -22.19900 24.94600 1.000 38.13896 344 THR A CA 1
ATOM 5785 C C . THR B 1 346 ? -11.70600 -22.41900 23.58400 1.000 37.38614 344 THR A C 1
ATOM 5786 O O . THR B 1 346 ? -12.39200 -22.65600 22.59000 1.000 39.64164 344 THR A O 1
ATOM 5790 N N . ILE B 1 347 ? -10.38200 -22.31200 23.54500 1.000 40.58978 345 ILE A N 1
ATOM 5791 C CA . ILE B 1 347 ? -9.63300 -22.47900 22.30600 1.000 33.56866 345 ILE A CA 1
ATOM 5792 C C . ILE B 1 347 ? 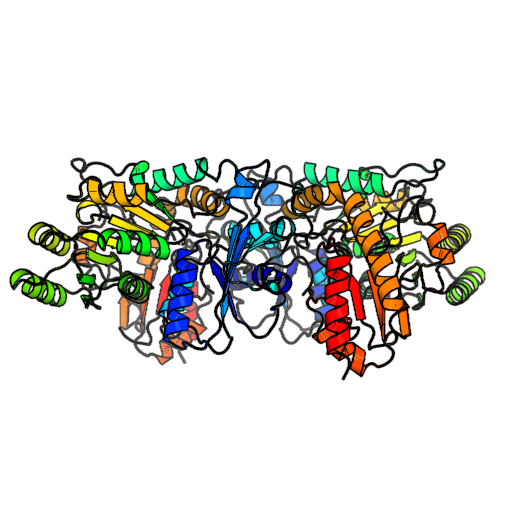-9.32000 -23.94100 22.01600 1.000 34.24802 345 ILE A C 1
ATOM 5793 O O . ILE B 1 347 ? -9.50900 -24.41400 20.89500 1.000 41.35095 345 ILE A O 1
ATOM 5798 N N . GLY B 1 348 ? -8.83900 -24.65500 23.02800 1.000 38.96730 346 GLY A N 1
ATOM 5799 C CA . GLY B 1 348 ? -8.50200 -26.03000 22.86400 1.000 38.11562 346 GLY A CA 1
ATOM 5800 C C . GLY B 1 348 ? -9.64300 -26.94600 22.62000 1.000 37.45796 346 GLY A C 1
ATOM 5801 O O . GLY B 1 348 ? -9.49500 -27.87800 21.89500 1.000 37.38646 346 GLY A O 1
ATOM 5802 N N . THR B 1 349 ? -10.76900 -26.66300 23.23000 1.000 38.63037 347 THR A N 1
ATOM 5803 C CA . THR B 1 349 ? -11.99600 -27.44500 23.14400 1.000 37.33656 347 THR A CA 1
ATOM 5804 C C . THR B 1 349 ? -12.02600 -28.75700 23.83500 1.000 40.18784 347 THR A C 1
ATOM 5805 O O . THR B 1 349 ? -11.12400 -29.52800 23.83800 1.000 38.95661 347 THR A O 1
ATOM 5809 N N . SER B 1 350 ? -13.13500 -28.96000 24.46900 1.000 34.01085 348 SER A N 1
ATOM 5810 C CA . SER B 1 350 ? -13.39900 -30.21400 25.16500 1.000 35.96786 348 SER A CA 1
ATOM 5811 C C . SER B 1 350 ? -13.68100 -31.35100 24.19400 1.000 39.28409 348 SER A C 1
ATOM 5812 O O . SER B 1 350 ? -13.58200 -32.52100 24.57900 1.000 43.28056 348 SER A O 1
ATOM 5815 N N . VAL B 1 351 ? -14.03800 -31.03000 22.94900 1.000 36.56788 349 VAL A N 1
ATOM 5816 C CA . VAL B 1 351 ? -14.18300 -32.05400 21.92100 1.000 36.83613 349 VAL A CA 1
ATOM 5817 C C . VAL B 1 351 ? -12.83000 -32.66200 21.57700 1.000 41.68263 349 VAL A C 1
ATOM 5818 O O . VAL B 1 351 ? -12.70100 -33.88400 21.43900 1.000 43.76852 349 VAL A O 1
ATOM 5822 N N . ASN B 1 352 ? -11.80000 -31.82400 21.43800 1.000 37.76445 350 ASN A N 1
ATOM 5823 C CA . ASN B 1 352 ? -10.48700 -32.29000 21.01600 1.000 35.17622 350 ASN A CA 1
ATOM 5824 C C . ASN B 1 352 ? -9.59800 -32.72500 22.17100 1.000 45.21893 350 ASN A C 1
ATOM 5825 O O . ASN B 1 352 ? -8.67900 -33.52500 21.95600 1.000 46.10932 350 ASN A O 1
ATOM 5830 N N . LEU B 1 353 ? -9.84700 -32.23500 23.38300 1.000 46.68036 351 LEU A N 1
ATOM 5831 C CA . LEU B 1 353 ? -8.92900 -32.42100 24.49600 1.000 43.52660 351 LEU A CA 1
ATOM 5832 C C . LEU B 1 353 ? -9.64800 -33.03500 25.68600 1.000 45.26794 351 LEU A C 1
ATOM 5833 O O . LEU B 1 353 ? -10.82400 -32.75000 25.93300 1.000 44.68857 351 LEU A O 1
ATOM 5838 N N . ASP B 1 354 ? -8.93200 -33.88900 26.41000 1.000 46.69761 352 ASP A N 1
ATOM 5839 C CA . ASP B 1 354 ? -9.40200 -34.50700 27.64600 1.000 46.14163 352 ASP A CA 1
ATOM 5840 C C . ASP B 1 354 ? -8.54400 -33.94700 28.77900 1.000 42.05076 352 ASP A C 1
ATOM 5841 O O . ASP B 1 354 ? -7.47800 -34.48000 29.09300 1.000 41.33308 352 ASP A O 1
ATOM 5846 N N . ILE B 1 355 ? -9.02400 -32.87000 29.39900 1.000 43.69875 353 ILE A N 1
ATOM 5847 C CA . ILE B 1 355 ? -8.28600 -32.17000 30.44600 1.000 46.00712 353 ILE A CA 1
ATOM 5848 C C . ILE B 1 355 ? -8.92700 -32.32200 31.81000 1.000 45.39518 353 ILE A C 1
ATOM 5849 O O . ILE B 1 355 ? -8.38200 -31.80600 32.79700 1.000 50.13507 353 ILE A O 1
ATOM 5854 N N . LEU B 1 356 ? -10.07100 -32.99600 31.90300 1.000 44.30299 354 LEU A N 1
ATOM 5855 C CA . LEU B 1 356 ? -10.71400 -33.20800 33.19600 1.000 47.05210 354 LEU A CA 1
ATOM 5856 C C . LEU B 1 356 ? -9.79900 -33.82600 34.25700 1.000 49.26065 354 LEU A C 1
ATOM 5857 O O . LEU B 1 356 ? -9.91300 -33.43200 35.42400 1.000 46.18431 354 LEU A O 1
ATOM 5862 N N . PRO B 1 357 ? -8.89900 -34.77200 33.93800 1.000 49.12269 355 PRO A N 1
ATOM 5863 C CA . PRO B 1 357 ? -8.01500 -35.30400 34.99400 1.000 43.55824 355 PRO A CA 1
ATOM 5864 C C . PRO B 1 357 ? -7.12400 -34.26800 35.65700 1.000 49.44725 355 PRO A C 1
ATOM 5865 O O . PRO B 1 357 ? -6.63000 -34.52400 36.76300 1.000 55.25401 355 PRO A O 1
ATOM 5869 N N . TYR B 1 358 ? -6.88400 -33.12000 35.02700 1.000 43.32745 356 TYR A N 1
ATOM 5870 C CA . TYR B 1 358 ? -5.88700 -32.17700 35.51700 1.000 43.66799 356 TYR A CA 1
ATOM 5871 C C . TYR B 1 358 ? -6.46700 -30.86000 36.01300 1.000 42.06593 356 TYR A C 1
ATOM 5872 O O . TYR B 1 358 ? -5.71300 -30.02700 36.52600 1.000 46.70215 356 TYR A O 1
ATOM 5881 N N . ALA B 1 359 ? -7.77300 -30.64600 35.88800 1.000 43.24692 357 ALA A N 1
ATOM 5882 C CA . ALA B 1 359 ? -8.38800 -29.37400 36.24000 1.000 40.45619 357 ALA A CA 1
ATOM 5883 C C . ALA B 1 359 ? -9.41300 -29.57000 37.34700 1.000 39.96078 357 ALA A C 1
ATOM 5884 O O . ALA B 1 359 ? -10.18500 -30.53400 37.32800 1.000 40.90381 357 ALA A O 1
ATOM 5886 N N . ASP B 1 360 ? -9.42200 -28.64400 38.31000 1.000 40.75963 358 ASP A N 1
ATOM 5887 C CA . ASP B 1 360 ? -10.49000 -28.62800 39.30400 1.000 40.57014 358 ASP A CA 1
ATOM 5888 C C . ASP B 1 360 ? -11.72500 -27.91900 38.76800 1.000 43.33298 358 ASP A C 1
ATOM 5889 O O . ASP B 1 360 ? -12.85500 -28.34800 39.02700 1.000 43.27518 358 ASP A O 1
ATOM 5894 N N . VAL B 1 361 ? -11.52400 -26.84000 38.01400 1.000 38.56390 359 VAL A N 1
ATOM 5895 C CA . VAL B 1 361 ? -12.60500 -26.08600 37.39100 1.000 41.83509 359 VAL A CA 1
ATOM 5896 C C . VAL B 1 361 ? -12.23000 -25.83700 35.93800 1.000 38.10909 359 VAL A C 1
ATOM 5897 O O . VAL B 1 361 ? -11.10700 -25.41300 35.64600 1.000 38.06615 359 VAL A O 1
ATOM 5901 N N . VAL B 1 362 ? -13.16100 -26.11100 35.03000 1.000 39.79405 360 VAL A N 1
ATOM 5902 C CA . VAL B 1 362 ? -13.00300 -25.79700 33.61600 1.000 36.35277 360 VAL A CA 1
ATOM 5903 C C . VAL B 1 362 ? -13.94200 -24.64700 33.27900 1.000 35.79240 360 VAL A C 1
ATOM 5904 O O . VAL B 1 362 ? -15.12500 -24.67700 33.64300 1.000 34.35943 360 VAL A O 1
ATOM 5908 N N . THR B 1 363 ? -13.41500 -23.63500 32.59700 1.000 34.40245 361 THR A N 1
ATOM 5909 C CA . THR B 1 363 ? -14.20000 -22.50100 32.13500 1.000 36.36454 361 THR A CA 1
ATOM 5910 C C . THR B 1 363 ? -14.23100 -22.50100 30.61200 1.000 35.16433 361 THR A C 1
ATOM 5911 O O . THR B 1 363 ? -13.27100 -22.91000 29.95500 1.000 33.64538 361 THR A O 1
ATOM 5915 N N . THR B 1 364 ? -15.34300 -22.03300 30.05400 1.000 37.16741 362 THR A N 1
ATOM 5916 C CA . THR B 1 364 ? -15.52800 -22.04400 28.61100 1.000 32.29122 362 THR A CA 1
ATOM 5917 C C . THR B 1 364 ? -16.34600 -20.82900 28.20700 1.000 33.70662 362 THR A C 1
ATOM 5918 O O . THR B 1 364 ? -17.33600 -20.49400 28.86200 1.000 41.99431 362 THR A O 1
ATOM 5922 N N . SER B 1 365 ? -15.92700 -20.17500 27.12900 1.000 31.14708 363 SER A N 1
ATOM 5923 C CA . SER B 1 365 ? -16.70300 -19.09100 26.53300 1.000 36.52977 363 SER A CA 1
ATOM 5924 C C . SER B 1 365 ? -17.64000 -19.70700 25.50300 1.000 36.97916 363 SER A C 1
ATOM 5925 O O . SER B 1 365 ? -17.22300 -20.05600 24.39600 1.000 37.15270 363 SER A O 1
ATOM 5928 N N . LEU B 1 366 ? -18.91500 -19.85600 25.87400 1.000 33.91842 364 LEU A N 1
ATOM 5929 C CA . LEU B 1 366 ? -19.90000 -20.41800 24.95700 1.000 34.91045 364 LEU A CA 1
ATOM 5930 C C . LEU B 1 366 ? -20.16400 -19.50600 23.76500 1.000 41.05874 364 LEU A C 1
ATOM 5931 O O . LEU B 1 366 ? -20.68900 -19.97000 22.74600 1.000 36.49168 364 LEU A O 1
ATOM 5936 N N . THR B 1 367 ? -19.80400 -18.22400 23.86800 1.000 39.68766 365 THR A N 1
ATOM 5937 C CA . THR B 1 367 ? -19.94400 -17.30100 22.74900 1.000 35.78109 365 THR A CA 1
ATOM 5938 C C . THR B 1 367 ? -19.13100 -17.74900 21.54300 1.000 38.99105 365 THR A C 1
ATOM 5939 O O . THR B 1 367 ? -19.47400 -17.40300 20.40700 1.000 37.66377 365 THR A O 1
ATOM 5967 N N . ILE B 1 369 ? -16.80300 -21.09200 19.67000 1.000 30.67225 367 ILE A N 1
ATOM 5968 C CA . ILE B 1 369 ? -17.15800 -22.18500 18.77100 1.000 35.10505 367 ILE A CA 1
ATOM 5969 C C . ILE B 1 369 ? -18.25100 -23.07300 19.34600 1.000 37.98873 367 ILE A C 1
ATOM 5970 O O . ILE B 1 369 ? -18.91800 -23.79100 18.59100 1.000 41.23740 367 ILE A O 1
ATOM 5975 N N . PHE B 1 370 ? -18.45100 -23.05100 20.66600 1.000 39.40461 368 PHE A N 1
ATOM 5976 C CA . PHE B 1 370 ? -19.59700 -23.73800 21.25300 1.000 36.21549 368 PHE A CA 1
ATOM 5977 C C . PHE B 1 370 ? -20.89400 -23.30900 20.57800 1.000 38.42993 368 PHE A C 1
ATOM 5978 O O . PHE B 1 370 ? -21.79800 -24.12700 20.37500 1.000 41.24854 368 PHE A O 1
ATOM 5986 N N . ASN B 1 371 ? -20.99800 -22.03000 20.21900 1.000 34.34776 369 ASN A N 1
ATOM 5987 C CA . ASN B 1 371 ? -22.14400 -21.50000 19.49000 1.000 37.11583 369 ASN A CA 1
ATOM 5988 C C . ASN B 1 371 ? -21.88600 -21.37300 17.99400 1.000 40.09008 369 ASN A C 1
ATOM 5989 O O . ASN B 1 371 ? -22.74100 -21.75000 17.18600 1.000 42.20799 369 ASN A O 1
ATOM 5994 N N . GLY B 1 372 ? -20.72500 -20.85000 17.60700 1.000 41.32962 370 GLY A N 1
ATOM 5995 C CA . GLY B 1 372 ? -20.33200 -20.77000 16.21400 1.000 34.82053 370 GLY A CA 1
ATOM 5996 C C . GLY B 1 372 ? -20.97500 -19.66200 15.40400 1.000 36.25816 370 GLY A C 1
ATOM 5997 O O . GLY B 1 372 ? -20.35600 -19.15000 14.46700 1.000 40.13575 370 GLY A O 1
ATOM 5998 N N . ALA B 1 373 ? -22.20200 -19.27400 15.74400 1.000 33.78522 371 ALA A N 1
ATOM 5999 C CA . ALA B 1 373 ? -22.99400 -18.40100 14.88300 1.000 38.30069 371 ALA A CA 1
ATOM 6000 C C . ALA B 1 373 ? -22.84100 -16.92100 15.21000 1.000 40.33370 371 ALA A C 1
ATOM 6001 O O . ALA B 1 373 ? -23.46200 -16.09100 14.53800 1.000 37.58576 371 ALA A O 1
ATOM 6003 N N . CYS B 1 374 ? -22.03500 -16.57400 16.21400 1.000 40.82293 372 CYS A N 1
ATOM 6004 C CA . CYS B 1 374 ? -21.75300 -15.18100 16.56800 1.000 40.09373 372 CYS A CA 1
ATOM 6005 C C . CYS B 1 374 ? -23.02200 -14.36700 16.80900 1.000 44.32571 372 CYS A C 1
ATOM 6006 O O . CYS B 1 374 ? -23.11200 -13.19700 16.43200 1.000 48.89949 372 CYS A O 1
ATOM 6009 N N . ASN B 1 375 ? -24.01000 -14.98100 17.45900 1.000 46.26437 373 ASN A N 1
ATOM 6010 C CA . ASN B 1 375 ? -25.28300 -14.30100 17.66800 1.000 44.96267 373 ASN A CA 1
ATOM 6011 C C . ASN B 1 375 ? -25.85900 -14.58300 19.05200 1.000 47.50144 373 ASN A C 1
ATOM 6012 O O . ASN B 1 375 ? -27.07900 -14.51100 19.24600 1.000 38.89314 373 ASN A O 1
ATOM 6017 N N . ALA B 1 376 ? -25.00200 -14.91000 20.01900 1.000 50.17215 374 ALA A N 1
ATOM 6018 C CA . ALA B 1 376 ? -25.42700 -15.16800 21.38900 1.000 40.72403 374 ALA A CA 1
ATOM 6019 C C . ALA B 1 376 ? -24.20300 -15.17900 22.29300 1.000 48.95229 374 ALA A C 1
ATOM 6020 O O . ALA B 1 376 ? -23.09200 -15.47500 21.84600 1.000 49.16080 374 ALA A O 1
ATOM 6022 N N . MET B 1 377 ? -24.41900 -14.85700 23.56800 1.000 50.55192 375 MET A N 1
ATOM 6023 C CA . MET B 1 377 ? -23.36300 -14.88400 24.56900 1.000 43.63833 375 MET A CA 1
ATOM 6024 C C . MET B 1 377 ? -23.68200 -15.93000 25.62200 1.000 42.94684 375 MET A C 1
ATOM 6025 O O . MET B 1 377 ? -24.84800 -16.19600 25.92900 1.000 42.09386 375 MET A O 1
ATOM 6030 N N . GLY B 1 378 ? -22.62800 -16.52600 26.16000 1.000 40.84825 376 GLY A N 1
ATOM 6031 C CA . GLY B 1 378 ? -22.77100 -17.49400 27.22100 1.000 39.60776 376 GLY A CA 1
ATOM 6032 C C . GLY B 1 378 ? -21.42800 -17.88300 27.78900 1.000 44.98469 376 GLY A C 1
ATOM 6033 O O . GLY B 1 378 ? -20.40900 -17.85100 27.09000 1.000 43.45053 376 GLY A O 1
ATOM 6034 N N . GLY B 1 379 ? -21.41400 -18.23200 29.06400 1.000 41.85791 377 GLY A N 1
ATOM 6035 C CA . GLY B 1 379 ? -20.21300 -18.73900 29.69700 1.000 35.60764 377 GLY A CA 1
ATOM 6036 C C . GLY B 1 379 ? -20.58200 -19.87200 30.62600 1.000 37.03360 377 GLY A C 1
ATOM 6037 O O . GLY B 1 379 ? -21.68700 -19.92400 31.16600 1.000 39.69591 377 GLY A O 1
ATOM 6038 N N . SER B 1 380 ? -19.64200 -20.78800 30.80000 1.000 36.35038 378 SER A N 1
ATOM 6039 C CA . SER B 1 380 ? -19.90500 -21.99700 31.55800 1.000 34.52070 378 SER A CA 1
ATOM 6040 C C . SER B 1 380 ? -18.78700 -22.23000 32.55900 1.000 43.76118 378 SER A C 1
ATOM 6041 O O . SER B 1 380 ? -17.63400 -21.84400 32.33900 1.000 37.60139 378 SER A O 1
ATOM 6044 N N . LEU B 1 381 ? -19.15400 -22.87600 33.66200 1.000 42.54986 379 LEU A N 1
ATOM 6045 C CA . LEU B 1 381 ? -18.23600 -23.17900 34.75400 1.000 39.30154 379 LEU A CA 1
ATOM 6046 C C . LEU B 1 381 ? -18.49000 -24.62300 35.15800 1.000 40.42860 379 LEU A C 1
ATOM 6047 O O . LEU B 1 381 ? -19.57800 -24.94900 35.64600 1.000 46.05974 379 LEU A O 1
ATOM 6052 N N . ILE B 1 382 ? -17.50600 -25.48700 34.94300 1.000 32.47941 380 ILE A N 1
ATOM 6053 C CA . ILE B 1 382 ? -17.63000 -26.90900 35.23700 1.000 39.70829 380 ILE A CA 1
ATOM 6054 C C . ILE B 1 382 ? -16.77900 -27.20800 36.46200 1.000 36.30192 380 ILE A C 1
ATOM 6055 O O . ILE B 1 382 ? -15.56300 -26.97600 36.45600 1.000 38.90983 380 ILE A O 1
ATOM 6060 N N . VAL B 1 383 ? -17.41600 -27.70600 37.51700 1.000 36.00983 381 VAL A N 1
ATOM 6061 C CA . VAL B 1 383 ? -16.72200 -28.11300 38.73300 1.000 41.09362 381 VAL A CA 1
ATOM 6062 C C . VAL B 1 383 ? -16.48600 -29.61300 38.65000 1.000 42.76868 381 VAL A C 1
ATOM 6063 O O . VAL B 1 383 ? -17.44000 -30.39600 38.55900 1.000 41.15765 381 VAL A O 1
ATOM 6067 N N . ASN B 1 384 ? -15.22300 -30.01100 38.68600 1.000 43.92588 382 ASN A N 1
ATOM 6068 C CA . ASN B 1 384 ? -14.85800 -31.41300 38.52800 1.000 40.11545 382 ASN A CA 1
ATOM 6069 C C . ASN B 1 384 ? -15.26900 -32.20600 39.76100 1.000 41.80282 382 ASN A C 1
ATOM 6070 O O . ASN B 1 384 ? -14.76600 -31.92900 40.85700 1.000 43.75763 382 ASN A O 1
ATOM 6075 N N . PRO B 1 385 ? -16.16300 -33.19000 39.63700 1.000 39.90344 383 PRO A N 1
ATOM 6076 C CA . PRO B 1 385 ? -16.50700 -34.01600 40.80600 1.000 48.01767 383 PRO A CA 1
ATOM 6077 C C . PRO B 1 385 ? -15.33900 -34.82900 41.33500 1.000 49.00810 383 PRO A C 1
ATOM 6078 O O . PRO B 1 385 ? -15.40300 -35.31400 42.47100 1.000 56.45827 383 PRO A O 1
ATOM 6082 N N . ASN B 1 386 ? -14.27600 -34.99300 40.55300 1.000 46.50134 384 ASN A N 1
ATOM 6083 C CA . ASN B 1 386 ? -13.08400 -35.69900 41.00000 1.000 51.05543 384 ASN A CA 1
ATOM 6084 C C . ASN B 1 386 ? -12.10700 -34.79500 41.73800 1.000 52.00666 384 ASN A C 1
ATOM 6085 O O . ASN B 1 386 ? -11.04100 -35.26400 42.15100 1.000 50.16633 384 ASN A O 1
ATOM 6090 N N . SER B 1 387 ? -12.44400 -33.52100 41.92200 1.000 47.53305 385 SER A N 1
ATOM 6091 C CA . SER B 1 387 ? -11.54300 -32.58800 42.58000 1.000 49.76611 385 SER A CA 1
ATOM 6092 C C . SER B 1 387 ? -11.62600 -32.72100 44.09500 1.000 50.62099 385 SER A C 1
ATOM 6093 O O . SER B 1 387 ? -12.69700 -32.97000 44.65500 1.000 54.64982 385 SER A O 1
ATOM 6096 N N . ARG B 1 388 ? -10.47800 -32.55800 44.75500 1.000 54.83547 386 ARG A N 1
ATOM 6097 C CA . ARG B 1 388 ? -10.44200 -32.54200 46.21200 1.000 50.67938 386 ARG A CA 1
ATOM 6098 C C . ARG B 1 388 ? -11.20000 -31.35400 46.78800 1.000 51.31961 386 ARG A C 1
ATOM 6099 O O . ARG B 1 388 ? -11.54800 -31.36700 47.97400 1.000 54.44065 386 ARG A O 1
ATOM 6107 N N . HIS B 1 389 ? -11.45000 -30.32300 45.97900 1.000 50.14305 387 HIS A N 1
ATOM 6108 C CA . HIS B 1 389 ? -12.16200 -29.13200 46.42000 1.000 45.27330 387 HIS A CA 1
ATOM 6109 C C . HIS B 1 389 ? -13.55300 -29.05200 45.81200 1.000 43.33687 387 HIS A C 1
ATOM 6110 O O . HIS B 1 389 ? -14.15500 -27.97600 45.79000 1.000 44.50894 387 HIS A O 1
ATOM 6117 N N . TYR B 1 390 ? -14.07500 -30.17200 45.31400 1.000 40.99743 388 TYR A N 1
ATOM 6118 C CA . TYR B 1 390 ? -15.40500 -30.16100 44.72200 1.000 39.84624 388 TYR A CA 1
ATOM 6119 C C . TYR B 1 390 ? -16.43700 -29.66500 45.72800 1.000 44.90122 388 TYR A C 1
ATOM 6120 O O . TYR B 1 390 ? -17.26900 -28.80900 45.40600 1.000 48.82941 388 TYR A O 1
ATOM 6129 N N . ARG B 1 391 ? -16.41600 -30.17900 46.93500 1.000 45.00953 389 ARG A N 1
ATOM 6130 C CA . ARG B 1 391 ? -17.41300 -29.77700 47.89100 1.000 38.33609 389 ARG A CA 1
ATOM 6131 C C . ARG B 1 391 ? -17.40700 -28.31500 48.19400 1.000 42.79151 389 ARG A C 1
ATOM 6132 O O . ARG B 1 391 ? -18.43200 -27.69100 48.18000 1.000 41.01749 389 ARG A O 1
ATOM 6134 N N . ARG B 1 392 ? -16.24000 -27.76800 48.45100 1.000 41.90147 390 ARG A N 1
ATOM 6135 C CA . ARG B 1 392 ? -16.12800 -26.36700 48.77800 1.000 40.15192 390 ARG A CA 1
ATOM 6136 C C . ARG B 1 392 ? -16.41300 -25.46500 47.61800 1.000 49.14283 390 ARG A C 1
ATOM 6137 O O . ARG B 1 392 ? -17.04000 -24.45000 47.77200 1.000 51.72846 390 ARG A O 1
ATOM 6139 N N . ILE B 1 393 ? -15.94200 -25.83000 46.45000 1.000 47.15253 391 ILE A N 1
ATOM 6140 C CA . ILE B 1 393 ? -16.15500 -25.01100 45.30000 1.000 41.98192 391 ILE A CA 1
ATOM 6141 C C . ILE B 1 393 ? -17.59300 -25.04500 44.85300 1.000 43.81689 391 ILE A C 1
ATOM 6142 O O . ILE B 1 393 ? -18.17000 -24.03000 44.60500 1.000 40.59339 391 ILE A O 1
ATOM 6147 N N . HIS B 1 394 ? -18.18000 -26.21600 44.75500 1.000 40.23979 392 HIS A N 1
ATOM 6148 C CA . HIS B 1 394 ? -19.56000 -26.28600 44.30100 1.000 42.54552 392 HIS A CA 1
ATOM 6149 C C . HIS B 1 394 ? -20.49400 -25.55000 45.25600 1.000 47.28635 392 HIS A C 1
ATOM 6150 O O . HIS B 1 394 ? -21.39400 -24.81700 44.82000 1.000 45.66268 392 HIS A O 1
ATOM 6157 N N . THR B 1 395 ? -20.28700 -25.72300 46.56500 1.000 47.90583 393 THR A N 1
ATOM 6158 C CA . THR B 1 395 ? -21.16900 -25.10100 47.54900 1.000 42.27183 393 THR A CA 1
ATOM 6159 C C . THR B 1 395 ? -21.13300 -23.57900 47.45600 1.000 43.94502 393 THR A C 1
ATOM 6160 O O . THR B 1 395 ? -22.17700 -22.92000 47.55100 1.000 50.33459 393 THR A O 1
ATOM 6164 N N . TYR B 1 396 ? -19.94800 -23.00100 47.24600 1.000 38.86904 394 TYR A N 1
ATOM 6165 C CA . TYR B 1 396 ? -19.86400 -21.55500 47.07700 1.000 39.55535 394 TYR A CA 1
ATOM 6166 C C . TYR B 1 396 ? -20.61600 -21.10900 45.83000 1.000 43.62656 394 TYR A C 1
ATOM 6167 O O . TYR B 1 396 ? -21.41400 -20.16500 45.87700 1.000 50.31120 394 TYR A O 1
ATOM 6176 N N . LEU B 1 397 ? -20.36900 -21.77200 44.69900 1.000 47.42896 395 LEU A N 1
ATOM 6177 C CA . LEU B 1 397 ? -21.01900 -21.36800 43.45700 1.000 44.53952 395 LEU A CA 1
ATOM 6178 C C . LEU B 1 397 ? -22.52500 -21.56400 43.53500 1.000 45.22692 395 LEU A C 1
ATOM 6179 O O . LEU B 1 397 ? -23.29300 -20.71300 43.07300 1.000 49.22269 395 LEU A O 1
ATOM 6184 N N . GLN B 1 398 ? -22.97000 -22.66900 44.13600 1.000 47.90361 396 GLN A N 1
ATOM 6185 C CA . GLN B 1 398 ? -24.40400 -22.89200 44.28000 1.000 44.82246 396 GLN A CA 1
ATOM 6186 C C . GLN B 1 398 ? -25.02100 -21.89800 45.25500 1.000 43.56112 396 GLN A C 1
ATOM 6187 O O . GLN B 1 398 ? -26.09900 -21.35200 44.99300 1.000 47.87398 396 GLN A O 1
ATOM 6193 N N . GLY B 1 399 ? -24.34600 -21.63500 46.37600 1.000 41.31906 397 GLY A N 1
ATOM 6194 C CA . GLY B 1 399 ? -24.87900 -20.70800 47.35600 1.000 50.09928 397 GLY A CA 1
ATOM 6195 C C . GLY B 1 399 ? -24.88400 -19.26400 46.90400 1.000 48.36800 397 GLY A C 1
ATOM 6196 O O . GLY B 1 399 ? -25.61500 -18.44900 47.47700 1.000 49.30985 397 GLY A O 1
ATOM 6197 N N . HIS B 1 400 ? -24.10000 -18.93000 45.87800 1.000 48.56809 398 HIS A N 1
ATOM 6198 C CA . HIS B 1 400 ? -24.01900 -17.56800 45.36400 1.000 52.35610 398 HIS A CA 1
ATOM 6199 C C . HIS B 1 400 ? -24.54300 -17.45500 43.93800 1.000 50.92116 398 HIS A C 1
ATOM 6200 O O . HIS B 1 400 ? -24.25800 -16.46600 43.25300 1.000 53.37428 398 HIS A O 1
ATOM 6207 N N . PHE B 1 401 ? -25.29800 -18.44400 43.47000 1.000 53.37138 399 PHE A N 1
ATOM 6208 C CA . PHE B 1 401 ? -25.72300 -18.48000 42.07600 1.000 56.51118 399 PHE A CA 1
ATOM 6209 C C . PHE B 1 401 ? -27.02300 -17.70200 41.89000 1.000 53.34932 399 PHE A C 1
ATOM 6210 O O . PHE B 1 401 ? -28.04800 -18.05700 42.48600 1.000 54.02091 399 PHE A O 1
ATOM 6218 N N . GLU B 1 402 ? -26.99000 -16.65700 41.05500 1.000 53.02922 400 GLU A N 1
ATOM 6219 C CA . GLU B 1 402 ? -28.19600 -16.11900 40.43700 1.000 60.57249 400 GLU A CA 1
ATOM 6220 C C . GLU B 1 402 ? -28.04200 -16.18000 38.92100 1.000 60.09400 400 GLU A C 1
ATOM 6221 O O . GLU B 1 402 ? -26.97400 -15.86900 38.37600 1.000 60.98231 400 GLU A O 1
ATOM 6227 N N . ASP B 1 403 ? -29.10800 -16.62400 38.26200 1.000 55.10084 401 ASP A N 1
ATOM 6228 C CA . ASP B 1 403 ? -29.16700 -16.85400 36.82400 1.000 56.70323 401 ASP A CA 1
ATOM 6229 C C . ASP B 1 403 ? -29.12500 -15.53600 36.05700 1.000 53.78053 401 ASP A C 1
ATOM 6230 O O . ASP B 1 403 ? -30.08200 -14.75800 36.10200 1.000 50.35078 401 ASP A O 1
ATOM 6235 N N . LEU B 1 404 ? -28.01700 -15.27800 35.35500 1.000 54.20429 402 LEU A N 1
ATOM 6236 C CA . LEU B 1 404 ? -27.88600 -14.07200 34.54400 1.000 52.44362 402 LEU A CA 1
ATOM 6237 C C . LEU B 1 404 ? -27.76800 -14.36600 33.05600 1.000 49.39118 402 LEU A C 1
ATOM 6238 O O . LEU B 1 404 ? -27.53100 -13.44000 32.27300 1.000 54.68471 402 LEU A O 1
ATOM 6243 N N . LEU B 1 405 ? -27.91600 -15.62200 32.64300 1.000 45.96782 403 LEU A N 1
ATOM 6244 C CA . LEU B 1 405 ? -27.92800 -15.96200 31.22300 1.000 45.57704 403 LEU A CA 1
ATOM 6245 C C . LEU B 1 405 ? -29.33800 -15.73300 30.69300 1.000 42.30248 403 LEU A C 1
ATOM 6246 O O . LEU B 1 405 ? -30.25400 -16.50400 30.99600 1.000 41.37784 403 LEU A O 1
ATOM 6251 N N . PHE B 1 406 ? -29.51400 -14.66700 29.91900 1.000 37.41359 404 PHE A N 1
ATOM 6252 C CA . PHE B 1 406 ? -30.83300 -14.30800 29.42000 1.000 36.09307 404 PHE A CA 1
ATOM 6253 C C . PHE B 1 406 ? -31.40800 -15.45300 28.58200 1.000 41.76389 404 PHE A C 1
ATOM 6254 O O . PHE B 1 406 ? -30.70100 -16.00300 27.72900 1.000 42.88421 404 PHE A O 1
ATOM 6262 N N . PRO B 1 407 ? -32.67100 -15.83500 28.80400 1.000 40.69227 405 PRO A N 1
ATOM 6263 C CA . PRO B 1 407 ? -33.21500 -17.03200 28.12800 1.000 35.85210 405 PRO A CA 1
ATOM 6264 C C . PRO B 1 407 ? -33.06800 -17.04600 26.61300 1.000 39.78801 405 PRO A C 1
ATOM 6265 O O . PRO B 1 407 ? -32.73600 -18.09700 26.04900 1.000 35.25706 405 PRO A O 1
ATOM 6269 N N . ALA B 1 408 ? -33.32000 -15.92300 25.93200 1.000 41.65968 406 ALA A N 1
ATOM 6270 C CA . ALA B 1 408 ? -33.20300 -15.90900 24.47500 1.000 40.10360 406 ALA A CA 1
ATOM 6271 C C . ALA B 1 408 ? -31.80100 -16.30700 24.03000 1.000 40.70178 406 ALA A C 1
ATOM 6272 O O . ALA B 1 408 ? -31.63600 -16.99900 23.01800 1.000 39.77466 406 ALA A O 1
ATOM 6274 N N . ASP B 1 409 ? -30.77800 -15.88100 24.77600 1.000 35.22152 407 ASP A N 1
ATOM 6275 C CA . ASP B 1 409 ? -29.41800 -16.31700 24.47900 1.000 37.95756 407 ASP A CA 1
ATOM 6276 C C . ASP B 1 409 ? -29.26600 -17.82000 24.67500 1.000 37.62760 407 ASP A C 1
ATOM 6277 O O . ASP B 1 409 ? -28.63100 -18.49900 23.85900 1.000 39.64587 407 ASP A O 1
ATOM 6282 N N . ALA B 1 410 ? -29.85600 -18.36300 25.74400 1.000 38.42095 408 ALA A N 1
ATOM 6283 C CA . ALA B 1 410 ? -29.75400 -19.79600 26.00000 1.000 38.82750 408 ALA A CA 1
ATOM 6284 C C . ALA B 1 410 ? -30.49700 -20.61700 24.95300 1.000 41.54559 408 ALA A C 1
ATOM 6285 O O . ALA B 1 410 ? -30.11700 -21.76300 24.68400 1.000 41.72145 408 ALA A O 1
ATOM 6287 N N . VAL B 1 411 ? -31.54500 -20.05600 24.34900 1.000 39.66427 409 VAL A N 1
ATOM 6288 C CA . VAL B 1 411 ? -32.27100 -20.77700 23.30800 1.000 40.11714 409 VAL A CA 1
ATOM 6289 C C . VAL B 1 411 ? -31.37900 -20.98200 22.09100 1.000 41.53937 409 VAL A C 1
ATOM 6290 O O . VAL B 1 411 ? -31.31500 -22.08000 21.52500 1.000 41.99132 409 VAL A O 1
ATOM 6294 N N . VAL B 1 412 ? -30.67500 -19.92800 21.67100 1.000 43.88332 410 VAL A N 1
ATOM 6295 C CA . VAL B 1 412 ? -29.77900 -20.04000 20.52300 1.000 39.90211 410 VAL A CA 1
ATOM 6296 C C . VAL B 1 412 ? -28.60600 -20.95800 20.84800 1.000 42.01842 410 VAL A C 1
ATOM 6297 O O . VAL B 1 412 ? -28.20600 -21.79200 20.02700 1.000 45.56923 410 VAL A O 1
ATOM 6301 N N . LEU B 1 413 ? -28.04400 -20.82900 22.05500 1.000 43.49008 411 LEU A N 1
ATOM 6302 C CA . LEU B 1 413 ? -26.92500 -21.67800 22.45600 1.000 37.17417 411 LEU A CA 1
ATOM 6303 C C . LEU B 1 413 ? -27.32500 -23.14700 22.49600 1.000 40.32928 411 LEU A C 1
ATOM 6304 O O . LEU B 1 413 ? -26.56500 -24.01600 22.05300 1.000 40.59474 411 LEU A O 1
ATOM 6309 N N . SER B 1 414 ? -28.51300 -23.44500 23.03000 1.000 37.85356 412 SER A N 1
ATOM 6310 C CA . SER B 1 414 ? -28.96700 -24.82900 23.10400 1.000 38.84527 412 SER A CA 1
ATOM 6311 C C . SER B 1 414 ? -29.20000 -25.42000 21.72000 1.000 38.48601 412 SER A C 1
ATOM 6312 O O . SER B 1 414 ? -29.01900 -26.62600 21.52400 1.000 40.42846 412 SER A O 1
ATOM 6315 N N . GLU B 1 415 ? -29.61700 -24.59700 20.75800 1.000 37.23902 413 GLU A N 1
ATOM 6316 C CA . GLU B 1 415 ? -29.81500 -25.09000 19.40100 1.000 36.35960 413 GLU A CA 1
ATOM 6317 C C . GLU B 1 415 ? -28.48200 -25.31600 18.70100 1.000 37.40731 413 GLU A C 1
ATOM 6318 O O . GLU B 1 415 ? -28.25800 -26.37200 18.09700 1.000 41.19801 413 GLU A O 1
ATOM 6324 N N . ASN B 1 416 ? -27.57400 -24.34100 18.79200 1.000 37.32973 414 ASN A N 1
ATOM 6325 C CA . ASN B 1 416 ? -26.32500 -24.38800 18.04000 1.000 40.71067 414 ASN A CA 1
ATOM 6326 C C . ASN B 1 416 ? -25.29900 -25.34400 18.62900 1.000 38.50321 414 ASN A C 1
ATOM 6327 O O . ASN B 1 416 ? -24.37900 -25.75200 17.91400 1.000 36.55550 414 ASN A O 1
ATOM 6332 N N . CYS B 1 417 ? -25.42100 -25.70000 19.90700 1.000 40.64595 415 CYS A N 1
ATOM 6333 C CA . CYS B 1 417 ? -24.44700 -26.59400 20.52000 1.000 39.75532 415 CYS A CA 1
ATOM 6334 C C . CYS B 1 417 ? -24.71800 -28.06100 20.22300 1.000 38.03555 415 CYS A C 1
ATOM 6335 O O . CYS B 1 417 ? -23.87000 -28.90300 20.54000 1.000 36.29162 415 CYS A O 1
ATOM 6338 N N . ILE B 1 418 ? -25.86800 -28.38200 19.62200 1.000 39.22709 416 ILE A N 1
ATOM 6339 C CA . ILE B 1 418 ? -26.20100 -29.77000 19.31500 1.000 41.06419 416 ILE A CA 1
ATOM 6340 C C . ILE B 1 418 ? -25.17500 -30.38200 18.36900 1.000 41.55143 416 ILE A C 1
ATOM 6341 O O . ILE B 1 418 ? -24.87500 -31.58000 18.45600 1.000 41.95733 416 ILE A O 1
ATOM 6346 N N . ASP B 1 419 ? -24.60600 -29.57900 17.46900 1.000 39.00397 417 ASP A N 1
ATOM 6347 C CA . ASP B 1 419 ? -23.56600 -30.03500 16.55600 1.000 39.97560 417 ASP A CA 1
ATOM 6348 C C . ASP B 1 419 ? -22.22800 -29.36500 16.85200 1.000 46.80070 417 ASP A C 1
ATOM 6349 O O . ASP B 1 419 ? -21.38500 -29.21400 15.96200 1.000 43.82781 417 ASP A O 1
ATOM 6354 N N . TYR B 1 420 ? -22.02600 -28.96000 18.10500 1.000 45.68291 418 TYR A N 1
ATOM 6355 C CA . TYR B 1 420 ? -20.74300 -28.39600 18.50700 1.000 35.53700 418 TYR A CA 1
ATOM 6356 C C . TYR B 1 420 ? -19.59100 -29.38800 18.35500 1.000 38.05578 418 TYR A C 1
ATOM 6357 O O . TYR B 1 420 ? -18.52200 -28.97300 17.88400 1.000 40.34020 418 TYR A O 1
ATOM 6366 N N . PRO B 1 421 ? -19.72900 -30.67100 18.71500 1.000 37.58608 419 PRO A N 1
ATOM 6367 C CA . PRO B 1 421 ? -18.64500 -31.61800 18.38700 1.000 37.44338 419 PRO A CA 1
ATOM 6368 C C . PRO B 1 421 ? -18.31100 -31.66800 16.90600 1.000 43.65056 419 PRO A C 1
ATOM 6369 O O . PRO B 1 421 ? -17.13100 -31.58700 16.53600 1.000 43.00508 419 PRO A O 1
ATOM 6373 N N . GLU B 1 422 ? -19.32300 -31.80100 16.04300 1.000 39.11796 420 GLU A N 1
ATOM 6374 C CA . GLU B 1 422 ? -19.07500 -31.93800 14.61000 1.000 41.57900 420 GLU A CA 1
ATOM 6375 C C . GLU B 1 422 ? -18.39400 -30.70300 14.03000 1.000 40.72579 420 GLU A C 1
ATOM 6376 O O . GLU B 1 422 ? -17.50700 -30.82000 13.17600 1.000 44.18010 420 GLU A O 1
ATOM 6382 N N . ARG B 1 423 ? -18.79700 -29.51100 14.47300 1.000 42.28396 421 ARG A N 1
ATOM 6383 C CA . ARG B 1 423 ? -18.22200 -28.29000 13.91700 1.000 38.40182 421 ARG A CA 1
ATOM 6384 C C . ARG B 1 423 ? -16.77400 -28.10300 14.35600 1.000 41.74195 421 ARG A C 1
ATOM 6385 O O . ARG B 1 423 ? -15.94500 -27.60800 13.58200 1.000 36.57434 421 ARG A O 1
ATOM 6393 N N . VAL B 1 424 ? -16.44900 -28.48800 15.59300 1.000 38.49640 422 VAL A N 1
ATOM 6394 C CA . VAL B 1 424 ? -15.05500 -28.47200 16.02700 1.000 34.88904 422 VAL A CA 1
ATOM 6395 C C . VAL B 1 424 ? -14.23400 -29.43700 15.18200 1.000 42.19815 422 VAL A C 1
ATOM 6396 O O . VAL B 1 424 ? -13.13400 -29.10900 14.72400 1.000 43.27056 422 VAL A O 1
ATOM 6400 N N . LYS B 1 425 ? -14.76600 -30.64200 14.95800 1.000 44.20428 423 LYS A N 1
ATOM 6401 C CA . LYS B 1 425 ? -14.06200 -31.62600 14.14100 1.000 42.85505 423 LYS A CA 1
ATOM 6402 C C . LYS B 1 425 ? -13.81600 -31.10300 12.73300 1.000 36.52513 423 LYS A C 1
ATOM 6403 O O . LYS B 1 425 ? -12.72500 -31.28000 12.18000 1.000 40.67337 423 LYS A O 1
ATOM 6409 N N . ARG B 1 426 ? -14.82000 -30.45500 12.13800 1.000 39.53129 424 ARG A N 1
ATOM 6410 C CA . ARG B 1 426 ? -14.67900 -29.94800 10.77600 1.000 36.17808 424 ARG A CA 1
ATOM 6411 C C . ARG B 1 426 ? -13.67200 -28.80300 10.71400 1.000 39.05996 424 ARG A C 1
ATOM 6412 O O . ARG B 1 426 ? -12.72600 -28.84000 9.91800 1.000 39.13907 424 ARG A O 1
ATOM 6420 N N . CYS B 1 427 ? -13.86200 -27.77400 11.54800 1.000 34.83468 425 CYS A N 1
ATOM 6421 C CA . CYS B 1 427 ? -12.93500 -26.64300 11.56300 1.000 38.11856 425 CYS A CA 1
ATOM 6422 C C . CYS B 1 427 ? -11.50500 -27.10100 11.82300 1.000 39.81846 425 CYS A C 1
ATOM 6423 O O . CYS B 1 427 ? -10.56300 -26.60100 11.19600 1.000 37.93063 425 CYS A O 1
ATOM 6426 N N . SER B 1 428 ? -11.32300 -28.04100 12.75500 1.000 36.36650 426 SER A N 1
ATOM 6427 C CA . SER B 1 428 ? -9.98300 -28.52500 13.06900 1.000 37.66216 426 SER A CA 1
ATOM 6428 C C . SER B 1 428 ? -9.34200 -29.20600 11.86600 1.000 38.54527 426 SER A C 1
ATOM 6429 O O . SER B 1 428 ? -8.13700 -29.06000 11.63200 1.000 43.34205 426 SER A O 1
ATOM 6432 N N . ALA B 1 429 ? -10.13000 -29.96000 11.09600 1.000 39.91842 427 ALA A N 1
ATOM 6433 C CA . ALA B 1 429 ? -9.59800 -30.60900 9.90000 1.000 39.41187 427 ALA A CA 1
ATOM 6434 C C . ALA B 1 429 ? -9.12700 -29.58000 8.88000 1.000 33.49671 427 ALA A C 1
ATOM 6435 O O . ALA B 1 429 ? -8.03900 -29.70800 8.30900 1.000 38.11471 427 ALA A O 1
ATOM 6437 N N . THR B 1 430 ? -9.94300 -28.55300 8.62900 1.000 37.89920 428 THR A N 1
ATOM 6438 C CA . THR B 1 430 ? -9.53500 -27.49000 7.71500 1.000 37.92837 428 THR A CA 1
ATOM 6439 C C . THR B 1 430 ? -8.34000 -26.71500 8.26100 1.000 43.44296 428 THR A C 1
ATOM 6440 O O . THR B 1 430 ? -7.39300 -26.42000 7.52300 1.000 42.02727 428 THR A O 1
ATOM 6444 N N . ALA B 1 431 ? -8.36200 -26.38200 9.55700 1.000 39.16743 429 ALA A N 1
ATOM 6445 C CA . ALA B 1 431 ? -7.28800 -25.57700 10.13100 1.000 42.62524 429 ALA A CA 1
ATOM 6446 C C . ALA B 1 431 ? -5.95700 -26.31600 10.08300 1.000 42.31613 429 ALA A C 1
ATOM 6447 O O . ALA B 1 431 ? -4.90600 -25.70400 9.86700 1.000 39.99774 429 ALA A O 1
ATOM 6449 N N . ARG B 1 432 ? -5.98200 -27.63400 10.28600 1.000 37.67282 430 ARG A N 1
ATOM 6450 C CA . ARG B 1 432 ? -4.75900 -28.42000 10.16800 1.000 36.39159 430 ARG A CA 1
ATOM 6451 C C . ARG B 1 432 ? -4.23600 -28.40000 8.73600 1.000 44.54061 430 ARG A C 1
ATOM 6452 O O . ARG B 1 432 ? -3.02900 -28.25400 8.50900 1.000 40.88266 430 ARG A O 1
ATOM 6460 N N . ALA B 1 433 ? -5.13200 -28.53700 7.75500 1.000 43.33724 431 ALA A N 1
ATOM 6461 C CA . ALA B 1 433 ? -4.71400 -28.50600 6.35700 1.000 36.70585 431 ALA A CA 1
ATOM 6462 C C . ALA B 1 433 ? -4.21300 -27.12300 5.95500 1.000 37.05720 431 ALA A C 1
ATOM 6463 O O . ALA B 1 433 ? -3.17800 -27.00200 5.28900 1.000 42.70378 431 ALA A O 1
ATOM 6465 N N . ILE B 1 434 ? -4.92900 -26.07000 6.35300 1.000 39.39140 432 ILE A N 1
ATOM 6466 C CA . ILE B 1 434 ? -4.53000 -24.71700 5.97300 1.000 41.53061 432 ILE A CA 1
ATOM 6467 C C . ILE B 1 434 ? -3.20500 -24.34400 6.62800 1.000 39.66220 432 ILE A C 1
ATOM 6468 O O . ILE B 1 434 ? -2.34900 -23.70400 6.00500 1.000 44.44003 432 ILE A O 1
ATOM 6473 N N . ALA B 1 435 ? -3.00600 -24.74800 7.88500 1.000 40.07955 433 ALA A N 1
ATOM 6474 C CA . ALA B 1 435 ? -1.74800 -24.45400 8.56600 1.000 42.84894 433 ALA A CA 1
ATOM 6475 C C . ALA B 1 435 ? -0.56700 -25.09400 7.84500 1.000 39.88145 433 ALA A C 1
ATOM 6476 O O . ALA B 1 435 ? 0.47000 -24.45300 7.64600 1.000 40.60821 433 ALA A O 1
ATOM 6478 N N . HIS B 1 436 ? -0.70900 -26.35700 7.43900 1.000 41.66819 434 HIS A N 1
ATOM 6479 C CA . HIS B 1 436 ? 0.36900 -27.01400 6.70900 1.000 38.59383 434 HIS A CA 1
ATOM 6480 C C . HIS B 1 436 ? 0.55600 -26.40700 5.32500 1.000 43.26397 434 HIS A C 1
ATOM 6481 O O . HIS B 1 436 ? 1.68300 -26.35300 4.82200 1.000 41.04317 434 HIS A O 1
ATOM 6488 N N . PHE B 1 437 ? -0.53000 -25.94800 4.69800 1.000 41.43671 435 PHE A N 1
ATOM 6489 C CA . PHE B 1 437 ? -0.40900 -25.20200 3.45100 1.000 34.08380 435 PHE A CA 1
ATOM 6490 C C . PHE B 1 437 ? 0.35700 -23.90100 3.66500 1.000 37.34688 435 PHE A C 1
ATOM 6491 O O . PHE B 1 437 ? 1.23800 -23.54500 2.87300 1.000 41.48311 435 PHE A O 1
ATOM 6499 N N . LEU B 1 438 ? 0.02300 -23.16700 4.73100 1.000 36.86653 436 LEU A N 1
ATOM 6500 C CA . LEU B 1 438 ? 0.71200 -21.91200 5.01600 1.000 38.63516 436 LEU A CA 1
ATOM 6501 C C . LEU B 1 438 ? 2.17700 -22.14600 5.36200 1.000 40.38116 436 LEU A C 1
ATOM 6502 O O . LEU B 1 438 ? 3.04600 -21.36100 4.96600 1.000 39.95229 436 LEU A O 1
ATOM 6507 N N . ALA B 1 439 ? 2.46500 -23.21200 6.11500 1.000 38.51975 437 ALA A N 1
ATOM 6508 C CA . ALA B 1 439 ? 3.83600 -23.48100 6.53600 1.000 38.68169 437 ALA A CA 1
ATOM 6509 C C . ALA B 1 439 ? 4.75500 -23.69100 5.33800 1.000 41.58386 437 ALA A C 1
ATOM 6510 O O . ALA B 1 439 ? 5.92200 -23.28400 5.36400 1.000 41.69562 437 ALA A O 1
ATOM 6512 N N . ALA B 1 440 ? 4.24500 -24.32100 4.27800 1.000 42.59373 438 ALA A N 1
ATOM 6513 C CA . ALA B 1 440 ? 5.02200 -24.57600 3.07100 1.000 41.82529 438 ALA A CA 1
ATOM 6514 C C . ALA B 1 440 ? 5.18800 -23.34900 2.18100 1.000 43.62001 438 ALA A C 1
ATOM 6515 O O . ALA B 1 440 ? 5.77400 -23.46900 1.09900 1.000 46.07714 438 ALA A O 1
ATOM 6517 N N . HIS B 1 441 ? 4.68600 -22.18500 2.58900 1.000 40.91409 439 HIS A N 1
ATOM 6518 C CA . HIS B 1 441 ? 4.84200 -21.07800 1.65200 1.000 43.62220 439 HIS A CA 1
ATOM 6519 C C . HIS B 1 441 ? 6.13700 -20.31800 1.93500 1.000 46.68808 439 HIS A C 1
ATOM 6520 O O . HIS B 1 441 ? 6.48600 -20.09900 3.09900 1.000 45.84081 439 HIS A O 1
ATOM 6527 N N . PRO B 1 442 ? 6.86300 -19.92500 0.88400 1.000 47.10382 440 PRO A N 1
ATOM 6528 C CA . PRO B 1 442 ? 8.17200 -19.28300 1.09700 1.000 46.50721 440 PRO A CA 1
ATOM 6529 C C . PRO B 1 442 ? 8.11100 -17.98500 1.88300 1.000 43.32897 440 PRO A C 1
ATOM 6530 O O . PRO B 1 442 ? 9.10200 -17.62300 2.52900 1.000 49.37343 440 PRO A O 1
ATOM 6534 N N . SER B 1 443 ? 6.98600 -17.27100 1.85600 1.000 40.96590 441 SER A N 1
ATOM 6535 C CA . SER B 1 443 ? 6.88600 -16.01300 2.58500 1.000 45.18456 441 SER A CA 1
ATOM 6536 C C . SER B 1 443 ? 6.63900 -16.19800 4.07600 1.000 47.16445 441 SER A C 1
ATOM 6537 O O . SER B 1 443 ? 6.78200 -15.23100 4.83200 1.000 44.20850 441 SER A O 1
ATOM 6540 N N . ILE B 1 444 ? 6.28900 -17.40300 4.51600 1.000 43.47374 442 ILE A N 1
ATOM 6541 C CA . ILE B 1 444 ? 5.94500 -17.65400 5.91100 1.000 43.06267 442 ILE A CA 1
ATOM 6542 C C . ILE B 1 444 ? 7.18800 -18.14400 6.64400 1.000 43.66291 442 ILE A C 1
ATOM 6543 O O . ILE B 1 444 ? 7.80500 -19.13800 6.24400 1.000 42.62857 442 ILE A O 1
ATOM 6548 N N . ASP B 1 445 ? 7.56500 -17.43600 7.71000 1.000 42.75619 443 ASP A N 1
ATOM 6549 C CA . ASP B 1 445 ? 8.60200 -17.93000 8.61000 1.000 42.96702 443 ASP A CA 1
ATOM 6550 C C . ASP B 1 445 ? 8.15600 -19.22900 9.27400 1.000 44.18498 443 ASP A C 1
ATOM 6551 O O . ASP B 1 445 ? 8.75400 -20.29000 9.06400 1.000 45.27308 443 ASP A O 1
ATOM 6556 N N . TYR B 1 446 ? 7.09100 -19.16600 10.06900 1.000 44.73623 444 TYR A N 1
ATOM 6557 C CA . TYR B 1 446 ? 6.53700 -20.36400 10.68500 1.000 40.92031 444 TYR A CA 1
ATOM 6558 C C . TYR B 1 446 ? 5.08100 -20.10700 11.03800 1.000 40.87536 444 TYR A C 1
ATOM 6559 O O . TYR B 1 446 ? 4.62300 -18.96100 11.08200 1.000 43.57703 444 TYR A O 1
ATOM 6568 N N . VAL B 1 447 ? 4.35700 -21.19600 11.27500 1.000 38.45185 445 VAL A N 1
ATOM 6569 C CA . VAL B 1 447 ? 2.93900 -21.15900 11.61200 1.000 40.43198 445 VAL A CA 1
ATOM 6570 C C . VAL B 1 447 ? 2.75700 -21.73000 13.01200 1.000 35.03975 445 VAL A C 1
ATOM 6571 O O . VAL B 1 447 ? 3.28200 -22.80500 13.32300 1.000 33.70115 445 VAL A O 1
ATOM 6575 N N . ASN B 1 448 ? 2.01900 -21.01100 13.85300 1.000 38.16151 446 ASN A N 1
ATOM 6576 C CA . ASN B 1 448 ? 1.67900 -21.48400 15.19000 1.000 38.04442 446 ASN A CA 1
ATOM 6577 C C . ASN B 1 448 ? 0.38100 -22.28200 15.11700 1.000 37.21951 446 ASN A C 1
ATOM 6578 O O . ASN B 1 448 ? -0.70000 -21.71300 14.94000 1.000 36.96796 446 ASN A O 1
ATOM 6583 N N . TYR B 1 449 ? 0.46400 -23.60300 15.22100 1.000 34.83522 447 TYR A N 1
ATOM 6584 C CA . TYR B 1 449 ? -0.65200 -24.54900 15.21900 1.000 32.80081 447 TYR A CA 1
ATOM 6585 C C . TYR B 1 449 ? -0.16100 -25.72500 16.05700 1.000 36.72300 447 TYR A C 1
ATOM 6586 O O . TYR B 1 449 ? 0.96400 -26.08800 15.93800 1.000 41.10397 447 TYR A O 1
ATOM 6595 N N . PRO B 1 450 ? -1.02100 -26.36600 16.85800 1.000 37.76837 448 PRO A N 1
ATOM 6596 C CA . PRO B 1 450 ? -0.52900 -27.39100 17.80200 1.000 38.46257 448 PRO A CA 1
ATOM 6597 C C . PRO B 1 450 ? 0.18700 -28.55100 17.14100 1.000 40.67888 448 PRO A C 1
ATOM 6598 O O . PRO B 1 450 ? 0.86800 -29.31200 17.83800 1.000 41.83983 448 PRO A O 1
ATOM 6602 N N . THR B 1 451 ? 0.15400 -28.68000 15.82300 1.000 39.14510 449 THR A N 1
ATOM 6603 C CA . THR B 1 451 ? 0.90000 -29.75700 15.16000 1.000 43.44126 449 THR A CA 1
ATOM 6604 C C . THR B 1 451 ? 2.28900 -29.30900 14.76900 1.000 45.97873 449 THR A C 1
ATOM 6605 O O . THR B 1 451 ? 3.12600 -30.09300 14.40800 1.000 41.77057 449 THR A O 1
ATOM 6609 N N . LEU B 1 452 ? 2.52200 -28.02200 14.81200 1.000 46.76640 450 LEU A N 1
ATOM 6610 C CA . LEU B 1 452 ? 3.83200 -27.51600 14.41700 1.000 40.11480 450 LEU A CA 1
ATOM 6611 C C . LEU B 1 452 ? 4.65200 -26.92500 15.55900 1.000 44.84213 450 LEU A C 1
ATOM 6612 O O . LEU B 1 452 ? 5.88100 -26.96100 15.49200 1.000 50.14216 450 LEU A O 1
ATOM 6617 N N . VAL B 1 453 ? 4.01000 -26.37900 16.58900 1.000 43.74975 451 VAL A N 1
ATOM 6618 C CA . VAL B 1 453 ? 4.65800 -25.62100 17.66300 1.000 41.97728 451 VAL A CA 1
ATOM 6619 C C . VAL B 1 453 ? 5.54900 -26.53200 18.50600 1.000 46.84464 451 VAL A C 1
ATOM 6620 O O . VAL B 1 453 ? 5.43800 -27.76000 18.40700 1.000 41.38808 451 VAL A O 1
ATOM 6624 N N . PRO B 1 454 ? 6.47300 -25.98400 19.30800 1.000 47.86794 452 PRO A N 1
ATOM 6625 C CA . PRO B 1 454 ? 7.34700 -26.85100 20.13300 1.000 47.13229 452 PRO A CA 1
ATOM 6626 C C . PRO B 1 454 ? 6.63200 -27.67800 21.19200 1.000 51.37745 452 PRO A C 1
ATOM 6627 O O . PRO B 1 454 ? 7.16200 -28.72800 21.58500 1.000 47.19124 452 PRO A O 1
ATOM 6631 N N . SER B 1 455 ? 5.45200 -27.26300 21.65400 1.000 47.84792 453 SER A N 1
ATOM 6632 C CA . SER B 1 455 ? 4.67300 -28.07900 22.56700 1.000 44.60255 453 SER A CA 1
ATOM 6633 C C . SER B 1 455 ? 3.95600 -29.16700 21.80800 1.000 48.72924 453 SER A C 1
ATOM 6634 O O . SER B 1 455 ? 2.90200 -29.62600 22.24600 1.000 46.71073 453 SER A O 1
ATOM 6637 N N . ARG B 1 456 ? 4.37900 -29.51000 20.60700 1.000 52.36847 454 ARG A N 1
ATOM 6638 C CA . ARG B 1 456 ? 3.66900 -30.52000 19.82700 1.000 46.23855 454 ARG A CA 1
ATOM 6639 C C . ARG B 1 456 ? 3.47500 -31.79900 20.59100 1.000 45.42429 454 ARG A C 1
ATOM 6640 O O . ARG B 1 456 ? 2.41900 -32.34700 20.59700 1.000 41.34038 454 ARG A O 1
ATOM 6642 N N . GLU B 1 457 ? 4.49300 -32.20300 21.32500 1.000 54.94735 455 GLU A N 1
ATOM 6643 C CA . GLU B 1 457 ? 4.35500 -33.42500 22.13000 1.000 49.94500 455 GLU A CA 1
ATOM 6644 C C . GLU B 1 457 ? 3.40700 -33.26100 23.32200 1.000 47.14112 455 GLU A C 1
ATOM 6645 O O . GLU B 1 457 ? 2.80700 -34.24600 23.77200 1.000 43.44013 455 GLU A O 1
ATOM 6651 N N . GLU B 1 458 ? 3.30800 -32.05300 23.89200 1.000 48.34438 456 GLU A N 1
ATOM 6652 C CA . GLU B 1 458 ? 2.42000 -31.83200 25.03500 1.000 41.82393 456 GLU A CA 1
ATOM 6653 C C . GLU B 1 458 ? 0.95500 -31.96200 24.64200 1.000 44.61256 456 GLU A C 1
ATOM 6654 O O . GLU B 1 458 ? 0.16600 -32.57900 25.36700 1.000 42.85861 456 GLU A O 1
ATOM 6660 N N . TYR B 1 459 ? 0.57500 -31.37400 23.50500 1.000 39.79596 457 TYR A N 1
ATOM 6661 C CA . TYR B 1 459 ? -0.80000 -31.46700 23.02700 1.000 39.86649 457 TYR A CA 1
ATOM 6662 C C . TYR B 1 459 ? -1.26200 -32.91500 22.90900 1.000 41.14939 457 TYR A C 1
ATOM 6663 O O . TYR B 1 459 ? -2.41800 -33.23200 23.21100 1.000 43.69756 457 TYR A O 1
ATOM 6672 N N . GLU B 1 460 ? -0.37600 -33.80800 22.46400 1.000 41.84530 458 GLU A N 1
ATOM 6673 C CA . GLU B 1 460 ? -0.75700 -35.20200 22.26100 1.000 45.41243 458 GLU A CA 1
ATOM 6674 C C . GLU B 1 460 ? -1.04200 -35.94400 23.55900 1.000 39.90226 458 GLU A C 1
ATOM 6675 O O . GLU B 1 460 ? -1.62800 -37.03100 23.51200 1.000 44.72583 458 GLU A O 1
ATOM 6681 N N . ARG B 1 461 ? -0.65200 -35.39300 24.70900 1.000 43.60428 459 ARG A N 1
ATOM 6682 C CA . ARG B 1 461 ? -0.97400 -36.04100 25.97600 1.000 44.48430 459 ARG A CA 1
ATOM 6683 C C . ARG B 1 461 ? -2.45300 -35.90400 26.31200 1.000 45.51092 459 ARG A C 1
ATOM 6684 O O . ARG B 1 461 ? -3.00900 -36.75500 27.01500 1.000 47.60958 459 ARG A O 1
ATOM 6692 N N . TYR B 1 462 ? -3.10500 -34.85400 25.81000 1.000 39.76625 460 TYR A N 1
ATOM 6693 C CA . TYR B 1 462 ? -4.49700 -34.57300 26.12700 1.000 43.01655 460 TYR A CA 1
ATOM 6694 C C . TYR B 1 462 ? -5.44000 -34.75800 24.94800 1.000 44.29229 460 TYR A C 1
ATOM 6695 O O . TYR B 1 462 ? -6.65800 -34.78000 25.15300 1.000 45.80883 460 TYR A O 1
ATOM 6704 N N . ARG B 1 463 ? -4.91800 -34.87900 23.73000 1.000 44.69381 461 ARG A N 1
ATOM 6705 C CA . ARG B 1 463 ? -5.77000 -35.06800 22.56400 1.000 46.61785 461 ARG A CA 1
ATOM 6706 C C . ARG B 1 463 ? -6.52600 -36.38800 22.64900 1.000 41.16724 461 ARG A C 1
ATOM 6707 O O . ARG B 1 463 ? -5.93800 -37.43700 22.92700 1.000 44.30551 461 ARG A O 1
ATOM 6715 N N . ARG B 1 464 ? -7.83500 -36.33100 22.41300 1.000 42.31788 462 ARG A N 1
ATOM 6716 C CA . ARG B 1 464 ? -8.63900 -37.54200 22.32300 1.000 47.29197 462 ARG A CA 1
ATOM 6717 C C . ARG B 1 464 ? -8.35600 -38.27700 21.01900 1.000 49.50677 462 ARG A C 1
ATOM 6718 O O . ARG B 1 464 ? -8.06300 -37.66700 19.98700 1.000 52.81779 462 ARG A O 1
ATOM 6726 N N . ASP B 1 465 ? -8.45700 -39.60300 21.06900 1.000 57.91397 463 ASP A N 1
ATOM 6727 C CA . ASP B 1 465 ? -8.21400 -40.41300 19.88200 1.000 56.44287 463 ASP A CA 1
ATOM 6728 C C . ASP B 1 465 ? -9.28300 -40.14000 18.83200 1.000 45.90171 463 ASP A C 1
ATOM 6729 O O . ASP B 1 465 ? -10.47700 -40.10000 19.14000 1.000 52.26504 463 ASP A O 1
ATOM 6734 N N . GLY B 1 466 ? -8.85100 -39.95200 17.58900 1.000 43.43326 464 GLY A N 1
ATOM 6735 C CA . GLY B 1 466 ? -9.75700 -39.61900 16.51300 1.000 49.55284 464 GLY A CA 1
ATOM 6736 C C . GLY B 1 466 ? -10.15600 -38.16300 16.42400 1.000 50.17341 464 GLY A C 1
ATOM 6737 O O . GLY B 1 466 ? -10.96400 -37.81500 15.55400 1.000 52.83107 464 GLY A O 1
ATOM 6738 N N . GLU B 1 467 ? -9.62800 -37.30100 17.28900 1.000 48.65672 465 GLU A N 1
ATOM 6739 C CA . GLU B 1 467 ? -9.89700 -35.87400 17.22900 1.000 46.48484 465 GLU A CA 1
ATOM 6740 C C . GLU B 1 467 ? -8.66100 -35.11900 16.75700 1.000 45.60832 465 GLU A C 1
ATOM 6741 O O . GLU B 1 467 ? -7.54500 -35.64500 16.75200 1.000 41.72278 465 GLU A O 1
ATOM 6747 N N . GLY B 1 468 ? -8.87700 -33.87000 16.36600 1.000 46.31549 466 GLY A N 1
ATOM 6748 C CA . GLY B 1 468 ? -7.88700 -33.07200 15.67400 1.000 39.32600 466 GLY A CA 1
ATOM 6749 C C . GLY B 1 468 ? -7.16500 -32.09800 16.58000 1.000 46.18259 466 GLY A C 1
ATOM 6750 O O . GLY B 1 468 ? -7.04500 -32.30500 17.79400 1.000 41.16368 466 GLY A O 1
ATOM 6751 N N . TYR B 1 469 ? -6.68300 -31.00700 15.98200 1.000 42.29834 467 TYR A N 1
ATOM 6752 C CA . TYR B 1 469 ? -5.72300 -30.12100 16.62800 1.000 36.84563 467 TYR A CA 1
ATOM 6753 C C . TYR B 1 469 ? -6.22800 -28.68600 16.72200 1.000 35.94567 467 TYR A C 1
ATOM 6754 O O . TYR B 1 469 ? -5.42700 -27.76100 16.88700 1.000 35.03337 467 TYR A O 1
ATOM 6763 N N . GLY B 1 470 ? -7.53500 -28.47800 16.62600 1.000 33.15321 468 GLY A N 1
ATOM 6764 C CA . GLY B 1 470 ? -8.12600 -27.18900 16.91200 1.000 36.05315 468 GLY A CA 1
ATOM 6765 C C . GLY B 1 470 ? -8.33800 -26.34900 15.66600 1.000 33.77714 468 GLY A C 1
ATOM 6766 O O . GLY B 1 470 ? -7.90000 -26.67600 14.56000 1.000 40.19256 468 GLY A O 1
ATOM 6767 N N . TYR B 1 471 ? -9.02500 -25.22700 15.87400 1.000 35.98897 469 TYR A N 1
ATOM 6768 C CA . TYR B 1 471 ? -9.43500 -24.33700 14.80100 1.000 32.94455 469 TYR A CA 1
ATOM 6769 C C . TYR B 1 471 ? -8.63400 -23.04600 14.74100 1.000 31.92986 469 TYR A C 1
ATOM 6770 O O . TYR B 1 471 ? -8.74600 -22.31600 13.75000 1.000 39.55932 469 TYR A O 1
ATOM 6779 N N . LEU B 1 472 ? -7.84600 -22.73800 15.76400 1.000 33.78792 470 LEU A N 1
ATOM 6780 C CA . LEU B 1 472 ? -7.09100 -21.49700 15.81300 1.000 33.52062 470 LEU A CA 1
ATOM 6781 C C . LEU B 1 472 ? -5.65400 -21.73700 15.37600 1.000 40.89433 470 LEU A C 1
ATOM 6782 O O . LEU B 1 472 ? -5.05600 -22.76800 15.69700 1.000 40.31915 470 LEU A O 1
ATOM 6787 N N . LEU B 1 473 ? -5.11400 -20.77800 14.62900 1.000 37.26783 471 LEU A N 1
ATOM 6788 C CA . LEU B 1 473 ? -3.70900 -20.76800 14.26200 1.000 32.71670 471 LEU A CA 1
ATOM 6789 C C . LEU B 1 473 ? -3.27700 -19.31700 14.11500 1.000 37.68206 471 LEU A C 1
ATOM 6790 O O . LEU B 1 473 ? -4.10500 -18.40200 14.07800 1.000 34.78194 471 LEU A O 1
ATOM 6795 N N . SER B 1 474 ? -1.96700 -19.10800 14.02600 1.000 34.47225 472 SER A N 1
ATOM 6796 C CA . SER B 1 474 ? -1.43900 -17.79100 13.70900 1.000 37.36560 472 SER A CA 1
ATOM 6797 C C . SER B 1 474 ? -0.24900 -17.93700 12.77400 1.000 37.68551 472 SER A C 1
ATOM 6798 O O . SER B 1 474 ? 0.42900 -18.96800 12.75500 1.000 36.63881 472 SER A O 1
ATOM 6801 N N . ILE B 1 475 ? -0.00800 -16.89000 11.99200 1.000 38.77632 473 ILE A N 1
ATOM 6802 C CA . ILE B 1 475 ? 1.00400 -16.89400 10.94600 1.000 43.71107 473 ILE A CA 1
ATOM 6803 C C . ILE B 1 475 ? 2.06600 -15.86800 11.30700 1.000 48.23427 473 ILE A C 1
ATOM 6804 O O . ILE B 1 475 ? 1.74800 -14.69600 11.5420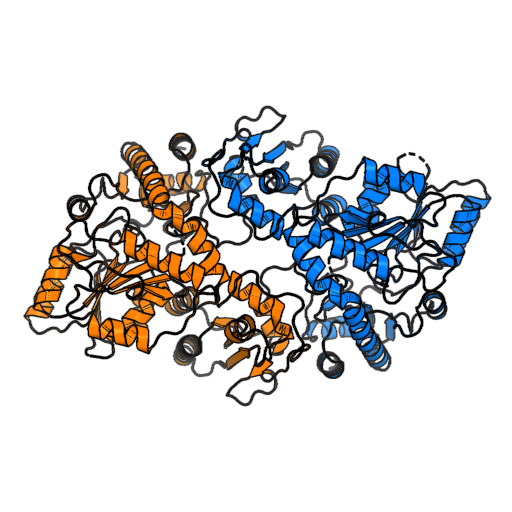0 1.000 48.85363 473 ILE A O 1
ATOM 6809 N N . VAL B 1 476 ? 3.31800 -16.30700 11.35700 1.000 39.53617 474 VAL A N 1
ATOM 6810 C CA . VAL B 1 476 ? 4.45000 -15.40900 11.54100 1.000 43.75686 474 VAL A CA 1
ATOM 6811 C C . VAL B 1 476 ? 5.14600 -15.30200 10.19200 1.000 48.43745 474 VAL A C 1
ATOM 6812 O O . VAL B 1 476 ? 5.83700 -16.23400 9.76100 1.000 46.85512 474 VAL A O 1
ATOM 6816 N N . PHE B 1 477 ? 4.96300 -14.16800 9.52400 1.000 45.51810 475 PHE A N 1
ATOM 6817 C CA . PHE B 1 477 ? 5.53600 -13.97900 8.20300 1.000 41.98962 475 PHE A CA 1
ATOM 6818 C C . PHE B 1 477 ? 7.01100 -13.60400 8.30500 1.000 49.43182 475 PHE A C 1
ATOM 6819 O O . PHE B 1 477 ? 7.51400 -13.21100 9.36200 1.000 47.66632 475 PHE A O 1
ATOM 6827 N N . ARG B 1 478 ? 7.70500 -13.72900 7.17400 1.000 44.64300 476 ARG A N 1
ATOM 6828 C CA . ARG B 1 478 ? 9.11700 -13.36600 7.13300 1.000 49.35667 476 ARG A CA 1
ATOM 6829 C C . ARG B 1 478 ? 9.30200 -11.85600 7.21200 1.000 52.52800 476 ARG A C 1
ATOM 6830 O O . ARG B 1 478 ? 10.21000 -11.37200 7.89700 1.000 52.51514 476 ARG A O 1
ATOM 6838 N N . GLU B 1 479 ? 8.45100 -11.09700 6.52700 1.000 55.66629 477 GLU A N 1
ATOM 6839 C CA . GLU B 1 479 ? 8.57200 -9.64700 6.46400 1.000 56.08993 477 GLU A CA 1
ATOM 6840 C C . GLU B 1 479 ? 7.30700 -8.99300 6.99800 1.000 53.98101 477 GLU A C 1
ATOM 6841 O O . GLU B 1 479 ? 6.20500 -9.30100 6.51200 1.000 58.51400 477 GLU A O 1
ATOM 6847 N N . PRO B 1 480 ? 7.40300 -8.11400 7.99900 1.000 54.91615 478 PRO A N 1
ATOM 6848 C CA . PRO B 1 480 ? 6.20300 -7.40200 8.46700 1.000 56.49940 478 PRO A CA 1
ATOM 6849 C C . PRO B 1 480 ? 5.48300 -6.63400 7.37100 1.000 53.25423 478 PRO A C 1
ATOM 6850 O O . PRO B 1 480 ? 4.25000 -6.53700 7.40900 1.000 60.51612 478 PRO A O 1
ATOM 6854 N N . ASP B 1 481 ? 6.21100 -6.07400 6.40200 1.000 56.64319 479 ASP A N 1
ATOM 6855 C CA . ASP B 1 481 ? 5.55600 -5.42600 5.26800 1.000 55.20325 479 ASP A CA 1
ATOM 6856 C C . ASP B 1 481 ? 4.63800 -6.40200 4.54300 1.000 58.83712 479 ASP A C 1
ATOM 6857 O O . ASP B 1 481 ? 3.49100 -6.07200 4.21700 1.000 61.35530 479 ASP A O 1
ATOM 6862 N N . PHE B 1 482 ? 5.13100 -7.61600 4.28500 1.000 53.20108 480 PHE A N 1
ATOM 6863 C CA . PHE B 1 482 ? 4.32600 -8.63000 3.61200 1.000 51.74868 480 PHE A CA 1
ATOM 6864 C C . PHE B 1 482 ? 3.10900 -9.02000 4.44400 1.000 53.55165 480 PHE A C 1
ATOM 6865 O O . PHE B 1 482 ? 2.03200 -9.28400 3.89600 1.000 51.82029 480 PHE A O 1
ATOM 6873 N N . ALA B 1 483 ? 3.26600 -9.07300 5.76900 1.000 48.29639 481 ALA A N 1
ATOM 6874 C CA . ALA B 1 483 ? 2.15400 -9.45200 6.63700 1.000 47.49151 481 ALA A CA 1
ATOM 6875 C C . ALA B 1 483 ? 0.97900 -8.49600 6.48300 1.000 51.13975 481 ALA A C 1
ATOM 6876 O O . ALA B 1 483 ? -0.17900 -8.92700 6.42900 1.000 51.79321 481 ALA A O 1
ATOM 6878 N N . VAL B 1 484 ? 1.25700 -7.19300 6.41100 1.000 52.18720 482 VAL A N 1
ATOM 6879 C CA . VAL B 1 484 ? 0.18300 -6.21000 6.31400 1.000 49.82403 482 VAL A CA 1
ATOM 6880 C C . VAL B 1 484 ? -0.46400 -6.25500 4.93500 1.000 54.78999 482 VAL A C 1
ATOM 6881 O O . VAL B 1 484 ? -1.69200 -6.17300 4.81000 1.000 58.54109 482 VAL A O 1
ATOM 6885 N N . ARG B 1 485 ? 0.34400 -6.40100 3.88000 1.000 56.02646 483 ARG A N 1
ATOM 6886 C CA . ARG B 1 485 ? -0.22500 -6.52100 2.54100 1.000 59.89553 483 ARG A CA 1
ATOM 6887 C C . ARG B 1 485 ? -1.03700 -7.80000 2.39400 1.000 56.38651 483 ARG A C 1
ATOM 6888 O O . ARG B 1 485 ? -2.03000 -7.82100 1.65700 1.000 57.96981 483 ARG A O 1
ATOM 6896 N N . PHE B 1 486 ? -0.63700 -8.86800 3.08800 1.000 55.03739 484 PHE A N 1
ATOM 6897 C CA . PHE B 1 486 ? -1.40000 -10.10900 3.02700 1.000 54.30861 484 PHE A CA 1
ATOM 6898 C C . PHE B 1 486 ? -2.73400 -9.96700 3.74300 1.000 49.41806 484 PHE A C 1
ATOM 6899 O O . PHE B 1 486 ? -3.76600 -10.43200 3.24400 1.000 47.93996 484 PHE A O 1
ATOM 6907 N N . PHE B 1 487 ? -2.73200 -9.33100 4.91500 1.000 47.34629 485 PHE A N 1
ATOM 6908 C CA . PHE B 1 487 ? -3.96900 -9.17100 5.67100 1.000 48.39272 485 PHE A CA 1
ATOM 6909 C C . PHE B 1 487 ? -4.96300 -8.29200 4.92300 1.000 49.73659 485 PHE A C 1
ATOM 6910 O O . PHE B 1 487 ? -6.16200 -8.59200 4.88500 1.000 56.67203 485 PHE A O 1
ATOM 6918 N N . ASP B 1 488 ? -4.48600 -7.19900 4.32200 1.000 52.90714 486 ASP A N 1
ATOM 6919 C CA . ASP B 1 488 ? -5.38300 -6.30500 3.59800 1.000 49.48962 486 ASP A CA 1
ATOM 6920 C C . ASP B 1 488 ? -5.98500 -6.97400 2.36900 1.000 46.21442 486 ASP A C 1
ATOM 6921 O O . ASP B 1 488 ? -7.12000 -6.66400 1.99400 1.000 54.79267 486 ASP A O 1
ATOM 6926 N N . ALA B 1 489 ? -5.25200 -7.88400 1.73000 1.000 50.70544 487 ALA A N 1
ATOM 6927 C CA . ALA B 1 489 ? -5.74600 -8.57000 0.54100 1.000 49.53073 487 ALA A CA 1
ATOM 6928 C C . ALA B 1 489 ? -6.62900 -9.77100 0.85900 1.000 50.58206 487 ALA A C 1
ATOM 6929 O O . ALA B 1 489 ? -7.24300 -10.32400 -0.05800 1.000 55.85088 487 ALA A O 1
ATOM 6931 N N . LEU B 1 490 ? -6.69900 -10.18900 2.12100 1.000 51.67026 488 LEU A N 1
ATOM 6932 C CA . LEU B 1 490 ? -7.41000 -11.40300 2.51400 1.000 44.12534 488 LEU A CA 1
ATOM 6933 C C . LEU B 1 490 ? -8.90900 -11.12600 2.58000 1.000 46.40416 488 LEU A C 1
ATOM 6934 O O . LEU B 1 490 ? -9.37600 -10.42500 3.48000 1.000 49.57071 488 LEU A O 1
ATOM 6939 N N . ASP B 1 491 ? -9.66900 -11.67500 1.63000 1.000 48.60858 489 ASP A N 1
ATOM 6940 C CA . ASP B 1 491 ? -11.11900 -11.46100 1.58200 1.000 54.59103 489 ASP A CA 1
ATOM 6941 C C . ASP B 1 491 ? -11.83000 -12.48400 2.46900 1.000 51.99901 489 ASP A C 1
ATOM 6942 O O . ASP B 1 491 ? -12.52000 -13.39400 2.00600 1.000 54.43066 489 ASP A O 1
ATOM 6947 N N . ILE B 1 492 ? -11.64800 -12.31600 3.77900 1.000 41.82060 490 ILE A N 1
ATOM 6948 C CA . ILE B 1 492 ? -12.41900 -13.03800 4.78500 1.000 46.35854 490 ILE A CA 1
ATOM 6949 C C . ILE B 1 492 ? -12.79800 -12.05300 5.88300 1.000 45.59852 490 ILE A C 1
ATOM 6950 O O . ILE B 1 492 ? -12.33300 -10.91200 5.91300 1.000 48.77898 490 ILE A O 1
ATOM 6955 N N . TRP B 1 493 ? -13.67600 -12.49900 6.77900 1.000 47.60252 491 TRP A N 1
ATOM 6956 C CA . TRP B 1 493 ? -14.09600 -11.65100 7.88800 1.000 46.06537 491 TRP A CA 1
ATOM 6957 C C . TRP B 1 493 ? -12.89400 -11.21200 8.71400 1.000 48.30527 491 TRP A C 1
ATOM 6958 O O . TRP B 1 493 ? -11.93700 -11.96800 8.90300 1.000 50.05495 491 TRP A O 1
ATOM 6969 N N . LYS B 1 494 ? -12.93200 -9.96700 9.18000 1.000 50.72912 492 LYS A N 1
ATOM 6970 C CA . LYS B 1 494 ? -11.87100 -9.41800 10.01200 1.000 44.84703 492 LYS A CA 1
ATOM 6971 C C . LYS B 1 494 ? -12.47400 -8.86500 11.29200 1.000 45.36741 492 LYS A C 1
ATOM 6972 O O . LYS B 1 494 ? -13.45600 -8.11700 11.24800 1.000 41.99251 492 LYS A O 1
ATOM 6978 N N . GLY B 1 495 ? -11.88200 -9.22900 12.42600 1.000 41.10894 493 GLY A N 1
ATOM 6979 C CA . GLY B 1 495 ? -12.39500 -8.83800 13.71500 1.000 40.69472 493 GLY A CA 1
ATOM 6980 C C . GLY B 1 495 ? -11.75000 -9.61200 14.84500 1.000 46.81271 493 GLY A C 1
ATOM 6981 O O . GLY B 1 495 ? -10.93100 -10.51100 14.62700 1.000 45.32965 493 GLY A O 1
ATOM 6982 N N . PRO B 1 496 ? -12.11400 -9.27600 16.08600 1.000 54.47422 494 PRO A N 1
ATOM 6983 C CA . PRO B 1 496 ? -11.46000 -9.88400 17.25100 1.000 46.25822 494 PRO A CA 1
ATOM 6984 C C . PRO B 1 496 ? -12.03400 -11.21400 17.71400 1.000 46.43976 494 PRO A C 1
ATOM 6985 O O . PRO B 1 496 ? -11.41700 -11.85400 18.57700 1.000 48.60580 494 PRO A O 1
ATOM 6989 N N . SER B 1 497 ? -13.17000 -11.65400 17.18400 1.000 44.55881 495 SER A N 1
ATOM 6990 C CA . SER B 1 497 ? -13.78700 -12.86000 17.71100 1.000 47.61792 495 SER A CA 1
ATOM 6991 C C . SER B 1 497 ? -13.18400 -14.10900 17.07000 1.000 45.44855 495 SER A C 1
ATOM 6992 O O . SER B 1 497 ? -12.59200 -14.06500 15.98800 1.000 43.55009 495 SER A O 1
ATOM 6995 N N . ILE B 1 498 ? -13.34600 -15.23600 17.76500 1.000 43.63596 496 ILE A N 1
ATOM 6996 C CA . ILE B 1 498 ? -12.83800 -16.53200 17.32900 1.000 39.70527 496 ILE A CA 1
ATOM 6997 C C . ILE B 1 498 ? -13.92900 -17.57100 17.55000 1.000 41.71737 496 ILE A C 1
ATOM 6998 O O . ILE B 1 498 ? -14.91800 -17.33100 18.24500 1.000 41.45678 496 ILE A O 1
ATOM 7003 N N . GLY B 1 499 ? -13.73500 -18.74300 16.95400 1.000 41.43088 497 GLY A N 1
ATOM 7004 C CA . GLY B 1 499 ? -14.73100 -19.79400 17.07500 1.000 37.12611 497 GLY A CA 1
ATOM 7005 C C . GLY B 1 499 ? -15.99500 -19.50200 16.29800 1.000 41.47185 497 GLY A C 1
ATOM 7006 O O . GLY B 1 499 ? -17.09800 -19.79600 16.77600 1.000 42.88334 497 GLY A O 1
ATOM 7007 N N . THR B 1 500 ? -15.86700 -18.94500 15.11800 1.000 34.00067 498 THR A N 1
ATOM 7008 C CA . THR B 1 500 ? -17.02700 -18.64700 14.32800 1.000 39.09228 498 THR A CA 1
ATOM 7009 C C . THR B 1 500 ? -17.17600 -19.60700 13.17400 1.000 35.96565 498 THR A C 1
ATOM 7010 O O . THR B 1 500 ? -16.27000 -20.27800 12.83100 1.000 35.86964 498 THR A O 1
ATOM 7014 N N . ASN B 1 501 ? -18.35400 -19.67500 12.59900 1.000 38.91807 499 ASN A N 1
ATOM 7015 C CA . ASN B 1 501 ? -18.62600 -20.56900 11.48600 1.000 40.20196 499 ASN A CA 1
ATOM 7016 C C . ASN B 1 501 ? -17.96500 -20.05100 10.23200 1.000 42.00685 499 ASN A C 1
ATOM 7017 O O . ASN B 1 501 ? -17.74000 -20.76600 9.30100 1.000 43.19376 499 ASN A O 1
ATOM 7022 N N . SER B 1 502 ? -17.68900 -18.76900 10.21900 1.000 35.06947 500 SER A N 1
ATOM 7023 C CA . SER B 1 502 ? -16.94000 -18.16500 9.12900 1.000 38.37425 500 SER A CA 1
ATOM 7024 C C . SER B 1 502 ? -15.51700 -17.86000 9.58100 1.000 40.41486 500 SER A C 1
ATOM 7025 O O . SER B 1 502 ? -15.27400 -17.50400 10.73600 1.000 38.76879 500 SER A O 1
ATOM 7028 N N . SER B 1 503 ? -14.57600 -17.99100 8.65100 1.000 40.75922 501 SER A N 1
ATOM 7029 C CA . SER B 1 503 ? -13.18200 -17.73100 8.96800 1.000 36.69820 501 SER A CA 1
ATOM 7030 C C . SER B 1 503 ? -12.96600 -16.24400 9.21900 1.000 41.03251 501 SER A C 1
ATOM 7031 O O . SER B 1 503 ? -13.64800 -15.38800 8.64800 1.000 42.27947 501 SER A O 1
ATOM 7034 N N . ILE B 1 504 ? -12.01900 -15.94000 10.10200 1.000 40.39327 502 ILE A N 1
ATOM 7035 C CA . ILE B 1 504 ? -11.81900 -14.57200 10.56500 1.000 42.23520 502 ILE A CA 1
ATOM 7036 C C . ILE B 1 504 ? -10.34300 -14.37500 10.88900 1.000 43.62708 502 ILE A C 1
ATOM 7037 O O . ILE B 1 504 ? -9.68600 -15.26800 11.43300 1.000 40.23677 502 ILE A O 1
ATOM 7042 N N . ALA B 1 505 ? -9.81700 -13.20800 10.52600 1.000 40.21610 503 ALA A N 1
ATOM 7043 C CA . ALA B 1 505 ? -8.41000 -12.89400 10.71500 1.000 43.97270 503 ALA A CA 1
ATOM 7044 C C . ALA B 1 505 ? -8.25100 -11.61100 11.52200 1.000 49.99888 503 ALA A C 1
ATOM 7045 O O . ALA B 1 505 ? -9.15900 -10.78000 11.60100 1.000 55.03397 503 ALA A O 1
ATOM 7047 N N . LEU B 1 506 ? -7.07200 -11.46000 12.12200 1.000 53.42702 504 LEU A N 1
ATOM 7048 C CA . LEU B 1 506 ? -6.73300 -10.28100 12.90900 1.000 52.10366 504 LEU A CA 1
ATOM 7049 C C . LEU B 1 506 ? -5.22000 -10.17600 12.99400 1.000 53.42530 504 LEU A C 1
ATOM 7050 O O . LEU B 1 506 ? -4.54000 -11.20600 13.04300 1.000 53.11724 504 LEU A O 1
ATOM 7055 N N . PRO B 1 507 ? -4.66500 -8.96600 13.00600 1.000 61.60431 505 PRO A N 1
ATOM 7056 C CA . PRO B 1 507 ? -3.24900 -8.79400 13.33600 1.000 59.89267 505 PRO A CA 1
ATOM 7057 C C . PRO B 1 507 ? -3.07800 -8.56600 14.83800 1.000 62.84094 505 PRO A C 1
ATOM 7058 O O . PRO B 1 507 ? -4.04600 -8.41000 15.58000 1.000 65.56346 505 PRO A O 1
ATOM 7062 N N . TYR B 1 508 ? -1.81000 -8.57900 15.27300 1.000 73.30261 506 TYR A N 1
ATOM 7063 C CA . TYR B 1 508 ? -1.46700 -8.37500 16.68400 1.000 79.08153 506 TYR A CA 1
ATOM 7064 C C . TYR B 1 508 ? -1.79400 -6.95900 17.13500 1.000 78.13783 506 TYR A C 1
ATOM 7065 O O . TYR B 1 508 ? -2.15300 -6.73000 18.30300 1.000 77.62534 506 TYR A O 1
ATOM 7067 N N . SER B 1 509 ? -1.65500 -6.00400 16.20600 1.000 77.07933 507 SER A N 1
ATOM 7068 C CA . SER B 1 509 ? -1.96900 -4.59300 16.41600 1.000 79.36840 507 SER A CA 1
ATOM 7069 C C . SER B 1 509 ? -3.23600 -4.40200 17.21500 1.000 87.98992 507 SER A C 1
ATOM 7070 O O . SER B 1 509 ? -3.18700 -4.07900 18.40700 1.000 85.41049 507 SER A O 1
ATOM 7073 N N . VAL B 1 510 ? -4.34700 -4.78700 16.59600 1.000 84.12416 508 VAL A N 1
ATOM 7074 C CA . VAL B 1 510 ? -5.68100 -4.69600 17.15800 1.000 81.62418 508 VAL A CA 1
ATOM 7075 C C . VAL B 1 510 ? -5.87200 -5.56300 18.40500 1.000 80.64602 508 VAL A C 1
ATOM 7076 O O . VAL B 1 510 ? -6.79900 -5.33400 19.20400 1.000 88.55670 508 VAL A O 1
ATOM 7080 N N . LEU B 1 511 ? -5.00400 -6.54400 18.61100 1.000 76.82415 509 LEU A N 1
ATOM 7081 C CA . LEU B 1 511 ? -5.09000 -7.35700 19.81000 1.000 80.99819 509 LEU A CA 1
ATOM 7082 C C . LEU B 1 511 ? -4.37000 -6.65500 20.95800 1.000 84.29524 509 LEU A C 1
ATOM 7083 O O . LEU B 1 511 ? -3.86300 -7.31700 21.87000 1.000 79.07039 509 LEU A O 1
ATOM 7085 N N . ALA B 1 512 ? -4.34900 -5.32000 20.93200 1.000 87.13699 510 ALA A N 1
ATOM 7086 C CA . ALA B 1 512 ? -3.76700 -4.48900 21.99100 1.000 79.83914 510 ALA A CA 1
ATOM 7087 C C . ALA B 1 512 ? -2.41500 -4.99500 22.49000 1.000 83.90142 510 ALA A C 1
ATOM 7088 O O . ALA B 1 512 ? -2.03000 -4.73700 23.63100 1.000 84.69471 510 ALA A O 1
ATOM 7090 N N . PRO B 1 526 ? 6.37300 -11.89800 17.88800 1.000 61.43291 524 PRO A N 1
ATOM 7091 C CA . PRO B 1 526 ? 6.44100 -10.81800 16.89600 1.000 64.97186 524 PRO A CA 1
ATOM 7092 C C . PRO B 1 526 ? 5.10600 -10.10500 16.76300 1.000 64.76996 524 PRO A C 1
ATOM 7093 O O . PRO B 1 526 ? 4.04200 -10.72500 16.82200 1.000 66.60513 524 PRO A O 1
ATOM 7097 N N . LYS B 1 527 ? 5.16800 -8.78900 16.57900 1.000 61.54667 525 LYS A N 1
ATOM 7098 C CA . LYS B 1 527 ? 3.97100 -7.96100 16.56400 1.000 68.73935 525 LYS A CA 1
ATOM 7099 C C . LYS B 1 527 ? 3.43100 -7.72400 15.16100 1.000 66.20896 525 LYS A C 1
ATOM 7100 O O . LYS B 1 527 ? 2.55000 -6.87600 14.98500 1.000 76.71895 525 LYS A O 1
ATOM 7106 N N . HIS B 1 528 ? 3.93200 -8.45300 14.16400 1.000 54.61870 526 HIS A N 1
ATOM 7107 C CA . HIS B 1 528 ? 3.32200 -8.48000 12.84200 1.000 57.66772 526 HIS A CA 1
ATOM 7108 C C . HIS B 1 528 ? 2.61200 -9.80300 12.59300 1.000 58.87767 526 HIS A C 1
ATOM 7109 O O . HIS B 1 528 ? 2.28700 -10.13300 11.44800 1.000 58.39439 526 HIS A O 1
ATOM 7116 N N . ILE B 1 529 ? 2.35000 -10.55600 13.66100 1.000 55.23678 527 ILE A N 1
ATOM 7117 C CA . ILE B 1 529 ? 1.71500 -11.85800 13.54800 1.000 51.21036 527 ILE A CA 1
ATOM 7118 C C . ILE B 1 529 ? 0.25700 -11.67700 13.14300 1.000 56.19166 527 ILE A C 1
ATOM 7119 O O . ILE B 1 529 ? -0.39800 -10.68900 13.50500 1.000 61.73111 527 ILE A O 1
ATOM 7124 N N . VAL B 1 530 ? -0.25200 -12.62500 12.36200 1.000 46.91173 528 VAL A N 1
ATOM 7125 C CA . VAL B 1 530 ? -1.63900 -12.62200 11.91500 1.000 40.84331 528 VAL A CA 1
ATOM 7126 C C . VAL B 1 530 ? -2.30100 -13.88600 12.44100 1.000 42.28474 528 VAL A C 1
ATOM 7127 O O . VAL B 1 530 ? -1.78700 -14.99100 12.23800 1.000 42.04586 528 VAL A O 1
ATOM 7131 N N . ARG B 1 531 ? -3.42400 -13.72200 13.13100 1.000 44.70331 529 ARG A N 1
ATOM 7132 C CA . ARG B 1 531 ? -4.13900 -14.84400 13.72000 1.000 41.29646 529 ARG A CA 1
ATOM 7133 C C . ARG B 1 531 ? -5.34200 -15.19000 12.85600 1.000 39.19649 529 ARG A C 1
ATOM 7134 O O . ARG B 1 531 ? -6.02800 -14.30200 12.34300 1.000 39.60814 529 ARG A O 1
ATOM 7142 N N . LEU B 1 532 ? -5.59200 -16.48800 12.70000 1.000 37.79242 530 LEU A N 1
ATOM 7143 C CA . LEU B 1 532 ? -6.65600 -16.99000 11.84100 1.000 38.91244 530 LEU A CA 1
ATOM 7144 C C . LEU B 1 532 ? -7.47700 -17.99900 12.62800 1.000 34.01533 530 LEU A C 1
ATOM 7145 O O . LEU B 1 532 ? -6.92600 -18.96100 13.17300 1.000 36.52045 530 LEU A O 1
ATOM 7150 N N . SER B 1 533 ? -8.78400 -17.77000 12.70200 1.000 35.15832 531 SER A N 1
ATOM 7151 C CA . SER B 1 533 ? -9.72500 -18.71500 13.29500 1.000 38.85352 531 SER A CA 1
ATOM 7152 C C . SER B 1 533 ? -10.53000 -19.33200 12.15800 1.000 36.96289 531 SER A C 1
ATOM 7153 O O . SER B 1 533 ? -11.35700 -18.65500 11.53700 1.000 35.00429 531 SER A O 1
ATOM 7156 N N . VAL B 1 534 ? -10.29700 -20.61200 11.89900 1.000 33.40585 532 VAL A N 1
ATOM 7157 C CA . VAL B 1 534 ? -10.83400 -21.26600 10.71100 1.000 35.20075 532 VAL A CA 1
ATOM 7158 C C . VAL B 1 534 ? -12.26500 -21.71200 10.97300 1.000 38.89649 532 VAL A C 1
ATOM 7159 O O . VAL B 1 534 ? -12.54800 -22.38000 11.97400 1.000 42.89817 532 VAL A O 1
ATOM 7163 N N . GLY B 1 535 ? -13.16900 -21.33400 10.07700 1.000 38.70216 533 GLY A N 1
ATOM 7164 C CA . GLY B 1 535 ? -14.56700 -21.70800 10.16500 1.000 38.71114 533 GLY A CA 1
ATOM 7165 C C . GLY B 1 535 ? -14.89200 -22.96900 9.39400 1.000 42.01842 533 GLY A C 1
ATOM 7166 O O . GLY B 1 535 ? -14.04700 -23.85100 9.20900 1.000 33.57901 533 GLY A O 1
ATOM 7167 N N . LEU B 1 536 ? -16.13600 -23.04400 8.92100 1.000 39.24458 534 LEU A N 1
ATOM 7168 C CA . LEU B 1 536 ? -16.68400 -24.24200 8.29700 1.000 39.78196 534 LEU A CA 1
ATOM 7169 C C . LEU B 1 536 ? -16.52000 -24.26400 6.78400 1.000 42.35625 534 LEU A C 1
ATOM 7170 O O . LEU B 1 536 ? -16.92800 -25.24200 6.14800 1.000 39.31659 534 LEU A O 1
ATOM 7175 N N . GLU B 1 537 ? -15.94900 -23.21600 6.19600 1.000 41.03431 535 GLU A N 1
ATOM 7176 C CA . GLU B 1 537 ? -15.73800 -23.18700 4.75700 1.000 39.21435 535 GLU A CA 1
ATOM 7177 C C . GLU B 1 537 ? -14.83300 -24.33800 4.33200 1.000 41.59250 535 GLU A C 1
ATOM 7178 O O . GLU B 1 537 ? -14.00600 -24.82700 5.10800 1.000 44.84248 535 GLU A O 1
ATOM 7184 N N . SER B 1 538 ? -15.00000 -24.77500 3.08600 1.000 39.38199 536 SER A N 1
ATOM 7185 C CA . SER B 1 538 ? -14.21000 -25.88600 2.58400 1.000 43.50827 536 SER A CA 1
ATOM 7186 C C . SER B 1 538 ? -12.73300 -25.50800 2.51200 1.000 40.77509 536 SER A C 1
ATOM 7187 O O . SER B 1 538 ? -12.36500 -24.33200 2.44400 1.000 39.47927 536 SER A O 1
ATOM 7190 N N . GLU B 1 539 ? -11.87800 -26.53500 2.51700 1.000 39.20927 537 GLU A N 1
ATOM 7191 C CA . GLU B 1 539 ? -10.44700 -26.29300 2.37000 1.000 46.02115 537 GLU A CA 1
ATOM 7192 C C . GLU B 1 539 ? -10.14700 -25.59500 1.04900 1.000 45.98556 537 GLU A C 1
ATOM 7193 O O . GLU B 1 539 ? -9.31400 -24.68300 0.99600 1.000 41.00045 537 GLU A O 1
ATOM 7199 N N . ALA B 1 540 ? -10.82200 -26.00400 -0.02700 1.000 44.10043 538 ALA A N 1
ATOM 7200 C CA . ALA B 1 540 ? -10.61600 -25.35600 -1.31900 1.000 47.06767 538 ALA A CA 1
ATOM 7201 C C . ALA B 1 540 ? -10.95800 -23.87200 -1.25100 1.000 42.62462 538 ALA A C 1
ATOM 7202 O O . ALA B 1 540 ? -10.22100 -23.03100 -1.78000 1.000 41.33077 538 ALA A O 1
ATOM 7204 N N . TRP B 1 541 ? -12.07100 -23.53400 -0.59400 1.000 42.35036 539 TRP A N 1
ATOM 7205 C CA . TRP B 1 541 ? -12.46200 -22.13500 -0.44300 1.000 41.13568 539 TRP A CA 1
ATOM 7206 C C . TRP B 1 541 ? -11.40400 -21.34700 0.31900 1.000 45.17732 539 TRP A C 1
ATOM 7207 O O . TRP B 1 541 ? -10.98100 -20.26800 -0.11500 1.000 45.67445 539 TRP A O 1
ATOM 7218 N N . LEU B 1 542 ? -10.95600 -21.87500 1.45800 1.000 41.75791 540 LEU A N 1
ATOM 7219 C CA . LEU B 1 542 ? -9.99800 -21.14200 2.27700 1.000 42.07324 540 LEU A CA 1
ATOM 7220 C C . LEU B 1 542 ? -8.62600 -21.11700 1.61800 1.000 43.09639 540 LEU A C 1
ATOM 7221 O O . LEU B 1 542 ? -7.93500 -20.09100 1.64300 1.000 42.88691 540 LEU A O 1
ATOM 7226 N N . ARG B 1 543 ? -8.21400 -22.24300 1.02900 1.000 48.65058 541 ARG A N 1
ATOM 7227 C CA . ARG B 1 543 ? -6.98300 -22.27900 0.24500 1.000 43.95404 541 ARG A CA 1
ATOM 7228 C C . ARG B 1 543 ? -6.99200 -21.20900 -0.83600 1.000 44.28705 541 ARG A C 1
ATOM 7229 O O . ARG B 1 543 ? -5.96600 -20.57400 -1.10500 1.000 42.61550 541 ARG A O 1
ATOM 7237 N N . ASP B 1 544 ? -8.15400 -20.98500 -1.45600 1.000 40.06220 542 ASP A N 1
ATOM 7238 C CA . ASP B 1 544 ? -8.24900 -20.00900 -2.53600 1.000 43.69786 542 ASP A CA 1
ATOM 7239 C C . ASP B 1 544 ? -8.15400 -18.58100 -2.01200 1.000 43.59882 542 ASP A C 1
ATOM 7240 O O . ASP B 1 544 ? -7.43400 -17.75100 -2.57900 1.000 47.59656 542 ASP A O 1
ATOM 7245 N N . ARG B 1 545 ? -8.88800 -18.27000 -0.93800 1.000 44.11756 543 ARG A N 1
ATOM 7246 C CA . ARG B 1 545 ? -8.82200 -16.93100 -0.35500 1.000 45.66398 543 ARG A CA 1
ATOM 7247 C C . ARG B 1 545 ? -7.40200 -16.58000 0.07400 1.000 48.34399 543 ARG A C 1
ATOM 7248 O O . ARG B 1 545 ? -6.96800 -15.43000 -0.06900 1.000 48.63587 543 ARG A O 1
ATOM 7256 N N . VAL B 1 546 ? -6.66400 -17.55800 0.60100 1.000 46.74500 544 VAL A N 1
ATOM 7257 C CA . VAL B 1 546 ? -5.30700 -17.30200 1.07500 1.000 52.50526 544 VAL A CA 1
ATOM 7258 C C . VAL B 1 546 ? -4.33800 -17.17800 -0.09600 1.000 49.18005 544 VAL A C 1
ATOM 7259 O O . VAL B 1 546 ? -3.44700 -16.32000 -0.08900 1.000 49.96966 544 VAL A O 1
ATOM 7263 N N . THR B 1 547 ? -4.49100 -18.02700 -1.11400 1.000 42.82148 545 THR A N 1
ATOM 7264 C CA . THR B 1 547 ? -3.60500 -17.95800 -2.27300 1.000 49.74783 545 THR A CA 1
ATOM 7265 C C . THR B 1 547 ? -3.72200 -16.60800 -2.97100 1.000 45.85616 545 THR A C 1
ATOM 7266 O O . THR B 1 547 ? -2.71000 -15.98000 -3.30600 1.000 46.32528 545 THR A O 1
ATOM 7270 N N . GLU B 1 548 ? -4.95400 -16.14800 -3.20700 1.000 42.84470 546 GLU A N 1
ATOM 7271 C CA . GLU B 1 548 ? -5.14300 -14.84800 -3.84200 1.000 50.73303 546 GLU A CA 1
ATOM 7272 C C . GLU B 1 548 ? -4.54200 -13.73300 -2.99700 1.000 48.28212 546 GLU A C 1
ATOM 7273 O O . GLU B 1 548 ? -3.90900 -12.81100 -3.52600 1.000 51.29428 546 GLU A O 1
ATOM 7279 N N . ALA B 1 549 ? -4.72800 -13.80400 -1.67800 1.000 51.85784 547 ALA A N 1
ATOM 7280 C CA . ALA B 1 549 ? -4.13000 -12.81100 -0.79300 1.000 51.79440 547 ALA A CA 1
ATOM 7281 C C . ALA B 1 549 ? -2.61100 -12.89300 -0.82400 1.000 47.27666 547 ALA A C 1
ATOM 7282 O O . ALA B 1 549 ? -1.92500 -11.86300 -0.82900 1.000 49.55862 547 ALA A O 1
ATOM 7284 N N . LEU B 1 550 ? -2.06600 -14.11100 -0.83000 1.000 44.29778 548 LEU A N 1
ATOM 7285 C CA . LEU B 1 550 ? -0.61800 -14.26800 -0.92200 1.000 50.87832 548 LEU A CA 1
ATOM 7286 C C . LEU B 1 550 ? -0.07800 -13.66700 -2.21300 1.000 53.88766 548 LEU A C 1
ATOM 7287 O O . LEU B 1 550 ? 0.95200 -12.98400 -2.20100 1.000 55.23455 548 LEU A O 1
ATOM 7292 N N . ALA B 1 551 ? -0.77300 -13.88900 -3.33200 1.000 49.65398 549 ALA A N 1
ATOM 7293 C CA . ALA B 1 551 ? -0.31400 -13.35700 -4.61300 1.000 50.91045 549 ALA A CA 1
ATOM 7294 C C . ALA B 1 551 ? -0.27800 -11.83300 -4.60500 1.000 53.69063 549 ALA A C 1
ATOM 7295 O O . ALA B 1 551 ? 0.73100 -11.22400 -4.97800 1.000 60.19542 549 ALA A O 1
ATOM 7297 N N . LYS B 1 552 ? -1.37200 -11.19700 -4.17800 1.000 53.94803 550 LYS A N 1
ATOM 7298 C CA . LYS B 1 552 ? -1.42500 -9.73900 -4.17900 1.000 58.13812 550 LYS A CA 1
ATOM 7299 C C . LYS B 1 552 ? -0.40200 -9.11400 -3.23800 1.000 59.30703 550 LYS A C 1
ATOM 7300 O O . LYS B 1 552 ? -0.03000 -7.95200 -3.43400 1.000 59.53651 550 LYS A O 1
ATOM 7306 N N . ALA B 1 553 ? 0.06100 -9.84900 -2.22600 1.000 54.42806 551 ALA A N 1
ATOM 7307 C CA . ALA B 1 553 ? 1.02400 -9.28900 -1.28700 1.000 57.61870 551 ALA A CA 1
ATOM 7308 C C . ALA B 1 553 ? 2.44800 -9.29900 -1.82700 1.000 61.37375 551 ALA A C 1
ATOM 7309 O O . ALA B 1 553 ? 3.30800 -8.60000 -1.28000 1.000 57.09242 551 ALA A O 1
ATOM 7311 N N . THR B 1 554 ? 2.71600 -10.07200 -2.88000 1.000 61.46572 552 THR A N 1
ATOM 7312 C CA . THR B 1 554 ? 4.04500 -10.09600 -3.47700 1.000 64.37336 552 THR A CA 1
ATOM 7313 C C . THR B 1 554 ? 4.13000 -9.10200 -4.63100 1.000 73.36209 552 THR A C 1
ATOM 7314 O O . THR B 1 554 ? 3.20400 -9.01300 -5.44300 1.000 74.73538 552 THR A O 1
ATOM 7318 N N . PRO B 1 555 ? 5.23500 -8.35100 -4.72700 1.000 79.14957 553 PRO A N 1
ATOM 7319 C CA . PRO B 1 555 ? 5.41700 -7.40600 -5.83100 1.000 79.18484 553 PRO A CA 1
ATOM 7320 C C . PRO B 1 555 ? 5.59600 -8.13200 -7.15900 1.000 78.64359 553 PRO A C 1
ATOM 7321 O O . PRO B 1 555 ? 4.73000 -8.02300 -8.02700 1.000 81.48411 553 PRO A O 1
#